Protein AF-0000000078822791 (afdb_homodimer)

Solvent-accessible surface area (backbone atoms only — not comparable to full-atom values): 52049 Å² total; per-residue (Å²): 132,83,85,47,66,50,23,19,43,34,28,36,36,42,85,34,68,63,26,45,68,42,48,52,49,26,52,48,51,35,47,68,70,63,69,54,40,90,54,42,20,34,38,32,28,37,61,55,86,66,54,64,68,58,49,53,50,50,52,50,50,36,43,45,69,74,33,76,92,57,74,63,62,69,50,48,55,57,54,57,69,30,54,45,70,44,57,43,37,89,88,43,89,59,31,53,56,51,47,49,57,62,54,63,41,57,92,68,25,36,70,27,35,33,38,37,44,54,59,60,70,87,47,49,50,58,51,51,52,48,40,41,74,64,54,68,45,63,66,71,98,34,58,41,35,40,34,40,52,67,62,72,41,92,42,47,66,50,24,50,50,50,48,56,57,42,49,73,62,40,57,73,91,27,52,39,34,48,44,66,61,54,27,28,49,57,57,53,27,49,47,43,36,38,41,39,22,56,80,42,46,83,53,72,31,41,91,40,35,49,34,38,35,40,41,44,34,24,54,54,69,66,73,94,45,35,71,63,41,63,73,56,23,38,53,61,71,38,42,49,44,57,49,49,50,51,46,24,58,73,67,33,63,84,44,91,45,91,47,38,67,39,44,49,51,28,31,37,53,42,49,65,28,40,54,72,73,55,73,93,51,32,66,50,32,40,42,60,23,30,39,30,53,31,44,49,97,87,39,80,44,78,16,52,45,65,70,58,71,44,84,76,66,59,57,33,38,25,35,34,39,47,40,42,38,69,46,87,55,35,50,91,26,44,35,38,38,38,38,31,42,21,28,59,54,58,36,30,36,39,41,34,36,35,35,75,33,87,46,70,93,53,91,79,72,72,56,32,35,41,35,40,32,49,33,86,54,42,29,43,34,39,34,41,42,37,44,45,56,48,87,59,93,46,67,41,81,41,54,23,54,19,65,55,66,57,91,86,56,54,86,63,54,24,57,36,42,45,53,51,27,57,64,64,70,46,60,60,52,32,52,51,69,68,46,54,46,38,30,27,64,52,45,43,62,56,53,54,52,49,66,68,46,75,58,85,57,49,72,35,49,22,29,33,70,83,54,76,75,59,58,56,37,51,92,48,88,88,60,74,79,82,32,73,90,51,86,70,38,52,76,119,131,84,85,47,65,48,23,19,41,35,28,36,36,43,84,34,68,64,27,44,69,42,48,52,49,25,52,48,51,36,48,69,69,63,70,53,42,90,54,43,20,34,38,32,28,37,61,57,87,66,53,64,68,57,49,54,51,49,53,50,50,37,42,46,70,73,32,76,90,57,73,63,63,70,51,47,55,58,54,56,70,29,53,44,70,43,59,44,37,90,88,43,90,57,31,52,56,51,47,48,58,60,55,63,41,58,90,67,25,36,68,28,37,35,38,37,46,54,60,61,69,87,48,51,48,58,52,50,52,48,40,39,75,63,54,66,45,63,67,73,97,36,58,39,35,39,34,40,53,66,61,73,43,91,41,47,66,50,24,50,50,50,48,56,56,42,48,75,60,39,57,73,92,26,52,39,32,48,46,66,59,55,28,28,48,57,58,55,27,49,47,44,35,38,41,40,21,55,82,41,46,83,52,72,31,43,90,40,34,49,34,38,36,40,41,43,33,25,52,55,69,67,74,93,44,35,71,63,40,60,73,56,24,38,54,62,70,38,40,50,45,56,50,48,50,51,47,23,57,72,66,34,63,84,44,90,45,90,47,37,68,37,43,49,52,28,31,37,53,42,49,66,28,40,55,74,73,55,74,94,51,33,68,50,30,42,43,61,23,29,38,30,53,33,42,50,98,86,38,79,45,78,16,53,44,64,70,58,70,44,84,77,66,57,56,32,40,24,36,35,39,47,41,41,38,68,47,89,54,35,50,90,26,44,34,38,38,37,39,31,43,22,28,60,54,57,36,29,37,39,40,34,36,35,35,76,33,87,46,71,93,52,91,79,71,73,56,34,35,43,36,39,33,49,33,86,54,42,30,42,35,39,34,40,42,36,44,45,56,46,87,58,94,46,67,42,82,41,54,24,55,20,64,57,68,56,94,85,56,55,85,62,53,25,59,35,42,46,53,50,26,57,65,65,69,46,59,59,51,32,52,50,68,67,45,52,45,36,32,27,65,52,45,43,61,55,53,54,51,49,68,70,48,76,59,86,58,49,71,36,49,23,29,33,71,83,54,75,74,59,56,56,37,51,92,47,89,89,61,74,79,82,33,74,92,53,87,73,42,50,78,118

Secondary structure (DSSP, 8-state):
-PPPPPEEEEEETTTSHHIIIIIHHHHHHHHHTT-S-SSEEEEEEESS---HHHHHHHHHHHHHHH-TT---HHHHHHHHHTEEEEE--TT-TTHHHHHHHHHT-TTTS-S-EEEEE-S-GGGHHHHHHHHHHTTTT--SSS-EEEEEPSPS-SSHHHHHHHHHHHTTT--GGGEEEE-GGGG-HHHHHHHHHHHS-TTTGGGSSTTTEEEEEEEEE-S---TT-HHHHHHH-HIIIIIIIIIHHHHHHHHPPPPSSSSHHHHHHHHHHHHHHBPPPPGGGHHHHEEEEEEESEEETTEEE--HHHHHT-TT----SEEEEEEEB-STTTTT-EEEEEEESS-SS-EEEEEEEEPPPS---STTPPPPEEEEEEESS-EEEEEEEEEPSSSS--EEEEEEEEES--TT-----HHHHHHHHHHHT-GGGEE-HHHHHHHHHHHHHHHHHHHH--SPPEEEETT----GGGGGG-SSTT--PPP-SSTTTT--/-PPPPPEEEEEETTTSHHIIIIIHHHHHHHHHTT-S-SSEEEEEEESS---HHHHHHHHHHHHHHH-TT---HHHHHHHHHTEEEEE--TT-TTHHHHHHHHHT-TTTS-SEEEEEE-S-GGGHHHHHHHHHHTTTT--SSS-EEEEEPSPS-SSHHHHHHHHHHHHTT--GGGEEEE-GGGG-HHHHHHHHHHHS-TTTGGGSSTTTEEEEEEEEE-S---TT-HHHHHHH-HIIIIIIIIIHHHHHHHHPPPPSSSSHHHHHHHHHHHHHHBPPPPGGGHHHHEEEEEEESEEETTEEE--HHHHHT-TT----SEEEEEEEB-STTTTT-EEEEEEESS-SS-EEEEEEEEPPPS---STTPPPPEEEEEEESS-EEEEEEEEEPSSSS--EEEEEEEEES--TT-----HHHHHHHHHHHT-GGGEE-HHHHHHHHHHHHHHHHHHHH--SPPEEEETT----GGGGGG-SSTT--PPP-SSTTTT--

Organism: Methylobacillus flagellatus (strain ATCC 51484 / DSM 6875 / VKM B-1610 / KT) (NCBI:txid265072)

Sequence (984 aa):
MKVIDPCTLVLFGASGNLSRIKLMPGLFRLDQAGRLPEKMAILSVGRSQVSREDWLADIKSMLDAKFPKGYDQAVFKRFIERHHYHANPPDDPSSFTRLKETLSDEAIFPQNLAYFLSVRPSDFAAIVDQLASVGLTEEGKYWRRVVVEKPFGTDLKSAQELQSSITKHLKESQIYRIDHYLGKSALQNIMLQRFANTILEPLWNKDYIDHVQITNTEQLGVGERTQFYDATGALRDMIQSHVLQTLALTAMEQPASLNPDDIRAEKIKVLEAIRPIPVDELEKYAFRAQYSSGEIKGEKVPGYLEELGDDSSVVETYAALKLFIDNPRWEGVPFYIRTAKRLHEADTRIAIRFKKAPLQLGNGQDQNWLIIGIQPRECIKFEIQSKIPGLDIATRTIELDGANRQEGDETIDAYEALLLNLMEGDNSLYLHISEVEAQWRLVDPVIEAWAKDRKPVHQYPAGSSDPEASKVIFEHEDQFWRYSIALGGDKKMKVIDPCTLVLFGASGNLSRIKLMPGLFRLDQAGRLPEKMAILSVGRSQVSREDWLADIKSMLDAKFPKGYDQAVFKRFIERHHYHANPPDDPSSFTRLKETLSDEAIFPQNLAYFLSVRPSDFAAIVDQLASVGLTEEGKYWRRVVVEKPFGTDLKSAQELQSSITKHLKESQIYRIDHYLGKSALQNIMLQRFANTILEPLWNKDYIDHVQITNTEQLGVGERTQFYDATGALRDMIQSHVLQTLALTAMEQPASLNPDDIRAEKIKVLEAIRPIPVDELEKYAFRAQYSSGEIKGEKVPGYLEELGDDSSVVETYAALKLFIDNPRWEGVPFYIRTAKRLHEADTRIAIRFKKAPLQLGNGQDQNWLIIGIQPRECIKFEIQSKIPGLDIATRTIELDGANRQEGDETIDAYEALLLNLMEGDNSLYLHISEVEAQWRLVDPVIEAWAKDRKPVHQYPAGSSDPEASKVIFEHEDQFWRYSIALGGDKK

Radius of gyration: 36.59 Å; Cα contacts (8 Å, |Δi|>4): 1904; chains: 2; bounding box: 65×113×77 Å

Structure (mmCIF, N/CA/C/O backbone):
data_AF-0000000078822791-model_v1
#
loop_
_entity.id
_entity.type
_entity.pdbx_description
1 polymer 'Glucose-6-phosphate 1-dehydrogenase'
#
loop_
_atom_site.group_PDB
_atom_site.id
_atom_site.type_symbol
_atom_site.label_atom_id
_atom_site.label_alt_id
_atom_site.label_comp_id
_atom_site.label_asym_id
_atom_site.label_entity_id
_atom_site.label_seq_id
_atom_site.pdbx_PDB_ins_code
_atom_site.Cartn_x
_atom_site.Cartn_y
_atom_site.Cartn_z
_atom_site.occupancy
_atom_site.B_iso_or_equiv
_atom_site.auth_seq_id
_atom_site.auth_comp_id
_atom_site.auth_asym_id
_atom_site.auth_atom_id
_atom_site.pdbx_PDB_model_num
ATOM 1 N N . MET A 1 1 ? -23.344 19.141 11.906 1 56.78 1 MET A N 1
ATOM 2 C CA . MET A 1 1 ? -22.578 20.391 12 1 56.78 1 MET A CA 1
ATOM 3 C C . MET A 1 1 ? -22.734 21.016 13.383 1 56.78 1 MET A C 1
ATOM 5 O O . MET A 1 1 ? -23.844 21.062 13.922 1 56.78 1 MET A O 1
ATOM 9 N N . LYS A 1 2 ? -21.625 21.297 14 1 64.56 2 LYS A N 1
ATOM 10 C CA . LYS A 1 2 ? -21.688 21.875 15.336 1 64.56 2 LYS A CA 1
ATOM 11 C C . LYS A 1 2 ? -22.234 23.297 15.281 1 64.56 2 LYS A C 1
ATOM 13 O O . LYS A 1 2 ? -21.844 24.094 14.422 1 64.56 2 LYS A O 1
ATOM 18 N N . VAL A 1 3 ? -23.141 23.469 16.062 1 81.25 3 VAL A N 1
ATOM 19 C CA . VAL A 1 3 ? -23.688 24.812 16.156 1 81.25 3 VAL A CA 1
ATOM 20 C C . VAL A 1 3 ? -22.703 25.719 16.891 1 81.25 3 VAL A C 1
ATOM 22 O O . VAL A 1 3 ? -22.281 25.422 18.016 1 81.25 3 VAL A O 1
ATOM 25 N N . ILE A 1 4 ? -22.297 26.812 16.203 1 90.81 4 ILE A N 1
ATOM 26 C CA . ILE A 1 4 ? -21.344 27.766 16.781 1 90.81 4 ILE A CA 1
ATOM 27 C C . ILE A 1 4 ? -22.109 28.906 17.453 1 90.81 4 ILE A C 1
ATOM 29 O O . ILE A 1 4 ? -23.047 29.453 16.875 1 90.81 4 ILE A O 1
ATOM 33 N N . ASP A 1 5 ? -21.766 29.234 18.641 1 93.44 5 ASP A N 1
ATOM 34 C CA . ASP A 1 5 ? -22.375 30.344 19.359 1 93.44 5 ASP A CA 1
ATOM 35 C C . ASP A 1 5 ? -22.172 31.656 18.625 1 93.44 5 ASP A C 1
ATOM 37 O O . ASP A 1 5 ? -21.156 31.859 17.969 1 93.44 5 ASP A O 1
ATOM 41 N N . PRO A 1 6 ? -23.203 32.5 18.75 1 96.12 6 PRO A N 1
ATOM 42 C CA . PRO A 1 6 ? -22.953 33.844 18.25 1 96.12 6 PRO A CA 1
ATOM 43 C C . PRO A 1 6 ? -21.703 34.469 18.844 1 96.12 6 PRO A C 1
ATOM 45 O O . PRO A 1 6 ? -21.453 34.344 20.047 1 96.12 6 PRO A O 1
ATOM 48 N N . CYS A 1 7 ? -20.938 35.094 17.953 1 97.88 7 CYS A N 1
ATOM 49 C CA . CYS A 1 7 ? -19.672 35.625 18.484 1 97.88 7 CYS A CA 1
ATOM 50 C C . CYS A 1 7 ? -19.219 36.844 17.688 1 97.88 7 CYS A C 1
ATOM 52 O O . CYS A 1 7 ? -19.766 37.125 16.625 1 97.88 7 CYS A O 1
ATOM 54 N N . THR A 1 8 ? -18.344 37.594 18.25 1 98.5 8 THR A N 1
ATOM 55 C CA . THR A 1 8 ? -17.672 38.719 17.609 1 98.5 8 THR A CA 1
ATOM 56 C C . THR A 1 8 ? -16.188 38.469 17.438 1 98.5 8 THR A C 1
ATOM 58 O O . THR A 1 8 ? -15.492 38.125 18.406 1 98.5 8 THR A O 1
ATOM 61 N N . LEU A 1 9 ? -15.75 38.5 16.25 1 98.38 9 LEU A N 1
ATOM 62 C CA . LEU A 1 9 ? -14.32 38.438 15.953 1 98.38 9 LEU A CA 1
ATOM 63 C C . LEU A 1 9 ? -13.711 39.844 15.906 1 98.38 9 LEU A C 1
ATOM 65 O O . LEU A 1 9 ? -14.102 40.656 15.078 1 98.38 9 LEU A O 1
ATOM 69 N N . VAL A 1 10 ? -12.875 40.094 16.812 1 98.31 10 VAL A N 1
ATOM 70 C CA . VAL A 1 10 ? -12.164 41.375 16.859 1 98.31 10 VAL A CA 1
ATOM 71 C C . VAL A 1 10 ? -10.781 41.219 16.219 1 98.31 10 VAL A C 1
ATOM 73 O O . VAL A 1 10 ? -9.898 40.594 16.797 1 98.31 10 VAL A O 1
ATOM 76 N N . LEU A 1 11 ? -10.562 41.875 15.109 1 97.62 11 LEU A N 1
ATOM 77 C CA . LEU A 1 11 ? -9.336 41.688 14.336 1 97.62 11 LEU A CA 1
ATOM 78 C C . LEU A 1 11 ? -8.406 42.875 14.5 1 97.62 11 LEU A C 1
ATOM 80 O O . LEU A 1 11 ? -8.562 43.906 13.812 1 97.62 11 LEU A O 1
ATOM 84 N N . PHE A 1 12 ? -7.449 42.688 15.328 1 96.81 12 PHE A N 1
ATOM 85 C CA . PHE A 1 12 ? -6.402 43.688 15.406 1 96.81 12 PHE A CA 1
ATOM 86 C C . PHE A 1 12 ? -5.465 43.594 14.211 1 96.81 12 PHE A C 1
ATOM 88 O O . PHE A 1 12 ? -5.121 42.5 13.773 1 96.81 12 PHE A O 1
ATOM 95 N N . GLY A 1 13 ? -5.016 44.688 13.664 1 93.69 13 GLY A N 1
ATOM 96 C CA . GLY A 1 13 ? -4.191 44.688 12.461 1 93.69 13 GLY A CA 1
ATOM 97 C C . GLY A 1 13 ? -4.953 44.281 11.219 1 93.69 13 GLY A C 1
ATOM 98 O O . GLY A 1 13 ? -4.438 43.531 10.375 1 93.69 13 GLY A O 1
ATOM 99 N N . ALA A 1 14 ? -6.176 44.656 11.078 1 91.94 14 ALA A N 1
ATOM 100 C CA . ALA A 1 14 ? -7.109 44.219 10.039 1 91.94 14 ALA A CA 1
ATOM 101 C C . ALA A 1 14 ? -6.66 44.688 8.664 1 91.94 14 ALA A C 1
ATOM 103 O O . ALA A 1 14 ? -7 44.062 7.648 1 91.94 14 ALA A O 1
ATOM 104 N N . SER A 1 15 ? -5.918 45.688 8.586 1 90.38 15 SER A N 1
ATOM 105 C CA . SER A 1 15 ? -5.496 46.219 7.297 1 90.38 15 SER A CA 1
ATOM 106 C C . SER A 1 15 ? -4.145 45.656 6.875 1 90.38 15 SER A C 1
ATOM 108 O O . SER A 1 15 ? -3.635 46 5.801 1 90.38 15 SER A O 1
ATOM 110 N N . GLY A 1 16 ? -3.572 44.844 7.727 1 90.12 16 GLY A N 1
ATOM 111 C CA . GLY A 1 16 ? -2.27 44.281 7.43 1 90.12 16 GLY A CA 1
ATOM 112 C C . GLY A 1 16 ? -2.316 43.219 6.359 1 90.12 16 GLY A C 1
ATOM 113 O O . GLY A 1 16 ? -3.396 42.812 5.938 1 90.12 16 GLY A O 1
ATOM 114 N N . ASN A 1 17 ? -1.175 42.812 5.949 1 89.25 17 ASN A N 1
ATOM 115 C CA . ASN A 1 17 ? -1.019 41.844 4.848 1 89.25 17 ASN A CA 1
ATOM 116 C C . ASN A 1 17 ? -1.68 40.531 5.164 1 89.25 17 ASN A C 1
ATOM 118 O O . ASN A 1 17 ? -2.359 39.938 4.312 1 89.25 17 ASN A O 1
ATOM 122 N N . LEU A 1 18 ? -1.445 39.969 6.363 1 91.31 18 LEU A N 1
ATOM 123 C CA . LEU A 1 18 ? -2.039 38.688 6.746 1 91.31 18 LEU A CA 1
ATOM 124 C C . LEU A 1 18 ? -3.561 38.75 6.637 1 91.31 18 LEU A C 1
ATOM 126 O O . LEU A 1 18 ? -4.184 37.812 6.113 1 91.31 18 LEU A O 1
ATOM 130 N N . SER A 1 19 ? -4.082 39.781 7.156 1 92.62 19 SER A N 1
ATOM 131 C CA . SER A 1 19 ? -5.535 39.938 7.105 1 92.62 19 SER A CA 1
ATOM 132 C C . SER A 1 19 ? -6.031 40 5.668 1 92.62 19 SER A C 1
ATOM 134 O O . SER A 1 19 ? -6.988 39.312 5.297 1 92.62 19 SER A O 1
ATOM 136 N N . ARG A 1 20 ? -5.355 40.75 4.867 1 92.5 20 ARG A N 1
ATOM 137 C CA . ARG A 1 20 ? -5.77 41 3.492 1 92.5 20 ARG A CA 1
ATOM 138 C C . ARG A 1 20 ? -5.711 39.75 2.65 1 92.5 20 ARG A C 1
ATOM 140 O O . ARG A 1 20 ? -6.594 39.5 1.827 1 92.5 20 ARG A O 1
ATOM 147 N N . ILE A 1 21 ? -4.762 38.938 2.928 1 92.06 21 ILE A N 1
ATOM 148 C CA . ILE A 1 21 ? -4.465 37.875 2.008 1 92.06 21 ILE A CA 1
ATOM 149 C C . ILE A 1 21 ? -5.094 36.562 2.521 1 92.06 21 ILE A C 1
ATOM 151 O O . ILE A 1 21 ? -5.531 35.719 1.732 1 92.06 21 ILE A O 1
ATOM 155 N N . LYS A 1 22 ? -5.199 36.438 3.836 1 94.25 22 LYS A N 1
ATOM 156 C CA . LYS A 1 22 ? -5.57 35.125 4.367 1 94.25 22 LYS A CA 1
ATOM 157 C C . LYS A 1 22 ? -6.848 35.219 5.199 1 94.25 22 LYS A C 1
ATOM 159 O O . LYS A 1 22 ? -7.773 34.406 5.012 1 94.25 22 LYS A O 1
ATOM 164 N N . LEU A 1 23 ? -6.965 36.156 6.074 1 96.06 23 LEU A N 1
ATOM 165 C CA . LEU A 1 23 ? -8.039 36.156 7.059 1 96.06 23 LEU A CA 1
ATOM 166 C C . LEU A 1 23 ? -9.359 36.562 6.418 1 96.06 23 LEU A C 1
ATOM 168 O O . LEU A 1 23 ? -10.359 35.844 6.512 1 96.06 23 LEU A O 1
ATOM 172 N N . MET A 1 24 ? -9.328 37.688 5.711 1 96.25 24 MET A N 1
ATOM 173 C CA . MET A 1 24 ? -10.562 38.219 5.121 1 96.25 24 MET A CA 1
ATOM 174 C C . MET A 1 24 ? -11.086 37.25 4.055 1 96.25 24 MET A C 1
ATOM 176 O O . MET A 1 24 ? -12.258 36.875 4.09 1 96.25 24 MET A O 1
ATOM 180 N N . PRO A 1 25 ? -10.297 36.844 3.133 1 95.56 25 PRO A N 1
ATOM 181 C CA . PRO A 1 25 ? -10.789 35.875 2.166 1 95.56 25 PRO A CA 1
ATOM 182 C C . PRO A 1 25 ? -11.242 34.594 2.824 1 95.56 25 PRO A C 1
ATOM 184 O O . PRO A 1 25 ? -12.219 33.969 2.377 1 95.56 25 PRO A O 1
ATOM 187 N N . GLY A 1 26 ? -10.516 34.156 3.852 1 95.19 26 GLY A N 1
ATOM 188 C CA . GLY A 1 26 ? -10.898 32.938 4.574 1 95.19 26 GLY A CA 1
ATOM 189 C C . GLY A 1 26 ? -12.266 33.062 5.234 1 95.19 26 GLY A C 1
ATOM 190 O O . GLY A 1 26 ? -13.07 32.125 5.16 1 95.19 26 GLY A O 1
ATOM 191 N N . LEU A 1 27 ? -12.477 34.156 5.832 1 96.75 27 LEU A N 1
ATOM 192 C CA . LEU A 1 27 ? -13.773 34.406 6.453 1 96.75 27 LEU A CA 1
ATOM 193 C C . LEU A 1 27 ? -14.883 34.438 5.41 1 96.75 27 LEU A C 1
ATOM 195 O O . LEU A 1 27 ? -15.977 33.906 5.652 1 96.75 27 LEU A O 1
ATOM 199 N N . PHE A 1 28 ? -14.586 35 4.32 1 96.81 28 PHE A N 1
ATOM 200 C CA . PHE A 1 28 ? -15.562 35.062 3.24 1 96.81 28 PHE A CA 1
ATOM 201 C C . PHE A 1 28 ? -15.922 33.656 2.764 1 96.81 28 PHE A C 1
ATOM 203 O O . PHE A 1 28 ? -17.094 33.344 2.574 1 96.81 28 PHE A O 1
ATOM 210 N N . ARG A 1 29 ? -14.953 32.906 2.574 1 94.81 29 ARG A N 1
ATOM 211 C CA . ARG A 1 29 ? -15.18 31.516 2.127 1 94.81 29 ARG A CA 1
ATOM 212 C C . ARG A 1 29 ? -15.992 30.734 3.156 1 94.81 29 ARG A C 1
ATOM 214 O O . ARG A 1 29 ? -16.828 29.922 2.795 1 94.81 29 ARG A O 1
ATOM 221 N N . LEU A 1 30 ? -15.672 30.938 4.379 1 95.25 30 LEU A N 1
ATOM 222 C CA . LEU A 1 30 ? -16.438 30.281 5.441 1 95.25 30 LEU A CA 1
ATOM 223 C C . LEU A 1 30 ? -17.891 30.719 5.406 1 95.25 30 LEU A C 1
ATOM 225 O O . LEU A 1 30 ? -18.797 29.906 5.637 1 95.25 30 LEU A O 1
ATOM 229 N N . ASP A 1 31 ? -18.062 31.969 5.195 1 95.5 31 ASP A N 1
ATOM 230 C CA . ASP A 1 31 ? -19.422 32.469 5.07 1 95.5 31 ASP A CA 1
ATOM 231 C C . ASP A 1 31 ? -20.141 31.859 3.869 1 95.5 31 ASP A C 1
ATOM 233 O O . ASP A 1 31 ? -21.312 31.484 3.963 1 95.5 31 ASP A O 1
ATOM 237 N N . GLN A 1 32 ? -19.469 31.844 2.789 1 94.12 32 GLN A N 1
ATOM 238 C CA . GLN A 1 32 ? -20 31.234 1.571 1 94.12 32 GLN A CA 1
ATOM 239 C C . GLN A 1 32 ? -20.406 29.781 1.809 1 94.12 32 GLN A C 1
ATOM 241 O O . GLN A 1 32 ? -21.422 29.328 1.281 1 94.12 32 GLN A O 1
ATOM 246 N N . ALA A 1 33 ? -19.672 29.094 2.59 1 90.94 33 ALA A N 1
ATOM 247 C CA . ALA A 1 33 ? -19.922 27.688 2.887 1 90.94 33 ALA A CA 1
ATOM 248 C C . ALA A 1 33 ? -21 27.531 3.957 1 90.94 33 ALA A C 1
ATOM 250 O O . ALA A 1 33 ? -21.375 26.422 4.312 1 90.94 33 ALA A O 1
ATOM 251 N N . GLY A 1 34 ? -21.406 28.625 4.508 1 91.31 34 GLY A N 1
ATOM 252 C CA . GLY A 1 34 ? -22.438 28.609 5.531 1 91.31 34 GLY A CA 1
ATOM 253 C C . GLY A 1 34 ? -21.938 28.109 6.871 1 91.31 34 GLY A C 1
ATOM 254 O O . GLY A 1 34 ? -22.688 27.516 7.645 1 91.31 34 GLY A O 1
ATOM 255 N N . ARG A 1 35 ? -20.641 28.344 7.113 1 92.06 35 ARG A N 1
ATOM 256 C CA . ARG A 1 35 ? -20.047 27.766 8.32 1 92.06 35 ARG A CA 1
ATOM 257 C C . ARG A 1 35 ? -19.953 28.812 9.43 1 92.06 35 ARG A C 1
ATOM 259 O O . ARG A 1 35 ? -19.688 28.469 10.586 1 92.06 35 ARG A O 1
ATOM 266 N N . LEU A 1 36 ? -20.172 30.094 9.133 1 94.81 36 LEU A N 1
ATOM 267 C CA . LEU A 1 36 ? -20.141 31.125 10.156 1 94.81 36 LEU A CA 1
ATOM 268 C C . LEU A 1 36 ? -21.469 31.203 10.891 1 94.81 36 LEU A C 1
ATOM 270 O O . LEU A 1 36 ? -22.531 30.984 10.289 1 94.81 36 LEU A O 1
ATOM 274 N N . PRO A 1 37 ? -21.406 31.469 12.188 1 93.38 37 PRO A N 1
ATOM 275 C CA . PRO A 1 37 ? -22.688 31.609 12.891 1 93.38 37 PRO A CA 1
ATOM 276 C C . PRO A 1 37 ? -23.547 32.75 12.312 1 93.38 37 PRO A C 1
ATOM 278 O O . PRO A 1 37 ? -23.016 33.75 11.844 1 93.38 37 PRO A O 1
ATOM 281 N N . GLU A 1 38 ? -24.844 32.531 12.43 1 89.25 38 GLU A N 1
ATOM 282 C CA . GLU A 1 38 ? -25.797 33.5 11.883 1 89.25 38 GLU A CA 1
ATOM 283 C C . GLU A 1 38 ? -25.578 34.875 12.484 1 89.25 38 GLU A C 1
ATOM 285 O O . GLU A 1 38 ? -25.547 35.875 11.766 1 89.25 38 GLU A O 1
ATOM 290 N N . LYS A 1 39 ? -25.453 34.812 13.773 1 93.75 39 LYS A N 1
ATOM 291 C CA . LYS A 1 39 ? -25.188 36.094 14.445 1 93.75 39 LYS A CA 1
ATOM 292 C C . LYS A 1 39 ? -23.703 36.25 14.75 1 93.75 39 LYS A C 1
ATOM 294 O O . LYS A 1 39 ? -23.25 35.906 15.836 1 93.75 39 LYS A O 1
ATOM 299 N N . MET A 1 40 ? -22.953 36.719 13.82 1 96.94 40 MET A N 1
ATOM 300 C CA . MET A 1 40 ? -21.531 37 13.984 1 96.94 40 MET A CA 1
ATOM 301 C C . MET A 1 40 ? -21.203 38.406 13.531 1 96.94 40 MET A C 1
ATOM 303 O O . MET A 1 40 ? -21.734 38.875 12.523 1 96.94 40 MET A O 1
ATOM 307 N N . ALA A 1 41 ? -20.469 39.031 14.32 1 98.12 41 ALA A N 1
ATOM 308 C CA . ALA A 1 41 ? -19.938 40.344 13.938 1 98.12 41 ALA A CA 1
ATOM 309 C C . ALA A 1 41 ? -18.406 40.312 13.828 1 98.12 41 ALA A C 1
ATOM 311 O O . ALA A 1 41 ? -17.75 39.562 14.555 1 98.12 41 ALA A O 1
ATOM 312 N N . ILE A 1 42 ? -17.906 41.062 12.875 1 98.25 42 ILE A N 1
ATOM 313 C CA . ILE A 1 42 ? -16.453 41.219 12.711 1 98.25 42 ILE A CA 1
ATOM 314 C C . ILE A 1 42 ? -16.062 42.688 12.922 1 98.25 42 ILE A C 1
ATOM 316 O O . ILE A 1 42 ? -16.484 43.562 12.172 1 98.25 42 ILE A O 1
ATOM 320 N N . LEU A 1 43 ? -15.406 42.875 13.969 1 98.12 43 LEU A N 1
ATOM 321 C CA . LEU A 1 43 ? -14.922 44.25 14.258 1 98.12 43 LEU A CA 1
ATOM 322 C C . LEU A 1 43 ? -13.445 44.375 13.891 1 98.12 43 LEU A C 1
ATOM 324 O O . LEU A 1 43 ? -12.578 43.812 14.57 1 98.12 43 LEU A O 1
ATOM 328 N N . SER A 1 44 ? -13.148 45.156 12.875 1 97.75 44 SER A N 1
ATOM 329 C CA . SER A 1 44 ? -11.781 45.438 12.477 1 97.75 44 SER A CA 1
ATOM 330 C C . SER A 1 44 ? -11.211 46.625 13.258 1 97.75 44 SER A C 1
ATOM 332 O O . SER A 1 44 ? -11.836 47.688 13.336 1 97.75 44 SER A O 1
ATOM 334 N N . VAL A 1 45 ? -10.094 46.406 13.805 1 96.38 45 VAL A N 1
ATOM 335 C CA . VAL A 1 45 ? -9.453 47.438 14.609 1 96.38 45 VAL A CA 1
ATOM 336 C C . VAL A 1 45 ? -8.211 47.938 13.898 1 96.38 45 VAL A C 1
ATOM 338 O O . VAL A 1 45 ? -7.305 47.188 13.57 1 96.38 45 VAL A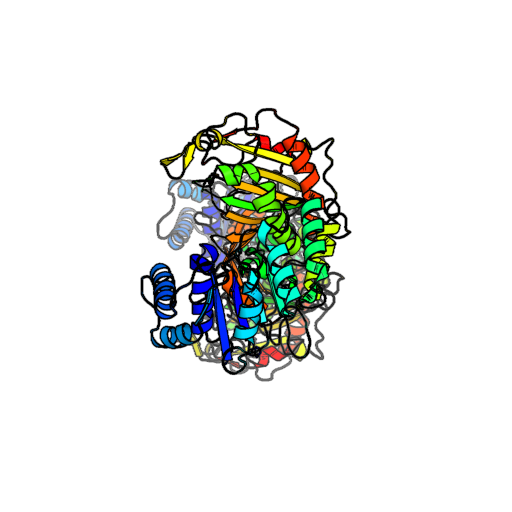 O 1
ATOM 341 N N . GLY A 1 46 ? -8.148 49.219 13.641 1 92.44 46 GLY A N 1
ATOM 342 C CA . GLY A 1 46 ? -7.012 49.875 13.023 1 92.44 46 GLY A CA 1
ATOM 343 C C . GLY A 1 46 ? -6.488 51.062 13.812 1 92.44 46 GLY A C 1
ATOM 344 O O . GLY A 1 46 ? -7.098 51.469 14.805 1 92.44 46 GLY A O 1
ATOM 345 N N . ARG A 1 47 ? -5.406 51.594 13.359 1 90.06 47 ARG A N 1
ATOM 346 C CA . ARG A 1 47 ? -4.75 52.688 14.062 1 90.06 47 ARG A CA 1
ATOM 347 C C . ARG A 1 47 ? -5.438 54 13.773 1 90.06 47 ARG A C 1
ATOM 349 O O . ARG A 1 47 ? -5.508 54.875 14.648 1 90.06 47 ARG A O 1
ATOM 356 N N . SER A 1 48 ? -5.973 54.188 12.578 1 90.06 48 SER A N 1
ATOM 357 C CA . SER A 1 48 ? -6.512 55.438 12.133 1 90.06 48 SER A CA 1
ATOM 358 C C . SER A 1 48 ? -8.023 55.375 11.953 1 90.06 48 SER A C 1
ATOM 360 O O . SER A 1 48 ? -8.594 54.312 11.82 1 90.06 48 SER A O 1
ATOM 362 N N . GLN A 1 49 ? -8.562 56.594 11.961 1 91.31 49 GLN A N 1
ATOM 363 C CA . GLN A 1 49 ? -10 56.688 11.711 1 91.31 49 GLN A CA 1
ATOM 364 C C . GLN A 1 49 ? -10.312 56.438 10.234 1 91.31 49 GLN A C 1
ATOM 366 O O . GLN A 1 49 ? -9.719 57.094 9.359 1 91.31 49 GLN A O 1
ATOM 371 N N . VAL A 1 50 ? -11.148 55.531 10.039 1 92.69 50 VAL A N 1
ATOM 372 C CA . VAL A 1 50 ? -11.625 55.188 8.703 1 92.69 50 VAL A CA 1
ATOM 373 C C . VAL A 1 50 ? -13.148 55.062 8.711 1 92.69 50 VAL A C 1
ATOM 375 O O . VAL A 1 50 ? -13.734 54.531 9.656 1 92.69 50 VAL A O 1
ATOM 378 N N . SER A 1 51 ? -13.781 55.625 7.727 1 94.12 51 SER A N 1
ATOM 379 C CA . SER A 1 51 ? -15.227 55.5 7.656 1 94.12 51 SER A CA 1
ATOM 380 C C . SER A 1 51 ? -15.641 54.062 7.359 1 94.12 51 SER A C 1
ATOM 382 O O . SER A 1 51 ? -14.867 53.281 6.777 1 94.12 51 SER A O 1
ATOM 384 N N . ARG A 1 52 ? -16.797 53.75 7.816 1 92 52 ARG A N 1
ATOM 385 C CA . ARG A 1 52 ? -17.312 52.438 7.535 1 92 52 ARG A CA 1
ATOM 386 C C . ARG A 1 52 ? -17.359 52.156 6.035 1 92 52 ARG A C 1
ATOM 388 O O . ARG A 1 52 ? -17.016 51.062 5.582 1 92 52 ARG A O 1
ATOM 395 N N . GLU A 1 53 ? -17.719 53.156 5.289 1 94.38 53 GLU A N 1
ATOM 396 C CA . GLU A 1 53 ? -17.812 53 3.838 1 94.38 53 GLU A CA 1
ATOM 397 C C . GLU A 1 53 ? -16.453 52.719 3.223 1 94.38 53 GLU A C 1
ATOM 399 O O . GLU A 1 53 ? -16.328 51.844 2.357 1 94.38 53 GLU A O 1
ATOM 404 N N . ASP A 1 54 ? -15.523 53.406 3.68 1 95.75 54 ASP A N 1
ATOM 405 C CA . ASP A 1 54 ? -14.172 53.219 3.174 1 95.75 54 ASP A CA 1
ATOM 406 C C . ASP A 1 54 ? -13.633 51.812 3.539 1 95.75 54 ASP A C 1
ATOM 408 O O . ASP A 1 54 ? -12.953 51.188 2.738 1 95.75 54 ASP A O 1
ATOM 412 N N . TRP A 1 55 ? -13.922 51.438 4.699 1 96 55 TRP A N 1
ATOM 413 C CA . TRP A 1 55 ? -13.461 50.156 5.145 1 96 55 TRP A CA 1
ATOM 414 C C . TRP A 1 55 ? -14.109 49.031 4.336 1 96 55 TRP A C 1
ATOM 416 O O . TRP A 1 55 ? -13.445 48.062 3.943 1 96 55 TRP A O 1
ATOM 426 N N . LEU A 1 56 ? -15.406 49.156 4.098 1 96.69 56 LEU A N 1
ATOM 427 C CA . LEU A 1 56 ? -16.109 48.156 3.305 1 96.69 56 LEU A CA 1
ATOM 428 C C . LEU A 1 56 ? -15.57 48.094 1.883 1 96.69 56 LEU A C 1
ATOM 430 O O . LEU A 1 56 ? -15.477 47 1.288 1 96.69 56 LEU A O 1
ATOM 434 N N . ALA A 1 57 ? -15.172 49.219 1.376 1 96.31 57 ALA A N 1
ATOM 435 C CA . ALA A 1 57 ? -14.539 49.281 0.061 1 96.31 57 ALA A CA 1
ATOM 436 C C . ALA A 1 57 ? -13.188 48.562 0.075 1 96.31 57 ALA A C 1
ATOM 438 O O . ALA A 1 57 ? -12.812 47.906 -0.908 1 96.31 57 ALA A O 1
ATOM 439 N N . ASP A 1 58 ? -12.516 48.75 1.139 1 95.75 58 ASP A N 1
ATOM 440 C CA . ASP A 1 58 ? -11.234 48.062 1.294 1 95.75 58 ASP A CA 1
ATOM 441 C C . ASP A 1 58 ? -11.422 46.531 1.3 1 95.75 58 ASP A C 1
ATOM 443 O O . ASP A 1 58 ? -10.656 45.812 0.661 1 95.75 58 ASP A O 1
ATOM 447 N N . ILE A 1 59 ? -12.383 46.094 2.041 1 96.62 59 ILE A N 1
ATOM 448 C CA . ILE A 1 59 ? -12.672 44.656 2.1 1 96.62 59 ILE A CA 1
ATOM 449 C C . ILE A 1 59 ? -13.016 44.156 0.703 1 96.62 59 ILE A C 1
ATOM 451 O O . ILE A 1 59 ? -12.547 43.062 0.298 1 96.62 59 ILE A O 1
ATOM 455 N N . LYS A 1 60 ? -13.812 44.906 0.036 1 96.94 60 LYS A N 1
ATOM 456 C CA . LYS A 1 60 ? -14.156 44.5 -1.332 1 96.94 60 LYS A CA 1
ATOM 457 C C . LYS A 1 60 ? -12.898 44.375 -2.193 1 96.94 60 LYS A C 1
ATOM 459 O O . LYS A 1 60 ? -12.797 43.438 -3.002 1 96.94 60 LYS A O 1
ATOM 464 N N . SER A 1 61 ? -12.055 45.281 -2.012 1 96.25 61 SER A N 1
ATOM 465 C CA . SER A 1 61 ? -10.812 45.25 -2.777 1 96.25 61 SER A CA 1
ATOM 466 C C . SER A 1 61 ? -10 44 -2.461 1 96.25 61 SER A C 1
ATOM 468 O O . SER A 1 61 ? -9.391 43.406 -3.354 1 96.25 61 SER A O 1
ATOM 470 N N . MET A 1 62 ? -9.938 43.625 -1.257 1 95.31 62 MET A N 1
ATOM 471 C CA . MET A 1 62 ? -9.242 42.406 -0.842 1 95.31 62 MET A CA 1
ATOM 472 C C . MET A 1 62 ? -9.836 41.188 -1.519 1 95.31 62 MET A C 1
ATOM 474 O O . MET A 1 62 ? -9.102 40.312 -2.018 1 95.31 62 MET A O 1
ATOM 478 N N . LEU A 1 63 ? -11.109 41.094 -1.498 1 96.56 63 LEU A N 1
ATOM 479 C CA . LEU A 1 63 ? -11.805 39.938 -2.051 1 96.56 63 LEU A CA 1
ATOM 480 C C . LEU A 1 63 ? -11.68 39.906 -3.57 1 96.56 63 LEU A C 1
ATOM 482 O O . LEU A 1 63 ? -11.523 38.844 -4.16 1 96.56 63 LEU A O 1
ATOM 486 N N . ASP A 1 64 ? -11.734 41.062 -4.191 1 96.44 64 ASP A N 1
ATOM 487 C CA . ASP A 1 64 ? -11.578 41.156 -5.641 1 96.44 64 ASP A CA 1
ATOM 488 C C . ASP A 1 64 ? -10.195 40.656 -6.066 1 96.44 64 ASP A C 1
ATOM 490 O O . ASP A 1 64 ? -10.055 40.031 -7.117 1 96.44 64 ASP A O 1
ATOM 494 N N . ALA A 1 65 ? -9.25 41 -5.277 1 94.56 65 ALA A N 1
ATOM 495 C CA . ALA A 1 65 ? -7.883 40.594 -5.57 1 94.56 65 ALA A CA 1
ATOM 496 C C . ALA A 1 65 ? -7.738 39.062 -5.422 1 94.56 65 ALA A C 1
ATOM 498 O O . ALA A 1 65 ? -7.039 38.438 -6.211 1 94.56 65 ALA A O 1
ATOM 499 N N . LYS A 1 66 ? -8.375 38.531 -4.457 1 93.44 66 LYS A N 1
ATOM 500 C CA . LYS A 1 66 ? -8.273 37.125 -4.16 1 93.44 66 LYS A CA 1
ATOM 501 C C . LYS A 1 66 ? -9.117 36.281 -5.133 1 93.44 66 LYS A C 1
ATOM 503 O O . LYS A 1 66 ? -8.75 35.156 -5.477 1 93.44 66 LYS A O 1
ATOM 508 N N . PHE A 1 67 ? -10.219 36.844 -5.539 1 94.62 67 PHE A N 1
ATOM 509 C CA . PHE A 1 67 ? -11.164 36.125 -6.398 1 94.62 67 PHE A CA 1
ATOM 510 C C . PHE A 1 67 ? -11.391 36.875 -7.699 1 94.62 67 PHE A C 1
ATOM 512 O O . PHE A 1 67 ? -12.492 37.344 -7.969 1 94.62 67 PHE A O 1
ATOM 519 N N . PRO A 1 68 ? -10.469 36.781 -8.562 1 92.12 68 PRO A N 1
ATOM 520 C CA . PRO A 1 68 ? -10.562 37.562 -9.789 1 92.12 68 PRO A CA 1
ATOM 521 C C . PRO A 1 68 ? -11.695 37.125 -10.703 1 92.12 68 PRO A C 1
ATOM 523 O O . PRO A 1 68 ? -12.188 37.906 -11.516 1 92.12 68 PRO A O 1
ATOM 526 N N . LYS A 1 69 ? -12.172 35.875 -10.586 1 93 69 LYS A N 1
ATOM 527 C CA . LYS A 1 69 ? -13.234 35.344 -11.438 1 93 69 LYS A CA 1
ATOM 528 C C . LYS A 1 69 ? -14.609 35.688 -10.875 1 93 69 LYS A C 1
ATOM 530 O O . LYS A 1 69 ? -15.633 35.312 -11.453 1 93 69 LYS A O 1
ATOM 535 N N . GLY A 1 70 ? -14.562 36.344 -9.711 1 93.81 70 GLY A N 1
ATOM 536 C CA . GLY A 1 70 ? -15.82 36.75 -9.102 1 93.81 70 GLY A CA 1
ATOM 537 C C . GLY A 1 70 ? -16.266 35.844 -7.965 1 93.81 70 GLY A C 1
ATOM 538 O O . GLY A 1 70 ? -15.594 34.844 -7.664 1 93.81 70 GLY A O 1
ATOM 539 N N . TYR A 1 71 ? -17.188 36.25 -7.254 1 95.38 71 TYR A N 1
ATOM 540 C CA . TYR A 1 71 ? -17.797 35.5 -6.156 1 95.38 71 TYR A CA 1
ATOM 541 C C . TYR A 1 71 ? -19.266 35.844 -6 1 95.38 71 TYR A C 1
ATOM 543 O O . TYR A 1 71 ? -19.766 36.781 -6.652 1 95.38 71 TYR A O 1
ATOM 551 N N . ASP A 1 72 ? -20.031 35.125 -5.301 1 95.56 72 ASP A N 1
ATOM 552 C CA . ASP A 1 72 ? -21.469 35.281 -5.129 1 95.56 72 ASP A CA 1
ATOM 553 C C . ASP A 1 72 ? -21.797 36.625 -4.477 1 95.56 72 ASP A C 1
ATOM 555 O O . ASP A 1 72 ? -21.438 36.875 -3.322 1 95.56 72 ASP A O 1
ATOM 559 N N . GLN A 1 73 ? -22.594 37.375 -5.098 1 95.88 73 GLN A N 1
ATOM 560 C CA . GLN A 1 73 ? -22.906 38.719 -4.645 1 95.88 73 GLN A CA 1
ATOM 561 C C . GLN A 1 73 ? -23.844 38.719 -3.451 1 95.88 73 GLN A C 1
ATOM 563 O O . GLN A 1 73 ? -23.797 39.594 -2.602 1 95.88 73 GLN A O 1
ATOM 568 N N . ALA A 1 74 ? -24.672 37.75 -3.412 1 96.88 74 ALA A N 1
ATOM 569 C CA . ALA A 1 74 ? -25.562 37.625 -2.256 1 96.88 74 ALA A CA 1
ATOM 570 C C . ALA A 1 74 ? -24.766 37.312 -0.986 1 96.88 74 ALA A C 1
ATOM 572 O O . ALA A 1 74 ? -25.062 37.875 0.078 1 96.88 74 ALA A O 1
ATOM 573 N N . VAL A 1 75 ? -23.797 36.5 -1.139 1 96.62 75 VAL A N 1
ATOM 574 C CA . VAL A 1 75 ? -22.938 36.156 -0.014 1 96.62 75 VAL A CA 1
ATOM 575 C C . VAL A 1 75 ? -22.125 37.406 0.379 1 96.62 75 VAL A C 1
ATOM 577 O O . VAL A 1 75 ? -21.938 37.688 1.567 1 96.62 75 VAL A O 1
ATOM 580 N N . PHE A 1 76 ? -21.656 38.125 -0.611 1 97.31 76 PHE A N 1
ATOM 581 C CA . PHE A 1 76 ? -20.875 39.344 -0.353 1 97.31 76 PHE A CA 1
ATOM 582 C C . PHE A 1 76 ? -21.688 40.344 0.448 1 97.31 76 PHE A C 1
ATOM 584 O O . PHE A 1 76 ? -21.188 40.938 1.414 1 97.31 76 PHE A O 1
ATOM 591 N N . LYS A 1 77 ? -22.906 40.531 0.061 1 96.62 77 LYS A N 1
ATOM 592 C CA . LYS A 1 77 ? -23.766 41.5 0.769 1 96.62 77 LYS A CA 1
ATOM 593 C C . LYS A 1 77 ? -23.953 41.094 2.229 1 96.62 77 LYS A C 1
ATOM 595 O O . LYS A 1 77 ? -23.859 41.906 3.127 1 96.62 77 LYS A O 1
ATOM 600 N N . ARG A 1 78 ? -24.219 39.844 2.408 1 96.5 78 ARG A N 1
ATOM 601 C CA . ARG A 1 78 ? -24.359 39.312 3.762 1 96.5 78 ARG A CA 1
ATOM 602 C C . ARG A 1 78 ? -23.062 39.469 4.547 1 96.5 78 ARG A C 1
ATOM 604 O O . ARG A 1 78 ? -23.078 39.844 5.719 1 96.5 78 ARG A O 1
ATOM 611 N N . PHE A 1 79 ? -21.969 39.188 3.891 1 97.31 79 PHE A N 1
ATOM 612 C CA . PHE A 1 79 ? -20.656 39.188 4.516 1 97.31 79 PHE A CA 1
ATOM 613 C C . PHE A 1 79 ? -20.281 40.594 4.969 1 97.31 79 PHE A C 1
ATOM 615 O O . PHE A 1 79 ? -19.797 40.781 6.086 1 97.31 79 PHE A O 1
ATOM 622 N N . ILE A 1 80 ? -20.484 41.562 4.109 1 96.88 80 ILE A N 1
ATOM 623 C CA . ILE A 1 80 ? -20.062 42.938 4.391 1 96.88 80 ILE A CA 1
ATOM 624 C C . ILE A 1 80 ? -20.906 43.5 5.539 1 96.88 80 ILE A C 1
ATOM 626 O O . ILE A 1 80 ? -20.422 44.344 6.309 1 96.88 80 ILE A O 1
ATOM 630 N N . GLU A 1 81 ? -22.109 43.062 5.688 1 95.88 81 GLU A N 1
ATOM 631 C CA . GLU A 1 81 ? -22.984 43.531 6.758 1 95.88 81 GLU A CA 1
ATOM 632 C C . GLU A 1 81 ? -22.453 43.125 8.125 1 95.88 81 GLU A C 1
ATOM 634 O O . GLU A 1 81 ? -22.781 43.75 9.133 1 95.88 81 GLU A O 1
ATOM 639 N N . ARG A 1 82 ? -21.641 42.125 8.188 1 96.69 82 ARG A N 1
ATOM 640 C CA . ARG A 1 82 ? -21.078 41.625 9.438 1 96.69 82 ARG A CA 1
ATOM 641 C C . ARG A 1 82 ? -19.953 42.531 9.93 1 96.69 82 ARG A C 1
ATOM 643 O O . ARG A 1 82 ? -19.547 42.469 11.094 1 96.69 82 ARG A O 1
ATOM 650 N N . HIS A 1 83 ? -19.438 43.438 9.047 1 97.75 83 HIS A N 1
ATOM 651 C CA . HIS A 1 83 ? -18.172 44.094 9.312 1 97.75 83 HIS A CA 1
ATOM 652 C C . HIS A 1 83 ? -18.391 45.469 9.93 1 97.75 83 HIS A C 1
ATOM 654 O O . HIS A 1 83 ? -19.25 46.219 9.484 1 97.75 83 HIS A O 1
ATOM 660 N N . HIS A 1 84 ? -17.672 45.719 10.859 1 97.06 84 HIS A N 1
ATOM 661 C CA . HIS A 1 84 ? -17.562 47 11.547 1 97.06 84 HIS A CA 1
ATOM 662 C C . HIS A 1 84 ? -16.109 47.438 11.703 1 97.06 84 HIS A C 1
ATOM 664 O O . HIS A 1 84 ? -15.195 46.625 11.531 1 97.06 84 HIS A O 1
ATOM 670 N N . TYR A 1 85 ? -15.938 48.781 11.938 1 97 85 TYR A N 1
ATOM 671 C CA . TYR A 1 85 ? -14.586 49.312 12.078 1 97 85 TYR A CA 1
ATOM 672 C C . TYR A 1 85 ? -14.453 50.125 13.344 1 97 85 TYR A C 1
ATOM 674 O O . TYR A 1 85 ? -15.375 50.875 13.719 1 97 85 TYR A O 1
ATOM 682 N N . HIS A 1 86 ? -13.383 49.969 14 1 96.06 86 HIS A N 1
ATOM 683 C CA . HIS A 1 86 ? -13.07 50.75 15.195 1 96.06 86 HIS A CA 1
ATOM 684 C C . HIS A 1 86 ? -11.633 51.25 15.164 1 96.06 86 HIS A C 1
ATOM 686 O O . HIS A 1 86 ? -10.695 50.438 15.031 1 96.06 86 HIS A O 1
ATOM 692 N N . ALA A 1 87 ? -11.422 52.562 15.273 1 94.62 87 ALA A N 1
ATOM 693 C CA . ALA A 1 87 ? -10.086 53.156 15.359 1 94.62 87 ALA A CA 1
ATOM 694 C C . ALA A 1 87 ? -9.539 53.031 16.781 1 94.62 87 ALA A C 1
ATOM 696 O O . ALA A 1 87 ? -10.188 53.5 17.734 1 94.62 87 ALA A O 1
ATOM 697 N N . ASN A 1 88 ? -8.391 52.406 16.875 1 93.69 88 ASN A N 1
ATOM 698 C CA . ASN A 1 88 ? -7.73 52.25 18.172 1 93.69 88 ASN A CA 1
ATOM 699 C C . ASN A 1 88 ? -6.285 52.75 18.109 1 93.69 88 ASN A C 1
ATOM 701 O O . ASN A 1 88 ? -5.352 51.969 18.172 1 93.69 88 ASN A O 1
ATOM 705 N N . PRO A 1 89 ? -6.059 54 18.141 1 89.12 89 PRO A N 1
ATOM 706 C CA . PRO A 1 89 ? -4.699 54.531 18.078 1 89.12 89 PRO A CA 1
ATOM 707 C C . PRO A 1 89 ? -3.85 54.125 19.281 1 89.12 89 PRO A C 1
ATOM 709 O O . PRO A 1 89 ? -4.297 54.25 20.422 1 89.12 89 PRO A O 1
ATOM 712 N N . PRO A 1 90 ? -2.633 53.688 19.109 1 83.19 90 PRO A N 1
ATOM 713 C CA . PRO A 1 90 ? -1.805 53.188 20.203 1 83.19 90 PRO A CA 1
ATOM 714 C C . PRO A 1 90 ? -1.419 54.25 21.219 1 83.19 90 PRO A C 1
ATOM 716 O O . PRO A 1 90 ? -1.173 53.938 22.375 1 83.19 90 PRO A O 1
ATOM 719 N N . ASP A 1 91 ? -1.446 55.531 20.875 1 85.38 91 ASP A N 1
ATOM 720 C CA . ASP A 1 91 ? -0.976 56.625 21.734 1 85.38 91 ASP A CA 1
ATOM 721 C C . ASP A 1 91 ? -2.131 57.219 22.531 1 85.38 91 ASP A C 1
ATOM 723 O O . ASP A 1 91 ? -1.932 58.156 23.312 1 85.38 91 ASP A O 1
ATOM 727 N N . ASP A 1 92 ? -3.262 56.688 22.359 1 89.38 92 ASP A N 1
ATOM 728 C CA . ASP A 1 92 ? -4.43 57.188 23.078 1 89.38 92 ASP A CA 1
ATOM 729 C C . ASP A 1 92 ? -4.785 56.281 24.266 1 89.38 92 ASP A C 1
ATOM 731 O O . ASP A 1 92 ? -5.258 55.156 24.062 1 89.38 92 ASP A O 1
ATOM 735 N N . PRO A 1 93 ? -4.645 56.781 25.438 1 88.44 93 PRO A N 1
ATOM 736 C CA . PRO A 1 93 ? -4.875 55.969 26.625 1 88.44 93 PRO A CA 1
ATOM 737 C C . PRO A 1 93 ? -6.34 55.562 26.781 1 88.44 93 PRO A C 1
ATOM 739 O O . PRO A 1 93 ? -6.641 54.594 27.484 1 88.44 93 PRO A O 1
ATOM 742 N N . SER A 1 94 ? -7.188 56.25 26.156 1 93.5 94 SER A N 1
ATOM 743 C CA . SER A 1 94 ? -8.609 55.969 26.297 1 93.5 94 SER A CA 1
ATOM 744 C C . SER A 1 94 ? -9.109 55.031 25.188 1 93.5 94 SER A C 1
ATOM 746 O O . SER A 1 94 ? -10.289 54.688 25.141 1 93.5 94 SER A O 1
ATOM 748 N N . SER A 1 95 ? -8.266 54.625 24.344 1 94.38 95 SER A N 1
ATOM 749 C CA . SER A 1 95 ? -8.648 53.875 23.156 1 94.38 95 SER A CA 1
ATOM 750 C C . SER A 1 95 ? -9.359 52.594 23.531 1 94.38 95 SER A C 1
ATOM 752 O O . SER A 1 95 ? -10.391 52.25 22.938 1 94.38 95 SER A O 1
ATOM 754 N N . PHE A 1 96 ? -8.922 51.875 24.547 1 96.88 96 PHE A N 1
ATOM 755 C CA . PHE A 1 96 ? -9.5 50.562 24.891 1 96.88 96 PHE A CA 1
ATOM 756 C C . PHE A 1 96 ? -10.781 50.75 25.688 1 96.88 96 PHE A C 1
ATOM 758 O O . PHE A 1 96 ? -11.664 49.875 25.656 1 96.88 96 PHE A O 1
ATOM 765 N N . THR A 1 97 ? -10.914 51.844 26.391 1 97.12 97 THR A N 1
ATOM 766 C CA . THR A 1 97 ? -12.188 52.156 27.016 1 97.12 97 THR A CA 1
ATOM 767 C C . THR A 1 97 ? -13.273 52.375 25.953 1 97.12 97 THR A C 1
ATOM 769 O O . THR A 1 97 ? -14.391 51.875 26.109 1 97.12 97 THR A O 1
ATOM 772 N N . ARG A 1 98 ? -12.852 53.062 24.938 1 96.88 98 ARG A N 1
ATOM 773 C CA . ARG A 1 98 ? -13.781 53.281 23.828 1 96.88 98 ARG A CA 1
ATOM 774 C C . ARG A 1 98 ? -14.117 51.969 23.125 1 96.88 98 ARG A C 1
ATOM 776 O O . ARG A 1 98 ? -15.25 51.75 22.688 1 96.88 98 ARG A O 1
ATOM 783 N N . LEU A 1 99 ? -13.141 51.125 23.031 1 97.69 99 LEU A N 1
ATOM 784 C CA . LEU A 1 99 ? -13.367 49.812 22.453 1 97.69 99 LEU A CA 1
ATOM 785 C C . LEU A 1 99 ? -14.391 49.031 23.266 1 97.69 99 LEU A C 1
ATOM 787 O O . LEU A 1 99 ? -15.281 48.406 22.703 1 97.69 99 LEU A O 1
ATOM 791 N N . LYS A 1 100 ? -14.203 49.031 24.562 1 97.75 100 LYS A N 1
ATOM 792 C CA . LYS A 1 100 ? -15.156 48.375 25.453 1 97.75 100 LYS A CA 1
ATOM 793 C C . LYS A 1 100 ? -16.562 48.938 25.266 1 97.75 100 LYS A C 1
ATOM 795 O O . LYS A 1 100 ? -17.547 48.156 25.234 1 97.75 100 LYS A O 1
ATOM 800 N N . GLU A 1 101 ? -16.609 50.219 25.172 1 97.31 101 GLU A N 1
ATOM 801 C CA . GLU A 1 101 ? -17.906 50.844 24.953 1 97.31 101 GLU A CA 1
ATOM 802 C C . GLU A 1 101 ? -18.547 50.406 23.641 1 97.31 101 GLU A C 1
ATOM 804 O O . GLU A 1 101 ? -19.734 50.094 23.609 1 97.31 101 GLU A O 1
ATOM 809 N N . THR A 1 102 ? -17.75 50.406 22.641 1 97 102 THR A N 1
ATOM 810 C CA . THR A 1 102 ? -18.234 49.938 21.344 1 97 102 THR A CA 1
ATOM 811 C C . THR A 1 102 ? -18.766 48.5 21.438 1 97 102 THR A C 1
ATOM 813 O O . THR A 1 102 ? -19.875 48.219 20.984 1 97 102 THR A O 1
ATOM 816 N N . LEU A 1 103 ? -18.047 47.594 22.062 1 97.94 103 LEU A N 1
ATOM 817 C CA . LEU A 1 103 ? -18.359 46.188 22.125 1 97.94 103 LEU A CA 1
ATOM 818 C C . LEU A 1 103 ? -19.531 45.906 23.078 1 97.94 103 LEU A C 1
ATOM 820 O O . LEU A 1 103 ? -20.109 44.844 23.062 1 97.94 103 LEU A O 1
ATOM 824 N N . SER A 1 104 ? -19.906 46.906 23.891 1 96.75 104 SER A N 1
ATOM 825 C CA . SER A 1 104 ? -20.969 46.719 24.891 1 96.75 104 SER A CA 1
ATOM 826 C C . SER A 1 104 ? -22.328 46.719 24.219 1 96.75 104 SER A C 1
ATOM 828 O O . SER A 1 104 ? -23.328 46.312 24.828 1 96.75 104 SER A O 1
ATOM 830 N N . ASP A 1 105 ? -22.359 47.188 22.984 1 97.06 105 ASP A N 1
ATOM 831 C CA . ASP A 1 105 ? -23.625 47.125 22.25 1 97.06 105 ASP A CA 1
ATOM 832 C C . ASP A 1 105 ? -23.953 45.688 21.844 1 97.06 105 ASP A C 1
ATOM 834 O O . ASP A 1 105 ? -23.656 45.281 20.734 1 97.06 105 ASP A O 1
ATOM 838 N N . GLU A 1 106 ? -24.719 45.031 22.594 1 95.19 106 GLU A N 1
ATOM 839 C CA . GLU A 1 106 ? -25 43.594 22.422 1 95.19 106 GLU A CA 1
ATOM 840 C C . GLU A 1 106 ? -25.906 43.375 21.219 1 95.19 106 GLU A C 1
ATOM 842 O O . GLU A 1 106 ? -26.016 42.25 20.734 1 95.19 106 GLU A O 1
ATOM 847 N N . ALA A 1 107 ? -26.562 44.406 20.828 1 95.25 107 ALA A N 1
ATOM 848 C CA . ALA A 1 107 ? -27.438 44.281 19.672 1 95.25 107 ALA A CA 1
ATOM 849 C C . ALA A 1 107 ? -26.609 44.062 18.391 1 95.25 107 ALA A C 1
ATOM 851 O O . ALA A 1 107 ? -27.062 43.406 17.469 1 95.25 107 ALA A O 1
ATOM 852 N N . ILE A 1 108 ? -25.438 44.531 18.422 1 96.19 108 ILE A N 1
ATOM 853 C CA . ILE A 1 108 ? -24.578 44.469 17.25 1 96.19 108 ILE A CA 1
ATOM 854 C C . ILE A 1 108 ? -23.5 43.406 17.469 1 96.19 108 ILE A C 1
ATOM 856 O O . ILE A 1 108 ? -23.188 42.625 16.562 1 96.19 108 ILE A O 1
ATOM 860 N N . PHE A 1 109 ? -23 43.438 18.656 1 98.12 109 PHE A N 1
ATOM 861 C CA . PHE A 1 109 ? -21.844 42.625 18.906 1 98.12 109 PHE A CA 1
ATOM 862 C C . PHE A 1 109 ? -22.172 41.531 19.938 1 98.12 109 PHE A C 1
ATOM 864 O O . PHE A 1 109 ? -22.141 41.781 21.141 1 98.12 109 PHE A O 1
ATOM 871 N N . PRO A 1 110 ? -22.391 40.281 19.422 1 97.88 110 PRO A N 1
ATOM 872 C CA . PRO A 1 110 ? -22.516 39.188 20.375 1 97.88 110 PRO A CA 1
ATOM 873 C C . PRO A 1 110 ? -21.328 39.125 21.359 1 97.88 110 PRO A C 1
ATOM 875 O O . PRO A 1 110 ? -20.203 39.406 20.969 1 97.88 110 PRO A O 1
ATOM 878 N N . GLN A 1 111 ? -21.5 38.625 22.516 1 97.31 111 GLN A N 1
ATOM 879 C CA . GLN A 1 111 ? -20.594 38.906 23.609 1 97.31 111 GLN A CA 1
ATOM 880 C C . GLN A 1 111 ? -19.531 37.812 23.75 1 97.31 111 GLN A C 1
ATOM 882 O O . GLN A 1 111 ? -18.609 37.906 24.547 1 97.31 111 GLN A O 1
ATOM 887 N N . ASN A 1 112 ? -19.703 36.656 23.094 1 97.94 112 ASN A N 1
ATOM 888 C CA . ASN A 1 112 ? -18.547 35.781 22.906 1 97.94 112 ASN A CA 1
ATOM 889 C C . ASN A 1 112 ? -17.5 36.438 22.016 1 97.94 112 ASN A C 1
ATOM 891 O O . ASN A 1 112 ? -17.703 36.625 20.812 1 97.94 112 ASN A O 1
ATOM 895 N N . LEU A 1 113 ? -16.375 36.812 22.562 1 98.31 113 LEU A N 1
ATOM 896 C CA . LEU A 1 113 ? -15.406 37.625 21.844 1 98.31 113 LEU A CA 1
ATOM 897 C C . LEU A 1 113 ? -14.133 36.844 21.547 1 98.31 113 LEU A C 1
ATOM 899 O O . LEU A 1 113 ? -13.555 36.219 22.438 1 98.31 113 LEU A O 1
ATOM 903 N N . ALA A 1 114 ? -13.727 36.844 20.344 1 98.12 114 ALA A N 1
ATOM 904 C CA . ALA A 1 114 ? -12.438 36.312 19.906 1 98.12 114 ALA A CA 1
ATOM 905 C C . ALA A 1 114 ? -11.531 37.438 19.391 1 98.12 114 ALA A C 1
ATOM 907 O O . ALA A 1 114 ? -11.898 38.156 18.469 1 98.12 114 ALA A O 1
ATOM 908 N N . TYR A 1 115 ? -10.43 37.562 20.031 1 98.19 115 TYR A N 1
ATOM 909 C CA . TYR A 1 115 ? -9.461 38.594 19.625 1 98.19 115 TYR A CA 1
ATOM 910 C C . TYR A 1 115 ? -8.367 37.969 18.75 1 98.19 115 TYR A C 1
ATOM 912 O O . TYR A 1 115 ? -7.551 37.188 19.25 1 98.19 115 TYR A O 1
ATOM 920 N N . PHE A 1 116 ? -8.312 38.312 17.516 1 97.94 116 PHE A N 1
ATOM 921 C CA . PHE A 1 116 ? -7.246 37.875 16.625 1 97.94 116 PHE A CA 1
ATOM 922 C C . PHE A 1 116 ? -6.172 38.938 16.5 1 97.94 116 PHE A C 1
ATOM 924 O O . PHE A 1 116 ? -6.41 40 15.906 1 97.94 116 PHE A O 1
ATOM 931 N N . LEU A 1 117 ? -5.031 38.656 17.016 1 96.62 117 LEU A N 1
ATOM 932 C CA . LEU A 1 117 ? -3.951 39.625 17 1 96.62 117 LEU A CA 1
ATOM 933 C C . LEU A 1 117 ? -3.07 39.438 15.773 1 96.62 117 LEU A C 1
ATOM 935 O O . LEU A 1 117 ? -1.995 38.844 15.859 1 96.62 117 LEU A O 1
ATOM 939 N N . SER A 1 118 ? -3.475 40 14.688 1 94 118 SER A N 1
ATOM 940 C CA . SER A 1 118 ? -2.688 40.031 13.461 1 94 118 SER A CA 1
ATOM 941 C C . SER A 1 118 ? -1.747 41.219 13.43 1 94 118 SER A C 1
ATOM 943 O O . SER A 1 118 ? -1.832 42.062 12.531 1 94 118 SER A O 1
ATOM 945 N N . VAL A 1 119 ? -0.875 41.344 14.422 1 92.44 119 VAL A N 1
ATOM 946 C CA . VAL A 1 119 ? 0.071 42.438 14.633 1 92.44 119 VAL A CA 1
ATOM 947 C C . VAL A 1 119 ? 1.466 41.875 14.891 1 92.44 119 VAL A C 1
ATOM 949 O O . VAL A 1 119 ? 1.671 40.656 14.82 1 92.44 119 VAL A O 1
ATOM 952 N N . ARG A 1 120 ? 2.436 42.688 15.078 1 88 120 ARG A N 1
ATOM 953 C CA . ARG A 1 120 ? 3.787 42.25 15.383 1 88 120 ARG A CA 1
ATOM 954 C C . ARG A 1 120 ? 3.838 41.562 16.75 1 88 120 ARG A C 1
ATOM 956 O O . ARG A 1 120 ? 3.16 41.969 17.688 1 88 120 ARG A O 1
ATOM 963 N N . PRO A 1 121 ? 4.625 40.594 16.828 1 88.75 121 PRO A N 1
ATOM 964 C CA . PRO A 1 121 ? 4.711 39.844 18.078 1 88.75 121 PRO A CA 1
ATOM 965 C C . PRO A 1 121 ? 5.027 40.75 19.281 1 88.75 121 PRO A C 1
ATOM 967 O O . PRO A 1 121 ? 4.547 40.469 20.391 1 88.75 121 PRO A O 1
ATOM 970 N N . SER A 1 122 ? 5.727 41.75 19.078 1 88.69 122 SER A N 1
ATOM 971 C CA . SER A 1 122 ? 6.121 42.656 20.156 1 88.69 122 SER A CA 1
ATOM 972 C C . SER A 1 122 ? 4.91 43.375 20.75 1 88.69 122 SER A C 1
ATOM 974 O O . SER A 1 122 ? 4.988 43.906 21.859 1 88.69 122 SER A O 1
ATOM 976 N N . ASP A 1 123 ? 3.836 43.344 20.062 1 92.75 123 ASP A N 1
ATOM 977 C CA . ASP A 1 123 ? 2.658 44.094 20.5 1 92.75 123 ASP A CA 1
ATOM 978 C C . ASP A 1 123 ? 1.686 43.188 21.25 1 92.75 123 ASP A C 1
ATOM 980 O O . ASP A 1 123 ? 0.736 43.656 21.875 1 92.75 123 ASP A O 1
ATOM 984 N N . PHE A 1 124 ? 1.883 41.938 21.281 1 95.56 124 PHE A N 1
ATOM 985 C CA . PHE A 1 124 ? 0.938 40.969 21.828 1 95.56 124 PHE A CA 1
ATOM 986 C C . PHE A 1 124 ? 0.648 41.281 23.297 1 95.56 124 PHE A C 1
ATOM 988 O O . PHE A 1 124 ? -0.505 41.5 23.672 1 95.56 124 PHE A O 1
ATOM 995 N N . ALA A 1 125 ? 1.68 41.344 24.062 1 95.31 125 ALA A N 1
ATOM 996 C CA . ALA A 1 125 ? 1.541 41.5 25.5 1 95.31 125 ALA A CA 1
ATOM 997 C C . ALA A 1 125 ? 0.859 42.812 25.844 1 95.31 125 ALA A C 1
ATOM 999 O O . ALA A 1 125 ? 0.002 42.875 26.719 1 95.31 125 ALA A O 1
ATOM 1000 N N . ALA A 1 126 ? 1.232 43.812 25.172 1 94.56 126 ALA A N 1
ATOM 1001 C CA . ALA A 1 126 ? 0.682 45.156 25.422 1 94.56 126 ALA A CA 1
ATOM 1002 C C . ALA A 1 126 ? -0.814 45.188 25.125 1 94.56 126 ALA A C 1
ATOM 1004 O O . ALA A 1 126 ? -1.587 45.781 25.891 1 94.56 126 ALA A O 1
ATOM 1005 N N . ILE A 1 127 ? -1.204 44.625 24.078 1 96 127 ILE A N 1
ATOM 1006 C CA . ILE A 1 127 ? -2.611 44.625 23.688 1 96 127 ILE A CA 1
ATOM 1007 C C . ILE A 1 127 ? -3.422 43.812 24.719 1 96 127 ILE A C 1
ATOM 1009 O O . ILE A 1 127 ? -4.492 44.25 25.141 1 96 127 ILE A O 1
ATOM 1013 N N . VAL A 1 128 ? -2.93 42.688 25.109 1 97.31 128 VAL A N 1
ATOM 1014 C CA . VAL A 1 128 ? -3.621 41.844 26.094 1 97.31 128 VAL A CA 1
ATOM 1015 C C . VAL A 1 128 ? -3.754 42.625 27.406 1 97.31 128 VAL A C 1
ATOM 1017 O O . VAL A 1 128 ? -4.809 42.562 28.047 1 97.31 128 VAL A O 1
ATOM 1020 N N . ASP A 1 129 ? -2.691 43.281 27.797 1 96.25 129 ASP A N 1
ATOM 1021 C CA . ASP A 1 129 ? -2.711 44.094 29.016 1 96.25 129 ASP A CA 1
ATOM 1022 C C . ASP A 1 129 ? -3.799 45.156 28.953 1 96.25 129 ASP A C 1
ATOM 1024 O O . ASP A 1 129 ? -4.52 45.375 29.922 1 96.25 129 ASP A O 1
ATOM 1028 N N . GLN A 1 130 ? -3.863 45.844 27.844 1 96.56 130 GLN A N 1
ATOM 1029 C CA . GLN A 1 130 ? -4.84 46.906 27.672 1 96.56 130 GLN A CA 1
ATOM 1030 C C . GLN A 1 130 ? -6.262 46.344 27.641 1 96.56 130 GLN A C 1
ATOM 1032 O O . GLN A 1 130 ? -7.176 46.938 28.219 1 96.56 130 GLN A O 1
ATOM 1037 N N . LEU A 1 131 ? -6.508 45.25 26.953 1 97.56 131 LEU A N 1
ATOM 1038 C CA . LEU A 1 131 ? -7.812 44.594 26.969 1 97.56 131 LEU A CA 1
ATOM 1039 C C . LEU A 1 131 ? -8.234 44.219 28.375 1 97.56 131 LEU A C 1
ATOM 1041 O O . LEU A 1 131 ? -9.391 44.438 28.766 1 97.56 131 LEU A O 1
ATOM 1045 N N . ALA A 1 132 ? -7.297 43.656 29.125 1 97.38 132 ALA A N 1
ATOM 1046 C CA . ALA A 1 132 ? -7.562 43.25 30.484 1 97.38 132 ALA A CA 1
ATOM 1047 C C . ALA A 1 132 ? -7.898 44.438 31.391 1 97.38 132 ALA A C 1
ATOM 1049 O O . ALA A 1 132 ? -8.758 44.344 32.25 1 97.38 132 ALA A O 1
ATOM 1050 N N . SER A 1 133 ? -7.25 45.5 31.172 1 96.38 133 SER A N 1
ATOM 1051 C CA . SER A 1 133 ? -7.406 46.688 32.031 1 96.38 133 SER A CA 1
ATOM 1052 C C . SER A 1 133 ? -8.836 47.219 31.969 1 96.38 133 SER A C 1
ATOM 1054 O O . SER A 1 133 ? -9.297 47.844 32.906 1 96.38 133 SER A O 1
ATOM 1056 N N . VAL A 1 134 ? -9.469 46.938 30.844 1 97.06 134 VAL A N 1
ATOM 1057 C CA . VAL A 1 134 ? -10.828 47.469 30.719 1 97.06 134 VAL A CA 1
ATOM 1058 C C . VAL A 1 134 ? -11.828 46.312 30.875 1 97.06 134 VAL A C 1
ATOM 1060 O O . VAL A 1 134 ? -13.016 46.469 30.562 1 97.06 134 VAL A O 1
ATOM 1063 N N . GLY A 1 135 ? -11.398 45.125 31.234 1 96.44 135 GLY A N 1
ATOM 1064 C CA . GLY A 1 135 ? -12.266 44 31.594 1 96.44 135 GLY A CA 1
ATOM 1065 C C . GLY A 1 135 ? -12.695 43.188 30.406 1 96.44 135 GLY A C 1
ATOM 1066 O O . GLY A 1 135 ? -13.617 42.375 30.516 1 96.44 135 GLY A O 1
ATOM 1067 N N . LEU A 1 136 ? -12.047 43.281 29.312 1 97.56 136 LEU A N 1
ATOM 1068 C CA . LEU A 1 136 ? -12.477 42.625 28.078 1 97.56 136 LEU A CA 1
ATOM 1069 C C . LEU A 1 136 ? -11.891 41.219 27.969 1 97.56 136 LEU A C 1
ATOM 1071 O O . LEU A 1 136 ? -12.211 40.469 27.047 1 97.56 136 LEU A O 1
ATOM 1075 N N . THR A 1 137 ? -11.047 40.75 28.906 1 97.69 137 THR A N 1
ATOM 1076 C CA . THR A 1 137 ? -10.508 39.406 28.906 1 97.69 137 THR A CA 1
ATOM 1077 C C . THR A 1 137 ? -11.211 38.531 29.938 1 97.69 137 THR A C 1
ATOM 1079 O O . THR A 1 137 ? -10.945 37.344 30.031 1 97.69 137 THR A O 1
ATOM 1082 N N . GLU A 1 138 ? -12.094 39.125 30.719 1 95.88 138 GLU A N 1
ATOM 1083 C CA . GLU A 1 138 ? -12.773 38.438 31.797 1 95.88 138 GLU A CA 1
ATOM 1084 C C . GLU A 1 138 ? -13.859 37.5 31.25 1 95.88 138 GLU A C 1
ATOM 1086 O O . GLU A 1 138 ? -14.672 37.938 30.422 1 95.88 138 GLU A O 1
ATOM 1091 N N . GLU A 1 139 ? -13.68 36.25 31.719 1 94.19 139 GLU A N 1
ATOM 1092 C CA . GLU A 1 139 ? -14.711 35.281 31.344 1 94.19 139 GLU A CA 1
ATOM 1093 C C . GLU A 1 139 ? -15.836 35.25 32.375 1 94.19 139 GLU A C 1
ATOM 1095 O O . GLU A 1 139 ? -15.586 35.375 33.594 1 94.19 139 GLU A O 1
ATOM 1100 N N . GLY A 1 140 ? -17.047 35.25 32.031 1 91.5 140 GLY A N 1
ATOM 1101 C CA . GLY A 1 140 ? -18.25 35.062 32.812 1 91.5 140 GLY A CA 1
ATOM 1102 C C . GLY A 1 140 ? -19.297 34.219 32.125 1 91.5 140 GLY A C 1
ATOM 1103 O O . GLY A 1 140 ? -19.078 33.031 31.875 1 91.5 140 GLY A O 1
ATOM 1104 N N . LYS A 1 141 ? -20.25 34.875 31.641 1 93.5 141 LYS A N 1
ATOM 1105 C CA . LYS A 1 141 ? -21.297 34.219 30.875 1 93.5 141 LYS A CA 1
ATOM 1106 C C . LYS A 1 141 ? -20.828 33.875 29.469 1 93.5 141 LYS A C 1
ATOM 1108 O O . LYS A 1 141 ? -21.344 32.938 28.844 1 93.5 141 LYS A O 1
ATOM 1113 N N . TYR A 1 142 ? -19.828 34.594 29.094 1 96.31 142 TYR A N 1
ATOM 1114 C CA . TYR A 1 142 ? -19.359 34.469 27.719 1 96.31 142 TYR A CA 1
ATOM 1115 C C . TYR A 1 142 ? -17.891 34.094 27.672 1 96.31 142 TYR A C 1
ATOM 1117 O O . TYR A 1 142 ? -17.141 34.406 28.609 1 96.31 142 TYR A O 1
ATOM 1125 N N . TRP A 1 143 ? -17.484 33.406 26.609 1 96.44 143 TRP A N 1
ATOM 1126 C CA . TRP A 1 143 ? -16.078 33.031 26.484 1 96.44 143 TRP A CA 1
ATOM 1127 C C . TRP A 1 143 ? -15.273 34.188 25.859 1 96.44 143 TRP A C 1
ATOM 1129 O O . TRP A 1 143 ? -15.828 35.062 25.203 1 96.44 143 TRP A O 1
ATOM 1139 N N . ARG A 1 144 ? -14.016 34.312 26.203 1 98.06 144 ARG A N 1
ATOM 1140 C CA . ARG A 1 144 ? -13 35.188 25.641 1 98.06 144 ARG A CA 1
ATOM 1141 C C . ARG A 1 144 ? -11.805 34.406 25.109 1 98.06 144 ARG A C 1
ATOM 1143 O O . ARG A 1 144 ? -11.195 33.625 25.844 1 98.06 144 ARG A O 1
ATOM 1150 N N . ARG A 1 145 ? -11.492 34.594 23.844 1 97.81 145 ARG A N 1
ATOM 1151 C CA . ARG A 1 145 ? -10.375 33.875 23.234 1 97.81 145 ARG A CA 1
ATOM 1152 C C . ARG A 1 145 ? -9.406 34.812 22.562 1 97.81 145 ARG A C 1
ATOM 1154 O O . ARG A 1 145 ? -9.82 35.812 21.953 1 97.81 145 ARG A O 1
ATOM 1161 N N . VAL A 1 146 ? -8.141 34.562 22.719 1 98.06 146 VAL A N 1
ATOM 1162 C CA . VAL A 1 146 ? -7.109 35.406 22.125 1 98.06 146 VAL A CA 1
ATOM 1163 C C . VAL A 1 146 ? -6.215 34.562 21.219 1 98.06 146 VAL A C 1
ATOM 1165 O O . VAL A 1 146 ? -5.668 33.531 21.641 1 98.06 146 VAL A O 1
ATOM 1168 N N . VAL A 1 147 ? -6.035 34.969 20 1 97.75 147 VAL A N 1
ATOM 1169 C CA . VAL A 1 147 ? -5.215 34.281 19.016 1 97.75 147 VAL A CA 1
ATOM 1170 C C . VAL A 1 147 ? -3.922 35.062 18.766 1 97.75 147 VAL A C 1
ATOM 1172 O O . VAL A 1 147 ? -3.955 36.25 18.484 1 97.75 147 VAL A O 1
ATOM 1175 N N . VAL A 1 148 ? -2.873 34.375 18.875 1 95.88 148 VAL A N 1
ATOM 1176 C CA . VAL A 1 148 ? -1.582 35 18.594 1 95.88 148 VAL A CA 1
ATOM 1177 C C . VAL A 1 148 ? -0.896 34.25 17.453 1 95.88 148 VAL A C 1
ATOM 1179 O O . VAL A 1 148 ? -0.996 33.031 17.359 1 95.88 148 VAL A O 1
ATOM 1182 N N . GLU A 1 149 ? -0.206 34.938 16.641 1 91.75 149 GLU A N 1
ATOM 1183 C CA . GLU A 1 149 ? 0.496 34.375 15.484 1 91.75 149 GLU A CA 1
ATOM 1184 C C . GLU A 1 149 ? 1.892 33.906 15.867 1 91.75 149 GLU A C 1
ATOM 1186 O O . GLU A 1 149 ? 2.367 34.156 16.969 1 91.75 149 GLU A O 1
ATOM 1191 N N . LYS A 1 150 ? 2.439 33.188 14.992 1 87.94 150 LYS A N 1
ATOM 1192 C CA . LYS A 1 150 ? 3.834 32.781 15.172 1 87.94 150 LYS A CA 1
ATOM 1193 C C . LYS A 1 150 ? 4.777 33.938 14.844 1 87.94 150 LYS A C 1
ATOM 1195 O O . LYS A 1 150 ? 4.457 34.781 14.008 1 87.94 150 LYS A O 1
ATOM 1200 N N . PRO A 1 151 ? 5.902 34.031 15.328 1 89.69 151 PRO A N 1
ATOM 1201 C CA . PRO A 1 151 ? 6.441 33.094 16.344 1 89.69 151 PRO A CA 1
ATOM 1202 C C . PRO A 1 151 ? 6 33.469 17.75 1 89.69 151 PRO A C 1
ATOM 1204 O O . PRO A 1 151 ? 5.773 34.656 18.062 1 89.69 151 PRO A O 1
ATOM 1207 N N . PHE A 1 152 ? 5.836 32.531 18.531 1 94.56 152 PHE A N 1
ATOM 1208 C CA . PHE A 1 152 ? 5.637 32.75 19.953 1 94.56 152 PHE A CA 1
ATOM 1209 C C . PHE A 1 152 ? 6.973 32.75 20.688 1 94.56 152 PHE A C 1
ATOM 1211 O O . PHE A 1 152 ? 7.41 31.734 21.203 1 94.56 152 PHE A O 1
ATOM 1218 N N . GLY A 1 153 ? 7.57 33.906 20.734 1 93.12 153 GLY A N 1
ATOM 1219 C CA . GLY A 1 153 ? 8.945 34.062 21.172 1 93.12 153 GLY A CA 1
ATOM 1220 C C . GLY A 1 153 ? 9.961 33.812 20.078 1 93.12 153 GLY A C 1
ATOM 1221 O O . GLY A 1 153 ? 9.625 33.219 19.047 1 93.12 153 GLY A O 1
ATOM 1222 N N . THR A 1 154 ? 11.172 34.312 20.312 1 93.94 154 THR A N 1
ATOM 1223 C CA . THR A 1 154 ? 12.25 34.094 19.359 1 93.94 154 THR A CA 1
ATOM 1224 C C . THR A 1 154 ? 13.258 33.094 19.922 1 93.94 154 THR A C 1
ATOM 1226 O O . THR A 1 154 ? 14.211 32.719 19.234 1 93.94 154 THR A O 1
ATOM 1229 N N . ASP A 1 155 ? 13.117 32.719 21.109 1 96.19 155 ASP A N 1
ATOM 1230 C CA . ASP A 1 155 ? 13.82 31.672 21.844 1 96.19 155 ASP A CA 1
ATOM 1231 C C . ASP A 1 155 ? 13.023 31.234 23.062 1 96.19 155 ASP A C 1
ATOM 1233 O O . ASP A 1 155 ? 11.906 31.703 23.297 1 96.19 155 ASP A O 1
ATOM 1237 N N . LEU A 1 156 ? 13.562 30.297 23.797 1 97.38 156 LEU A N 1
ATOM 1238 C CA . LEU A 1 156 ? 12.859 29.766 24.953 1 97.38 156 LEU A CA 1
ATOM 1239 C C . LEU A 1 156 ? 12.578 30.859 25.969 1 97.38 156 LEU A C 1
ATOM 1241 O O . LEU A 1 156 ? 11.461 30.969 26.484 1 97.38 156 LEU A O 1
ATOM 1245 N N . LYS A 1 157 ? 13.547 31.625 26.266 1 97.56 157 LYS A N 1
ATOM 1246 C CA . LYS A 1 157 ? 13.406 32.656 27.281 1 97.56 157 LYS A CA 1
ATOM 1247 C C . LYS A 1 157 ? 12.328 33.688 26.875 1 97.56 157 LYS A C 1
ATOM 1249 O O . LYS A 1 157 ? 11.453 34 27.688 1 97.56 157 LYS A O 1
ATOM 1254 N N . SER A 1 158 ? 12.414 34.219 25.688 1 96.31 158 SER A N 1
ATOM 1255 C CA . SER A 1 158 ? 11.445 35.188 25.25 1 96.31 158 SER A CA 1
ATOM 1256 C C . SER A 1 158 ? 10.047 34.594 25.141 1 96.31 158 SER A C 1
ATOM 1258 O O . SER A 1 158 ? 9.055 35.281 25.359 1 96.31 158 SER A O 1
ATOM 1260 N N . ALA A 1 159 ? 9.922 33.344 24.781 1 96.94 159 ALA A N 1
ATOM 1261 C CA . ALA A 1 159 ? 8.633 32.656 24.781 1 96.94 159 ALA A CA 1
ATOM 1262 C C . ALA A 1 159 ? 8.031 32.594 26.172 1 96.94 159 ALA A C 1
ATOM 1264 O O . ALA A 1 159 ? 6.844 32.875 26.359 1 96.94 159 ALA A O 1
ATOM 1265 N N . GLN A 1 160 ? 8.844 32.25 27.125 1 97.69 160 GLN A N 1
ATOM 1266 C CA . GLN A 1 160 ? 8.398 32.188 28.516 1 97.69 160 GLN A CA 1
ATOM 1267 C C . GLN A 1 160 ? 7.996 33.562 29.047 1 97.69 160 GLN A C 1
ATOM 1269 O O . GLN A 1 160 ? 7.02 33.688 29.781 1 97.69 160 GLN A O 1
ATOM 1274 N N . GLU A 1 161 ? 8.75 34.5 28.672 1 97.44 161 GLU A N 1
ATOM 1275 C CA . GLU A 1 161 ? 8.422 35.875 29.078 1 97.44 161 GLU A CA 1
ATOM 1276 C C . GLU A 1 161 ? 7.082 36.312 28.484 1 97.44 161 GLU A C 1
ATOM 1278 O O . GLU A 1 161 ? 6.25 36.906 29.188 1 97.44 161 GLU A O 1
ATOM 1283 N N . LEU A 1 162 ? 6.953 36.062 27.234 1 96.62 162 LEU A N 1
ATOM 1284 C CA . LEU A 1 162 ? 5.688 36.375 26.594 1 96.62 162 LEU A CA 1
ATOM 1285 C C . LEU A 1 162 ? 4.531 35.656 27.25 1 96.62 162 LEU A C 1
ATOM 1287 O O . LEU A 1 162 ? 3.488 36.25 27.531 1 96.62 162 LEU A O 1
ATOM 1291 N N . GLN A 1 163 ? 4.707 34.406 27.484 1 97.06 163 GLN A N 1
ATOM 1292 C CA . GLN A 1 163 ? 3.705 33.562 28.156 1 97.06 163 GLN A CA 1
ATOM 1293 C C . GLN A 1 163 ? 3.344 34.125 29.516 1 97.06 163 GLN A C 1
ATOM 1295 O O . GLN A 1 163 ? 2.164 34.25 29.859 1 97.06 163 GLN A O 1
ATOM 1300 N N . SER A 1 164 ? 4.324 34.469 30.281 1 97.31 164 SER A N 1
ATOM 1301 C CA . SER A 1 164 ? 4.117 35.031 31.609 1 97.31 164 SER A CA 1
ATOM 1302 C C . SER A 1 164 ? 3.342 36.344 31.547 1 97.31 164 SER A C 1
ATOM 1304 O O . SER A 1 164 ? 2.51 36.594 32.406 1 97.31 164 SER A O 1
ATOM 1306 N N . SER A 1 165 ? 3.654 37.062 30.578 1 96.81 165 SER A N 1
ATOM 1307 C CA . SER A 1 165 ? 3.002 38.344 30.422 1 96.81 165 SER A CA 1
ATOM 1308 C C . SER A 1 165 ? 1.521 38.188 30.109 1 96.81 165 SER A C 1
ATOM 1310 O O . SER A 1 165 ? 0.677 38.906 30.672 1 96.81 165 SER A O 1
ATOM 1312 N N . ILE A 1 166 ? 1.237 37.281 29.234 1 96.31 166 ILE A N 1
ATOM 1313 C CA . ILE A 1 166 ? -0.143 37.219 28.766 1 96.31 166 ILE A CA 1
ATOM 1314 C C . ILE A 1 166 ? -0.975 36.406 29.781 1 96.31 166 ILE A C 1
ATOM 1316 O O . ILE A 1 166 ? -2.17 36.656 29.938 1 96.31 166 ILE A O 1
ATOM 1320 N N . THR A 1 167 ? -0.387 35.531 30.5 1 96.81 167 THR A N 1
ATOM 1321 C CA . THR A 1 167 ? -1.119 34.656 31.422 1 96.81 167 THR A CA 1
ATOM 1322 C C . THR A 1 167 ? -1.405 35.406 32.719 1 96.81 167 THR A C 1
ATOM 1324 O O . THR A 1 167 ? -2.109 34.875 33.594 1 96.81 167 THR A O 1
ATOM 1327 N N . LYS A 1 168 ? -0.919 36.531 32.875 1 96.5 168 LYS A N 1
ATOM 1328 C CA . LYS A 1 168 ? -1.375 37.375 33.969 1 96.5 168 LYS A CA 1
ATOM 1329 C C . LYS A 1 168 ? -2.869 37.656 33.844 1 96.5 168 LYS A C 1
ATOM 1331 O O . LYS A 1 168 ? -3.545 37.906 34.844 1 96.5 168 LYS A O 1
ATOM 1336 N N . HIS A 1 169 ? -3.275 37.656 32.625 1 96.88 169 HIS A N 1
ATOM 1337 C CA . HIS A 1 169 ? -4.621 38.156 32.375 1 96.88 169 HIS A CA 1
ATOM 1338 C C . HIS A 1 169 ? -5.484 37.094 31.703 1 96.88 169 HIS A C 1
ATOM 1340 O O . HIS A 1 169 ? -6.703 37.25 31.594 1 96.88 169 HIS A O 1
ATOM 1346 N N . LEU A 1 170 ? -4.879 36.031 31.25 1 97.69 170 LEU A N 1
ATOM 1347 C CA . LEU A 1 170 ? -5.586 35 30.5 1 97.69 170 LEU A CA 1
ATOM 1348 C C . LEU A 1 170 ? -5.297 33.625 31.062 1 97.69 170 LEU A C 1
ATOM 1350 O O . LEU A 1 170 ? -4.168 33.312 31.469 1 97.69 170 LEU A O 1
ATOM 1354 N N . LYS A 1 171 ? -6.285 32.781 31.031 1 96 171 LYS A N 1
ATOM 1355 C CA . LYS A 1 171 ? -6.066 31.359 31.25 1 96 171 LYS A CA 1
ATOM 1356 C C . LYS A 1 171 ? -5.523 30.703 29.984 1 96 171 LYS A C 1
ATOM 1358 O O . LYS A 1 171 ? -5.742 31.188 28.875 1 96 171 LYS A O 1
ATOM 1363 N N . GLU A 1 172 ? -4.879 29.594 30.156 1 93.56 172 GLU A N 1
ATOM 1364 C CA . GLU A 1 172 ? -4.32 28.875 29.016 1 93.56 172 GLU A CA 1
ATOM 1365 C C . GLU A 1 172 ? -5.41 28.5 28.016 1 93.56 172 GLU A C 1
ATOM 1367 O O . GLU A 1 172 ? -5.184 28.531 26.812 1 93.56 172 GLU A O 1
ATOM 1372 N N . SER A 1 173 ? -6.59 28.203 28.5 1 93.06 173 SER A N 1
ATOM 1373 C CA . SER A 1 173 ? -7.695 27.781 27.656 1 93.06 173 SER A CA 1
ATOM 1374 C C . SER A 1 173 ? -8.172 28.922 26.75 1 93.06 173 SER A C 1
ATOM 1376 O O . SER A 1 173 ? -8.891 28.688 25.781 1 93.06 173 SER A O 1
ATOM 1378 N N . GLN A 1 174 ? -7.766 30.125 27.078 1 96.62 174 GLN A N 1
ATOM 1379 C CA . GLN A 1 174 ? -8.172 31.297 26.328 1 96.62 174 GLN A CA 1
ATOM 1380 C C . GLN A 1 174 ? -7.164 31.625 25.234 1 96.62 174 GLN A C 1
ATOM 1382 O O . GLN A 1 174 ? -7.434 32.469 24.359 1 96.62 174 GLN A O 1
ATOM 1387 N N . ILE A 1 175 ? -6.051 31 25.25 1 96.81 175 ILE A N 1
ATOM 1388 C CA . ILE A 1 175 ? -4.945 31.375 24.391 1 96.81 175 ILE A CA 1
ATOM 1389 C C . ILE A 1 175 ? -4.844 30.406 23.219 1 96.81 175 ILE A C 1
ATOM 1391 O O . ILE A 1 175 ? -4.734 29.188 23.422 1 96.81 175 ILE A O 1
ATOM 1395 N N . TYR A 1 176 ? -4.867 30.891 22.016 1 96.69 176 TYR A N 1
ATOM 1396 C CA . TYR A 1 176 ? -4.75 30.141 20.781 1 96.69 176 TYR A CA 1
ATOM 1397 C C . TYR A 1 176 ? -3.512 30.547 20 1 96.69 176 TYR A C 1
ATOM 1399 O O . TYR A 1 176 ? -3.477 31.641 19.422 1 96.69 176 TYR A O 1
ATOM 1407 N N . ARG A 1 177 ? -2.551 29.734 19.953 1 96.44 177 ARG A N 1
ATOM 1408 C CA . ARG A 1 177 ? -1.303 30.031 19.266 1 96.44 177 ARG A CA 1
ATOM 1409 C C . ARG A 1 177 ? -1.28 29.391 17.875 1 96.44 177 ARG A C 1
ATOM 1411 O O . ARG A 1 177 ? -1.346 28.172 17.75 1 96.44 177 ARG A O 1
ATOM 1418 N N . ILE A 1 178 ? -1.037 30.141 16.891 1 94.44 178 ILE A N 1
ATOM 1419 C CA . ILE A 1 178 ? -1.207 29.672 15.516 1 94.44 178 ILE A CA 1
ATOM 1420 C C . ILE A 1 178 ? 0.103 29.078 15.008 1 94.44 178 ILE A C 1
ATOM 1422 O O . ILE A 1 178 ? 1.167 29.688 15.156 1 94.44 178 ILE A O 1
ATOM 1426 N N . ASP A 1 179 ? 0.018 27.969 14.477 1 92.25 179 ASP A N 1
ATOM 1427 C CA . ASP A 1 179 ? 0.847 27.391 13.422 1 92.25 179 ASP A CA 1
ATOM 1428 C C . ASP A 1 179 ? 0.006 27 12.211 1 92.25 179 ASP A C 1
ATOM 1430 O O . ASP A 1 179 ? -0.731 26.016 12.242 1 92.25 179 ASP A O 1
ATOM 1434 N N . HIS A 1 180 ? 0.176 27.703 11.172 1 89.31 180 HIS A N 1
ATOM 1435 C CA . HIS A 1 180 ? -0.787 27.594 10.086 1 89.31 180 HIS A CA 1
ATOM 1436 C C . HIS A 1 180 ? -0.653 26.25 9.359 1 89.31 180 HIS A C 1
ATOM 1438 O O . HIS A 1 180 ? -1.566 25.828 8.648 1 89.31 180 HIS A O 1
ATOM 1444 N N . TYR A 1 181 ? 0.384 25.5 9.555 1 88.12 181 TYR A N 1
ATOM 1445 C CA . TYR A 1 181 ? 0.494 24.172 8.969 1 88.12 181 TYR A CA 1
ATOM 1446 C C . TYR A 1 181 ? -0.518 23.219 9.594 1 88.12 181 TYR A C 1
ATOM 1448 O O . TYR A 1 181 ? -0.975 22.266 8.945 1 88.12 181 TYR A O 1
ATOM 1456 N N . LEU A 1 182 ? -0.808 23.469 10.789 1 89.69 182 LEU A N 1
ATOM 1457 C CA . LEU A 1 182 ? -1.725 22.594 11.508 1 89.69 182 LEU A CA 1
ATOM 1458 C C . LEU A 1 182 ? -3.137 22.703 10.938 1 89.69 182 LEU A C 1
ATOM 1460 O O . LEU A 1 182 ? -3.979 21.828 11.18 1 89.69 182 LEU A O 1
ATOM 1464 N N . GLY A 1 183 ? -3.33 23.719 10.211 1 88.94 183 GLY A N 1
ATOM 1465 C CA . GLY A 1 183 ? -4.633 23.906 9.586 1 88.94 183 GLY A CA 1
ATOM 1466 C C . GLY A 1 183 ? -4.766 23.188 8.258 1 88.94 183 GLY A C 1
ATOM 1467 O O . GLY A 1 183 ? -5.863 23.094 7.711 1 88.94 183 GLY A O 1
ATOM 1468 N N . LYS A 1 184 ? -3.65 22.656 7.785 1 87.69 184 LYS A N 1
ATOM 1469 C CA . LYS A 1 184 ? -3.672 21.938 6.512 1 87.69 184 LYS A CA 1
ATOM 1470 C C . LYS A 1 184 ? -4.309 20.562 6.664 1 87.69 184 LYS A C 1
ATOM 1472 O O . LYS A 1 184 ? -3.92 19.781 7.543 1 87.69 184 LYS A O 1
ATOM 1477 N N . SER A 1 185 ? -5.203 20.297 5.707 1 87.88 185 SER A N 1
ATOM 1478 C CA . SER A 1 185 ? -5.922 19.031 5.727 1 87.88 185 SER A CA 1
ATOM 1479 C C . SER A 1 185 ? -4.965 17.859 5.594 1 87.88 185 SER A C 1
ATOM 1481 O O . SER A 1 185 ? -5.168 16.812 6.219 1 87.88 185 SER A O 1
ATOM 1483 N N . ALA A 1 186 ? -3.965 18.031 4.824 1 88.19 186 ALA A N 1
ATOM 1484 C CA . ALA A 1 186 ? -3.006 16.953 4.574 1 88.19 186 ALA A CA 1
ATOM 1485 C C . ALA A 1 186 ? -2.281 16.562 5.859 1 88.19 186 ALA A C 1
ATOM 1487 O O . ALA A 1 186 ? -1.951 15.391 6.059 1 88.19 186 ALA A O 1
ATOM 1488 N N . LEU A 1 187 ? -2.031 17.516 6.652 1 89.88 187 LEU A N 1
ATOM 1489 C CA . LEU A 1 187 ? -1.352 17.219 7.91 1 89.88 187 LEU A CA 1
ATOM 1490 C C . LEU A 1 187 ? -2.275 16.469 8.859 1 89.88 187 LEU A C 1
ATOM 1492 O O . LEU A 1 187 ? -1.838 15.562 9.57 1 89.88 187 LEU A O 1
ATOM 1496 N N . GLN A 1 188 ? -3.484 16.891 8.859 1 88.88 188 GLN A N 1
ATOM 1497 C CA . GLN A 1 188 ? -4.469 16.172 9.664 1 88.88 188 GLN A CA 1
ATOM 1498 C C . GLN A 1 188 ? -4.609 14.727 9.195 1 88.88 188 GLN A C 1
ATOM 1500 O O . GLN A 1 188 ? -4.875 13.828 10 1 88.88 188 GLN A O 1
ATOM 1505 N N . ASN A 1 189 ? -4.441 14.562 8.008 1 93.88 189 ASN A N 1
ATOM 1506 C CA . ASN A 1 189 ? -4.613 13.242 7.414 1 93.88 189 ASN A CA 1
ATOM 1507 C C . ASN A 1 189 ? -3.541 12.266 7.891 1 93.88 189 ASN A C 1
ATOM 1509 O O . ASN A 1 189 ? -3.74 11.055 7.855 1 93.88 189 ASN A O 1
ATOM 1513 N N . ILE A 1 190 ? -2.408 12.773 8.336 1 94.25 190 ILE A N 1
ATOM 1514 C CA . ILE A 1 190 ? -1.345 11.906 8.836 1 94.25 190 ILE A CA 1
ATOM 1515 C C . ILE A 1 190 ? -1.865 11.055 9.992 1 94.25 190 ILE A C 1
ATOM 1517 O O . ILE A 1 190 ? -1.722 9.836 9.984 1 94.25 190 ILE A O 1
ATOM 1521 N N . MET A 1 191 ? -2.506 11.688 10.875 1 92.19 191 MET A N 1
ATOM 1522 C CA . MET A 1 191 ? -3.031 11 12.047 1 92.19 191 MET A CA 1
ATOM 1523 C C . MET A 1 191 ? -4.094 9.977 11.648 1 92.19 191 MET A C 1
ATOM 1525 O O . MET A 1 191 ? -4.082 8.844 12.133 1 92.19 191 MET A O 1
ATOM 1529 N N . LEU A 1 192 ? -4.949 10.391 10.797 1 91.69 192 LEU A N 1
ATOM 1530 C CA . LEU A 1 192 ? -6.039 9.508 10.406 1 91.69 192 LEU A CA 1
ATOM 1531 C C . LEU A 1 192 ? -5.512 8.312 9.625 1 91.69 192 LEU A C 1
ATOM 1533 O O . LEU A 1 192 ? -5.945 7.18 9.844 1 91.69 192 LEU A O 1
ATOM 1537 N N . GLN A 1 193 ? -4.633 8.531 8.758 1 93.38 193 GLN A N 1
ATOM 1538 C CA . GLN A 1 193 ? -4.066 7.438 7.969 1 93.38 193 GLN A CA 1
ATOM 1539 C C . GLN A 1 193 ? -3.338 6.438 8.867 1 93.38 193 GLN A C 1
ATOM 1541 O O . GLN A 1 193 ? -3.361 5.234 8.602 1 93.38 193 GLN A O 1
ATOM 1546 N N . ARG A 1 194 ? -2.73 6.938 9.875 1 95.06 194 ARG A N 1
ATOM 1547 C CA . ARG A 1 194 ? -2.02 6.055 10.789 1 95.06 194 ARG A CA 1
ATOM 1548 C C . ARG A 1 194 ? -2.992 5.195 11.594 1 95.06 194 ARG A C 1
ATOM 1550 O O . ARG A 1 194 ? -2.844 3.973 11.648 1 95.06 194 ARG A O 1
ATOM 1557 N N . PHE A 1 195 ? -4.062 5.852 12.109 1 95.25 195 PHE A N 1
ATOM 1558 C CA . PHE A 1 195 ? -4.797 5.184 13.172 1 95.25 195 PHE A CA 1
ATOM 1559 C C . PHE A 1 195 ? -6.117 4.625 12.656 1 95.25 195 PHE A C 1
ATOM 1561 O O . PHE A 1 195 ? -6.746 3.795 13.32 1 95.25 195 PHE A O 1
ATOM 1568 N N . ALA A 1 196 ? -6.527 5.082 11.484 1 94.69 196 ALA A N 1
ATOM 1569 C CA . ALA A 1 196 ? -7.762 4.551 10.914 1 94.69 196 ALA A CA 1
ATOM 1570 C C . ALA A 1 196 ? -7.469 3.406 9.945 1 94.69 196 ALA A C 1
ATOM 1572 O O . ALA A 1 196 ? -8.359 2.963 9.211 1 94.69 196 ALA A O 1
ATOM 1573 N N . ASN A 1 197 ? -6.262 2.938 9.914 1 95.94 197 ASN A N 1
ATOM 1574 C CA . ASN A 1 197 ? -5.883 1.855 9.016 1 95.94 197 ASN A CA 1
ATOM 1575 C C . ASN A 1 197 ? -5.086 0.775 9.734 1 95.94 197 ASN A C 1
ATOM 1577 O O . ASN A 1 197 ? -3.996 1.04 10.25 1 95.94 197 ASN A O 1
ATOM 1581 N N . THR A 1 198 ? -5.539 -0.414 9.633 1 95.94 198 THR A N 1
ATOM 1582 C CA . THR A 1 198 ? -4.914 -1.562 10.281 1 95.94 198 THR A CA 1
ATOM 1583 C C . THR A 1 198 ? -3.602 -1.923 9.586 1 95.94 198 THR A C 1
ATOM 1585 O O . THR A 1 198 ? -2.691 -2.469 10.211 1 95.94 198 THR A O 1
ATOM 1588 N N . ILE A 1 199 ? -3.393 -1.561 8.391 1 95.62 199 ILE A N 1
ATOM 1589 C CA . ILE A 1 199 ? -2.248 -2.02 7.613 1 95.62 199 ILE A CA 1
ATOM 1590 C C . ILE A 1 199 ? -1.043 -1.122 7.891 1 95.62 199 ILE A C 1
ATOM 1592 O O . ILE A 1 199 ? 0.083 -1.448 7.508 1 95.62 199 ILE A O 1
ATOM 1596 N N . LEU A 1 200 ? -1.234 -0.026 8.562 1 95.38 200 LEU A N 1
ATOM 1597 C CA . LEU A 1 200 ? -0.134 0.915 8.742 1 95.38 200 LEU A CA 1
ATOM 1598 C C . LEU A 1 200 ? 0.364 0.906 10.18 1 95.38 200 LEU A C 1
ATOM 1600 O O . LEU A 1 200 ? 1.56 0.729 10.43 1 95.38 200 LEU A O 1
ATOM 1604 N N . GLU A 1 201 ? -0.511 0.957 11.086 1 93.44 201 GLU A N 1
ATOM 1605 C CA . GLU A 1 201 ? -0.181 1.228 12.484 1 93.44 201 GLU A CA 1
ATOM 1606 C C . GLU A 1 201 ? 0.73 0.145 13.055 1 93.44 201 GLU A C 1
ATOM 1608 O O . GLU A 1 201 ? 1.688 0.446 13.773 1 93.44 201 GLU A O 1
ATOM 1613 N N . PRO A 1 202 ? 0.554 -1.093 12.734 1 94.62 202 PRO A N 1
ATOM 1614 C CA . PRO A 1 202 ? 1.415 -2.117 13.328 1 94.62 202 PRO A CA 1
ATOM 1615 C C . PRO A 1 202 ? 2.861 -2.027 12.844 1 94.62 202 PRO A C 1
ATOM 1617 O O . PRO A 1 202 ? 3.773 -2.508 13.523 1 94.62 202 PRO A O 1
ATOM 1620 N N . LEU A 1 203 ? 3.082 -1.459 11.742 1 96.75 203 LEU A N 1
ATOM 1621 C CA . LEU A 1 203 ? 4.41 -1.358 11.141 1 96.75 203 LEU A CA 1
ATOM 1622 C C . LEU A 1 203 ? 5.125 -0.099 11.617 1 96.75 203 LEU A C 1
ATOM 1624 O O . LEU A 1 203 ? 6.328 0.055 11.398 1 96.75 203 LEU A O 1
ATOM 1628 N N . TRP A 1 204 ? 4.414 0.759 12.32 1 97.19 204 TRP A N 1
ATOM 1629 C CA . TRP A 1 204 ? 4.844 2.127 12.594 1 97.19 204 TRP A CA 1
ATOM 1630 C C . TRP A 1 204 ? 5.699 2.188 13.852 1 97.19 204 TRP A C 1
ATOM 1632 O O . TRP A 1 204 ? 5.371 2.91 14.797 1 97.19 204 TRP A O 1
ATOM 1642 N N . ASN A 1 205 ? 6.863 1.467 13.867 1 97.88 205 ASN A N 1
ATOM 1643 C CA . ASN A 1 205 ? 7.703 1.418 15.062 1 97.88 205 ASN A CA 1
ATOM 1644 C C . ASN A 1 205 ? 9.117 0.943 14.734 1 97.88 205 ASN A C 1
ATOM 1646 O O . ASN A 1 205 ? 9.43 0.667 13.578 1 97.88 205 ASN A O 1
ATOM 1650 N N . LYS A 1 206 ? 9.883 0.744 15.766 1 98.25 206 LYS A N 1
ATOM 1651 C CA . LYS A 1 206 ? 11.312 0.49 15.664 1 98.25 206 LYS A CA 1
ATOM 1652 C C . LYS A 1 206 ? 11.586 -0.897 15.094 1 98.25 206 LYS A C 1
ATOM 1654 O O . LYS A 1 206 ? 12.688 -1.17 14.609 1 98.25 206 LYS A O 1
ATOM 1659 N N . ASP A 1 207 ? 10.664 -1.774 15.164 1 97.69 207 ASP A N 1
ATOM 1660 C CA . ASP A 1 207 ? 10.898 -3.146 14.727 1 97.69 207 ASP A CA 1
ATOM 1661 C C . ASP A 1 207 ? 10.969 -3.225 13.203 1 97.69 207 ASP A C 1
ATOM 1663 O O . ASP A 1 207 ? 11.625 -4.113 12.648 1 97.69 207 ASP A O 1
ATOM 1667 N N . TYR A 1 208 ? 10.352 -2.234 12.562 1 98 208 TYR A N 1
ATOM 1668 C CA . TYR A 1 208 ? 10.242 -2.385 11.117 1 98 208 TYR A CA 1
ATOM 1669 C C . TYR A 1 208 ? 10.797 -1.158 10.398 1 98 208 TYR A C 1
ATOM 1671 O O . TYR A 1 208 ? 11.109 -1.217 9.211 1 98 208 TYR A O 1
ATOM 1679 N N . ILE A 1 209 ? 10.844 -0.019 11.039 1 98.56 209 ILE A N 1
ATOM 1680 C CA . ILE A 1 209 ? 11.25 1.228 10.398 1 98.56 209 ILE A CA 1
ATOM 1681 C C . ILE A 1 209 ? 12.75 1.453 10.609 1 98.56 209 ILE A C 1
ATOM 1683 O O . ILE A 1 209 ? 13.242 1.362 11.734 1 98.56 209 ILE A O 1
ATOM 1687 N N . ASP A 1 210 ? 13.445 1.705 9.477 1 98.31 210 ASP A N 1
ATOM 1688 C CA . ASP A 1 210 ? 14.867 2.051 9.5 1 98.31 210 ASP A CA 1
ATOM 1689 C C . ASP A 1 210 ? 15.07 3.502 9.922 1 98.31 210 ASP A C 1
ATOM 1691 O O . ASP A 1 210 ? 15.875 3.785 10.812 1 98.31 210 ASP A O 1
ATOM 1695 N N . HIS A 1 211 ? 14.414 4.375 9.297 1 98.69 211 HIS A N 1
ATOM 1696 C CA . HIS A 1 211 ? 14.445 5.785 9.664 1 98.69 211 HIS A CA 1
ATOM 1697 C C . HIS A 1 211 ? 13.289 6.547 9.031 1 98.69 211 HIS A C 1
ATOM 1699 O O . HIS A 1 211 ? 12.617 6.031 8.133 1 98.69 211 HIS A O 1
ATOM 1705 N N . VAL A 1 212 ? 13.031 7.758 9.523 1 98.75 212 VAL A N 1
ATOM 1706 C CA . VAL A 1 212 ? 11.984 8.641 9.023 1 98.75 212 VAL A CA 1
ATOM 1707 C C . VAL A 1 212 ? 12.594 9.969 8.57 1 98.75 212 VAL A C 1
ATOM 1709 O O . VAL A 1 212 ? 13.461 10.516 9.25 1 98.75 212 VAL A O 1
ATOM 1712 N N . GLN A 1 213 ? 12.195 10.445 7.43 1 98.31 213 GLN A N 1
ATOM 1713 C CA . GLN A 1 213 ? 12.609 11.758 6.938 1 98.31 213 GLN A CA 1
ATOM 1714 C C . GLN A 1 213 ? 11.414 12.695 6.809 1 98.31 213 GLN A C 1
ATOM 1716 O O . GLN A 1 213 ? 10.383 12.32 6.254 1 98.31 213 GLN A O 1
ATOM 1721 N N . ILE A 1 214 ? 11.523 13.805 7.352 1 98.25 214 ILE A N 1
ATOM 1722 C CA . ILE A 1 214 ? 10.547 14.867 7.164 1 98.25 214 ILE A CA 1
ATOM 1723 C C . ILE A 1 214 ? 11.188 16.031 6.414 1 98.25 214 ILE A C 1
ATOM 1725 O O . ILE A 1 214 ? 12.148 16.641 6.898 1 98.25 214 ILE A O 1
ATOM 1729 N N . THR A 1 215 ? 10.617 16.328 5.281 1 97.06 215 THR A N 1
ATOM 1730 C CA . THR A 1 215 ? 11.219 17.297 4.363 1 97.06 215 THR A CA 1
ATOM 1731 C C . THR A 1 215 ? 10.273 18.469 4.113 1 97.06 215 THR A C 1
ATOM 1733 O O . THR A 1 215 ? 9.078 18.266 3.881 1 97.06 215 THR A O 1
ATOM 1736 N N . ASN A 1 216 ? 10.758 19.625 4.207 1 96.44 216 ASN A N 1
ATOM 1737 C CA . ASN A 1 216 ? 10.117 20.859 3.754 1 96.44 216 ASN A CA 1
ATOM 1738 C C . ASN A 1 216 ? 11.078 21.734 2.961 1 96.44 216 ASN A C 1
ATOM 1740 O O . ASN A 1 216 ? 11.836 22.516 3.541 1 96.44 216 ASN A O 1
ATOM 1744 N N . THR A 1 217 ? 11.016 21.672 1.638 1 96 217 THR A N 1
ATOM 1745 C CA . THR A 1 217 ? 11.938 22.422 0.79 1 96 217 THR A CA 1
ATOM 1746 C C . THR A 1 217 ? 11.18 23.359 -0.141 1 96 217 THR A C 1
ATOM 1748 O O . THR A 1 217 ? 10.008 23.141 -0.437 1 96 217 THR A O 1
ATOM 1751 N N . GLU A 1 218 ? 11.883 24.406 -0.522 1 95.12 218 GLU A N 1
ATOM 1752 C CA . GLU A 1 218 ? 11.305 25.406 -1.423 1 95.12 218 GLU A CA 1
ATOM 1753 C C . GLU A 1 218 ? 12.25 25.703 -2.584 1 95.12 218 GLU A C 1
ATOM 1755 O O . GLU A 1 218 ? 13.469 25.531 -2.463 1 95.12 218 GLU A O 1
ATOM 1760 N N . GLN A 1 219 ? 11.625 26.156 -3.631 1 94.56 219 GLN A N 1
ATOM 1761 C CA . GLN A 1 219 ? 12.422 26.656 -4.738 1 94.56 219 GLN A CA 1
ATOM 1762 C C . GLN A 1 219 ? 12.578 28.172 -4.645 1 94.56 219 GLN A C 1
ATOM 1764 O O . GLN A 1 219 ? 13.469 28.75 -5.277 1 94.56 219 GLN A O 1
ATOM 1769 N N . LEU A 1 220 ? 11.82 28.812 -3.836 1 92.69 220 LEU A N 1
ATOM 1770 C CA . LEU A 1 220 ? 11.859 30.25 -3.637 1 92.69 220 LEU A CA 1
ATOM 1771 C C . LEU A 1 220 ? 12.977 30.641 -2.67 1 92.69 220 LEU A C 1
ATOM 1773 O O . LEU A 1 220 ? 13.281 29.891 -1.739 1 92.69 220 LEU A O 1
ATOM 1777 N N . GLY A 1 221 ? 13.516 31.781 -2.943 1 93.62 221 GLY A N 1
ATOM 1778 C CA . GLY A 1 221 ? 14.492 32.344 -2.027 1 93.62 221 GLY A CA 1
ATOM 1779 C C . GLY A 1 221 ? 13.883 33.219 -0.964 1 93.62 221 GLY A C 1
ATOM 1780 O O . GLY A 1 221 ? 12.688 33.125 -0.669 1 93.62 221 GLY A O 1
ATOM 1781 N N . VAL A 1 222 ? 14.758 34.062 -0.37 1 92.19 222 VAL A N 1
ATOM 1782 C CA . VAL A 1 222 ? 14.297 34.906 0.705 1 92.19 222 VAL A CA 1
ATOM 1783 C C . VAL A 1 222 ? 13.609 36.156 0.115 1 92.19 222 VAL A C 1
ATOM 1785 O O . VAL A 1 222 ? 12.805 36.812 0.784 1 92.19 222 VAL A O 1
ATOM 1788 N N . GLY A 1 223 ? 13.93 36.375 -1.139 1 83.38 223 GLY A N 1
ATOM 1789 C CA . GLY A 1 223 ? 13.289 37.5 -1.81 1 83.38 223 GLY A CA 1
ATOM 1790 C C . GLY A 1 223 ? 13.602 38.844 -1.165 1 83.38 223 GLY A C 1
ATOM 1791 O O . GLY A 1 223 ? 14.758 39.156 -0.881 1 83.38 223 GLY A O 1
ATOM 1792 N N . GLU A 1 224 ? 12.438 39.688 -0.926 1 80.19 224 GLU A N 1
ATOM 1793 C CA . GLU A 1 224 ? 12.602 41.062 -0.443 1 80.19 224 GLU A CA 1
ATOM 1794 C C . GLU A 1 224 ? 12.703 41.094 1.078 1 80.19 224 GLU A C 1
ATOM 1796 O O . GLU A 1 224 ? 12.961 42.156 1.661 1 80.19 224 GLU A O 1
ATOM 1801 N N . ARG A 1 225 ? 12.625 40.031 1.701 1 84.5 225 ARG A N 1
ATOM 1802 C CA . ARG A 1 225 ? 12.625 39.969 3.16 1 84.5 225 ARG A CA 1
ATOM 1803 C C . ARG A 1 225 ? 13.977 39.5 3.691 1 84.5 225 ARG A C 1
ATOM 1805 O O . ARG A 1 225 ? 14.031 38.75 4.676 1 84.5 225 ARG A O 1
ATOM 1812 N N . THR A 1 226 ? 15.008 39.906 3.088 1 88.31 226 THR A N 1
ATOM 1813 C CA . THR A 1 226 ? 16.328 39.375 3.373 1 88.31 226 THR A CA 1
ATOM 1814 C C . THR A 1 226 ? 16.781 39.75 4.781 1 88.31 226 THR A C 1
ATOM 1816 O O . THR A 1 226 ? 17.312 38.906 5.516 1 88.31 226 THR A O 1
ATOM 1819 N N . GLN A 1 227 ? 16.547 41 5.133 1 86.5 227 GLN A N 1
ATOM 1820 C CA . GLN A 1 227 ? 16.969 41.438 6.453 1 86.5 227 GLN A CA 1
ATOM 1821 C C . GLN A 1 227 ? 16.188 40.75 7.559 1 86.5 227 GLN A C 1
ATOM 1823 O O . GLN A 1 227 ? 16.766 40.344 8.562 1 86.5 227 GLN A O 1
ATOM 1828 N N . PHE A 1 228 ? 15.016 40.625 7.418 1 85 228 PHE A N 1
ATOM 1829 C CA . PHE A 1 228 ? 14.172 39.938 8.375 1 85 228 PHE A CA 1
ATOM 1830 C C . PHE A 1 228 ? 14.586 38.469 8.492 1 85 228 PHE A C 1
ATOM 1832 O O . PHE A 1 228 ? 14.688 37.938 9.602 1 85 228 PHE A O 1
ATOM 1839 N N . TYR A 1 229 ? 14.812 37.906 7.344 1 92 229 TYR A N 1
ATOM 1840 C CA . TYR A 1 229 ? 15.195 36.5 7.34 1 92 229 TYR A CA 1
ATOM 1841 C C . TYR A 1 229 ? 16.516 36.312 8.062 1 92 229 TYR A C 1
ATOM 1843 O O . TYR A 1 229 ? 16.703 35.312 8.766 1 92 229 TYR A O 1
ATOM 1851 N N . ASP A 1 230 ? 17.406 37.219 7.816 1 94.12 230 ASP A N 1
ATOM 1852 C CA . ASP A 1 230 ? 18.734 37.062 8.406 1 94.12 230 ASP A CA 1
ATOM 1853 C C . ASP A 1 230 ? 18.672 37.156 9.93 1 94.12 230 ASP A C 1
ATOM 1855 O O . ASP A 1 230 ? 19.578 36.688 10.617 1 94.12 230 ASP A O 1
ATOM 1859 N N . ALA A 1 231 ? 17.625 37.688 10.438 1 88.88 231 ALA A N 1
ATOM 1860 C CA . ALA A 1 231 ? 17.438 37.75 11.883 1 88.88 231 ALA A CA 1
ATOM 1861 C C . ALA A 1 231 ? 16.781 36.469 12.391 1 88.88 231 ALA A C 1
ATOM 1863 O O . ALA A 1 231 ? 16.812 36.188 13.594 1 88.88 231 ALA A O 1
ATOM 1864 N N . THR A 1 232 ? 16.203 35.688 11.648 1 92.06 232 THR A N 1
ATOM 1865 C CA . THR A 1 232 ? 15.406 34.531 12.047 1 92.06 232 THR A CA 1
ATOM 1866 C C . THR A 1 232 ? 16.125 33.25 11.688 1 92.06 232 THR A C 1
ATOM 1868 O O . THR A 1 232 ? 16.625 32.531 12.562 1 92.06 232 THR A O 1
ATOM 1871 N N . GLY A 1 233 ? 16.312 33.031 10.273 1 94.25 233 GLY A N 1
ATOM 1872 C CA . GLY A 1 233 ? 16.938 31.812 9.805 1 94.25 233 GLY A CA 1
ATOM 1873 C C . GLY A 1 233 ? 15.953 30.672 9.625 1 94.25 233 GLY A C 1
ATOM 1874 O O . GLY A 1 233 ? 14.82 30.734 10.109 1 94.25 233 GLY A O 1
ATOM 1875 N N . ALA A 1 234 ? 16.359 29.625 9.039 1 95.44 234 ALA A N 1
ATOM 1876 C CA . ALA A 1 234 ? 15.516 28.484 8.695 1 95.44 234 ALA A CA 1
ATOM 1877 C C . ALA A 1 234 ? 15.117 27.703 9.945 1 95.44 234 ALA A C 1
ATOM 1879 O O . ALA A 1 234 ? 14.008 27.172 10.016 1 95.44 234 ALA A O 1
ATOM 1880 N N . LEU A 1 235 ? 15.969 27.594 10.875 1 96.12 235 LEU A N 1
ATOM 1881 C CA . LEU A 1 235 ? 15.703 26.812 12.086 1 96.12 235 LEU A CA 1
ATOM 1882 C C . LEU A 1 235 ? 14.523 27.406 12.859 1 96.12 235 LEU A C 1
ATOM 1884 O O . LEU A 1 235 ? 13.586 26.688 13.211 1 96.12 235 LEU A O 1
ATOM 1888 N N . ARG A 1 236 ? 14.523 28.719 13.023 1 94.75 236 ARG A N 1
ATOM 1889 C CA . ARG A 1 236 ? 13.445 29.391 13.75 1 94.75 236 ARG A CA 1
ATOM 1890 C C . ARG A 1 236 ? 12.18 29.453 12.906 1 94.75 236 ARG A C 1
ATOM 1892 O O . ARG A 1 236 ? 11.078 29.25 13.414 1 94.75 236 ARG A O 1
ATOM 1899 N N . ASP A 1 237 ? 12.336 29.641 11.711 1 92.12 237 ASP A N 1
ATOM 1900 C CA . ASP A 1 237 ? 11.203 29.938 10.836 1 92.12 237 ASP A CA 1
ATOM 1901 C C . ASP A 1 237 ? 10.414 28.672 10.516 1 92.12 237 ASP A C 1
ATOM 1903 O O . ASP A 1 237 ? 9.188 28.703 10.391 1 92.12 237 ASP A O 1
ATOM 1907 N N . MET A 1 238 ? 11.125 27.594 10.344 1 95.25 238 MET A N 1
ATOM 1908 C CA . MET A 1 238 ? 10.469 26.422 9.781 1 95.25 238 MET A CA 1
ATOM 1909 C C . MET A 1 238 ? 10.57 25.234 10.727 1 95.25 238 MET A C 1
ATOM 1911 O O . MET A 1 238 ? 9.586 24.531 10.961 1 95.25 238 MET A O 1
ATOM 1915 N N . ILE A 1 239 ? 11.68 24.938 11.25 1 97.19 239 ILE A N 1
ATOM 1916 C CA . ILE A 1 239 ? 11.906 23.703 12 1 97.19 239 ILE A CA 1
ATOM 1917 C C . ILE A 1 239 ? 11.258 23.812 13.375 1 97.19 239 ILE A C 1
ATOM 1919 O O . ILE A 1 239 ? 10.562 22.891 13.812 1 97.19 239 ILE A O 1
ATOM 1923 N N . GLN A 1 240 ? 11.438 24.906 14.047 1 96.06 240 GLN A N 1
ATOM 1924 C CA . GLN A 1 240 ? 10.992 25.109 15.422 1 96.06 240 GLN A CA 1
ATOM 1925 C C . GLN A 1 240 ? 9.484 24.922 15.547 1 96.06 240 GLN A C 1
ATOM 1927 O O . GLN A 1 240 ? 8.984 24.562 16.609 1 96.06 240 GLN A O 1
ATOM 1932 N N . SER A 1 241 ? 8.742 24.969 14.469 1 93.94 241 SER A N 1
ATOM 1933 C CA . SER A 1 241 ? 7.289 24.875 14.531 1 93.94 241 SER A CA 1
ATOM 1934 C C . SER A 1 241 ? 6.762 23.844 13.539 1 93.94 241 SER A C 1
ATOM 1936 O O . SER A 1 241 ? 6.605 22.656 13.875 1 93.94 241 SER A O 1
ATOM 1938 N N . HIS A 1 242 ? 6.742 24.219 12.266 1 94.44 242 HIS A N 1
ATOM 1939 C CA . HIS A 1 242 ? 6.09 23.438 11.227 1 94.44 242 HIS A CA 1
ATOM 1940 C C . HIS A 1 242 ? 6.656 22.031 11.156 1 94.44 242 HIS A C 1
ATOM 1942 O O . HIS A 1 242 ? 5.91 21.047 11.242 1 94.44 242 HIS A O 1
ATOM 1948 N N . VAL A 1 243 ? 7.914 21.938 11.062 1 97.56 243 VAL A N 1
ATOM 1949 C CA . VAL A 1 243 ? 8.539 20.641 10.82 1 97.56 243 VAL A CA 1
ATOM 1950 C C . VAL A 1 243 ? 8.445 19.766 12.078 1 97.56 243 VAL A C 1
ATOM 1952 O O . VAL A 1 243 ? 8.156 18.578 11.992 1 97.56 243 VAL A O 1
ATOM 1955 N N . LEU A 1 244 ? 8.672 20.375 13.211 1 97.94 244 LEU A N 1
ATOM 1956 C CA . LEU A 1 244 ? 8.594 19.609 14.453 1 97.94 244 LEU A CA 1
ATOM 1957 C C . LEU A 1 244 ? 7.152 19.203 14.75 1 97.94 244 LEU A C 1
ATOM 1959 O O . LEU A 1 244 ? 6.902 18.141 15.32 1 97.94 244 LEU A O 1
ATOM 1963 N N . GLN A 1 245 ? 6.176 20.031 14.383 1 96.25 245 GLN A N 1
ATOM 1964 C CA . GLN A 1 245 ? 4.777 19.641 14.508 1 96.25 245 GLN A CA 1
ATOM 1965 C C . GLN A 1 245 ? 4.461 18.453 13.617 1 96.25 245 GLN A C 1
ATOM 1967 O O . GLN A 1 245 ? 3.752 17.531 14.023 1 96.25 245 GLN A O 1
ATOM 1972 N N . THR A 1 246 ? 4.973 18.484 12.43 1 97.19 246 THR A N 1
ATOM 1973 C CA . THR A 1 246 ? 4.805 17.344 11.523 1 97.19 246 THR A CA 1
ATOM 1974 C C . THR A 1 246 ? 5.426 16.094 12.117 1 97.19 246 THR A C 1
ATOM 1976 O O . THR A 1 246 ? 4.836 15.008 12.039 1 97.19 246 THR A O 1
ATOM 1979 N N . LEU A 1 247 ? 6.57 16.297 12.688 1 98.31 247 LEU A N 1
ATOM 1980 C CA . LEU A 1 247 ? 7.23 15.172 13.352 1 98.31 247 LEU A CA 1
ATOM 1981 C C . LEU A 1 247 ? 6.371 14.617 14.477 1 98.31 247 LEU A C 1
ATOM 1983 O O . LEU A 1 247 ? 6.227 13.398 14.617 1 98.31 247 LEU A O 1
ATOM 1987 N N . ALA A 1 248 ? 5.801 15.484 15.258 1 97.5 248 ALA A N 1
ATOM 1988 C CA . ALA A 1 248 ? 4.961 15.062 16.375 1 97.5 248 ALA A CA 1
ATOM 1989 C C . ALA A 1 248 ? 3.768 14.242 15.891 1 97.5 248 ALA A C 1
ATOM 1991 O O . ALA A 1 248 ? 3.467 13.18 16.438 1 97.5 248 ALA A O 1
ATOM 1992 N N . LEU A 1 249 ? 3.131 14.695 14.867 1 96.19 249 LEU A N 1
ATOM 1993 C CA . LEU A 1 249 ? 1.985 13.992 14.297 1 96.19 249 LEU A CA 1
ATOM 1994 C C . LEU A 1 249 ? 2.404 12.641 13.727 1 96.19 249 LEU A C 1
ATOM 1996 O O . LEU A 1 249 ? 1.651 11.664 13.812 1 96.19 249 LEU A O 1
ATOM 2000 N N . THR A 1 250 ? 3.582 12.57 13.211 1 97.88 250 THR A N 1
ATOM 2001 C CA . THR A 1 250 ? 4.113 11.359 12.602 1 97.88 250 THR A CA 1
ATOM 2002 C C . THR A 1 250 ? 4.469 10.328 13.672 1 97.88 250 THR A C 1
ATOM 2004 O O . THR A 1 250 ? 4.281 9.125 13.469 1 97.88 250 THR A O 1
ATOM 2007 N N . ALA A 1 251 ? 4.883 10.805 14.844 1 98.44 251 ALA A N 1
ATOM 2008 C CA . ALA A 1 251 ? 5.551 9.891 15.766 1 98.44 251 ALA A CA 1
ATOM 2009 C C . ALA A 1 251 ? 4.695 9.641 17 1 98.44 251 ALA A C 1
ATOM 2011 O O . ALA A 1 251 ? 4.977 8.734 17.797 1 98.44 251 ALA A O 1
ATOM 2012 N N . MET A 1 252 ? 3.65 10.359 17.25 1 97.5 252 MET A N 1
ATOM 2013 C CA . MET A 1 252 ? 2.883 10.297 18.484 1 97.5 252 MET A CA 1
ATOM 2014 C C . MET A 1 252 ? 2.154 8.961 18.594 1 97.5 252 MET A C 1
ATOM 2016 O O . MET A 1 252 ? 2.018 8.234 17.609 1 97.5 252 MET A O 1
ATOM 2020 N N . GLU A 1 253 ? 1.761 8.656 19.797 1 97.06 253 GLU A N 1
ATOM 2021 C CA . GLU A 1 253 ? 0.897 7.504 20.031 1 97.06 253 GLU A CA 1
ATOM 2022 C C . GLU A 1 253 ? -0.551 7.812 19.672 1 97.06 253 GLU A C 1
ATOM 2024 O O . GLU A 1 253 ? -0.91 8.977 19.469 1 97.06 253 GLU A O 1
ATOM 2029 N N . GLN A 1 254 ? -1.312 6.766 19.5 1 95 254 GLN A N 1
ATOM 2030 C CA . GLN A 1 254 ? -2.734 6.969 19.25 1 95 254 GLN A CA 1
ATOM 2031 C C . GLN A 1 254 ? -3.398 7.707 20.406 1 95 254 GLN A C 1
ATOM 2033 O O . GLN A 1 254 ? -3.326 7.262 21.562 1 95 254 GLN A O 1
ATOM 2038 N N . PRO A 1 255 ? -3.982 8.812 20.109 1 94.19 255 PRO A N 1
ATOM 2039 C CA . PRO A 1 255 ? -4.707 9.484 21.188 1 94.19 255 PRO A CA 1
ATOM 2040 C C . PRO A 1 255 ? -5.918 8.688 21.672 1 94.19 255 PRO A C 1
ATOM 2042 O O . PRO A 1 255 ? -6.473 7.883 20.922 1 94.19 255 PRO A O 1
ATOM 2045 N N . ALA A 1 256 ? -6.285 8.906 22.859 1 92.75 256 ALA A N 1
ATOM 2046 C CA . ALA A 1 256 ? -7.434 8.203 23.438 1 92.75 256 ALA A CA 1
ATOM 2047 C C . ALA A 1 256 ? -8.711 8.531 22.656 1 92.75 256 ALA A C 1
ATOM 2049 O O . ALA A 1 256 ? -9.609 7.695 22.562 1 92.75 256 ALA A O 1
ATOM 2050 N N . SER A 1 257 ? -8.734 9.727 22.203 1 89.81 257 SER A N 1
ATOM 2051 C CA . SER A 1 257 ? -9.836 10.203 21.375 1 89.81 257 SER A CA 1
ATOM 2052 C C . SER A 1 257 ? -9.383 11.312 20.422 1 89.81 257 SER A C 1
ATOM 2054 O O . SER A 1 257 ? -8.219 11.719 20.453 1 89.81 257 SER A O 1
ATOM 2056 N N . LEU A 1 258 ? -10.359 11.82 19.672 1 86.06 258 LEU A N 1
ATOM 2057 C CA . LEU A 1 258 ? -10.031 12.898 18.75 1 86.06 258 LEU A CA 1
ATOM 2058 C C . LEU A 1 258 ? -10.312 14.266 19.375 1 86.06 258 LEU A C 1
ATOM 2060 O O . LEU A 1 258 ? -10.289 15.281 18.688 1 86.06 258 LEU A O 1
ATOM 2064 N N . ASN A 1 259 ? -10.469 14.164 20.625 1 88.94 259 ASN A N 1
ATOM 2065 C CA . ASN A 1 259 ? -10.562 15.438 21.328 1 88.94 259 ASN A CA 1
ATOM 2066 C C . ASN A 1 259 ? -9.234 16.172 21.328 1 88.94 259 ASN A C 1
ATOM 2068 O O . ASN A 1 259 ? -8.172 15.562 21.453 1 88.94 259 ASN A O 1
ATOM 2072 N N . PRO A 1 260 ? -9.32 17.469 21.312 1 86.88 260 PRO A N 1
ATOM 2073 C CA . PRO A 1 260 ? -8.102 18.281 21.188 1 86.88 260 PRO A CA 1
ATOM 2074 C C . PRO A 1 260 ? -7.113 18.016 22.328 1 86.88 260 PRO A C 1
ATOM 2076 O O . PRO A 1 260 ? -5.906 17.922 22.078 1 86.88 260 PRO A O 1
ATOM 2079 N N . ASP A 1 261 ? -7.594 17.859 23.484 1 91.06 261 ASP A N 1
ATOM 2080 C CA . ASP A 1 261 ? -6.711 17.672 24.625 1 91.06 261 ASP A CA 1
ATOM 2081 C C . ASP A 1 261 ? -5.949 16.344 24.516 1 91.06 261 ASP A C 1
ATOM 2083 O O . ASP A 1 261 ? -4.773 16.281 24.891 1 91.06 261 ASP A O 1
ATOM 2087 N N . ASP A 1 262 ? -6.633 15.359 24.062 1 94.25 262 ASP A N 1
ATOM 2088 C CA . ASP A 1 262 ? -6 14.047 23.922 1 94.25 262 ASP A CA 1
ATOM 2089 C C . ASP A 1 262 ? -4.93 14.07 22.844 1 94.25 262 ASP A C 1
ATOM 2091 O O . ASP A 1 262 ? -3.852 13.492 23 1 94.25 262 ASP A O 1
ATOM 2095 N N . ILE A 1 263 ? -5.211 14.695 21.812 1 92.25 263 ILE A N 1
ATOM 2096 C CA . ILE A 1 263 ? -4.258 14.812 20.719 1 92.25 263 ILE A CA 1
ATOM 2097 C C . ILE A 1 263 ? -3.037 15.609 21.172 1 92.25 263 ILE A C 1
ATOM 2099 O O . ILE A 1 263 ? -1.898 15.18 20.969 1 92.25 263 ILE A O 1
ATOM 2103 N N . ARG A 1 264 ? -3.301 16.688 21.797 1 93.31 264 ARG A N 1
ATOM 2104 C CA . ARG A 1 264 ? -2.24 17.547 22.312 1 93.31 264 ARG A CA 1
ATOM 2105 C C . ARG A 1 264 ? -1.338 16.797 23.281 1 93.31 264 ARG A C 1
ATOM 2107 O O . ARG A 1 264 ? -0.115 16.953 23.25 1 93.31 264 ARG A O 1
ATOM 2114 N N . ALA A 1 265 ? -1.956 16.078 24.109 1 95.69 265 ALA A N 1
ATOM 2115 C CA . ALA A 1 265 ? -1.195 15.336 25.109 1 95.69 265 ALA A CA 1
ATOM 2116 C C . ALA A 1 265 ? -0.186 14.398 24.453 1 95.69 265 ALA A C 1
ATOM 2118 O O . ALA A 1 265 ? 0.966 14.312 24.891 1 95.69 265 ALA A O 1
ATOM 2119 N N . GLU A 1 266 ? -0.575 13.719 23.453 1 96.44 266 GLU A N 1
ATOM 2120 C CA . GLU A 1 266 ? 0.314 12.781 22.766 1 96.44 266 GLU A CA 1
ATOM 2121 C C . GLU A 1 266 ? 1.407 13.516 22 1 96.44 266 GLU A C 1
ATOM 2123 O O . GLU A 1 266 ? 2.541 13.031 21.906 1 96.44 266 GLU A O 1
ATOM 2128 N N . LYS A 1 267 ? 1.083 14.648 21.453 1 96.5 267 LYS A N 1
ATOM 2129 C CA . LYS A 1 267 ? 2.098 15.453 20.781 1 96.5 267 LYS A CA 1
ATOM 2130 C C . LYS A 1 267 ? 3.166 15.922 21.766 1 96.5 267 LYS A C 1
ATOM 2132 O O . LYS A 1 267 ? 4.363 15.836 21.484 1 96.5 267 LYS A O 1
ATOM 2137 N N . ILE A 1 268 ? 2.732 16.422 22.844 1 97 268 ILE A N 1
ATOM 2138 C CA . ILE A 1 268 ? 3.641 16.953 23.859 1 97 268 ILE A CA 1
ATOM 2139 C C . ILE A 1 268 ? 4.566 15.836 24.344 1 97 268 ILE A C 1
ATOM 2141 O O . ILE A 1 268 ? 5.777 16.047 24.484 1 97 268 ILE A O 1
ATOM 2145 N N . LYS A 1 269 ? 4 14.672 24.562 1 98 269 LYS A N 1
ATOM 2146 C CA . LYS A 1 269 ? 4.785 13.523 25.031 1 98 269 LYS A CA 1
ATOM 2147 C C . LYS A 1 269 ? 5.941 13.234 24.078 1 98 269 LYS A C 1
ATOM 2149 O O . LYS A 1 269 ? 7.074 13.023 24.516 1 98 269 LYS A O 1
ATOM 2154 N N . VAL A 1 270 ? 5.688 13.258 22.828 1 98.06 270 VAL A N 1
ATOM 2155 C CA . VAL A 1 270 ? 6.715 12.945 21.844 1 98.06 270 VAL A CA 1
ATOM 2156 C C . VAL A 1 270 ? 7.746 14.07 21.797 1 98.06 270 VAL A C 1
ATOM 2158 O O . VAL A 1 270 ? 8.953 13.812 21.781 1 98.06 270 VAL A O 1
ATOM 2161 N N . LEU A 1 271 ? 7.324 15.273 21.766 1 98.31 271 LEU A N 1
ATOM 2162 C CA . LEU A 1 271 ? 8.234 16.422 21.688 1 98.31 271 LEU A CA 1
ATOM 2163 C C . LEU A 1 271 ? 9.172 16.453 22.891 1 98.31 271 LEU A C 1
ATOM 2165 O O . LEU A 1 271 ? 10.367 16.719 22.734 1 98.31 271 LEU A O 1
ATOM 2169 N N . GLU A 1 272 ? 8.633 16.094 24.031 1 97.94 272 GLU A N 1
ATOM 2170 C CA . GLU A 1 272 ? 9.43 16.094 25.25 1 97.94 272 GLU A CA 1
ATOM 2171 C C . GLU A 1 272 ? 10.383 14.906 25.297 1 97.94 272 GLU A C 1
ATOM 2173 O O . GLU A 1 272 ? 11.383 14.922 26.016 1 97.94 272 GLU A O 1
ATOM 2178 N N . ALA A 1 273 ? 10.023 13.914 24.531 1 98.44 273 ALA A N 1
ATOM 2179 C CA . ALA A 1 273 ? 10.82 12.688 24.531 1 98.44 273 ALA A CA 1
ATOM 2180 C C . ALA A 1 273 ? 11.969 12.773 23.531 1 98.44 273 ALA A C 1
ATOM 2182 O O . ALA A 1 273 ? 12.82 11.891 23.469 1 98.44 273 ALA A O 1
ATOM 2183 N N . ILE A 1 274 ? 11.969 13.805 22.703 1 98.69 274 ILE A N 1
ATOM 2184 C CA . ILE A 1 274 ? 13.07 13.961 21.75 1 98.69 274 ILE A CA 1
ATOM 2185 C C . ILE A 1 274 ? 14.367 14.195 22.516 1 98.69 274 ILE A C 1
ATOM 2187 O O . ILE A 1 274 ? 14.445 15.102 23.359 1 98.69 274 ILE A O 1
ATOM 2191 N N . ARG A 1 275 ? 15.406 13.391 22.328 1 97.38 275 ARG A N 1
ATOM 2192 C CA . ARG A 1 275 ? 16.719 13.5 22.969 1 97.38 275 ARG A CA 1
ATOM 2193 C C . ARG A 1 275 ? 17.375 14.836 22.641 1 97.38 275 ARG A C 1
ATOM 2195 O O . ARG A 1 275 ? 17.453 15.234 21.484 1 97.38 275 ARG A O 1
ATOM 2202 N N . PRO A 1 276 ? 17.781 15.57 23.547 1 97.69 276 PRO A N 1
ATOM 2203 C CA . PRO A 1 276 ? 18.5 16.812 23.266 1 97.69 276 PRO A CA 1
ATOM 2204 C C . PRO A 1 276 ? 19.703 16.609 22.344 1 97.69 276 PRO A C 1
ATOM 2206 O O . PRO A 1 276 ? 20.391 15.578 22.422 1 97.69 276 PRO A O 1
ATOM 2209 N N . ILE A 1 277 ? 19.938 17.562 21.531 1 97.31 277 ILE A N 1
ATOM 2210 C CA . ILE A 1 277 ? 21.062 17.5 20.609 1 97.31 277 ILE A CA 1
ATOM 2211 C C . ILE A 1 277 ? 22.344 17.844 21.328 1 97.31 277 ILE A C 1
ATOM 2213 O O . ILE A 1 277 ? 22.453 18.906 21.938 1 97.31 277 ILE A O 1
ATOM 2217 N N . PRO A 1 278 ? 23.344 16.984 21.281 1 95.94 278 PRO A N 1
ATOM 2218 C CA . PRO A 1 278 ? 24.609 17.297 21.922 1 95.94 278 PRO A CA 1
ATOM 2219 C C . PRO A 1 278 ? 25.375 18.422 21.203 1 95.94 278 PRO A C 1
ATOM 2221 O O . PRO A 1 278 ? 25.828 18.234 20.062 1 95.94 278 PRO A O 1
ATOM 2224 N N . VAL A 1 279 ? 25.672 19.453 21.875 1 93.94 279 VAL A N 1
ATOM 2225 C CA . VAL A 1 279 ? 26.281 20.641 21.266 1 93.94 279 VAL A CA 1
ATOM 2226 C C . VAL A 1 279 ? 27.75 20.359 20.969 1 93.94 279 VAL A C 1
ATOM 2228 O O . VAL A 1 279 ? 28.312 20.891 20 1 93.94 279 VAL A O 1
ATOM 2231 N N . ASP A 1 280 ? 28.344 19.5 21.812 1 94.31 280 ASP A N 1
ATOM 2232 C CA . ASP A 1 280 ? 29.766 19.172 21.641 1 94.31 280 ASP A CA 1
ATOM 2233 C C . ASP A 1 280 ? 29.984 18.328 20.391 1 94.31 280 ASP A C 1
ATOM 2235 O O . ASP A 1 280 ? 31.094 18.234 19.891 1 94.31 280 ASP A O 1
ATOM 2239 N N . GLU A 1 281 ? 28.953 17.703 19.859 1 95.94 281 GLU A N 1
ATOM 2240 C CA . GLU A 1 281 ? 29.016 16.922 18.625 1 95.94 281 GLU A CA 1
ATOM 2241 C C . GLU A 1 281 ? 28.016 17.438 17.609 1 95.94 281 GLU A C 1
ATOM 2243 O O . GLU A 1 281 ? 27.406 16.656 16.875 1 95.94 281 GLU A O 1
ATOM 2248 N N . LEU A 1 282 ? 27.859 18.609 17.594 1 96.25 282 LEU A N 1
ATOM 2249 C CA . LEU A 1 282 ? 26.797 19.25 16.812 1 96.25 282 LEU A CA 1
ATOM 2250 C C . LEU A 1 282 ? 26.922 18.875 15.336 1 96.25 282 LEU A C 1
ATOM 2252 O O . LEU A 1 282 ? 25.906 18.703 14.648 1 96.25 282 LEU A O 1
ATOM 2256 N N . GLU A 1 283 ? 28.109 18.688 14.844 1 94.62 283 GLU A N 1
ATOM 2257 C CA . GLU A 1 283 ? 28.359 18.438 13.43 1 94.62 283 GLU A CA 1
ATOM 2258 C C . GLU A 1 283 ? 27.781 17.094 12.992 1 94.62 283 GLU A C 1
ATOM 2260 O O . GLU A 1 283 ? 27.5 16.891 11.812 1 94.62 283 GLU A O 1
ATOM 2265 N N . LYS A 1 284 ? 27.547 16.25 13.906 1 96.75 284 LYS A N 1
ATOM 2266 C CA . LYS A 1 284 ? 27 14.922 13.609 1 96.75 284 LYS A CA 1
ATOM 2267 C C . LYS A 1 284 ? 25.469 14.938 13.656 1 96.75 284 LYS A C 1
ATOM 2269 O O . LYS A 1 284 ? 24.828 13.992 13.203 1 96.75 284 LYS A O 1
ATOM 2274 N N . TYR A 1 285 ? 24.938 16.016 14.18 1 98.12 285 TYR A N 1
ATOM 2275 C CA . TYR A 1 285 ? 23.5 16.016 14.43 1 98.12 285 TYR A CA 1
ATOM 2276 C C . TYR A 1 285 ? 22.812 17.172 13.688 1 98.12 285 TYR A C 1
ATOM 2278 O O . TYR A 1 285 ? 21.594 17.188 13.547 1 98.12 285 TYR A O 1
ATOM 2286 N N . ALA A 1 286 ? 23.609 18.109 13.289 1 98.06 286 ALA A N 1
ATOM 2287 C CA . ALA A 1 286 ? 23.047 19.297 12.656 1 98.06 286 ALA A CA 1
ATOM 2288 C C . ALA A 1 286 ? 23.922 19.797 11.516 1 98.06 286 ALA A C 1
ATOM 2290 O O . ALA A 1 286 ? 25.156 19.75 11.609 1 98.06 286 ALA A O 1
ATOM 2291 N N . PHE A 1 287 ? 23.297 20.141 10.453 1 97.81 287 PHE A N 1
ATOM 2292 C CA . PHE A 1 287 ? 23.984 20.688 9.281 1 97.81 287 PHE A CA 1
ATOM 2293 C C . PHE A 1 287 ? 23.297 21.953 8.797 1 97.81 287 PHE A C 1
ATOM 2295 O O . PHE A 1 287 ? 22.062 22 8.703 1 97.81 287 PHE A O 1
ATOM 2302 N N . ARG A 1 288 ? 24.016 23.016 8.531 1 98.12 288 ARG A N 1
ATOM 2303 C CA . ARG A 1 288 ? 23.484 24.234 7.957 1 98.12 288 ARG A CA 1
ATOM 2304 C C . ARG A 1 288 ? 24.234 24.625 6.691 1 98.12 288 ARG A C 1
ATOM 2306 O O . ARG A 1 288 ? 25.406 24.266 6.527 1 98.12 288 ARG A O 1
ATOM 2313 N N . ALA A 1 289 ? 23.594 25.281 5.859 1 98.19 289 ALA A N 1
ATOM 2314 C CA . ALA A 1 289 ? 24.172 25.797 4.625 1 98.19 289 ALA A CA 1
ATOM 2315 C C . ALA A 1 289 ? 23.422 27.047 4.141 1 98.19 289 ALA A C 1
ATOM 2317 O O . ALA A 1 289 ? 22.422 27.438 4.746 1 98.19 289 ALA A O 1
ATOM 2318 N N . GLN A 1 290 ? 24.047 27.703 3.105 1 97.81 290 GLN A N 1
ATOM 2319 C CA . GLN A 1 290 ? 23.469 28.859 2.439 1 97.81 290 GLN A CA 1
ATOM 2320 C C . GLN A 1 290 ? 23.5 28.688 0.923 1 97.81 290 GLN A C 1
ATOM 2322 O O . GLN A 1 290 ? 24.469 28.172 0.366 1 97.81 290 GLN A O 1
ATOM 2327 N N . TYR A 1 291 ? 22.344 29.125 0.347 1 97.88 291 TYR A N 1
ATOM 2328 C CA . TYR A 1 291 ? 22.391 28.969 -1.103 1 97.88 291 TYR A CA 1
ATOM 2329 C C . TYR A 1 291 ? 23.266 30.031 -1.74 1 97.88 291 TYR A C 1
ATOM 2331 O O . TYR A 1 291 ? 23.266 31.188 -1.3 1 97.88 291 TYR A O 1
ATOM 2339 N N . SER A 1 292 ? 24.125 29.641 -2.711 1 97.88 292 SER A N 1
ATOM 2340 C CA . SER A 1 292 ? 24.891 30.516 -3.588 1 97.88 292 SER A CA 1
ATOM 2341 C C . SER A 1 292 ? 24.156 30.75 -4.906 1 97.88 292 SER A C 1
ATOM 2343 O O . SER A 1 292 ? 23.062 30.219 -5.117 1 97.88 292 SER A O 1
ATOM 2345 N N . SER A 1 293 ? 24.766 31.625 -5.66 1 97.75 293 SER A N 1
ATOM 2346 C CA . SER A 1 293 ? 24.172 31.875 -6.969 1 97.75 293 SER A CA 1
ATOM 2347 C C . SER A 1 293 ? 24.047 30.578 -7.77 1 97.75 293 SER A C 1
ATOM 2349 O O . SER A 1 293 ? 24.875 29.672 -7.641 1 97.75 293 SER A O 1
ATOM 2351 N N . GLY A 1 294 ? 22.953 30.5 -8.469 1 97.12 294 GLY A N 1
ATOM 2352 C CA . GLY A 1 294 ? 22.688 29.328 -9.289 1 97.12 294 GLY A CA 1
ATOM 2353 C C . GLY A 1 294 ? 21.562 29.547 -10.273 1 97.12 294 GLY A C 1
ATOM 2354 O O . GLY A 1 294 ? 21.391 30.641 -10.805 1 97.12 294 GLY A O 1
ATOM 2355 N N . GLU A 1 295 ? 20.938 28.422 -10.656 1 96.62 295 GLU A N 1
ATOM 2356 C CA . GLU A 1 295 ? 19.859 28.484 -11.641 1 96.62 295 GLU A CA 1
ATOM 2357 C C . GLU A 1 295 ? 18.641 27.703 -11.172 1 96.62 295 GLU A C 1
ATOM 2359 O O . GLU A 1 295 ? 18.75 26.578 -10.68 1 96.62 295 GLU A O 1
ATOM 2364 N N . ILE A 1 296 ? 17.547 28.328 -11.258 1 94.38 296 ILE A N 1
ATOM 2365 C CA . ILE A 1 296 ? 16.281 27.688 -10.945 1 94.38 296 ILE A CA 1
ATOM 2366 C C . ILE A 1 296 ? 15.328 27.812 -12.133 1 94.38 296 ILE A C 1
ATOM 2368 O O . ILE A 1 296 ? 15.031 28.922 -12.57 1 94.38 296 ILE A O 1
ATOM 2372 N N . LYS A 1 297 ? 14.844 26.688 -12.625 1 90.81 297 LYS A N 1
ATOM 2373 C CA . LYS A 1 297 ? 13.93 26.656 -13.766 1 90.81 297 LYS A CA 1
ATOM 2374 C C . LYS A 1 297 ? 14.492 27.453 -14.938 1 90.81 297 LYS A C 1
ATOM 2376 O O . LYS A 1 297 ? 13.773 28.234 -15.555 1 90.81 297 LYS A O 1
ATOM 2381 N N . GLY A 1 298 ? 15.758 27.484 -15.125 1 92.25 298 GLY A N 1
ATOM 2382 C CA . GLY A 1 298 ? 16.406 28.094 -16.266 1 92.25 298 GLY A CA 1
ATOM 2383 C C . GLY A 1 298 ? 16.781 29.547 -16.031 1 92.25 298 GLY A C 1
ATOM 2384 O O . GLY A 1 298 ? 17.375 30.188 -16.906 1 92.25 298 GLY A O 1
ATOM 2385 N N . GLU A 1 299 ? 16.453 30.109 -14.938 1 95.19 299 GLU A N 1
ATOM 2386 C CA . GLU A 1 299 ? 16.75 31.516 -14.641 1 95.19 299 GLU A CA 1
ATOM 2387 C C . GLU A 1 299 ? 17.859 31.625 -13.594 1 95.19 299 GLU A C 1
ATOM 2389 O O . GLU A 1 299 ? 17.828 30.938 -12.57 1 95.19 299 GLU A O 1
ATOM 2394 N N . LYS A 1 300 ? 18.703 32.531 -13.914 1 96.5 300 LYS A N 1
ATOM 2395 C CA . LYS A 1 300 ? 19.766 32.781 -12.953 1 96.5 300 LYS A CA 1
ATOM 2396 C C . LYS A 1 300 ? 19.25 33.562 -11.734 1 96.5 300 LYS A C 1
ATOM 2398 O O . LYS A 1 300 ? 18.469 34.5 -11.875 1 96.5 300 LYS A O 1
ATOM 2403 N N . VAL A 1 301 ? 19.625 33.125 -10.516 1 96.5 301 VAL A N 1
ATOM 2404 C CA . VAL A 1 301 ? 19.188 33.781 -9.281 1 96.5 301 VAL A CA 1
ATOM 2405 C C . VAL A 1 301 ? 20.406 34.062 -8.391 1 96.5 301 VAL A C 1
ATOM 2407 O O . VAL A 1 301 ? 21.359 33.281 -8.391 1 96.5 301 VAL A O 1
ATOM 2410 N N . PRO A 1 302 ? 20.438 35.156 -7.684 1 96.06 302 PRO A N 1
ATOM 2411 C CA . PRO A 1 302 ? 21.562 35.5 -6.82 1 96.06 302 PRO A CA 1
ATOM 2412 C C . PRO A 1 302 ? 21.641 34.625 -5.566 1 96.06 302 PRO A C 1
ATOM 2414 O O . PRO A 1 302 ? 20.656 33.969 -5.219 1 96.06 302 PRO A O 1
ATOM 2417 N N . GLY A 1 303 ? 22.828 34.625 -4.988 1 96.81 303 GLY A N 1
ATOM 2418 C CA . GLY A 1 303 ? 23 33.938 -3.709 1 96.81 303 GLY A CA 1
ATOM 2419 C C . GLY A 1 303 ? 22.453 34.75 -2.537 1 96.81 303 GLY A C 1
ATOM 2420 O O . GLY A 1 303 ? 22.156 35.938 -2.676 1 96.81 303 GLY A O 1
ATOM 2421 N N . TYR A 1 304 ? 22.391 34.031 -1.424 1 97.31 304 TYR A N 1
ATOM 2422 C CA . TYR A 1 304 ? 21.828 34.625 -0.221 1 97.31 304 TYR A CA 1
ATOM 2423 C C . TYR A 1 304 ? 22.656 35.812 0.229 1 97.31 304 TYR A C 1
ATOM 2425 O O . TYR A 1 304 ? 22.109 36.906 0.513 1 97.31 304 TYR A O 1
ATOM 2433 N N . LEU A 1 305 ? 23.953 35.625 0.314 1 96.56 305 LEU A N 1
ATOM 2434 C CA . LEU A 1 305 ? 24.844 36.688 0.782 1 96.56 305 LEU A CA 1
ATOM 2435 C C . LEU A 1 305 ? 24.812 37.875 -0.176 1 96.56 305 LEU A C 1
ATOM 2437 O O . LEU A 1 305 ? 24.906 39.031 0.255 1 96.56 305 LEU A O 1
ATOM 2441 N N . GLU A 1 306 ? 24.641 37.562 -1.41 1 95.44 306 GLU A N 1
ATOM 2442 C CA . GLU A 1 306 ? 24.531 38.594 -2.414 1 95.44 306 GLU A CA 1
ATOM 2443 C C . GLU A 1 306 ? 23.234 39.406 -2.227 1 95.44 306 GLU A C 1
ATOM 2445 O O . GLU A 1 306 ? 23.266 40.656 -2.297 1 95.44 306 GLU A O 1
ATOM 2450 N N . GLU A 1 307 ? 22.172 38.719 -2.008 1 95.44 307 GLU A N 1
ATOM 2451 C CA . GLU A 1 307 ? 20.875 39.375 -1.783 1 95.44 307 GLU A CA 1
ATOM 2452 C C . GLU A 1 307 ? 20.906 40.219 -0.516 1 95.44 307 GLU A C 1
ATOM 2454 O O . GLU A 1 307 ? 20.312 41.312 -0.478 1 95.44 307 GLU A O 1
ATOM 2459 N N . LEU A 1 308 ? 21.578 39.719 0.416 1 94.75 308 LEU A N 1
ATOM 2460 C CA . LEU A 1 308 ? 21.656 40.406 1.707 1 94.75 308 LEU A CA 1
ATOM 2461 C C . LEU A 1 308 ? 22.609 41.594 1.641 1 94.75 308 LEU A C 1
ATOM 2463 O O . LEU A 1 308 ? 22.391 42.594 2.32 1 94.75 308 LEU A O 1
ATOM 2467 N N . GLY A 1 309 ? 23.625 41.5 0.865 1 94.38 309 GLY A N 1
ATOM 2468 C CA . GLY A 1 309 ? 24.656 42.531 0.797 1 94.38 309 GLY A CA 1
ATOM 2469 C C . GLY A 1 309 ? 25.609 42.5 1.982 1 94.38 309 GLY A C 1
ATOM 2470 O O . GLY A 1 309 ? 26.172 43.531 2.365 1 94.38 309 GLY A O 1
ATOM 2471 N N . ASP A 1 310 ? 25.734 41.375 2.672 1 94.06 310 ASP A N 1
ATOM 2472 C CA . ASP A 1 310 ? 26.594 41.188 3.834 1 94.06 310 ASP A CA 1
ATOM 2473 C C . ASP A 1 310 ? 27.234 39.781 3.812 1 94.06 310 ASP A C 1
ATOM 2475 O O . ASP A 1 310 ? 26.578 38.812 4.148 1 94.06 310 ASP A O 1
ATOM 2479 N N . ASP A 1 311 ? 28.469 39.719 3.6 1 93.56 311 ASP A N 1
ATOM 2480 C CA . ASP A 1 311 ? 29.172 38.438 3.426 1 93.56 311 ASP A CA 1
ATOM 2481 C C . ASP A 1 311 ? 29.531 37.812 4.773 1 93.56 311 ASP A C 1
ATOM 2483 O O . ASP A 1 311 ? 30.016 36.688 4.836 1 93.56 311 ASP A O 1
ATOM 2487 N N . SER A 1 312 ? 29.234 38.469 5.75 1 94.31 312 SER A N 1
ATOM 2488 C CA . SER A 1 312 ? 29.641 37.969 7.066 1 94.31 312 SER A CA 1
ATOM 2489 C C . SER A 1 312 ? 28.516 37.188 7.73 1 94.31 312 SER A C 1
ATOM 2491 O O . SER A 1 312 ? 28.734 36.562 8.773 1 94.31 312 SER A O 1
ATOM 2493 N N . SER A 1 313 ? 27.328 37.219 7.125 1 96.25 313 SER A N 1
ATOM 2494 C CA . SER A 1 313 ? 26.188 36.5 7.719 1 96.25 313 SER A CA 1
ATOM 2495 C C . SER A 1 313 ? 26.453 35 7.793 1 96.25 313 SER A C 1
ATOM 2497 O O . SER A 1 313 ? 26.969 34.406 6.844 1 96.25 313 SER A O 1
ATOM 2499 N N . VAL A 1 314 ? 26.047 34.375 8.891 1 96.62 314 VAL A N 1
ATOM 2500 C CA . VAL A 1 314 ? 26.188 32.938 9.07 1 96.62 314 VAL A CA 1
ATOM 2501 C C . VAL A 1 314 ? 24.828 32.281 9.195 1 96.62 314 VAL A C 1
ATOM 2503 O O . VAL A 1 314 ? 24.703 31.156 9.656 1 96.62 314 VAL A O 1
ATOM 2506 N N . VAL A 1 315 ? 23.766 33.062 8.789 1 96.38 315 VAL A N 1
ATOM 2507 C CA . VAL A 1 315 ? 22.406 32.594 8.961 1 96.38 315 VAL A CA 1
ATOM 2508 C C . VAL A 1 315 ? 22.094 31.516 7.918 1 96.38 315 VAL A C 1
ATOM 2510 O O . VAL A 1 315 ? 22.484 31.641 6.758 1 96.38 315 VAL A O 1
ATOM 2513 N N . GLU A 1 316 ? 21.484 30.469 8.336 1 97.25 316 GLU A N 1
ATOM 2514 C CA . GLU A 1 316 ? 21.25 29.297 7.492 1 97.25 316 GLU A CA 1
ATOM 2515 C C . GLU A 1 316 ? 20 29.5 6.621 1 97.25 316 GLU A C 1
ATOM 2517 O O . GLU A 1 316 ? 18.984 30 7.09 1 97.25 316 GLU A O 1
ATOM 2522 N N . THR A 1 317 ? 20.078 29.109 5.352 1 97.62 317 THR A N 1
ATOM 2523 C CA . THR A 1 317 ? 18.938 28.969 4.457 1 97.62 317 THR A CA 1
ATOM 2524 C C . THR A 1 317 ? 18.625 27.5 4.203 1 97.62 317 THR A C 1
ATOM 2526 O O . THR A 1 317 ? 17.641 27.172 3.541 1 97.62 317 THR A O 1
ATOM 2529 N N . TYR A 1 318 ? 19.5 26.641 4.609 1 97.88 318 TYR A N 1
ATOM 2530 C CA . TYR A 1 318 ? 19.391 25.188 4.684 1 97.88 318 TYR A CA 1
ATOM 2531 C C . TYR A 1 318 ? 19.688 24.688 6.098 1 97.88 318 TYR A C 1
ATOM 2533 O O . TYR A 1 318 ? 20.734 25.031 6.676 1 97.88 318 TYR A O 1
ATOM 2541 N N . ALA A 1 319 ? 18.797 23.953 6.648 1 98.31 319 ALA A N 1
ATOM 2542 C CA . ALA A 1 319 ? 19 23.375 7.977 1 98.31 319 ALA A CA 1
ATOM 2543 C C . ALA A 1 319 ? 18.516 21.922 8.031 1 98.31 319 ALA A C 1
ATOM 2545 O O . ALA A 1 319 ? 17.406 21.625 7.566 1 98.31 319 ALA A O 1
ATOM 2546 N N . ALA A 1 320 ? 19.312 21.062 8.531 1 98.38 320 ALA A N 1
ATOM 2547 C CA . ALA A 1 320 ? 18.969 19.656 8.727 1 98.38 320 ALA A CA 1
ATOM 2548 C C . ALA A 1 320 ? 19.391 19.172 10.117 1 98.38 320 ALA A C 1
ATOM 2550 O O . ALA A 1 320 ? 20.438 19.562 10.625 1 98.38 320 ALA A O 1
ATOM 2551 N N . LEU A 1 321 ? 18.562 18.375 10.719 1 98.62 321 LEU A N 1
ATOM 2552 C CA . LEU A 1 321 ? 18.844 17.812 12.039 1 98.62 321 LEU A CA 1
ATOM 2553 C C . LEU A 1 321 ? 18.625 16.312 12.047 1 98.62 321 LEU A C 1
ATOM 2555 O O . LEU A 1 321 ? 17.75 15.797 11.359 1 98.62 321 LEU A O 1
ATOM 2559 N N . LYS A 1 322 ? 19.422 15.617 12.766 1 98.69 322 LYS A N 1
ATOM 2560 C CA . LYS A 1 322 ? 19.203 14.227 13.164 1 98.69 322 LYS A CA 1
ATOM 2561 C C . LYS A 1 322 ? 18.672 14.141 14.594 1 98.69 322 LYS A C 1
ATOM 2563 O O . LYS A 1 322 ? 19.297 14.648 15.523 1 98.69 322 LYS A O 1
ATOM 2568 N N . LEU A 1 323 ? 17.547 13.531 14.758 1 98.75 323 LEU A N 1
ATOM 2569 C CA . LEU A 1 323 ? 16.891 13.469 16.062 1 98.75 323 LEU A CA 1
ATOM 2570 C C . LEU A 1 323 ? 16.594 12.023 16.453 1 98.75 323 LEU A C 1
ATOM 2572 O O . LEU A 1 323 ? 16.422 11.164 15.586 1 98.75 323 LEU A O 1
ATOM 2576 N N . PHE A 1 324 ? 16.562 11.789 17.75 1 98.69 324 PHE A N 1
ATOM 2577 C CA . PHE A 1 324 ? 16.109 10.523 18.328 1 98.69 324 PHE A CA 1
ATOM 2578 C C . PHE A 1 324 ? 15 10.766 19.344 1 98.69 324 PHE A C 1
ATOM 2580 O O . PHE A 1 324 ? 15.016 11.766 20.062 1 98.69 324 PHE A O 1
ATOM 2587 N N . ILE A 1 325 ? 14.062 9.969 19.344 1 98.75 325 ILE A N 1
ATOM 2588 C CA . ILE A 1 325 ? 12.984 10.016 20.312 1 98.75 325 ILE A CA 1
ATOM 2589 C C . ILE A 1 325 ? 13.172 8.898 21.344 1 98.75 325 ILE A C 1
ATOM 2591 O O . ILE A 1 325 ? 13.188 7.719 21 1 98.75 325 ILE A O 1
ATOM 2595 N N . ASP A 1 326 ? 13.266 9.25 22.625 1 98.31 326 ASP A N 1
ATOM 2596 C CA . ASP A 1 326 ? 13.555 8.297 23.688 1 98.31 326 ASP A CA 1
ATOM 2597 C C . ASP A 1 326 ? 12.258 7.723 24.266 1 98.31 326 ASP A C 1
ATOM 2599 O O . ASP A 1 326 ? 11.867 8.07 25.375 1 98.31 326 ASP A O 1
ATOM 2603 N N . ASN A 1 327 ? 11.602 6.836 23.688 1 97.75 327 ASN A N 1
ATOM 2604 C CA . ASN A 1 327 ? 10.477 6.031 24.141 1 97.75 327 ASN A CA 1
ATOM 2605 C C . ASN A 1 327 ? 10.492 4.637 23.516 1 97.75 327 ASN A C 1
ATOM 2607 O O . ASN A 1 327 ? 11.32 4.348 22.656 1 97.75 327 ASN A O 1
ATOM 2611 N N . PRO A 1 328 ? 9.75 3.748 24.016 1 97.56 328 PRO A N 1
ATOM 2612 C CA . PRO A 1 328 ? 9.828 2.352 23.578 1 97.56 328 PRO A CA 1
ATOM 2613 C C . PRO A 1 328 ? 9.516 2.178 22.094 1 97.56 328 PRO A C 1
ATOM 2615 O O . PRO A 1 328 ? 10.102 1.313 21.438 1 97.56 328 PRO A O 1
ATOM 2618 N N . ARG A 1 329 ? 8.68 2.916 21.484 1 97.94 329 ARG A N 1
ATOM 2619 C CA . ARG A 1 329 ? 8.242 2.779 20.094 1 97.94 329 ARG A CA 1
ATOM 2620 C C . ARG A 1 329 ? 9.375 3.104 19.125 1 97.94 329 ARG A C 1
ATOM 2622 O O . ARG A 1 329 ? 9.523 2.439 18.109 1 97.94 329 ARG A O 1
ATOM 2629 N N . TRP A 1 330 ? 10.156 4.105 19.453 1 98.56 330 TRP A N 1
ATOM 2630 C CA . TRP A 1 330 ? 11.062 4.684 18.469 1 98.56 330 TRP A CA 1
ATOM 2631 C C . TRP A 1 330 ? 12.516 4.477 18.875 1 98.56 330 TRP A C 1
ATOM 2633 O O . TRP A 1 330 ? 13.422 5.043 18.266 1 98.56 330 TRP A O 1
ATOM 2643 N N . GLU A 1 331 ? 12.766 3.73 19.906 1 98.06 331 GLU A N 1
ATOM 2644 C CA . GLU A 1 331 ? 14.117 3.535 20.422 1 98.06 331 GLU A CA 1
ATOM 2645 C C . GLU A 1 331 ? 15.078 3.166 19.281 1 98.06 331 GLU A C 1
ATOM 2647 O O . GLU A 1 331 ? 14.859 2.186 18.578 1 98.06 331 GLU A O 1
ATOM 2652 N N . GLY A 1 332 ? 16.047 4.023 19.109 1 97.62 332 GLY A N 1
ATOM 2653 C CA . GLY A 1 332 ? 17.109 3.713 18.172 1 97.62 332 GLY A CA 1
ATOM 2654 C C . GLY A 1 332 ? 16.781 4.141 16.75 1 97.62 332 GLY A C 1
ATOM 2655 O O . GLY A 1 332 ? 17.625 4.023 15.852 1 97.62 332 GLY A O 1
ATOM 2656 N N . VAL A 1 333 ? 15.617 4.582 16.375 1 98.69 333 VAL A N 1
ATOM 2657 C CA . VAL A 1 333 ? 15.227 4.984 15.039 1 98.69 333 VAL A CA 1
ATOM 2658 C C . VAL A 1 333 ? 15.57 6.457 14.82 1 98.69 333 VAL A C 1
ATOM 2660 O O . VAL A 1 333 ? 15.055 7.332 15.516 1 98.69 333 VAL A O 1
ATOM 2663 N N . PRO A 1 334 ? 16.391 6.746 13.875 1 98.75 334 PRO A N 1
ATOM 2664 C CA . PRO A 1 334 ? 16.688 8.156 13.609 1 98.75 334 PRO A CA 1
ATOM 2665 C C . PRO A 1 334 ? 15.578 8.867 12.852 1 98.75 334 PRO A C 1
ATOM 2667 O O . PRO A 1 334 ? 14.961 8.281 11.961 1 98.75 334 PRO A O 1
ATOM 2670 N N . PHE A 1 335 ? 15.305 10.047 13.211 1 98.88 335 PHE A N 1
ATOM 2671 C CA . PHE A 1 335 ? 14.469 10.992 12.477 1 98.88 335 PHE A CA 1
ATOM 2672 C C . PHE A 1 335 ? 15.32 12.086 11.844 1 98.88 335 PHE A C 1
ATOM 2674 O O . PHE A 1 335 ? 16.047 12.797 12.539 1 98.88 335 PHE A O 1
ATOM 2681 N N . TYR A 1 336 ? 15.289 12.18 10.555 1 98.81 336 TYR A N 1
ATOM 2682 C CA . TYR A 1 336 ? 15.992 13.234 9.828 1 98.81 336 TYR A CA 1
ATOM 2683 C C . TYR A 1 336 ? 15.023 14.297 9.344 1 98.81 336 TYR A C 1
ATOM 2685 O O . TYR A 1 336 ? 14.094 14.008 8.586 1 98.81 336 TYR A O 1
ATOM 2693 N N . ILE A 1 337 ? 15.234 15.5 9.773 1 98.5 337 ILE A N 1
ATOM 2694 C CA . ILE A 1 337 ? 14.359 16.578 9.32 1 98.5 337 ILE A CA 1
ATOM 2695 C C . ILE A 1 337 ? 15.18 17.625 8.57 1 98.5 337 ILE A C 1
ATOM 2697 O O . ILE A 1 337 ? 16.359 17.859 8.891 1 98.5 337 ILE A O 1
ATOM 2701 N N . ARG A 1 338 ? 14.555 18.25 7.574 1 97.81 338 ARG A N 1
ATOM 2702 C CA . ARG A 1 338 ? 15.297 19.266 6.836 1 97.81 338 ARG A CA 1
ATOM 2703 C C . ARG A 1 338 ? 14.359 20.297 6.211 1 97.81 338 ARG A C 1
ATOM 2705 O O . ARG A 1 338 ? 13.211 19.984 5.891 1 97.81 338 ARG A O 1
ATOM 2712 N N . THR A 1 339 ? 14.828 21.438 6.078 1 97.69 339 THR A N 1
ATOM 2713 C CA . THR A 1 339 ? 14.211 22.531 5.324 1 97.69 339 THR A CA 1
ATOM 2714 C C . THR A 1 339 ? 15.266 23.297 4.535 1 97.69 339 THR A C 1
ATOM 2716 O O . THR A 1 339 ? 16.438 23.344 4.93 1 97.69 339 THR A O 1
ATOM 2719 N N . ALA A 1 340 ? 14.906 23.797 3.391 1 97.38 340 ALA A N 1
ATOM 2720 C CA . ALA A 1 340 ? 15.867 24.516 2.555 1 97.38 340 ALA A CA 1
ATOM 2721 C C . ALA A 1 340 ? 15.156 25.438 1.578 1 97.38 340 ALA A C 1
ATOM 2723 O O . ALA A 1 340 ? 14.078 25.125 1.074 1 97.38 340 ALA A O 1
ATOM 2724 N N . LYS A 1 341 ? 15.797 26.531 1.36 1 96.88 341 LYS A N 1
ATOM 2725 C CA . LYS A 1 341 ? 15.375 27.453 0.304 1 96.88 341 LYS A CA 1
ATOM 2726 C C . LYS A 1 341 ? 16.203 27.25 -0.963 1 96.88 341 LYS A C 1
ATOM 2728 O O . LYS A 1 341 ? 17.344 26.812 -0.898 1 96.88 341 LYS A O 1
ATOM 2733 N N . ARG A 1 342 ? 15.633 27.547 -2.129 1 97.12 342 ARG A N 1
ATOM 2734 C CA . ARG A 1 342 ? 16.266 27.516 -3.447 1 97.12 342 ARG A CA 1
ATOM 2735 C C . ARG A 1 342 ? 16.844 26.141 -3.744 1 97.12 342 ARG A C 1
ATOM 2737 O O . ARG A 1 342 ? 17.969 26.031 -4.254 1 97.12 342 ARG A O 1
ATOM 2744 N N . LEU A 1 343 ? 16.188 25.078 -3.287 1 95.25 343 LEU A N 1
ATOM 2745 C CA . LEU A 1 343 ? 16.578 23.719 -3.697 1 95.25 343 LEU A CA 1
ATOM 2746 C C . LEU A 1 343 ? 15.977 23.375 -5.059 1 95.25 343 LEU A C 1
ATOM 2748 O O . LEU A 1 343 ? 15.242 24.188 -5.637 1 95.25 343 LEU A O 1
ATOM 2752 N N . HIS A 1 344 ? 16.266 22.234 -5.586 1 92.75 344 HIS A N 1
ATOM 2753 C CA . HIS A 1 344 ? 15.898 21.859 -6.945 1 92.75 344 HIS A CA 1
ATOM 2754 C C . HIS A 1 344 ? 14.398 21.578 -7.051 1 92.75 344 HIS A C 1
ATOM 2756 O O . HIS A 1 344 ? 13.836 21.594 -8.148 1 92.75 344 HIS A O 1
ATOM 2762 N N . GLU A 1 345 ? 13.711 21.281 -5.91 1 92.69 345 GLU A N 1
ATOM 2763 C CA . GLU A 1 345 ? 12.273 21.016 -5.922 1 92.69 345 GLU A CA 1
ATOM 2764 C C . GLU A 1 345 ? 11.602 21.562 -4.66 1 92.69 345 GLU A C 1
ATOM 2766 O O . GLU A 1 345 ? 12.219 21.594 -3.592 1 92.69 345 GLU A O 1
ATOM 2771 N N . ALA A 1 346 ? 10.422 22.047 -4.832 1 94 346 ALA A N 1
ATOM 2772 C CA . ALA A 1 346 ? 9.562 22.375 -3.699 1 94 346 ALA A CA 1
ATOM 2773 C C . ALA A 1 346 ? 8.711 21.172 -3.283 1 94 346 ALA A C 1
ATOM 2775 O O . ALA A 1 346 ? 7.945 20.641 -4.086 1 94 346 ALA A O 1
ATOM 2776 N N . ASP A 1 347 ? 8.953 20.844 -1.998 1 93.44 347 ASP A N 1
ATOM 2777 C CA . ASP A 1 347 ? 8.289 19.609 -1.575 1 93.44 347 ASP A CA 1
ATOM 2778 C C . ASP A 1 347 ? 8.133 19.562 -0.057 1 93.44 347 ASP A C 1
ATOM 2780 O O . ASP A 1 347 ? 9.031 19.984 0.677 1 93.44 347 ASP A O 1
ATOM 2784 N N . THR A 1 348 ? 6.984 19.203 0.404 1 95.19 348 THR A N 1
ATOM 2785 C CA . THR A 1 348 ? 6.727 18.812 1.789 1 95.19 348 THR A CA 1
ATOM 2786 C C . THR A 1 348 ? 6.23 17.375 1.873 1 95.19 348 THR A C 1
ATOM 2788 O O . THR A 1 348 ? 5.184 17.047 1.317 1 95.19 348 THR A O 1
ATOM 2791 N N . ARG A 1 349 ? 6.961 16.547 2.578 1 96 349 ARG A N 1
ATOM 2792 C CA . ARG A 1 349 ? 6.602 15.133 2.592 1 96 349 ARG A CA 1
ATOM 2793 C C . ARG A 1 349 ? 7.203 14.422 3.803 1 96 349 ARG A C 1
ATOM 2795 O O . ARG A 1 349 ? 8.125 14.945 4.434 1 96 349 ARG A O 1
ATOM 2802 N N . ILE A 1 350 ? 6.668 13.305 4.094 1 97.75 350 ILE A N 1
ATOM 2803 C CA . ILE A 1 350 ? 7.219 12.336 5.035 1 97.75 350 ILE A CA 1
ATOM 2804 C C . ILE A 1 350 ? 7.645 11.07 4.289 1 97.75 350 ILE A C 1
ATOM 2806 O O . ILE A 1 350 ? 6.848 10.484 3.551 1 97.75 350 ILE A O 1
ATOM 2810 N N . ALA A 1 351 ? 8.898 10.695 4.398 1 97.62 351 ALA A N 1
ATOM 2811 C CA . ALA A 1 351 ? 9.414 9.461 3.797 1 97.62 351 ALA A CA 1
ATOM 2812 C C . ALA A 1 351 ? 9.883 8.484 4.867 1 97.62 351 ALA A C 1
ATOM 2814 O O . ALA A 1 351 ? 10.727 8.82 5.703 1 97.62 351 ALA A O 1
ATOM 2815 N N . ILE A 1 352 ? 9.367 7.328 4.875 1 98.06 352 ILE A N 1
ATOM 2816 C CA . ILE A 1 352 ? 9.703 6.285 5.836 1 98.06 352 ILE A CA 1
ATOM 2817 C C . ILE A 1 352 ? 10.383 5.117 5.117 1 98.06 352 ILE A C 1
ATOM 2819 O O . ILE A 1 352 ? 9.781 4.492 4.238 1 98.06 352 ILE A O 1
ATOM 2823 N N . ARG A 1 353 ? 11.602 4.902 5.438 1 97.75 353 ARG A N 1
ATOM 2824 C CA . ARG A 1 353 ? 12.273 3.713 4.922 1 97.75 353 ARG A CA 1
ATOM 2825 C C . ARG A 1 353 ? 12.164 2.553 5.902 1 97.75 353 ARG A C 1
ATOM 2827 O O . ARG A 1 353 ? 12.398 2.721 7.102 1 97.75 353 ARG A O 1
ATOM 2834 N N . PHE A 1 354 ? 11.805 1.402 5.395 1 97.81 354 PHE A N 1
ATOM 2835 C CA . PHE A 1 354 ? 11.672 0.222 6.238 1 97.81 354 PHE A CA 1
ATOM 2836 C C . PHE A 1 354 ? 12.977 -0.568 6.27 1 97.81 354 PHE A C 1
ATOM 2838 O O . PHE A 1 354 ? 13.844 -0.383 5.41 1 97.81 354 PHE A O 1
ATOM 2845 N N . LYS A 1 355 ? 13.125 -1.327 7.309 1 96.81 355 LYS A N 1
ATOM 2846 C CA . LYS A 1 355 ? 14.281 -2.211 7.434 1 96.81 355 LYS A CA 1
ATOM 2847 C C . LYS A 1 355 ? 14.281 -3.273 6.336 1 96.81 355 LYS A C 1
ATOM 2849 O O . LYS A 1 355 ? 13.281 -3.461 5.645 1 96.81 355 LYS A O 1
ATOM 2854 N N . LYS A 1 356 ? 15.414 -3.889 6.203 1 94.5 356 LYS A N 1
ATOM 2855 C CA . LYS A 1 356 ? 15.57 -4.914 5.176 1 94.5 356 LYS A CA 1
ATOM 2856 C C . LYS A 1 356 ? 14.602 -6.07 5.406 1 94.5 356 LYS A C 1
ATOM 2858 O O . LYS A 1 356 ? 14.367 -6.477 6.547 1 94.5 356 LYS A O 1
ATOM 2863 N N . ALA A 1 357 ? 14.078 -6.559 4.312 1 92.5 357 ALA A N 1
ATOM 2864 C CA . ALA A 1 357 ? 13.164 -7.695 4.391 1 92.5 357 ALA A CA 1
ATOM 2865 C C . ALA A 1 357 ? 13.906 -8.969 4.793 1 92.5 357 ALA A C 1
ATOM 2867 O O . ALA A 1 357 ? 15.117 -9.07 4.609 1 92.5 357 ALA A O 1
ATOM 2868 N N . PRO A 1 358 ? 13.148 -9.922 5.344 1 86.69 358 PRO A N 1
ATOM 2869 C CA . PRO A 1 358 ? 13.789 -11.18 5.738 1 86.69 358 PRO A CA 1
ATOM 2870 C C . PRO A 1 358 ? 14.383 -11.938 4.551 1 86.69 358 PRO A C 1
ATOM 2872 O O . PRO A 1 358 ? 15.461 -12.531 4.676 1 86.69 358 PRO A O 1
ATOM 2875 N N . LEU A 1 359 ? 13.656 -11.977 3.471 1 89.25 359 LEU A N 1
ATOM 2876 C CA . LEU A 1 359 ? 14.164 -12.617 2.268 1 89.25 359 LEU A CA 1
ATOM 2877 C C . LEU A 1 359 ? 14.938 -11.633 1.4 1 89.25 359 LEU A C 1
ATOM 2879 O O . LEU A 1 359 ? 14.367 -10.641 0.93 1 89.25 359 LEU A O 1
ATOM 2883 N N . GLN A 1 360 ? 16.203 -11.961 1.214 1 87.81 360 GLN A N 1
ATOM 2884 C CA . GLN A 1 360 ? 17.062 -11.172 0.339 1 87.81 360 GLN A CA 1
ATOM 2885 C C . GLN A 1 360 ? 17.516 -11.992 -0.862 1 87.81 360 GLN A C 1
ATOM 2887 O O . GLN A 1 360 ? 18.188 -13.016 -0.7 1 87.81 360 GLN A O 1
ATOM 2892 N N . LEU A 1 361 ? 17.062 -11.781 -2.064 1 82.94 361 LEU A N 1
ATOM 2893 C CA . LEU A 1 361 ? 17.406 -12.523 -3.273 1 82.94 361 LEU A CA 1
ATOM 2894 C C . LEU A 1 361 ? 18.797 -12.141 -3.773 1 82.94 361 LEU A C 1
ATOM 2896 O O . LEU A 1 361 ? 19.406 -12.898 -4.523 1 82.94 361 LEU A O 1
ATOM 2900 N N . GLY A 1 362 ? 19.375 -11.133 -3.492 1 73.25 362 GLY A N 1
ATOM 2901 C CA . GLY A 1 362 ? 20.703 -10.695 -3.904 1 73.25 362 GLY A CA 1
ATOM 2902 C C . GLY A 1 362 ? 21.109 -9.383 -3.281 1 73.25 362 GLY A C 1
ATOM 2903 O O . GLY A 1 362 ? 20.422 -8.852 -2.412 1 73.25 362 GLY A O 1
ATOM 2904 N N . ASN A 1 363 ? 22.266 -9.156 -3.746 1 67.69 363 ASN A N 1
ATOM 2905 C CA . ASN A 1 363 ? 22.812 -7.883 -3.293 1 67.69 363 ASN A CA 1
ATOM 2906 C C . ASN A 1 363 ? 22.094 -6.703 -3.936 1 67.69 363 ASN A C 1
ATOM 2908 O O . ASN A 1 363 ? 21.734 -6.746 -5.117 1 67.69 363 ASN A O 1
ATOM 2912 N N . GLY A 1 364 ? 21.516 -5.891 -3.102 1 72.75 364 GLY A N 1
ATOM 2913 C CA . GLY A 1 364 ? 21.016 -4.637 -3.641 1 72.75 364 GLY A CA 1
ATOM 2914 C C . GLY A 1 364 ? 19.5 -4.555 -3.637 1 72.75 364 GLY A C 1
ATOM 2915 O O . GLY A 1 364 ? 18.906 -3.748 -4.367 1 72.75 364 GLY A O 1
ATOM 2916 N N . GLN A 1 365 ? 18.875 -5.598 -3.074 1 86.25 365 GLN A N 1
ATOM 2917 C CA . GLN A 1 365 ? 17.422 -5.473 -2.949 1 86.25 365 GLN A CA 1
ATOM 2918 C C . GLN A 1 365 ? 17.047 -4.199 -2.193 1 86.25 365 GLN A C 1
ATOM 2920 O O . GLN A 1 365 ? 17.5 -3.98 -1.069 1 86.25 365 GLN A O 1
ATOM 2925 N N . ASP A 1 366 ? 16.266 -3.408 -2.873 1 90.81 366 ASP A N 1
ATOM 2926 C CA . ASP A 1 366 ? 15.875 -2.129 -2.289 1 90.81 366 ASP A CA 1
ATOM 2927 C C . ASP A 1 366 ? 14.914 -2.326 -1.117 1 90.81 366 ASP A C 1
ATOM 2929 O O . ASP A 1 366 ? 14.062 -3.215 -1.152 1 90.81 366 ASP A O 1
ATOM 2933 N N . GLN A 1 367 ? 15.109 -1.498 -0.154 1 93.94 367 GLN A N 1
ATOM 2934 C CA . GLN A 1 367 ? 14.188 -1.495 0.974 1 93.94 367 GLN A CA 1
ATOM 2935 C C . GLN A 1 367 ? 12.859 -0.837 0.596 1 93.94 367 GLN A C 1
ATOM 2937 O O . GLN A 1 367 ? 12.789 -0.091 -0.383 1 93.94 367 GLN A O 1
ATOM 2942 N N . ASN A 1 368 ? 11.852 -1.218 1.339 1 96.31 368 ASN A N 1
ATOM 2943 C CA . ASN A 1 368 ? 10.539 -0.613 1.108 1 96.31 368 ASN A CA 1
ATOM 2944 C C . ASN A 1 368 ? 10.5 0.836 1.587 1 96.31 368 ASN A C 1
ATOM 2946 O O . ASN A 1 368 ? 11.18 1.194 2.551 1 96.31 368 ASN A O 1
ATOM 2950 N N . TRP A 1 369 ? 9.727 1.678 0.904 1 97.06 369 TRP A N 1
ATOM 2951 C CA . TRP A 1 369 ? 9.477 3.057 1.311 1 97.06 369 TRP A CA 1
ATOM 2952 C C . TRP A 1 369 ? 7.984 3.332 1.428 1 97.06 369 TRP A C 1
ATOM 2954 O O . TRP A 1 369 ? 7.191 2.836 0.625 1 97.06 369 TRP A O 1
ATOM 2964 N N . LEU A 1 370 ? 7.586 4.004 2.4 1 97.19 370 LEU A N 1
ATOM 2965 C CA . LEU A 1 370 ? 6.297 4.68 2.496 1 97.19 370 LEU A CA 1
ATOM 2966 C C . LEU A 1 370 ? 6.473 6.191 2.408 1 97.19 370 LEU A C 1
ATOM 2968 O O . LEU A 1 370 ? 7.191 6.785 3.215 1 97.19 370 LEU A O 1
ATOM 2972 N N . ILE A 1 371 ? 5.828 6.828 1.458 1 97.06 371 ILE A N 1
ATOM 2973 C CA . ILE A 1 371 ? 5.945 8.273 1.262 1 97.06 371 ILE A CA 1
ATOM 2974 C C . ILE A 1 371 ? 4.57 8.922 1.379 1 97.06 371 ILE A C 1
ATOM 2976 O O . ILE A 1 371 ? 3.621 8.508 0.708 1 97.06 371 ILE A O 1
ATOM 2980 N N . ILE A 1 372 ? 4.449 9.844 2.223 1 96.69 372 ILE A N 1
ATOM 2981 C CA . ILE A 1 372 ? 3.252 10.664 2.367 1 96.69 372 ILE A CA 1
ATOM 2982 C C . ILE A 1 372 ? 3.521 12.07 1.849 1 96.69 372 ILE A C 1
ATOM 2984 O O . ILE A 1 372 ? 4.27 12.836 2.465 1 96.69 372 ILE A O 1
ATOM 2988 N N . GLY A 1 373 ? 2.857 12.344 0.764 1 95.12 373 GLY A N 1
ATOM 2989 C CA . GLY A 1 373 ? 2.99 13.672 0.193 1 95.12 373 GLY A CA 1
ATOM 2990 C C . GLY A 1 373 ? 1.996 14.672 0.759 1 95.12 373 GLY A C 1
ATOM 2991 O O . GLY A 1 373 ? 0.796 14.391 0.814 1 95.12 373 GLY A O 1
ATOM 2992 N N . ILE A 1 374 ? 2.506 15.805 1.161 1 93.62 374 ILE A N 1
ATOM 2993 C CA . ILE A 1 374 ? 1.663 16.844 1.748 1 93.62 374 ILE A CA 1
ATOM 2994 C C . ILE A 1 374 ? 1.448 17.969 0.738 1 93.62 374 ILE A C 1
ATOM 2996 O O . ILE A 1 374 ? 0.313 18.391 0.498 1 93.62 374 ILE A O 1
ATOM 3000 N N . GLN A 1 375 ? 2.547 18.422 0.184 1 90.44 375 GLN A N 1
ATOM 3001 C CA . GLN A 1 375 ? 2.549 19.438 -0.863 1 90.44 375 GLN A CA 1
ATOM 3002 C C . GLN A 1 375 ? 3.744 19.266 -1.796 1 90.44 375 GLN A C 1
ATOM 3004 O O . GLN A 1 375 ? 4.848 18.953 -1.348 1 90.44 375 GLN A O 1
ATOM 3009 N N . PRO A 1 376 ? 3.516 19.484 -3.033 1 90.12 376 PRO A N 1
ATOM 3010 C CA . PRO A 1 376 ? 2.344 19.984 -3.764 1 90.12 376 PRO A CA 1
ATOM 3011 C C . PRO A 1 376 ? 1.302 18.891 -4.008 1 90.12 376 PRO A C 1
ATOM 3013 O O . PRO A 1 376 ? 0.135 19.203 -4.266 1 90.12 376 PRO A O 1
ATOM 3016 N N . ARG A 1 377 ? 1.661 17.688 -3.99 1 91 377 ARG A N 1
ATOM 3017 C CA . ARG A 1 377 ? 0.721 16.594 -4.254 1 91 377 ARG A CA 1
ATOM 3018 C C . ARG A 1 377 ? 0.375 15.852 -2.969 1 91 377 ARG A C 1
ATOM 3020 O O . ARG A 1 377 ? 1.251 15.266 -2.33 1 91 377 ARG A O 1
ATOM 3027 N N . GLU A 1 378 ? -0.872 15.883 -2.658 1 93.56 378 GLU A N 1
ATOM 3028 C CA . GLU A 1 378 ? -1.339 15.102 -1.518 1 93.56 378 GLU A CA 1
ATOM 3029 C C . GLU A 1 378 ? -1.556 13.641 -1.9 1 93.56 378 GLU A C 1
ATOM 3031 O O . GLU A 1 378 ? -2.498 13.32 -2.627 1 93.56 378 GLU A O 1
ATOM 3036 N N . CYS A 1 379 ? -0.721 12.797 -1.344 1 95 379 CYS A N 1
ATOM 3037 C CA . CYS A 1 379 ? -0.784 11.398 -1.764 1 95 379 CYS A CA 1
ATOM 3038 C C . CYS A 1 379 ? -0.139 10.492 -0.727 1 95 379 CYS A C 1
ATOM 3040 O O . CYS A 1 379 ? 0.479 10.969 0.227 1 95 379 CYS A O 1
ATOM 3042 N N . ILE A 1 380 ? -0.422 9.258 -0.84 1 96.25 380 ILE A N 1
ATOM 3043 C CA . ILE A 1 380 ? 0.283 8.195 -0.13 1 96.25 380 ILE A CA 1
ATOM 3044 C C . ILE A 1 380 ? 0.846 7.188 -1.132 1 96.25 380 ILE A C 1
ATOM 3046 O O . ILE A 1 380 ? 0.172 6.82 -2.096 1 96.25 380 ILE A O 1
ATOM 3050 N N . LYS A 1 381 ? 2.113 6.789 -0.927 1 95.94 381 LYS A N 1
ATOM 3051 C CA . LYS A 1 381 ? 2.803 5.91 -1.868 1 95.94 381 LYS A CA 1
ATOM 3052 C C . LYS A 1 381 ? 3.602 4.836 -1.136 1 95.94 381 LYS A C 1
ATOM 3054 O O . LYS A 1 381 ? 4.238 5.113 -0.117 1 95.94 381 LYS A O 1
ATOM 3059 N N . PHE A 1 382 ? 3.518 3.625 -1.644 1 96.56 382 PHE A N 1
ATOM 3060 C CA . PHE A 1 382 ? 4.395 2.535 -1.226 1 96.56 382 PHE A CA 1
ATOM 3061 C C . PHE A 1 382 ? 5.352 2.15 -2.346 1 96.56 382 PHE A C 1
ATOM 3063 O O . PHE A 1 382 ? 4.965 2.119 -3.518 1 96.56 382 PHE A O 1
ATOM 3070 N N . GLU A 1 383 ? 6.543 1.938 -2.045 1 96.38 383 GLU A N 1
ATOM 3071 C CA . GLU A 1 383 ? 7.492 1.261 -2.922 1 96.38 383 GLU A CA 1
ATOM 3072 C C . GLU A 1 383 ? 7.844 -0.125 -2.389 1 96.38 383 GLU A C 1
ATOM 3074 O O . GLU A 1 383 ? 8.391 -0.252 -1.29 1 96.38 383 GLU A O 1
ATOM 3079 N N . ILE A 1 384 ? 7.566 -1.127 -3.16 1 96.25 384 ILE A N 1
ATOM 3080 C CA . ILE A 1 384 ? 7.762 -2.498 -2.699 1 96.25 384 ILE A CA 1
ATOM 3081 C C . ILE A 1 384 ? 8.469 -3.311 -3.785 1 96.25 384 ILE A C 1
ATOM 3083 O O . ILE A 1 384 ? 8.625 -2.842 -4.914 1 96.25 384 ILE A O 1
ATOM 3087 N N . GLN A 1 385 ? 8.883 -4.457 -3.369 1 95.06 385 GLN A N 1
ATOM 3088 C CA . GLN A 1 385 ? 9.531 -5.375 -4.301 1 95.06 385 GLN A CA 1
ATOM 3089 C C . GLN A 1 385 ? 8.516 -6.328 -4.926 1 95.06 385 GLN A C 1
ATOM 3091 O O . GLN A 1 385 ? 7.617 -6.828 -4.238 1 95.06 385 GLN A O 1
ATOM 3096 N N . SER A 1 386 ? 8.641 -6.555 -6.219 1 94.31 386 SER A N 1
ATOM 3097 C CA . SER A 1 386 ? 7.809 -7.488 -6.973 1 94.31 386 SER A CA 1
ATOM 3098 C C . SER A 1 386 ? 8.648 -8.305 -7.953 1 94.31 386 SER A C 1
ATOM 3100 O O . SER A 1 386 ? 9.664 -7.824 -8.453 1 94.31 386 SER A O 1
ATOM 3102 N N . LYS A 1 387 ? 8.172 -9.469 -8.211 1 93 387 LYS A N 1
ATOM 3103 C CA . LYS A 1 387 ? 8.875 -10.328 -9.164 1 93 387 LYS A CA 1
ATOM 3104 C C . LYS A 1 387 ? 8.852 -9.727 -10.562 1 93 387 LYS A C 1
ATOM 3106 O O . LYS A 1 387 ? 7.812 -9.227 -11.016 1 93 387 LYS A O 1
ATOM 3111 N N . ILE A 1 388 ? 10.031 -9.758 -11.211 1 91.69 388 ILE A N 1
ATOM 3112 C CA . ILE A 1 388 ? 10.078 -9.453 -12.633 1 91.69 388 ILE A CA 1
ATOM 3113 C C . ILE A 1 388 ? 9.523 -10.633 -13.43 1 91.69 388 ILE A C 1
ATOM 3115 O O . ILE A 1 388 ? 10.031 -11.75 -13.32 1 91.69 388 ILE A O 1
ATOM 3119 N N . PRO A 1 389 ? 8.445 -10.383 -14.148 1 88.75 389 PRO A N 1
ATOM 3120 C CA . PRO A 1 389 ? 7.941 -11.508 -14.945 1 88.75 389 PRO A CA 1
ATOM 3121 C C . PRO A 1 389 ? 9.023 -12.156 -15.797 1 88.75 389 PRO A C 1
ATOM 3123 O O . PRO A 1 389 ? 9.898 -11.469 -16.328 1 88.75 389 PRO A O 1
ATOM 3126 N N . GLY A 1 390 ? 8.891 -13.5 -15.945 1 84.38 390 GLY A N 1
ATOM 3127 C CA . GLY A 1 390 ? 9.875 -14.234 -16.719 1 84.38 390 GLY A CA 1
ATOM 3128 C C . GLY A 1 390 ? 10.328 -15.516 -16.047 1 84.38 390 GLY A C 1
ATOM 3129 O O . GLY A 1 390 ? 9.688 -15.984 -15.102 1 84.38 390 GLY A O 1
ATOM 3130 N N . LEU A 1 391 ? 11.406 -16.031 -16.547 1 84 391 LEU A N 1
ATOM 3131 C CA . LEU A 1 391 ? 11.859 -17.359 -16.125 1 84 391 LEU A CA 1
ATOM 3132 C C . LEU A 1 391 ? 12.773 -17.25 -14.906 1 84 391 LEU A C 1
ATOM 3134 O O . LEU A 1 391 ? 12.844 -18.172 -14.094 1 84 391 LEU A O 1
ATOM 3138 N N . ASP A 1 392 ? 13.359 -16.125 -14.688 1 83.19 392 ASP A N 1
ATOM 3139 C CA . ASP A 1 392 ? 14.32 -15.953 -13.609 1 83.19 392 ASP A CA 1
ATOM 3140 C C . ASP A 1 392 ? 13.648 -15.398 -12.352 1 83.19 392 ASP A C 1
ATOM 3142 O O . ASP A 1 392 ? 12.586 -14.773 -12.438 1 83.19 392 ASP A O 1
ATOM 3146 N N . ILE A 1 393 ? 14.312 -15.703 -11.258 1 85.56 393 ILE A N 1
ATOM 3147 C CA . ILE A 1 393 ? 13.836 -15.148 -9.992 1 85.56 393 ILE A CA 1
ATOM 3148 C C . ILE A 1 393 ? 14.562 -13.844 -9.688 1 85.56 393 ILE A C 1
ATOM 3150 O O . ILE A 1 393 ? 15.734 -13.852 -9.297 1 85.56 393 ILE A O 1
ATOM 3154 N N . ALA A 1 394 ? 13.93 -12.82 -9.961 1 89 394 ALA A N 1
ATOM 3155 C CA . ALA A 1 394 ? 14.43 -11.477 -9.68 1 89 394 ALA A CA 1
ATOM 3156 C C . ALA A 1 394 ? 13.289 -10.531 -9.336 1 89 394 ALA A C 1
ATOM 3158 O O . ALA A 1 394 ? 12.141 -10.773 -9.711 1 89 394 ALA A O 1
ATOM 3159 N N . THR A 1 395 ? 13.641 -9.57 -8.578 1 92.56 395 THR A N 1
ATOM 3160 C CA . THR A 1 395 ? 12.609 -8.609 -8.195 1 92.56 395 THR A CA 1
ATOM 3161 C C . THR A 1 395 ? 12.969 -7.207 -8.688 1 92.56 395 THR A C 1
ATOM 3163 O O . THR A 1 395 ? 14.125 -6.941 -9.031 1 92.56 395 THR A O 1
ATOM 3166 N N . ARG A 1 396 ? 12.047 -6.367 -8.75 1 93.5 396 ARG A N 1
ATOM 3167 C CA . ARG A 1 396 ? 12.195 -4.938 -8.992 1 93.5 396 ARG A CA 1
ATOM 3168 C C . ARG A 1 396 ? 11.281 -4.125 -8.078 1 93.5 396 ARG A C 1
ATOM 3170 O O . ARG A 1 396 ? 10.305 -4.652 -7.543 1 93.5 396 ARG A O 1
ATOM 3177 N N . THR A 1 397 ? 11.641 -2.855 -7.934 1 94.38 397 THR A N 1
ATOM 3178 C CA . THR A 1 397 ? 10.789 -1.964 -7.152 1 94.38 397 THR A CA 1
ATOM 3179 C C . THR A 1 397 ? 9.602 -1.486 -7.98 1 94.38 397 THR A C 1
ATOM 3181 O O . THR A 1 397 ? 9.766 -1.075 -9.133 1 94.38 397 THR A O 1
ATOM 3184 N N . ILE A 1 398 ? 8.469 -1.631 -7.43 1 95 398 ILE A N 1
ATOM 3185 C CA . ILE A 1 398 ? 7.277 -1.029 -8.023 1 95 398 ILE A CA 1
ATOM 3186 C C . ILE A 1 398 ? 6.648 -0.045 -7.047 1 95 398 ILE A C 1
ATOM 3188 O O . ILE A 1 398 ? 6.992 -0.032 -5.859 1 95 398 ILE A O 1
ATOM 3192 N N . GLU A 1 399 ? 5.746 0.806 -7.523 1 95.38 399 GLU A N 1
ATOM 3193 C CA . GLU A 1 399 ? 5.102 1.81 -6.68 1 95.38 399 GLU A CA 1
ATOM 3194 C C . GLU A 1 399 ? 3.588 1.619 -6.652 1 95.38 399 GLU A C 1
ATOM 3196 O O . GLU A 1 399 ? 2.979 1.302 -7.676 1 95.38 399 GLU A O 1
ATOM 3201 N N . LEU A 1 400 ? 3.059 1.652 -5.539 1 96.38 400 LEU A N 1
ATOM 3202 C CA . LEU A 1 400 ? 1.624 1.802 -5.316 1 96.38 400 LEU A CA 1
ATOM 3203 C C . LEU A 1 400 ? 1.282 3.236 -4.926 1 96.38 400 LEU A C 1
ATOM 3205 O O . LEU A 1 400 ? 1.699 3.715 -3.869 1 96.38 400 LEU A O 1
ATOM 3209 N N . ASP A 1 401 ? 0.538 3.885 -5.754 1 94.62 401 ASP A N 1
ATOM 3210 C CA . ASP A 1 401 ? 0.299 5.316 -5.586 1 94.62 401 ASP A CA 1
ATOM 3211 C C . ASP A 1 401 ? -1.186 5.602 -5.371 1 94.62 401 ASP A C 1
ATOM 3213 O O . ASP A 1 401 ? -2.027 5.188 -6.172 1 94.62 401 ASP A O 1
ATOM 3217 N N . GLY A 1 402 ? -1.532 6.254 -4.312 1 93.75 402 GLY A N 1
ATOM 3218 C CA . GLY A 1 402 ? -2.893 6.676 -4.023 1 93.75 402 GLY A CA 1
ATOM 3219 C C . GLY A 1 402 ? -3.021 8.172 -3.807 1 93.75 402 GLY A C 1
ATOM 3220 O O . GLY A 1 402 ? -2.355 8.734 -2.938 1 93.75 402 GLY A O 1
ATOM 3221 N N . ALA A 1 403 ? -3.9 8.781 -4.547 1 93.06 403 ALA A N 1
ATOM 3222 C CA . ALA A 1 403 ? -4.184 10.203 -4.391 1 93.06 403 ALA A CA 1
ATOM 3223 C C . ALA A 1 403 ? -5.141 10.445 -3.227 1 93.06 403 ALA A C 1
ATOM 3225 O O . ALA A 1 403 ? -6.191 9.812 -3.139 1 93.06 403 ALA A O 1
ATOM 3226 N N . ASN A 1 404 ? -4.77 11.359 -2.428 1 92.69 404 ASN A N 1
ATOM 3227 C CA . ASN A 1 404 ? -5.652 11.711 -1.319 1 92.69 404 ASN A CA 1
ATOM 3228 C C . ASN A 1 404 ? -6.715 12.719 -1.744 1 92.69 404 ASN A C 1
ATOM 3230 O O . ASN A 1 404 ? -7.703 12.922 -1.035 1 92.69 404 ASN A O 1
ATOM 3234 N N . ARG A 1 405 ? -6.469 13.352 -2.812 1 91.62 405 ARG A N 1
ATOM 3235 C CA . ARG A 1 405 ? -7.426 14.312 -3.348 1 91.62 405 ARG A CA 1
ATOM 3236 C C . ARG A 1 405 ? -8.141 13.758 -4.574 1 91.62 405 ARG A C 1
ATOM 3238 O O . ARG A 1 405 ? -7.523 13.078 -5.398 1 91.62 405 ARG A O 1
ATOM 3245 N N . GLN A 1 406 ? -9.391 13.984 -4.652 1 90 406 GLN A N 1
ATOM 3246 C CA . GLN A 1 406 ? -10.211 13.602 -5.797 1 90 406 GLN A CA 1
ATOM 3247 C C . GLN A 1 406 ? -10.883 14.82 -6.422 1 90 406 GLN A C 1
ATOM 3249 O O . GLN A 1 406 ? -10.898 15.898 -5.824 1 90 406 GLN A O 1
ATOM 3254 N N . GLU A 1 407 ? -11.32 14.547 -7.621 1 87.06 407 GLU A N 1
ATOM 3255 C CA . GLU A 1 407 ? -12.055 15.617 -8.289 1 87.06 407 GLU A CA 1
ATOM 3256 C C . GLU A 1 407 ? -13.25 16.062 -7.457 1 87.06 407 GLU A C 1
ATOM 3258 O O . GLU A 1 407 ? -14.016 15.234 -6.957 1 87.06 407 GLU A O 1
ATOM 3263 N N . GLY A 1 408 ? -13.359 17.344 -7.227 1 85.31 408 GLY A N 1
ATOM 3264 C CA . GLY A 1 408 ? -14.5 17.859 -6.496 1 85.31 408 GLY A CA 1
ATOM 3265 C C . GLY A 1 408 ? -14.195 18.172 -5.043 1 85.31 408 GLY A C 1
ATOM 3266 O O . GLY A 1 408 ? -14.984 18.812 -4.359 1 85.31 408 GLY A O 1
ATOM 3267 N N . ASP A 1 409 ? -13.086 17.703 -4.598 1 89.12 409 ASP A N 1
ATOM 3268 C CA . ASP A 1 409 ? -12.742 17.953 -3.205 1 89.12 409 ASP A CA 1
ATOM 3269 C C . ASP A 1 409 ? -12.547 19.453 -2.951 1 89.12 409 ASP A C 1
ATOM 3271 O O . ASP A 1 409 ? -12 20.172 -3.797 1 89.12 409 ASP A O 1
ATOM 3275 N N . GLU A 1 410 ? -12.922 19.844 -1.834 1 81.38 410 GLU A N 1
ATOM 3276 C CA . GLU A 1 410 ? -12.781 21.234 -1.454 1 81.38 410 GLU A CA 1
ATOM 3277 C C . GLU A 1 410 ? -11.32 21.578 -1.143 1 81.38 410 GLU A C 1
ATOM 3279 O O . GLU A 1 410 ? -10.594 20.75 -0.581 1 81.38 410 GLU A O 1
ATOM 3284 N N . THR A 1 411 ? -11.016 22.734 -1.602 1 81.06 411 THR A N 1
ATOM 3285 C CA . THR A 1 411 ? -9.727 23.281 -1.182 1 81.06 411 THR A CA 1
ATOM 3286 C C . THR A 1 411 ? -9.906 24.312 -0.076 1 81.06 411 THR A C 1
ATOM 3288 O O . THR A 1 411 ? -10.547 25.344 -0.282 1 81.06 411 THR A O 1
ATOM 3291 N N . ILE A 1 412 ? -9.492 23.922 1.045 1 84 412 ILE A N 1
ATOM 3292 C CA . ILE A 1 412 ? -9.609 24.797 2.209 1 84 412 ILE A CA 1
ATOM 3293 C C . ILE A 1 412 ? -8.234 25.328 2.6 1 84 412 ILE A C 1
ATOM 3295 O O . ILE A 1 412 ? -7.27 24.562 2.689 1 84 412 ILE A O 1
ATOM 3299 N N . ASP A 1 413 ? -8.242 26.562 2.73 1 87.19 413 ASP A N 1
ATOM 3300 C CA . ASP A 1 413 ? -7.016 27.172 3.248 1 87.19 413 ASP A CA 1
ATOM 3301 C C . ASP A 1 413 ? -6.848 26.875 4.738 1 87.19 413 ASP A C 1
ATOM 3303 O O . ASP A 1 413 ? -7.832 26.734 5.465 1 87.19 413 ASP A O 1
ATOM 3307 N N . ALA A 1 414 ? -5.637 26.891 5.168 1 89.94 414 ALA A N 1
ATOM 3308 C CA . ALA A 1 414 ? -5.305 26.594 6.559 1 89.94 414 ALA A CA 1
ATOM 3309 C C . ALA A 1 414 ? -6.012 27.547 7.508 1 89.94 414 ALA A C 1
ATOM 3311 O O . ALA A 1 414 ? -6.52 27.141 8.555 1 89.94 414 ALA A O 1
ATOM 3312 N N . TYR A 1 415 ? -6.098 28.797 7.156 1 93.75 415 TYR A N 1
ATOM 3313 C CA . TYR A 1 415 ? -6.656 29.812 8.047 1 93.75 415 TYR A CA 1
ATOM 3314 C C . TYR A 1 415 ? -8.172 29.672 8.148 1 93.75 415 TYR A C 1
ATOM 3316 O O . TYR A 1 415 ? -8.773 30.062 9.148 1 93.75 415 TYR A O 1
ATOM 3324 N N . GLU A 1 416 ? -8.789 29.141 7.117 1 93.44 416 GLU A N 1
ATOM 3325 C CA . GLU A 1 416 ? -10.219 28.844 7.207 1 93.44 416 GLU A CA 1
ATOM 3326 C C . GLU A 1 416 ? -10.508 27.828 8.305 1 93.44 416 GLU A C 1
ATOM 3328 O O . GLU A 1 416 ? -11.398 28.031 9.133 1 93.44 416 GLU A O 1
ATOM 3333 N N . ALA A 1 417 ? -9.68 26.844 8.266 1 92.25 417 ALA A N 1
ATOM 3334 C CA . ALA A 1 417 ? -9.836 25.797 9.281 1 92.25 417 ALA A CA 1
ATOM 3335 C C . ALA A 1 417 ? -9.547 26.344 10.68 1 92.25 417 ALA A C 1
ATOM 3337 O O . ALA A 1 417 ? -10.273 26.031 11.625 1 92.25 417 ALA A O 1
ATOM 3338 N N . LEU A 1 418 ? -8.562 27.109 10.805 1 94.38 418 LEU A N 1
ATOM 3339 C CA . LEU A 1 418 ? -8.156 27.672 12.086 1 94.38 418 LEU A CA 1
ATOM 3340 C C . LEU A 1 418 ? -9.219 28.609 12.633 1 94.38 418 LEU A C 1
ATOM 3342 O O . LEU A 1 418 ? -9.555 28.562 13.82 1 94.38 418 LEU A O 1
ATOM 3346 N N . LEU A 1 419 ? -9.719 29.422 11.766 1 95.56 419 LEU A N 1
ATOM 3347 C CA . LEU A 1 419 ? -10.758 30.375 12.172 1 95.56 419 LEU A CA 1
ATOM 3348 C C . LEU A 1 419 ? -12.016 29.641 12.625 1 95.56 419 LEU A C 1
ATOM 3350 O O . LEU A 1 419 ? -12.625 30.016 13.625 1 95.56 419 LEU A O 1
ATOM 3354 N N . LEU A 1 420 ? -12.359 28.672 11.898 1 93.44 420 LEU A N 1
ATOM 3355 C CA . LEU A 1 420 ? -13.516 27.875 12.281 1 93.44 420 LEU A CA 1
ATOM 3356 C C . LEU A 1 420 ? -13.297 27.219 13.641 1 93.44 420 LEU A C 1
ATOM 3358 O O . LEU A 1 420 ? -14.18 27.266 14.508 1 93.44 420 LEU A O 1
ATOM 3362 N N . ASN A 1 421 ? -12.141 26.641 13.812 1 92.31 421 ASN A N 1
ATOM 3363 C CA . ASN A 1 421 ? -11.797 26.016 15.086 1 92.31 421 ASN A CA 1
ATOM 3364 C C . ASN A 1 421 ? -11.852 27 16.234 1 92.31 421 ASN A C 1
ATOM 3366 O O . ASN A 1 421 ? -12.273 26.656 17.344 1 92.31 421 ASN A O 1
ATOM 3370 N N . LEU A 1 422 ? -11.414 28.156 15.969 1 94.75 422 LEU A N 1
ATOM 3371 C CA . LEU A 1 422 ? -11.43 29.203 16.969 1 94.75 422 LEU A CA 1
ATOM 3372 C C . LEU A 1 422 ? -12.852 29.484 17.453 1 94.75 422 LEU A C 1
ATOM 3374 O O . LEU A 1 422 ? -13.109 29.516 18.656 1 94.75 422 LEU A O 1
ATOM 3378 N N . MET A 1 423 ? -13.711 29.609 16.562 1 94.12 423 MET A N 1
ATOM 3379 C CA . MET A 1 423 ? -15.102 29.922 16.891 1 94.12 423 MET A CA 1
ATOM 3380 C C . MET A 1 423 ? -15.781 28.75 17.578 1 94.12 423 MET A C 1
ATOM 3382 O O . MET A 1 423 ? -16.656 28.938 18.422 1 94.12 423 MET A O 1
ATOM 3386 N N . GLU A 1 424 ? -15.312 27.547 17.25 1 91.94 424 GLU A N 1
ATOM 3387 C CA . GLU A 1 424 ? -15.891 26.344 17.828 1 91.94 424 GLU A CA 1
ATOM 3388 C C . GLU A 1 424 ? -15.305 26.047 19.203 1 91.94 424 GLU A C 1
ATOM 3390 O O . GLU A 1 424 ? -15.852 25.234 19.953 1 91.94 424 GLU A O 1
ATOM 3395 N N . GLY A 1 425 ? -14.234 26.688 19.531 1 91.31 425 GLY A N 1
ATOM 3396 C CA . GLY A 1 425 ? -13.547 26.406 20.781 1 91.31 425 GLY A CA 1
ATOM 3397 C C . GLY A 1 425 ? -12.711 25.141 20.734 1 91.31 425 GLY A C 1
ATOM 3398 O O . GLY A 1 425 ? -12.492 24.5 21.766 1 91.31 425 GLY A O 1
ATOM 3399 N N . ASP A 1 426 ? -12.32 24.781 19.531 1 89.69 426 ASP A N 1
ATOM 3400 C CA . ASP A 1 426 ? -11.477 23.609 19.297 1 89.69 426 ASP A CA 1
ATOM 3401 C C . ASP A 1 426 ? -10.008 24.016 19.172 1 89.69 426 ASP A C 1
ATOM 3403 O O . ASP A 1 426 ? -9.602 24.547 18.125 1 89.69 426 ASP A O 1
ATOM 3407 N N . ASN A 1 427 ? -9.227 23.734 20.125 1 89.88 427 ASN A N 1
ATOM 3408 C CA . ASN A 1 427 ? -7.836 24.172 20.094 1 89.88 427 ASN A CA 1
ATOM 3409 C C . ASN A 1 427 ? -6.914 23.078 19.562 1 89.88 427 ASN A C 1
ATOM 3411 O O . ASN A 1 427 ? -5.707 23.109 19.812 1 89.88 427 ASN A O 1
ATOM 3415 N N . SER A 1 428 ? -7.418 22.062 18.859 1 84.88 428 SER A N 1
ATOM 3416 C CA . SER A 1 428 ? -6.633 20.922 18.375 1 84.88 428 SER A CA 1
ATOM 3417 C C . SER A 1 428 ? -5.629 21.359 17.312 1 84.88 428 SER A C 1
ATOM 3419 O O . SER A 1 428 ? -4.578 20.734 17.156 1 84.88 428 SER A O 1
ATOM 3421 N N . LEU A 1 429 ? -5.965 22.453 16.688 1 89.31 429 LEU A N 1
ATOM 3422 C CA . LEU A 1 429 ? -5.098 22.922 15.602 1 89.31 429 LEU A CA 1
ATOM 3423 C C . LEU A 1 429 ? -4.203 24.062 16.062 1 89.31 429 LEU A C 1
ATOM 3425 O O . LEU A 1 429 ? -3.539 24.703 15.258 1 89.31 429 LEU A O 1
ATOM 3429 N N . TYR A 1 430 ? -4.215 24.312 17.344 1 94.25 430 TYR A N 1
ATOM 3430 C CA . TYR A 1 430 ? -3.395 25.375 17.906 1 94.25 430 TYR A CA 1
ATOM 3431 C C . TYR A 1 430 ? -2.33 24.797 18.844 1 94.25 430 TYR A C 1
ATOM 3433 O O . TYR A 1 430 ? -2.506 23.703 19.391 1 94.25 430 TYR A O 1
ATOM 3441 N N . LEU A 1 431 ? -1.308 25.547 18.984 1 94.94 431 LEU A N 1
ATOM 3442 C CA . LEU A 1 431 ? -0.197 25.078 19.812 1 94.94 431 LEU A CA 1
ATOM 3443 C C . LEU A 1 431 ? -0.464 25.344 21.281 1 94.94 431 LEU A C 1
ATOM 3445 O O . LEU A 1 431 ? -0.991 26.391 21.641 1 94.94 431 LEU A O 1
ATOM 3449 N N . HIS A 1 432 ? -0.172 24.375 22.062 1 95 432 HIS A N 1
ATOM 3450 C CA . HIS A 1 432 ? -0.081 24.578 23.5 1 95 432 HIS A CA 1
ATOM 3451 C C . HIS A 1 432 ? 1.283 25.141 23.891 1 95 432 HIS A C 1
ATOM 3453 O O . HIS A 1 432 ? 2.273 24.922 23.188 1 95 432 HIS A O 1
ATOM 3459 N N . ILE A 1 433 ? 1.368 25.797 24.969 1 95.94 433 ILE A N 1
ATOM 3460 C CA . ILE A 1 433 ? 2.613 26.406 25.422 1 95.94 433 ILE A CA 1
ATOM 3461 C C . ILE A 1 433 ? 3.664 25.328 25.672 1 95.94 433 ILE A C 1
ATOM 3463 O O . ILE A 1 433 ? 4.852 25.547 25.422 1 95.94 433 ILE A O 1
ATOM 3467 N N . SER A 1 434 ? 3.207 24.203 26.125 1 96.25 434 SER A N 1
ATOM 3468 C CA . SER A 1 434 ? 4.137 23.094 26.391 1 96.25 434 SER A CA 1
ATOM 3469 C C . SER A 1 434 ? 4.797 22.625 25.094 1 96.25 434 SER A C 1
ATOM 3471 O O . SER A 1 434 ? 5.965 22.219 25.109 1 96.25 434 SER A O 1
ATOM 3473 N N . GLU A 1 435 ? 4.082 22.594 24.031 1 96.75 435 GLU A N 1
ATOM 3474 C CA . GLU A 1 435 ? 4.652 22.25 22.734 1 96.75 435 GLU A CA 1
ATOM 3475 C C . GLU A 1 435 ? 5.684 23.281 22.297 1 96.75 435 GLU A C 1
ATOM 3477 O O . GLU A 1 435 ? 6.773 22.938 21.844 1 96.75 435 GLU A O 1
ATOM 3482 N N . VAL A 1 436 ? 5.336 24.531 22.438 1 96.75 436 VAL A N 1
ATOM 3483 C CA . VAL A 1 436 ? 6.215 25.641 22.047 1 96.75 436 VAL A CA 1
ATOM 3484 C C . VAL A 1 436 ? 7.523 25.562 22.828 1 96.75 436 VAL A C 1
ATOM 3486 O O . VAL A 1 436 ? 8.609 25.641 22.25 1 96.75 436 VAL A O 1
ATOM 3489 N N . GLU A 1 437 ? 7.383 25.391 24.094 1 97.44 437 GLU A N 1
ATOM 3490 C CA . GLU A 1 437 ? 8.562 25.359 24.953 1 97.44 437 GLU A CA 1
ATOM 3491 C C . GLU A 1 437 ? 9.445 24.156 24.641 1 97.44 437 GLU A C 1
ATOM 3493 O O . GLU A 1 437 ? 10.672 24.266 24.594 1 97.44 437 GLU A O 1
ATOM 3498 N N . ALA A 1 438 ? 8.836 23.016 24.469 1 97.75 438 ALA A N 1
ATOM 3499 C CA . ALA A 1 438 ? 9.594 21.812 24.125 1 97.75 438 ALA A CA 1
ATOM 3500 C C . ALA A 1 438 ? 10.359 22.016 22.812 1 97.75 438 ALA A C 1
ATOM 3502 O O . ALA A 1 438 ? 11.516 21.594 22.703 1 97.75 438 ALA A O 1
ATOM 3503 N N . GLN A 1 439 ? 9.734 22.609 21.922 1 97.81 439 GLN A N 1
ATOM 3504 C CA . GLN A 1 439 ? 10.352 22.844 20.609 1 97.81 439 GLN A CA 1
ATOM 3505 C C . GLN A 1 439 ? 11.516 23.828 20.734 1 97.81 439 GLN A C 1
ATOM 3507 O O . GLN A 1 439 ? 12.57 23.609 20.109 1 97.81 439 GLN A O 1
ATOM 3512 N N . TRP A 1 440 ? 11.352 24.891 21.516 1 97.81 440 TRP A N 1
ATOM 3513 C CA . TRP A 1 440 ? 12.438 25.844 21.734 1 97.81 440 TRP A CA 1
ATOM 3514 C C . TRP A 1 440 ? 13.602 25.188 22.484 1 97.81 440 TRP A C 1
ATOM 3516 O O . TRP A 1 440 ? 14.766 25.406 22.141 1 97.81 440 TRP A O 1
ATOM 3526 N N . ARG A 1 441 ? 13.281 24.391 23.469 1 97.56 441 ARG A N 1
ATOM 3527 C CA . ARG A 1 441 ? 14.32 23.703 24.219 1 97.56 441 ARG A CA 1
ATOM 3528 C C . ARG A 1 441 ? 15.195 22.859 23.297 1 97.56 441 ARG A C 1
ATOM 3530 O O . ARG A 1 441 ? 16.406 22.734 23.531 1 97.56 441 ARG A O 1
ATOM 3537 N N . LEU A 1 442 ? 14.594 22.328 22.328 1 97.69 442 LEU A N 1
ATOM 3538 C CA . LEU A 1 442 ? 15.297 21.453 21.391 1 97.69 442 LEU A CA 1
ATOM 3539 C C . LEU A 1 442 ? 16.188 22.266 20.453 1 97.69 442 LEU A C 1
ATOM 3541 O O . LEU A 1 442 ? 17.328 21.891 20.203 1 97.69 442 LEU A O 1
ATOM 3545 N N . VAL A 1 443 ? 15.75 23.422 19.953 1 97.25 443 VAL A N 1
ATOM 3546 C CA . VAL A 1 443 ? 16.406 24.078 18.828 1 97.25 443 VAL A CA 1
ATOM 3547 C C . VAL A 1 443 ? 17.344 25.172 19.344 1 97.25 443 VAL A C 1
ATOM 3549 O O . VAL A 1 443 ? 18.344 25.5 18.703 1 97.25 443 VAL A O 1
ATOM 3552 N N . ASP A 1 444 ? 17.141 25.766 20.516 1 97.19 444 ASP A N 1
ATOM 3553 C CA . ASP A 1 444 ? 17.891 26.906 21.031 1 97.19 444 ASP A CA 1
ATOM 3554 C C . ASP A 1 444 ? 19.375 26.594 21.109 1 97.19 444 ASP A C 1
ATOM 3556 O O . ASP A 1 444 ? 20.203 27.406 20.672 1 97.19 444 ASP A O 1
ATOM 3560 N N . PRO A 1 445 ? 19.688 25.422 21.656 1 97.44 445 PRO A N 1
ATOM 3561 C CA . PRO A 1 445 ? 21.109 25.125 21.75 1 97.44 445 PRO A CA 1
ATOM 3562 C C . PRO A 1 445 ? 21.797 25.109 20.391 1 97.44 445 PRO A C 1
ATOM 3564 O O . PRO A 1 445 ? 22.953 25.516 20.266 1 97.44 445 PRO A O 1
ATOM 3567 N N . VAL A 1 446 ? 21.141 24.656 19.406 1 97.69 446 VAL A N 1
ATOM 3568 C CA . VAL A 1 446 ? 21.688 24.625 18.047 1 97.69 446 VAL A CA 1
ATOM 3569 C C . VAL A 1 446 ? 21.828 26.047 17.516 1 97.69 446 VAL A C 1
ATOM 3571 O O . VAL A 1 446 ? 22.875 26.406 16.953 1 97.69 446 VAL A O 1
ATOM 3574 N N . ILE A 1 447 ? 20.781 26.844 17.703 1 96.56 447 ILE A N 1
ATOM 3575 C CA . ILE A 1 447 ? 20.781 28.234 17.25 1 96.56 447 ILE A CA 1
ATOM 3576 C C . ILE A 1 447 ? 21.938 28.984 17.891 1 96.56 447 ILE A C 1
ATOM 3578 O O . ILE A 1 447 ? 22.672 29.703 17.219 1 96.56 447 ILE A O 1
ATOM 3582 N N . GLU A 1 448 ? 22.156 28.828 19.141 1 96.25 448 GLU A N 1
ATOM 3583 C CA . GLU A 1 448 ? 23.219 29.516 19.875 1 96.25 448 GLU A CA 1
ATOM 3584 C C . GLU A 1 448 ? 24.594 29.062 19.391 1 96.25 448 GLU A C 1
ATOM 3586 O O . GLU A 1 448 ? 25.484 29.891 19.203 1 96.25 448 GLU A O 1
ATOM 3591 N N . ALA A 1 449 ? 24.719 27.828 19.234 1 96.81 449 ALA A N 1
ATOM 3592 C CA . ALA A 1 449 ? 25.984 27.297 18.75 1 96.81 449 ALA A CA 1
ATOM 3593 C C . ALA A 1 449 ? 26.328 27.828 17.359 1 96.81 449 ALA A C 1
ATOM 3595 O O . ALA A 1 449 ? 27.469 28.203 17.094 1 96.81 449 ALA A O 1
ATOM 3596 N N . TRP A 1 450 ? 25.344 27.812 16.469 1 96.44 450 TRP A N 1
ATOM 3597 C CA . TRP A 1 450 ? 25.562 28.312 15.117 1 96.44 450 TRP A CA 1
ATOM 3598 C C . TRP A 1 450 ? 25.859 29.797 15.109 1 96.44 450 TRP A C 1
ATOM 3600 O O . TRP A 1 450 ? 26.641 30.281 14.289 1 96.44 450 TRP A O 1
ATOM 3610 N N . ALA A 1 451 ? 25.219 30.531 16.031 1 94.38 451 ALA A N 1
ATOM 3611 C CA . ALA A 1 451 ? 25.453 31.969 16.125 1 94.38 451 ALA A CA 1
ATOM 3612 C C . ALA A 1 451 ? 26.875 32.281 16.594 1 94.38 451 ALA A C 1
ATOM 3614 O O . ALA A 1 451 ? 27.469 33.281 16.172 1 94.38 451 ALA A O 1
ATOM 3615 N N . LYS A 1 452 ? 27.438 31.453 17.422 1 94.81 452 LYS A N 1
ATOM 3616 C CA . LYS A 1 452 ? 28.781 31.641 17.969 1 94.81 452 LYS A CA 1
ATOM 3617 C C . LYS A 1 452 ? 29.844 31.25 16.953 1 94.81 452 LYS A C 1
ATOM 3619 O O . LYS A 1 452 ? 30.953 31.797 16.969 1 94.81 452 LYS A O 1
ATOM 3624 N N . ASP A 1 453 ? 29.547 30.328 16.172 1 94.38 453 ASP A N 1
ATOM 3625 C CA . ASP A 1 453 ? 30.469 29.891 15.141 1 94.38 453 ASP A CA 1
ATOM 3626 C C . ASP A 1 453 ? 30.438 30.828 13.93 1 94.38 453 ASP A C 1
ATOM 3628 O O . ASP A 1 453 ? 29.594 30.672 13.055 1 94.38 453 ASP A O 1
ATOM 3632 N N . ARG A 1 454 ? 31.406 31.625 13.781 1 92.62 454 ARG A N 1
ATOM 3633 C CA . ARG A 1 454 ? 31.391 32.656 12.758 1 92.62 454 ARG A CA 1
ATOM 3634 C C . ARG A 1 454 ? 32.156 32.219 11.516 1 92.62 454 ARG A C 1
ATOM 3636 O O . ARG A 1 454 ? 32.406 33.031 10.609 1 92.62 454 ARG A O 1
ATOM 3643 N N . LYS A 1 455 ? 32.531 30.953 11.461 1 92.25 455 LYS A N 1
ATOM 3644 C CA . LYS A 1 455 ? 33.156 30.438 10.242 1 92.25 455 LYS A CA 1
ATOM 3645 C C . LYS A 1 455 ? 32.188 30.469 9.07 1 92.25 455 LYS A C 1
ATOM 3647 O O . LYS A 1 455 ? 30.953 30.359 9.258 1 92.25 455 LYS A O 1
ATOM 3652 N N . PRO A 1 456 ? 32.75 30.641 7.898 1 93.75 456 PRO A N 1
ATOM 3653 C CA . PRO A 1 456 ? 31.859 30.656 6.73 1 93.75 456 PRO A CA 1
ATOM 3654 C C . PRO A 1 456 ? 31 29.391 6.633 1 93.75 456 PRO A C 1
ATOM 3656 O O . PRO A 1 456 ? 31.516 28.281 6.797 1 93.75 456 PRO A O 1
ATOM 3659 N N . VAL A 1 457 ? 29.781 29.625 6.367 1 95.94 457 VAL A N 1
ATOM 3660 C CA . VAL A 1 457 ? 28.812 28.547 6.277 1 95.94 457 VAL A CA 1
ATOM 3661 C C . VAL A 1 457 ? 28.906 27.875 4.91 1 95.94 457 VAL A C 1
ATOM 3663 O O . VAL A 1 457 ? 29.188 28.531 3.906 1 95.94 457 VAL A O 1
ATOM 3666 N N . HIS A 1 458 ? 28.75 26.547 4.867 1 96.62 458 HIS A N 1
ATOM 3667 C CA . HIS A 1 458 ? 28.766 25.781 3.615 1 96.62 458 HIS A CA 1
ATOM 3668 C C . HIS A 1 458 ? 27.797 26.391 2.604 1 96.62 458 HIS A C 1
ATOM 3670 O O . HIS A 1 458 ? 26.688 26.766 2.959 1 96.62 458 HIS A O 1
ATOM 3676 N N . GLN A 1 459 ? 28.266 26.469 1.338 1 97.44 459 GLN A N 1
ATOM 3677 C CA . GLN A 1 459 ? 27.422 27 0.272 1 97.44 459 GLN A CA 1
ATOM 3678 C C . GLN A 1 459 ? 26.906 25.891 -0.63 1 97.44 459 GLN A C 1
ATOM 3680 O O . GLN A 1 459 ? 27.609 24.906 -0.873 1 97.44 459 GLN A O 1
ATOM 3685 N N . TYR A 1 460 ? 25.672 26 -1.047 1 97.62 460 TYR A N 1
ATOM 3686 C CA . TYR A 1 460 ? 25.109 25.125 -2.064 1 97.62 460 TYR A CA 1
ATOM 3687 C C . TYR A 1 460 ? 24.484 25.922 -3.197 1 97.62 460 TYR A C 1
ATOM 3689 O O . TYR A 1 460 ? 23.812 26.938 -2.955 1 97.62 460 TYR A O 1
ATOM 3697 N N . PRO A 1 461 ? 24.75 25.484 -4.453 1 97.75 461 PRO A N 1
ATOM 3698 C CA . PRO A 1 461 ? 24.203 26.25 -5.574 1 97.75 461 PRO A CA 1
ATOM 3699 C C . PRO A 1 461 ? 22.672 26.25 -5.605 1 97.75 461 PRO A C 1
ATOM 3701 O O . PRO A 1 461 ? 22.047 25.188 -5.453 1 97.75 461 PRO A O 1
ATOM 3704 N N . ALA A 1 462 ? 22.094 27.469 -5.824 1 97.5 462 ALA A N 1
ATOM 3705 C CA . ALA A 1 462 ? 20.656 27.547 -6.008 1 97.5 462 ALA A CA 1
ATOM 3706 C C . ALA A 1 462 ? 20.203 26.609 -7.129 1 97.5 462 ALA A C 1
ATOM 3708 O O . ALA A 1 462 ? 20.828 26.562 -8.188 1 97.5 462 ALA A O 1
ATOM 3709 N N . GLY A 1 463 ? 19.109 25.844 -6.82 1 96.56 463 GLY A N 1
ATOM 3710 C CA . GLY A 1 463 ? 18.578 24.922 -7.82 1 96.56 463 GLY A CA 1
ATOM 3711 C C . GLY A 1 463 ? 19.188 23.531 -7.734 1 96.56 463 GLY A C 1
ATOM 3712 O O . GLY A 1 463 ? 18.75 22.625 -8.438 1 96.56 463 GLY A O 1
ATOM 3713 N N . SER A 1 464 ? 20.125 23.359 -6.949 1 94.56 464 SER A N 1
ATOM 3714 C CA . SER A 1 464 ? 20.766 22.047 -6.805 1 94.56 464 SER A CA 1
ATOM 3715 C C . SER A 1 464 ? 20.031 21.172 -5.801 1 94.56 464 SER A C 1
ATOM 3717 O O . SER A 1 464 ? 19.156 21.656 -5.078 1 94.56 464 SER A O 1
ATOM 3719 N N . SER A 1 465 ? 20.391 19.906 -5.867 1 92.5 465 SER A N 1
ATOM 3720 C CA . SER A 1 465 ? 19.938 19.016 -4.812 1 92.5 465 SER A CA 1
ATOM 3721 C C . SER A 1 465 ? 20.688 19.25 -3.51 1 92.5 465 SER A C 1
ATOM 3723 O O . SER A 1 465 ? 21.438 20.234 -3.395 1 92.5 465 SER A O 1
ATOM 3725 N N . ASP A 1 466 ? 20.438 18.406 -2.523 1 93.06 466 ASP A N 1
ATOM 3726 C CA . ASP A 1 466 ? 21.078 18.562 -1.226 1 93.06 466 ASP A CA 1
ATOM 3727 C C . ASP A 1 466 ? 22.609 18.562 -1.369 1 93.06 466 ASP A C 1
ATOM 3729 O O . ASP A 1 466 ? 23.156 17.797 -2.174 1 93.06 466 ASP A O 1
ATOM 3733 N N . PRO A 1 467 ? 23.281 19.391 -0.635 1 94.62 467 PRO A N 1
ATOM 3734 C CA . PRO A 1 467 ? 24.75 19.297 -0.623 1 94.62 467 PRO A CA 1
ATOM 3735 C C . PRO A 1 467 ? 25.25 17.938 -0.11 1 94.62 467 PRO A C 1
ATOM 3737 O O . PRO A 1 467 ? 24.703 17.406 0.851 1 94.62 467 PRO A O 1
ATOM 3740 N N . GLU A 1 468 ? 26.219 17.469 -0.723 1 93.81 468 GLU A N 1
ATOM 3741 C CA . GLU A 1 468 ? 26.812 16.188 -0.32 1 93.81 468 GLU A CA 1
ATOM 3742 C C . GLU A 1 468 ? 27.219 16.219 1.151 1 93.81 468 GLU A C 1
ATOM 3744 O O . GLU A 1 468 ? 27.141 15.195 1.841 1 93.81 468 GLU A O 1
ATOM 3749 N N . ALA A 1 469 ? 27.641 17.375 1.562 1 95.44 469 ALA A N 1
ATOM 3750 C CA . ALA A 1 469 ? 28.125 17.531 2.932 1 95.44 469 ALA A CA 1
ATOM 3751 C C . ALA A 1 469 ? 27 17.281 3.938 1 95.44 469 ALA A C 1
ATOM 3753 O O . ALA A 1 469 ? 27.266 16.984 5.105 1 95.44 469 ALA A O 1
ATOM 3754 N N . SER A 1 470 ? 25.797 17.438 3.543 1 96 470 SER A N 1
ATOM 3755 C CA . SER A 1 470 ? 24.656 17.25 4.449 1 96 470 SER A CA 1
ATOM 3756 C C . SER A 1 470 ? 24.531 15.789 4.875 1 96 470 SER A C 1
ATOM 3758 O O . SER A 1 470 ? 23.844 15.477 5.84 1 96 470 SER A O 1
ATOM 3760 N N . LYS A 1 471 ? 25.219 14.828 4.25 1 95.06 471 LYS A N 1
ATOM 3761 C CA . LYS A 1 471 ? 25.156 13.398 4.547 1 95.06 471 LYS A CA 1
ATOM 3762 C C . LYS A 1 471 ? 25.828 13.086 5.887 1 95.06 471 LYS A C 1
ATOM 3764 O O . LYS A 1 471 ? 25.672 11.984 6.418 1 95.06 471 LYS A O 1
ATOM 3769 N N . VAL A 1 472 ? 26.469 14.039 6.398 1 95.69 472 VAL A N 1
ATOM 3770 C CA . VAL A 1 472 ? 27.266 13.859 7.609 1 95.69 472 VAL A CA 1
ATOM 3771 C C . VAL A 1 472 ? 26.359 13.469 8.773 1 95.69 472 VAL A C 1
ATOM 3773 O O . VAL A 1 472 ? 26.781 12.789 9.703 1 95.69 472 VAL A O 1
ATOM 3776 N N . ILE A 1 473 ? 25.062 13.742 8.664 1 96.94 473 ILE A N 1
ATOM 3777 C CA . ILE A 1 473 ? 24.203 13.531 9.828 1 96.94 473 ILE A CA 1
ATOM 3778 C C . ILE A 1 473 ? 23.625 12.125 9.781 1 96.94 473 ILE A C 1
ATOM 3780 O O . ILE A 1 473 ? 23.031 11.656 10.766 1 96.94 473 ILE A O 1
ATOM 3784 N N . PHE A 1 474 ? 23.75 11.422 8.711 1 97.38 474 PHE A N 1
ATOM 3785 C CA . PHE A 1 474 ? 23.156 10.102 8.586 1 97.38 474 PHE A CA 1
ATOM 3786 C C . PHE A 1 474 ? 23.875 9.086 9.469 1 97.38 474 PHE A C 1
ATOM 3788 O O . PHE A 1 474 ? 25.094 9.117 9.578 1 97.38 474 PHE A O 1
ATOM 3795 N N . GLU A 1 475 ? 23.141 8.156 10.055 1 96.25 475 GLU A N 1
ATOM 3796 C CA . GLU A 1 475 ? 23.688 7.129 10.938 1 96.25 475 GLU A CA 1
ATOM 3797 C C . GLU A 1 475 ? 24.469 6.082 10.148 1 96.25 475 GLU A C 1
ATOM 3799 O O . GLU A 1 475 ? 25.422 5.5 10.664 1 96.25 475 GLU A O 1
ATOM 3804 N N . HIS A 1 476 ? 23.969 5.793 8.953 1 94.94 476 HIS A N 1
ATOM 3805 C CA . HIS A 1 476 ? 24.547 4.719 8.156 1 94.94 476 HIS A CA 1
ATOM 3806 C C . HIS A 1 476 ? 24.906 5.203 6.754 1 94.94 476 HIS A C 1
ATOM 3808 O O . HIS A 1 476 ? 24.219 6.086 6.211 1 94.94 476 HIS A O 1
ATOM 3814 N N . GLU A 1 477 ? 25.828 4.527 6.113 1 93.06 477 GLU A N 1
ATOM 3815 C CA . GLU A 1 477 ? 26.359 4.949 4.82 1 93.06 477 GLU A CA 1
ATOM 3816 C C . GLU A 1 477 ? 25.328 4.738 3.707 1 93.06 477 GLU A C 1
ATOM 3818 O O . GLU A 1 477 ? 25.375 5.418 2.68 1 93.06 477 GLU A O 1
ATOM 3823 N N . ASP A 1 478 ? 24.438 3.826 3.938 1 92.38 478 ASP A N 1
ATOM 3824 C CA . ASP A 1 478 ? 23.484 3.514 2.875 1 92.38 478 ASP A CA 1
ATOM 3825 C C . ASP A 1 478 ? 22.281 4.445 2.93 1 92.38 478 ASP A C 1
ATOM 3827 O O . ASP A 1 478 ? 21.391 4.355 2.086 1 92.38 478 ASP A O 1
ATOM 3831 N N . GLN A 1 479 ? 22.297 5.328 3.893 1 94.56 479 GLN A N 1
ATOM 3832 C CA . GLN A 1 479 ? 21.188 6.273 4.004 1 94.56 479 GLN A CA 1
ATOM 3833 C C . GLN A 1 479 ? 21.438 7.508 3.143 1 94.56 479 GLN A C 1
ATOM 3835 O O . GLN A 1 479 ? 22.578 7.906 2.926 1 94.56 479 GLN A O 1
ATOM 3840 N N . PHE A 1 480 ? 20.344 8.023 2.609 1 94.56 480 PHE A N 1
ATOM 3841 C CA . PHE A 1 480 ? 20.375 9.188 1.729 1 94.56 480 PHE A CA 1
ATOM 3842 C C . PHE A 1 480 ? 19.078 9.977 1.822 1 94.56 480 PHE A C 1
ATOM 3844 O O . PHE A 1 480 ? 18.062 9.461 2.299 1 94.56 480 PHE A O 1
ATOM 3851 N N . TRP A 1 481 ? 19.156 11.266 1.412 1 94.81 481 TRP A N 1
ATOM 3852 C CA . TRP A 1 481 ? 17.938 12.055 1.351 1 94.81 481 TRP A CA 1
ATOM 3853 C C . TRP A 1 481 ? 17.031 11.57 0.23 1 94.81 481 TRP A C 1
ATOM 3855 O O . TRP A 1 481 ? 17.469 11.43 -0.915 1 94.81 481 TRP A O 1
ATOM 3865 N N . ARG A 1 482 ? 15.82 11.172 0.562 1 93 482 ARG A N 1
ATOM 3866 C CA . ARG A 1 482 ? 14.82 10.828 -0.442 1 93 482 ARG A CA 1
ATOM 3867 C C . ARG A 1 482 ? 14.375 12.07 -1.213 1 93 482 ARG A C 1
ATOM 3869 O O . ARG A 1 482 ? 13.922 13.047 -0.615 1 93 482 ARG A O 1
ATOM 3876 N N . TYR A 1 483 ? 14.555 11.859 -2.602 1 86.69 483 TYR A N 1
ATOM 3877 C CA . TYR A 1 483 ? 14.125 12.961 -3.457 1 86.69 483 TYR A CA 1
ATOM 3878 C C . TYR A 1 483 ? 12.773 12.664 -4.086 1 86.69 483 TYR A C 1
ATOM 3880 O O . TYR A 1 483 ? 12.445 11.508 -4.363 1 86.69 483 TYR A O 1
ATOM 3888 N N . SER A 1 484 ? 11.914 13.469 -4.309 1 82.69 484 SER A N 1
ATOM 3889 C CA . SER A 1 484 ? 10.656 13.453 -5.051 1 82.69 484 SER A CA 1
ATOM 3890 C C . SER A 1 484 ? 9.758 12.305 -4.602 1 82.69 484 SER A C 1
ATOM 3892 O O . SER A 1 484 ? 10.242 11.32 -4.039 1 82.69 484 SER A O 1
ATOM 3894 N N . ILE A 1 485 ? 8.578 12.344 -4.898 1 84.94 485 ILE A N 1
ATOM 3895 C CA . ILE A 1 485 ? 7.582 11.312 -4.609 1 84.94 485 ILE A CA 1
ATOM 3896 C C . ILE A 1 485 ? 7.566 10.289 -5.738 1 84.94 485 ILE A C 1
ATOM 3898 O O . ILE A 1 485 ? 7.035 9.188 -5.574 1 84.94 485 ILE A O 1
ATOM 3902 N N . ALA A 1 486 ? 8.266 10.562 -6.82 1 82.44 486 ALA A N 1
ATOM 3903 C CA . ALA A 1 486 ? 8.289 9.648 -7.961 1 82.44 486 ALA A CA 1
ATOM 3904 C C . ALA A 1 486 ? 9.156 8.43 -7.668 1 82.44 486 ALA A C 1
ATOM 3906 O O . ALA A 1 486 ? 10.125 8.508 -6.906 1 82.44 486 ALA A O 1
ATOM 3907 N N . LEU A 1 487 ? 8.812 7.379 -8.289 1 81.81 487 LEU A N 1
ATOM 3908 C CA . LEU A 1 487 ? 9.578 6.148 -8.117 1 81.81 487 LEU A CA 1
ATOM 3909 C C . LEU A 1 487 ? 11.047 6.367 -8.453 1 81.81 487 LEU A C 1
ATOM 3911 O O . LEU A 1 487 ? 11.375 6.957 -9.484 1 81.81 487 LEU A O 1
ATOM 3915 N N . GLY A 1 488 ? 11.961 5.941 -7.562 1 73 488 GLY A N 1
ATOM 3916 C CA . GLY A 1 488 ? 13.398 6.059 -7.773 1 73 488 GLY A CA 1
ATOM 3917 C C . GLY A 1 488 ? 13.898 7.484 -7.648 1 73 488 GLY A C 1
ATOM 3918 O O . GLY A 1 488 ? 14.977 7.812 -8.141 1 73 488 GLY A O 1
ATOM 3919 N N . GLY A 1 489 ? 13.078 8.305 -7.137 1 72.19 489 GLY A N 1
ATOM 3920 C CA . GLY A 1 489 ? 13.43 9.711 -7.055 1 72.19 489 GLY A CA 1
ATOM 3921 C C . GLY A 1 489 ? 14.703 9.969 -6.281 1 72.19 489 GLY A C 1
ATOM 3922 O O . GLY A 1 489 ? 15.219 11.094 -6.273 1 72.19 489 GLY A O 1
ATOM 3923 N N . ASP A 1 490 ? 15.242 9.031 -5.633 1 69.81 490 ASP A N 1
ATOM 3924 C CA . ASP A 1 490 ? 16.484 9.234 -4.891 1 69.81 490 ASP A CA 1
ATOM 3925 C C . ASP A 1 490 ? 17.688 8.844 -5.73 1 69.81 490 ASP A C 1
ATOM 3927 O O . ASP A 1 490 ? 18.828 8.906 -5.254 1 69.81 490 ASP A O 1
ATOM 3931 N N . LYS A 1 491 ? 17.609 8.25 -6.961 1 64.38 491 LYS A N 1
ATOM 3932 C CA . LYS A 1 491 ? 18.703 7.766 -7.793 1 64.38 491 LYS A CA 1
ATOM 3933 C C . LYS A 1 491 ? 19.312 8.898 -8.617 1 64.38 491 LYS A C 1
ATOM 3935 O O . LYS A 1 491 ? 19.906 8.656 -9.672 1 64.38 491 LYS A O 1
ATOM 3940 N N . LYS A 1 492 ? 19.531 10.109 -8.078 1 48.22 492 LYS A N 1
ATOM 3941 C CA . LYS A 1 492 ? 20.312 11.109 -8.812 1 48.22 492 LYS A CA 1
ATOM 3942 C C . LYS A 1 492 ? 21.797 10.953 -8.539 1 48.22 492 LYS A C 1
ATOM 3944 O O . LYS A 1 492 ? 22.203 10.711 -7.402 1 48.22 492 LYS A O 1
ATOM 3949 N N . MET B 1 1 ? 23.047 -17.672 -15.508 1 56.72 1 MET B N 1
ATOM 3950 C CA . MET B 1 1 ? 22.172 -18.688 -16.078 1 56.72 1 MET B CA 1
ATOM 3951 C C . MET B 1 1 ? 22.688 -20.094 -15.805 1 56.72 1 MET B C 1
ATOM 3953 O O . MET B 1 1 ? 23.891 -20.344 -15.914 1 56.72 1 MET B O 1
ATOM 3957 N N . LYS B 1 2 ? 21.844 -20.906 -15.234 1 64.75 2 LYS B N 1
ATOM 3958 C CA . LYS B 1 2 ? 22.281 -22.25 -14.914 1 64.75 2 LYS B CA 1
ATOM 3959 C C . LYS B 1 2 ? 22.547 -23.062 -16.172 1 64.75 2 LYS B C 1
ATOM 3961 O O . LYS B 1 2 ? 21.75 -23.016 -17.125 1 64.75 2 LYS B O 1
ATOM 3966 N N . VAL B 1 3 ? 23.609 -23.609 -16.156 1 81.44 3 VAL B N 1
ATOM 3967 C CA . VAL B 1 3 ? 23.938 -24.484 -17.281 1 81.44 3 VAL B CA 1
ATOM 3968 C C . VAL B 1 3 ? 23.141 -25.781 -17.172 1 81.44 3 VAL B C 1
ATOM 3970 O O . VAL B 1 3 ? 23.203 -26.469 -16.141 1 81.44 3 VAL B O 1
ATOM 3973 N N . ILE B 1 4 ? 22.344 -26.078 -18.219 1 90.88 4 ILE B N 1
ATOM 3974 C CA . ILE B 1 4 ? 21.516 -27.281 -18.234 1 90.88 4 ILE B CA 1
ATOM 3975 C C . ILE B 1 4 ? 22.266 -28.406 -18.953 1 90.88 4 ILE B C 1
ATOM 3977 O O . ILE B 1 4 ? 22.844 -28.203 -20.016 1 90.88 4 ILE B O 1
ATOM 3981 N N . ASP B 1 5 ? 22.312 -29.547 -18.375 1 93.5 5 ASP B N 1
ATOM 3982 C CA . ASP B 1 5 ? 22.953 -30.719 -18.969 1 93.5 5 ASP B CA 1
ATOM 3983 C C . ASP B 1 5 ? 22.297 -31.078 -20.297 1 93.5 5 ASP B C 1
ATOM 3985 O O . ASP B 1 5 ? 21.094 -30.906 -20.469 1 93.5 5 ASP B O 1
ATOM 3989 N N . PRO B 1 6 ? 23.156 -31.562 -21.188 1 96.12 6 PRO B N 1
ATOM 3990 C CA . PRO B 1 6 ? 22.531 -32.125 -22.375 1 96.12 6 PRO B CA 1
ATOM 3991 C C . PRO B 1 6 ? 21.5 -33.188 -22.047 1 96.12 6 PRO B C 1
ATOM 3993 O O . PRO B 1 6 ? 21.719 -34.031 -21.156 1 96.12 6 PRO B O 1
ATOM 3996 N N . CYS B 1 7 ? 20.375 -33.094 -22.75 1 97.88 7 CYS B N 1
ATOM 3997 C CA . CYS B 1 7 ? 19.312 -34.031 -22.375 1 97.88 7 CYS B CA 1
ATOM 3998 C C . CYS B 1 7 ? 18.406 -34.312 -23.562 1 97.88 7 CYS B C 1
ATOM 4000 O O . CYS B 1 7 ? 18.484 -33.656 -24.594 1 97.88 7 CYS B O 1
ATOM 4002 N N . THR B 1 8 ? 17.672 -35.375 -23.484 1 98.5 8 THR B N 1
ATOM 4003 C CA . THR B 1 8 ? 16.656 -35.781 -24.453 1 98.5 8 THR B CA 1
ATOM 4004 C C . THR B 1 8 ? 15.266 -35.719 -23.828 1 98.5 8 THR B C 1
ATOM 4006 O O . THR B 1 8 ? 15.023 -36.312 -22.766 1 98.5 8 THR B O 1
ATOM 4009 N N . LEU B 1 9 ? 14.43 -34.938 -24.391 1 98.38 9 LEU B N 1
ATOM 4010 C CA . LEU B 1 9 ? 13.023 -34.938 -24.016 1 98.38 9 LEU B CA 1
ATOM 4011 C C . LEU B 1 9 ? 12.219 -35.938 -24.844 1 98.38 9 LEU B C 1
ATOM 4013 O O . LEU B 1 9 ? 12.148 -35.812 -26.062 1 98.38 9 LEU B O 1
ATOM 4017 N N . VAL B 1 10 ? 11.734 -36.906 -24.203 1 98.31 10 VAL B N 1
ATOM 4018 C CA . VAL B 1 10 ? 10.883 -37.906 -24.859 1 98.31 10 VAL B CA 1
ATOM 4019 C C . VAL B 1 10 ? 9.414 -37.562 -24.609 1 98.31 10 VAL B C 1
ATOM 4021 O O . VAL B 1 10 ? 8.914 -37.688 -23.5 1 98.31 10 VAL B O 1
ATOM 4024 N N . LEU B 1 11 ? 8.703 -37.219 -25.656 1 97.56 11 LEU B N 1
ATOM 4025 C CA . LEU B 1 11 ? 7.336 -36.75 -25.547 1 97.56 11 LEU B CA 1
ATOM 4026 C C . LEU B 1 11 ? 6.344 -37.812 -25.984 1 97.56 11 LEU B C 1
ATOM 4028 O O . LEU B 1 11 ? 6.102 -38 -27.188 1 97.56 11 LEU B O 1
ATOM 4032 N N . PHE B 1 12 ? 5.797 -38.438 -25 1 96.75 12 PHE B N 1
ATOM 4033 C CA . PHE B 1 12 ? 4.699 -39.344 -25.312 1 96.75 12 PHE B CA 1
ATOM 4034 C C . PHE B 1 12 ? 3.422 -38.562 -25.609 1 96.75 12 PHE B C 1
ATOM 4036 O O . PHE B 1 12 ? 3.119 -37.594 -24.938 1 96.75 12 PHE B O 1
ATOM 4043 N N . GLY B 1 13 ? 2.637 -38.969 -26.594 1 93.62 13 GLY B N 1
ATOM 4044 C CA . GLY B 1 13 ? 1.451 -38.219 -26.984 1 93.62 13 GLY B CA 1
ATOM 4045 C C . GLY B 1 13 ? 1.773 -36.938 -27.703 1 93.62 13 GLY B C 1
ATOM 4046 O O . GLY B 1 13 ? 1.118 -35.906 -27.469 1 93.62 13 GLY B O 1
ATOM 4047 N N . ALA B 1 14 ? 2.793 -36.875 -28.484 1 91.81 14 ALA B N 1
ATOM 4048 C CA . ALA B 1 14 ? 3.352 -35.688 -29.109 1 91.81 14 ALA B CA 1
ATOM 4049 C C . ALA B 1 14 ? 2.369 -35.062 -30.094 1 91.81 14 ALA B C 1
ATOM 4051 O O . ALA B 1 14 ? 2.418 -33.844 -30.359 1 91.81 14 ALA B O 1
ATOM 4052 N N . SER B 1 15 ? 1.499 -35.781 -30.609 1 90.25 15 SER B N 1
ATOM 4053 C CA . SER B 1 15 ? 0.561 -35.281 -31.609 1 90.25 15 SER B CA 1
ATOM 4054 C C . SER B 1 15 ? -0.739 -34.812 -30.953 1 90.25 15 SER B C 1
ATOM 4056 O O . SER B 1 15 ? -1.647 -34.344 -31.641 1 90.25 15 SER B O 1
ATOM 4058 N N . GLY B 1 16 ? -0.828 -35 -29.672 1 90.06 16 GLY B N 1
ATOM 4059 C CA . GLY B 1 16 ? -2.039 -34.625 -28.969 1 90.06 16 GLY B CA 1
ATOM 4060 C C . GLY B 1 16 ? -2.203 -33.125 -28.828 1 90.06 16 GLY B C 1
ATOM 4061 O O . GLY B 1 16 ? -1.292 -32.375 -29.156 1 90.06 16 GLY B O 1
ATOM 4062 N N . ASN B 1 17 ? -3.326 -32.719 -28.359 1 89.12 17 ASN B N 1
ATOM 4063 C CA . ASN B 1 17 ? -3.709 -31.328 -28.266 1 89.12 17 ASN B CA 1
ATOM 4064 C C . ASN B 1 17 ? -2.771 -30.547 -27.328 1 89.12 17 ASN B C 1
ATOM 4066 O O . ASN B 1 17 ? -2.352 -29.438 -27.656 1 89.12 17 ASN B O 1
ATOM 4070 N N . LEU B 1 18 ? -2.475 -31.109 -26.141 1 91.25 18 LEU B N 1
ATOM 4071 C CA . LEU B 1 18 ? -1.585 -30.438 -25.203 1 91.25 18 LEU B CA 1
ATOM 4072 C C . LEU B 1 18 ? -0.234 -30.141 -25.844 1 91.25 18 LEU B C 1
ATOM 4074 O O . LEU B 1 18 ? 0.299 -29.031 -25.688 1 91.25 18 LEU B O 1
ATOM 4078 N N . SER B 1 19 ? 0.266 -31.109 -26.469 1 92.5 19 SER B N 1
ATOM 4079 C CA . SER B 1 19 ? 1.557 -30.953 -27.141 1 92.5 19 SER B CA 1
ATOM 4080 C C . SER B 1 19 ? 1.491 -29.875 -28.219 1 92.5 19 SER B C 1
ATOM 4082 O O . SER B 1 19 ? 2.348 -28.984 -28.266 1 92.5 19 SER B O 1
ATOM 4084 N N . ARG B 1 20 ? 0.459 -29.891 -28.984 1 92.31 20 ARG B N 1
ATOM 4085 C CA . ARG B 1 20 ? 0.305 -29 -30.125 1 92.31 20 ARG B CA 1
ATOM 4086 C C . ARG B 1 20 ? 0.155 -27.547 -29.672 1 92.31 20 ARG B C 1
ATOM 4088 O O . ARG B 1 20 ? 0.716 -26.641 -30.297 1 92.31 20 ARG B O 1
ATOM 4095 N N . ILE B 1 21 ? -0.491 -27.391 -28.609 1 91.94 21 ILE B N 1
ATOM 4096 C CA . ILE B 1 21 ? -0.917 -26.031 -28.234 1 91.94 21 ILE B CA 1
ATOM 4097 C C . ILE B 1 21 ? 0.053 -25.453 -27.219 1 91.94 21 ILE B C 1
ATOM 4099 O O . ILE B 1 21 ? 0.312 -24.234 -27.234 1 91.94 21 ILE B O 1
ATOM 4103 N N . LYS B 1 22 ? 0.64 -26.297 -26.375 1 94.19 22 LYS B N 1
ATOM 4104 C CA . LYS B 1 22 ? 1.383 -25.75 -25.25 1 94.19 22 LYS B CA 1
ATOM 4105 C C . LYS B 1 22 ? 2.84 -26.203 -25.281 1 94.19 22 LYS B C 1
ATOM 4107 O O . LYS B 1 22 ? 3.752 -25.375 -25.141 1 94.19 22 LYS B O 1
ATOM 4112 N N . LEU B 1 23 ? 3.107 -27.438 -25.5 1 95.94 23 LEU B N 1
ATOM 4113 C CA . LEU B 1 23 ? 4.449 -27.984 -25.312 1 95.94 23 LEU B CA 1
ATOM 4114 C C . LEU B 1 23 ? 5.367 -27.578 -26.453 1 95.94 23 LEU B C 1
ATOM 4116 O O . LEU B 1 23 ? 6.434 -26.984 -26.234 1 95.94 23 LEU B O 1
ATOM 4120 N N . MET B 1 24 ? 4.902 -27.812 -27.672 1 96.12 24 MET B N 1
ATOM 4121 C CA . MET B 1 24 ? 5.742 -27.516 -28.828 1 96.12 24 MET B CA 1
ATOM 4122 C C . MET B 1 24 ? 6.004 -26.016 -28.953 1 96.12 24 MET B C 1
ATOM 4124 O O . MET B 1 24 ? 7.152 -25.594 -29.062 1 96.12 24 MET B O 1
ATOM 4128 N N . PRO B 1 25 ? 5 -25.219 -28.922 1 95.5 25 PRO B N 1
ATOM 4129 C CA . PRO B 1 25 ? 5.266 -23.781 -28.953 1 95.5 25 PRO B CA 1
ATOM 4130 C C . PRO B 1 25 ? 6.133 -23.312 -27.781 1 95.5 25 PRO B C 1
ATOM 4132 O O . PRO B 1 25 ? 6.969 -22.422 -27.938 1 95.5 25 PRO B O 1
ATOM 4135 N N . GLY B 1 26 ? 5.895 -23.891 -26.594 1 95.12 26 GLY B N 1
ATOM 4136 C CA . GLY B 1 26 ? 6.703 -23.562 -25.438 1 95.12 26 GLY B CA 1
ATOM 4137 C C . GLY B 1 26 ? 8.172 -23.891 -25.625 1 95.12 26 GLY B C 1
ATOM 4138 O O . GLY B 1 26 ? 9.039 -23.078 -25.281 1 95.12 26 GLY B O 1
ATOM 4139 N N . LEU B 1 27 ? 8.414 -25.016 -26.141 1 96.75 27 LEU B N 1
ATOM 4140 C CA . LEU B 1 27 ? 9.781 -25.422 -26.422 1 96.75 27 LEU B CA 1
ATOM 4141 C C . LEU B 1 27 ? 10.43 -24.484 -27.438 1 96.75 27 LEU B C 1
ATOM 4143 O O . LEU B 1 27 ? 11.609 -24.141 -27.312 1 96.75 27 LEU B O 1
ATOM 4147 N N . PHE B 1 28 ? 9.672 -24.141 -28.391 1 96.81 28 PHE B N 1
ATOM 4148 C CA . PHE B 1 28 ? 10.172 -23.234 -29.422 1 96.81 28 PHE B CA 1
ATOM 4149 C C . PHE B 1 28 ? 10.562 -21.891 -28.797 1 96.81 28 PHE B C 1
ATOM 4151 O O . PHE B 1 28 ? 11.625 -21.344 -29.109 1 96.81 28 PHE B O 1
ATOM 4158 N N . ARG B 1 29 ? 9.734 -21.391 -28 1 94.75 29 ARG B N 1
ATOM 4159 C CA . ARG B 1 29 ? 10 -20.125 -27.344 1 94.75 29 ARG B CA 1
ATOM 4160 C C . ARG B 1 29 ? 11.242 -20.219 -26.469 1 94.75 29 ARG B C 1
ATOM 4162 O O . ARG B 1 29 ? 12.023 -19.266 -26.375 1 94.75 29 ARG B O 1
ATOM 4169 N N . LEU B 1 30 ? 11.352 -21.297 -25.781 1 95.25 30 LEU B N 1
ATOM 4170 C CA . LEU B 1 30 ? 12.539 -21.5 -24.953 1 95.25 30 LEU B CA 1
ATOM 4171 C C . LEU B 1 30 ? 13.797 -21.531 -25.812 1 95.25 30 LEU B C 1
ATOM 4173 O O . LEU B 1 30 ? 14.836 -21 -25.422 1 95.25 30 LEU B O 1
ATOM 4177 N N . ASP B 1 31 ? 13.68 -22.172 -26.906 1 95.5 31 ASP B N 1
ATOM 4178 C CA . ASP B 1 31 ? 14.805 -22.203 -27.828 1 95.5 31 ASP B CA 1
ATOM 4179 C C . ASP B 1 31 ? 15.125 -20.797 -28.344 1 95.5 31 ASP B C 1
ATOM 4181 O O . ASP B 1 31 ? 16.297 -20.406 -28.422 1 95.5 31 ASP B O 1
ATOM 4185 N N . GLN B 1 32 ? 14.125 -20.109 -28.719 1 94.06 32 GLN B N 1
ATOM 4186 C CA . GLN B 1 32 ? 14.273 -18.734 -29.172 1 94.06 32 GLN B CA 1
ATOM 4187 C C . GLN B 1 32 ? 14.961 -17.875 -28.125 1 94.06 32 GLN B C 1
ATOM 4189 O O . GLN B 1 32 ? 15.773 -17.016 -28.453 1 94.06 32 GLN B O 1
ATOM 4194 N N . ALA B 1 33 ? 14.672 -18.109 -26.906 1 90.94 33 ALA B N 1
ATOM 4195 C CA . ALA B 1 33 ? 15.234 -17.344 -25.797 1 90.94 33 ALA B CA 1
ATOM 4196 C C . ALA B 1 33 ? 16.641 -17.828 -25.438 1 90.94 33 ALA B C 1
ATOM 4198 O O . ALA B 1 33 ? 17.281 -17.281 -24.547 1 90.94 33 ALA B O 1
ATOM 4199 N N . GLY B 1 34 ? 17.031 -18.875 -26.062 1 91.31 34 GLY B N 1
ATOM 4200 C CA . GLY B 1 34 ? 18.359 -19.438 -25.812 1 91.31 34 GLY B CA 1
ATOM 4201 C C . GLY B 1 34 ? 18.453 -20.172 -24.484 1 91.31 34 GLY B C 1
ATOM 4202 O O . GLY B 1 34 ? 19.531 -20.219 -23.875 1 91.31 34 GLY B O 1
ATOM 4203 N N . ARG B 1 35 ? 17.312 -20.734 -24.062 1 92.19 35 ARG B N 1
ATOM 4204 C CA . ARG B 1 35 ? 17.297 -21.328 -22.719 1 92.19 35 ARG B CA 1
ATOM 4205 C C . ARG B 1 35 ? 17.453 -22.844 -22.797 1 92.19 35 ARG B C 1
ATOM 4207 O O . ARG B 1 35 ? 17.656 -23.5 -21.781 1 92.19 35 ARG B O 1
ATOM 4214 N N . LEU B 1 36 ? 17.312 -23.438 -23.984 1 94.81 36 LEU B N 1
ATOM 4215 C CA . LEU B 1 36 ? 17.484 -24.875 -24.125 1 94.81 36 LEU B CA 1
ATOM 4216 C C . LEU B 1 36 ? 18.969 -25.234 -24.219 1 94.81 36 LEU B C 1
ATOM 4218 O O . LEU B 1 36 ? 19.766 -24.484 -24.797 1 94.81 36 LEU B O 1
ATOM 4222 N N . PRO B 1 37 ? 19.328 -26.375 -23.641 1 93.31 37 PRO B N 1
ATOM 4223 C CA . PRO B 1 37 ? 20.734 -26.781 -23.797 1 93.31 37 PRO B CA 1
ATOM 4224 C C . PRO B 1 37 ? 21.141 -26.969 -25.25 1 93.31 37 PRO B C 1
ATOM 4226 O O . PRO B 1 37 ? 20.312 -27.375 -26.078 1 93.31 37 PRO B O 1
ATOM 4229 N N . GLU B 1 38 ? 22.406 -26.688 -25.5 1 89.25 38 GLU B N 1
ATOM 4230 C CA . GLU B 1 38 ? 22.922 -26.766 -26.859 1 89.25 38 GLU B CA 1
ATOM 4231 C C . GLU B 1 38 ? 22.719 -28.172 -27.438 1 89.25 38 GLU B C 1
ATOM 4233 O O . GLU B 1 38 ? 22.266 -28.312 -28.562 1 89.25 38 GLU B O 1
ATOM 4238 N N . LYS B 1 39 ? 23.062 -29.094 -26.594 1 93.75 39 LYS B N 1
ATOM 4239 C CA . LYS B 1 39 ? 22.859 -30.469 -27.031 1 93.75 39 LYS B CA 1
ATOM 4240 C C . LYS B 1 39 ? 21.578 -31.047 -26.453 1 93.75 39 LYS B C 1
ATOM 4242 O O . LYS B 1 39 ? 21.594 -31.641 -25.375 1 93.75 39 LYS B O 1
ATOM 4247 N N . MET B 1 40 ? 20.484 -30.812 -27.062 1 96.94 40 MET B N 1
ATOM 4248 C CA . MET B 1 40 ? 19.188 -31.359 -26.672 1 96.94 40 MET B CA 1
ATOM 4249 C C . MET B 1 40 ? 18.484 -32.031 -27.859 1 96.94 40 MET B C 1
ATOM 4251 O O . MET B 1 40 ? 18.531 -31.516 -28.969 1 96.94 40 MET B O 1
ATOM 4255 N N . ALA B 1 41 ? 17.984 -33.125 -27.578 1 98.12 41 ALA B N 1
ATOM 4256 C CA . ALA B 1 41 ? 17.156 -33.812 -28.578 1 98.12 41 ALA B CA 1
ATOM 4257 C C . ALA B 1 41 ? 15.719 -33.938 -28.062 1 98.12 41 ALA B C 1
ATOM 4259 O O . ALA B 1 41 ? 15.484 -34.094 -26.875 1 98.12 41 ALA B O 1
ATOM 4260 N N . ILE B 1 42 ? 14.781 -33.844 -29 1 98.25 42 ILE B N 1
ATOM 4261 C CA . ILE B 1 42 ? 13.375 -34.062 -28.688 1 98.25 42 ILE B CA 1
ATOM 4262 C C . ILE B 1 42 ? 12.852 -35.25 -29.484 1 98.25 42 ILE B C 1
ATOM 4264 O O . ILE B 1 42 ? 12.82 -35.219 -30.719 1 98.25 42 ILE B O 1
ATOM 4268 N N . LEU B 1 43 ? 12.586 -36.25 -28.812 1 98.06 43 LEU B N 1
ATOM 4269 C CA . LEU B 1 43 ? 12.023 -37.438 -29.438 1 98.06 43 LEU B CA 1
ATOM 4270 C C . LEU B 1 43 ? 10.516 -37.531 -29.234 1 98.06 43 LEU B C 1
ATOM 4272 O O . LEU B 1 43 ? 10.055 -37.781 -28.125 1 98.06 43 LEU B O 1
ATOM 4276 N N . SER B 1 44 ? 9.758 -37.375 -30.281 1 97.69 44 SER B N 1
ATOM 4277 C CA . SER B 1 44 ? 8.305 -37.5 -30.234 1 97.69 44 SER B CA 1
ATOM 4278 C C . SER B 1 44 ? 7.871 -38.938 -30.438 1 97.69 44 SER B C 1
ATOM 4280 O O . SER B 1 44 ? 8.297 -39.594 -31.391 1 97.69 44 SER B O 1
ATOM 4282 N N . VAL B 1 45 ? 7.082 -39.375 -29.547 1 96.31 45 VAL B N 1
ATOM 4283 C CA . VAL B 1 45 ? 6.617 -40.75 -29.609 1 96.31 45 VAL B CA 1
ATOM 4284 C C . VAL B 1 45 ? 5.133 -40.781 -29.953 1 96.31 45 VAL B C 1
ATOM 4286 O O . VAL B 1 45 ? 4.309 -40.188 -29.266 1 96.31 45 VAL B O 1
ATOM 4289 N N . GLY B 1 46 ? 4.777 -41.438 -31.016 1 92.31 46 GLY B N 1
ATOM 4290 C CA . GLY B 1 46 ? 3.402 -41.625 -31.453 1 92.31 46 GLY B CA 1
ATOM 4291 C C . GLY B 1 46 ? 3.021 -43.062 -31.672 1 92.31 46 GLY B C 1
ATOM 4292 O O . GLY B 1 46 ? 3.871 -43.969 -31.594 1 92.31 46 GLY B O 1
ATOM 4293 N N . ARG B 1 47 ? 1.772 -43.281 -31.938 1 90.06 47 ARG B N 1
ATOM 4294 C CA . ARG B 1 47 ? 1.25 -44.625 -32.094 1 90.06 47 ARG B CA 1
ATOM 4295 C C . ARG B 1 47 ? 1.564 -45.188 -33.469 1 90.06 47 ARG B C 1
ATOM 4297 O O . ARG B 1 47 ? 1.824 -46.375 -33.625 1 90.06 47 ARG B O 1
ATOM 4304 N N . SER B 1 48 ? 1.589 -44.344 -34.469 1 90 48 SER B N 1
ATOM 4305 C CA . SER B 1 48 ? 1.716 -44.75 -35.875 1 90 48 SER B CA 1
ATOM 4306 C C . SER B 1 48 ? 3.059 -44.344 -36.469 1 90 48 SER B C 1
ATOM 4308 O O . SER B 1 48 ? 3.711 -43.438 -35.938 1 90 48 SER B O 1
ATOM 4310 N N . GLN B 1 49 ? 3.359 -45.062 -37.531 1 91.31 49 GLN B N 1
ATOM 4311 C CA . GLN B 1 49 ? 4.578 -44.688 -38.25 1 91.31 49 GLN B CA 1
ATOM 4312 C C . GLN B 1 49 ? 4.375 -43.406 -39.062 1 91.31 49 GLN B C 1
ATOM 4314 O O . GLN B 1 49 ? 3.416 -43.281 -39.812 1 91.31 49 GLN B O 1
ATOM 4319 N N . VAL B 1 50 ? 5.223 -42.531 -38.781 1 92.62 50 VAL B N 1
ATOM 4320 C CA . VAL B 1 50 ? 5.238 -41.25 -39.5 1 92.62 50 VAL B CA 1
ATOM 4321 C C . VAL B 1 50 ? 6.66 -40.906 -39.969 1 92.62 50 VAL B C 1
ATOM 4323 O O . VAL B 1 50 ? 7.621 -41.156 -39.219 1 92.62 50 VAL B O 1
ATOM 4326 N N . SER B 1 51 ? 6.797 -40.469 -41.156 1 93.94 51 SER B N 1
ATOM 4327 C CA . SER B 1 51 ? 8.133 -40.094 -41.625 1 93.94 51 SER B CA 1
ATOM 4328 C C . SER B 1 51 ? 8.641 -38.844 -40.906 1 93.94 51 SER B C 1
ATOM 4330 O O . SER B 1 51 ? 7.848 -38.062 -40.406 1 93.94 51 SER B O 1
ATOM 4332 N N . ARG B 1 52 ? 9.906 -38.812 -40.844 1 91.75 52 ARG B N 1
ATOM 4333 C CA . ARG B 1 52 ? 10.508 -37.625 -40.219 1 91.75 52 ARG B CA 1
ATOM 4334 C C . ARG B 1 52 ? 10.055 -36.344 -40.906 1 91.75 52 ARG B C 1
ATOM 4336 O O . ARG B 1 52 ? 9.75 -35.344 -40.25 1 91.75 52 ARG B O 1
ATOM 4343 N N . GLU B 1 53 ? 9.969 -36.375 -42.188 1 94.19 53 GLU B N 1
ATOM 4344 C CA . GLU B 1 53 ? 9.555 -35.219 -42.969 1 94.19 53 GLU B CA 1
ATOM 4345 C C . GLU B 1 53 ? 8.125 -34.812 -42.625 1 94.19 53 GLU B C 1
ATOM 4347 O O . GLU B 1 53 ? 7.836 -33.625 -42.438 1 94.19 53 GLU B O 1
ATOM 4352 N N . ASP B 1 54 ? 7.324 -35.75 -42.531 1 95.69 54 ASP B N 1
ATOM 4353 C CA . ASP B 1 54 ? 5.926 -35.469 -42.188 1 95.69 54 ASP B CA 1
ATOM 4354 C C . ASP B 1 54 ? 5.797 -34.906 -40.781 1 95.69 54 ASP B C 1
ATOM 4356 O O . ASP B 1 54 ? 4.984 -34 -40.531 1 95.69 54 ASP B O 1
ATOM 4360 N N . TRP B 1 55 ? 6.531 -35.469 -39.938 1 95.88 55 TRP B N 1
ATOM 4361 C CA . TRP B 1 55 ? 6.473 -35 -38.562 1 95.88 55 TRP B CA 1
ATOM 4362 C C . TRP B 1 55 ? 6.965 -33.562 -38.469 1 95.88 55 TRP B C 1
ATOM 4364 O O . TRP B 1 55 ? 6.367 -32.75 -37.75 1 95.88 55 TRP B O 1
ATOM 4374 N N . LEU B 1 56 ? 8.062 -33.25 -39.125 1 96.56 56 LEU B N 1
ATOM 4375 C CA . LEU B 1 56 ? 8.594 -31.891 -39.125 1 96.56 56 LEU B CA 1
ATOM 4376 C C . LEU B 1 56 ? 7.594 -30.906 -39.719 1 96.56 56 LEU B C 1
ATOM 4378 O O . LEU B 1 56 ? 7.477 -29.781 -39.25 1 96.56 56 LEU B O 1
ATOM 4382 N N . ALA B 1 57 ? 6.863 -31.359 -40.688 1 96.19 57 ALA B N 1
ATOM 4383 C CA . ALA B 1 57 ? 5.801 -30.547 -41.281 1 96.19 57 ALA B CA 1
ATOM 4384 C C . ALA B 1 57 ? 4.684 -30.297 -40.25 1 96.19 57 ALA B C 1
ATOM 4386 O O . ALA B 1 57 ? 4.09 -29.219 -40.25 1 96.19 57 ALA B O 1
ATOM 4387 N N . ASP B 1 58 ? 4.41 -31.312 -39.531 1 95.69 58 ASP B N 1
ATOM 4388 C CA . ASP B 1 58 ? 3.398 -31.172 -38.5 1 95.69 58 ASP B CA 1
ATOM 4389 C C . ASP B 1 58 ? 3.816 -30.141 -37.438 1 95.69 58 ASP B C 1
ATOM 4391 O O . ASP B 1 58 ? 3.002 -29.328 -37.031 1 95.69 58 ASP B O 1
ATOM 4395 N N . ILE B 1 59 ? 5.043 -30.219 -37.031 1 96.5 59 ILE B N 1
ATOM 4396 C CA . ILE B 1 59 ? 5.566 -29.266 -36.062 1 96.5 59 ILE B CA 1
ATOM 4397 C C . ILE B 1 59 ? 5.465 -27.844 -36.625 1 96.5 59 ILE B C 1
ATOM 4399 O O . ILE B 1 59 ? 5.062 -26.922 -35.906 1 96.5 59 ILE B O 1
ATOM 4403 N N . LYS B 1 60 ? 5.832 -27.719 -37.844 1 96.88 60 LYS B N 1
ATOM 4404 C CA . LYS B 1 60 ? 5.723 -26.422 -38.5 1 96.88 60 LYS B CA 1
ATOM 4405 C C . LYS B 1 60 ? 4.285 -25.906 -38.438 1 96.88 60 LYS B C 1
ATOM 4407 O O . LYS B 1 60 ? 4.047 -24.719 -38.219 1 96.88 60 LYS B O 1
ATOM 4412 N N . SER B 1 61 ? 3.426 -26.781 -38.688 1 96.19 61 SER B N 1
ATOM 4413 C CA . SER B 1 61 ? 2.014 -26.422 -38.688 1 96.19 61 SER B CA 1
ATOM 4414 C C . SER B 1 61 ? 1.578 -25.953 -37.312 1 96.19 61 SER B C 1
ATOM 4416 O O . SER B 1 61 ? 0.797 -25 -37.188 1 96.19 61 SER B O 1
ATOM 4418 N N . MET B 1 62 ? 2.018 -26.578 -36.281 1 95.19 62 MET B N 1
ATOM 4419 C CA . MET B 1 62 ? 1.718 -26.188 -34.906 1 95.19 62 MET B CA 1
ATOM 4420 C C . MET B 1 62 ? 2.225 -24.781 -34.625 1 95.19 62 MET B C 1
ATOM 4422 O O . MET B 1 62 ? 1.509 -23.969 -34.031 1 95.19 62 MET B O 1
ATOM 4426 N N . LEU B 1 63 ? 3.412 -24.531 -35 1 96.5 63 LEU B N 1
ATOM 4427 C CA . LEU B 1 63 ? 4.043 -23.234 -34.75 1 96.5 63 LEU B CA 1
ATOM 4428 C C . LEU B 1 63 ? 3.391 -22.141 -35.562 1 96.5 63 LEU B C 1
ATOM 4430 O O . LEU B 1 63 ? 3.199 -21.016 -35.062 1 96.5 63 LEU B O 1
ATOM 4434 N N . ASP B 1 64 ? 3.029 -22.453 -36.781 1 96.38 64 ASP B N 1
ATOM 4435 C CA . ASP B 1 64 ? 2.352 -21.484 -37.656 1 96.38 64 ASP B CA 1
ATOM 4436 C C . ASP B 1 64 ? 1.008 -21.078 -37.031 1 96.38 64 ASP B C 1
ATOM 4438 O O . ASP B 1 64 ? 0.61 -19.906 -37.156 1 96.38 64 ASP B O 1
ATOM 4442 N N . ALA B 1 65 ? 0.365 -22.031 -36.5 1 94.5 65 ALA B N 1
ATOM 4443 C CA . ALA B 1 65 ? -0.928 -21.766 -35.875 1 94.5 65 ALA B CA 1
ATOM 4444 C C . ALA B 1 65 ? -0.766 -20.891 -34.625 1 94.5 65 ALA B C 1
ATOM 4446 O O . ALA B 1 65 ? -1.584 -20 -34.375 1 94.5 65 ALA B O 1
ATOM 4447 N N . LYS B 1 66 ? 0.251 -21.141 -33.906 1 93.44 66 LYS B N 1
ATOM 4448 C CA . LYS B 1 66 ? 0.495 -20.422 -32.656 1 93.44 66 LYS B CA 1
ATOM 4449 C C . LYS B 1 66 ? 1.057 -19.016 -32.906 1 93.44 66 LYS B C 1
ATOM 4451 O O . LYS B 1 66 ? 0.784 -18.078 -32.188 1 93.44 66 LYS B O 1
ATOM 4456 N N . PHE B 1 67 ? 1.833 -18.906 -33.969 1 94.56 67 PHE B N 1
ATOM 4457 C CA . PHE B 1 67 ? 2.51 -17.656 -34.281 1 94.56 67 PHE B CA 1
ATOM 4458 C C . PHE B 1 67 ? 2.129 -17.172 -35.656 1 94.56 67 PHE B C 1
ATOM 4460 O O . PHE B 1 67 ? 2.977 -17.109 -36.562 1 94.56 67 PHE B O 1
ATOM 4467 N N . PRO B 1 68 ? 0.993 -16.609 -35.75 1 92 68 PRO B N 1
ATOM 4468 C CA . PRO B 1 68 ? 0.509 -16.234 -37.094 1 92 68 PRO B CA 1
ATOM 4469 C C . PRO B 1 68 ? 1.304 -15.078 -37.688 1 92 68 PRO B C 1
ATOM 4471 O O . PRO B 1 68 ? 1.341 -14.922 -38.938 1 92 68 PRO B O 1
ATOM 4474 N N . LYS B 1 69 ? 2.002 -14.266 -36.875 1 92.75 69 LYS B N 1
ATOM 4475 C CA . LYS B 1 69 ? 2.762 -13.117 -37.375 1 92.75 69 LYS B CA 1
ATOM 4476 C C . LYS B 1 69 ? 4.176 -13.531 -37.781 1 92.75 69 LYS B C 1
ATOM 4478 O O . LYS B 1 69 ? 4.977 -12.695 -38.188 1 92.75 69 LYS B O 1
ATOM 4483 N N . GLY B 1 70 ? 4.426 -14.828 -37.562 1 93.75 70 GLY B N 1
ATOM 4484 C CA . GLY B 1 70 ? 5.73 -15.336 -37.969 1 93.75 70 GLY B CA 1
ATOM 4485 C C . GLY B 1 70 ? 6.684 -15.492 -36.781 1 93.75 70 GLY B C 1
ATOM 4486 O O . GLY B 1 70 ? 6.344 -15.156 -35.656 1 93.75 70 GLY B O 1
ATOM 4487 N N . TYR B 1 71 ? 7.734 -16.125 -37 1 95.31 71 TYR B N 1
ATOM 4488 C CA . TYR B 1 71 ? 8.797 -16.328 -36.031 1 95.31 71 TYR B CA 1
ATOM 4489 C C . TYR B 1 71 ? 10.156 -16.422 -36.719 1 95.31 71 TYR B C 1
ATOM 4491 O O . TYR B 1 71 ? 10.234 -16.484 -37.938 1 95.31 71 TYR B O 1
ATOM 4499 N N . ASP B 1 72 ? 11.219 -16.328 -36.062 1 95.44 72 ASP B N 1
ATOM 4500 C CA . ASP B 1 72 ? 12.586 -16.312 -36.562 1 95.44 72 ASP B CA 1
ATOM 4501 C C . ASP B 1 72 ? 12.914 -17.625 -37.281 1 95.44 72 ASP B C 1
ATOM 4503 O O . ASP B 1 72 ? 12.945 -18.688 -36.656 1 95.44 72 ASP B O 1
ATOM 4507 N N . GLN B 1 73 ? 13.289 -17.547 -38.5 1 95.75 73 GLN B N 1
ATOM 4508 C CA . GLN B 1 73 ? 13.508 -18.719 -39.312 1 95.75 73 GLN B CA 1
ATOM 4509 C C . GLN B 1 73 ? 14.812 -19.422 -38.938 1 95.75 73 GLN B C 1
ATOM 4511 O O . GLN B 1 73 ? 14.93 -20.641 -39.094 1 95.75 73 GLN B O 1
ATOM 4516 N N . ALA B 1 74 ? 15.758 -18.672 -38.5 1 96.81 74 ALA B N 1
ATOM 4517 C CA . ALA B 1 74 ? 17 -19.281 -38.062 1 96.81 74 ALA B CA 1
ATOM 4518 C C . ALA B 1 74 ? 16.781 -20.141 -36.812 1 96.81 74 ALA B C 1
ATOM 4520 O O . ALA B 1 74 ? 17.328 -21.234 -36.719 1 96.81 74 ALA B O 1
ATOM 4521 N N . VAL B 1 75 ? 15.969 -19.625 -35.969 1 96.56 75 VAL B N 1
ATOM 4522 C CA . VAL B 1 75 ? 15.617 -20.391 -34.75 1 96.56 75 VAL B CA 1
ATOM 4523 C C . VAL B 1 75 ? 14.82 -21.625 -35.156 1 96.56 75 VAL B C 1
ATOM 4525 O O . VAL B 1 75 ? 15.023 -22.703 -34.594 1 96.56 75 VAL B O 1
ATOM 4528 N N . PHE B 1 76 ? 13.914 -21.469 -36.062 1 97.25 76 PHE B N 1
ATO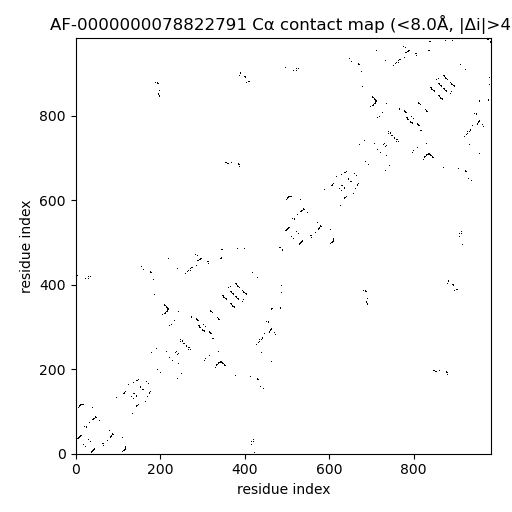M 4529 C CA . PHE B 1 76 ? 13.094 -22.578 -36.531 1 97.25 76 PHE B CA 1
ATOM 4530 C C . PHE B 1 76 ? 13.961 -23.703 -37.094 1 97.25 76 PHE B C 1
ATOM 4532 O O . PHE B 1 76 ? 13.758 -24.875 -36.75 1 97.25 76 PHE B O 1
ATOM 4539 N N . LYS B 1 77 ? 14.906 -23.344 -37.875 1 96.56 77 LYS B N 1
ATOM 4540 C CA . LYS B 1 77 ? 15.805 -24.344 -38.469 1 96.56 77 LYS B CA 1
ATOM 4541 C C . LYS B 1 77 ? 16.547 -25.109 -37.375 1 96.56 77 LYS B C 1
ATOM 4543 O O . LYS B 1 77 ? 16.656 -26.328 -37.438 1 96.56 77 LYS B O 1
ATOM 4548 N N . ARG B 1 78 ? 17.062 -24.359 -36.469 1 96.44 78 ARG B N 1
ATOM 4549 C CA . ARG B 1 78 ? 17.766 -24.984 -35.344 1 96.44 78 ARG B CA 1
ATOM 4550 C C . ARG B 1 78 ? 16.828 -25.875 -34.531 1 96.44 78 ARG B C 1
ATOM 4552 O O . ARG B 1 78 ? 17.203 -26.984 -34.125 1 96.44 78 ARG B O 1
ATOM 4559 N N . PHE B 1 79 ? 15.633 -25.391 -34.344 1 97.25 79 PHE B N 1
ATOM 4560 C CA . PHE B 1 79 ? 14.641 -26.078 -33.5 1 97.25 79 PHE B CA 1
ATOM 4561 C C . PHE B 1 79 ? 14.234 -27.406 -34.125 1 97.25 79 PHE B C 1
ATOM 4563 O O . PHE B 1 79 ? 14.148 -28.422 -33.438 1 97.25 79 PHE B O 1
ATOM 4570 N N . ILE B 1 80 ? 13.953 -27.375 -35.406 1 96.75 80 ILE B N 1
ATOM 4571 C CA . ILE B 1 80 ? 13.453 -28.562 -36.094 1 96.75 80 ILE B CA 1
ATOM 4572 C C . ILE B 1 80 ? 14.539 -29.641 -36.125 1 96.75 80 ILE B C 1
ATOM 4574 O O . ILE B 1 80 ? 14.234 -30.828 -36.125 1 96.75 80 ILE B O 1
ATOM 4578 N N . GLU B 1 81 ? 15.781 -29.25 -36.156 1 95.75 81 GLU B N 1
ATOM 4579 C CA . GLU B 1 81 ? 16.891 -30.188 -36.188 1 95.75 81 GLU B CA 1
ATOM 4580 C C . GLU B 1 81 ? 16.953 -31 -34.906 1 95.75 81 GLU B C 1
ATOM 4582 O O . GLU B 1 81 ? 17.516 -32.094 -34.875 1 95.75 81 GLU B O 1
ATOM 4587 N N . ARG B 1 82 ? 16.375 -30.516 -33.844 1 96.69 82 ARG B N 1
ATOM 4588 C CA . ARG B 1 82 ? 16.391 -31.188 -32.531 1 96.69 82 ARG B CA 1
ATOM 4589 C C . ARG B 1 82 ? 15.391 -32.344 -32.5 1 96.69 82 ARG B C 1
ATOM 4591 O O . ARG B 1 82 ? 15.445 -33.188 -31.641 1 96.69 82 ARG B O 1
ATOM 4598 N N . HIS B 1 83 ? 14.461 -32.375 -33.5 1 97.75 83 HIS B N 1
ATOM 4599 C CA . HIS B 1 83 ? 13.273 -33.219 -33.375 1 97.75 83 HIS B CA 1
ATOM 4600 C C . HIS B 1 83 ? 13.469 -34.531 -34.094 1 97.75 83 HIS B C 1
ATOM 4602 O O . HIS B 1 83 ? 13.992 -34.562 -35.219 1 97.75 83 HIS B O 1
ATOM 4608 N N . HIS B 1 84 ? 13.102 -35.5 -33.469 1 97 84 HIS B N 1
ATOM 4609 C CA . HIS B 1 84 ? 13.039 -36.875 -33.969 1 97 84 HIS B CA 1
ATOM 4610 C C . HIS B 1 84 ? 11.695 -37.531 -33.688 1 97 84 HIS B C 1
ATOM 4612 O O . HIS B 1 84 ? 10.922 -37 -32.875 1 97 84 HIS B O 1
ATOM 4618 N N . TYR B 1 85 ? 11.406 -38.625 -34.469 1 96.94 85 TYR B N 1
ATOM 4619 C CA . TYR B 1 85 ? 10.125 -39.312 -34.281 1 96.94 85 TYR B CA 1
ATOM 4620 C C . TYR B 1 85 ? 10.32 -40.812 -34.094 1 96.94 85 TYR B C 1
ATOM 4622 O O . TYR B 1 85 ? 11.188 -41.406 -34.75 1 96.94 85 TYR B O 1
ATOM 4630 N N . HIS B 1 86 ? 9.602 -41.344 -33.219 1 96 86 HIS B N 1
ATOM 4631 C CA . HIS B 1 86 ? 9.609 -42.781 -32.969 1 96 86 HIS B CA 1
ATOM 4632 C C . HIS B 1 86 ? 8.195 -43.312 -32.844 1 96 86 HIS B C 1
ATOM 4634 O O . HIS B 1 86 ? 7.418 -42.844 -32 1 96 86 HIS B O 1
ATOM 4640 N N . ALA B 1 87 ? 7.828 -44.312 -33.656 1 94.62 87 ALA B N 1
ATOM 4641 C CA . ALA B 1 87 ? 6.535 -44.969 -33.562 1 94.62 87 ALA B CA 1
ATOM 4642 C C . ALA B 1 87 ? 6.555 -46.031 -32.469 1 94.62 87 ALA B C 1
ATOM 4644 O O . ALA B 1 87 ? 7.418 -46.938 -32.469 1 94.62 87 ALA B O 1
ATOM 4645 N N . ASN B 1 88 ? 5.641 -45.875 -31.547 1 93.69 88 ASN B N 1
ATOM 4646 C CA . ASN B 1 88 ? 5.52 -46.844 -30.453 1 93.69 88 ASN B CA 1
ATOM 4647 C C . ASN B 1 88 ? 4.094 -47.375 -30.312 1 93.69 88 ASN B C 1
ATOM 4649 O O . ASN B 1 88 ? 3.387 -47.031 -29.359 1 93.69 88 ASN B O 1
ATOM 4653 N N . PRO B 1 89 ? 3.686 -48.25 -31.125 1 89.19 89 PRO B N 1
ATOM 4654 C CA . PRO B 1 89 ? 2.322 -48.781 -31.078 1 89.19 89 PRO B CA 1
ATOM 4655 C C . PRO B 1 89 ? 2.041 -49.531 -29.766 1 89.19 89 PRO B C 1
ATOM 4657 O O . PRO B 1 89 ? 2.846 -50.375 -29.344 1 89.19 89 PRO B O 1
ATOM 4660 N N . PRO B 1 90 ? 0.924 -49.344 -29.125 1 83.25 90 PRO B N 1
ATOM 4661 C CA . PRO B 1 90 ? 0.639 -49.906 -27.812 1 83.25 90 PRO B CA 1
ATOM 4662 C C . PRO B 1 90 ? 0.477 -51.438 -27.859 1 83.25 90 PRO B C 1
ATOM 4664 O O . PRO B 1 90 ? 0.715 -52.125 -26.875 1 83.25 90 PRO B O 1
ATOM 4667 N N . ASP B 1 91 ? 0.166 -52.031 -29.016 1 85.31 91 ASP B N 1
ATOM 4668 C CA . ASP B 1 91 ? -0.127 -53.469 -29.125 1 85.31 91 ASP B CA 1
ATOM 4669 C C . ASP B 1 91 ? 1.12 -54.25 -29.516 1 85.31 91 ASP B C 1
ATOM 4671 O O . ASP B 1 91 ? 1.064 -55.469 -29.672 1 85.31 91 ASP B O 1
ATOM 4675 N N . ASP B 1 92 ? 2.188 -53.562 -29.625 1 89.19 92 ASP B N 1
ATOM 4676 C CA . ASP B 1 92 ? 3.441 -54.219 -29.984 1 89.19 92 ASP B CA 1
ATOM 4677 C C . ASP B 1 92 ? 4.328 -54.406 -28.766 1 89.19 92 ASP B C 1
ATOM 4679 O O . ASP B 1 92 ? 4.879 -53.438 -28.234 1 89.19 92 ASP B O 1
ATOM 4683 N N . PRO B 1 93 ? 4.535 -55.656 -28.391 1 88.19 93 PRO B N 1
ATOM 4684 C CA . PRO B 1 93 ? 5.301 -55.938 -27.172 1 88.19 93 PRO B CA 1
ATOM 4685 C C . PRO B 1 93 ? 6.77 -55.531 -27.297 1 88.19 93 PRO B C 1
ATOM 4687 O O . PRO B 1 93 ? 7.461 -55.344 -26.281 1 88.19 93 PRO B O 1
ATOM 4690 N N . SER B 1 94 ? 7.219 -55.375 -28.484 1 93.44 94 SER B N 1
ATOM 4691 C CA . SER B 1 94 ? 8.625 -55.062 -28.688 1 93.44 94 SER B CA 1
ATOM 4692 C C . SER B 1 94 ? 8.836 -53.562 -28.844 1 93.44 94 SER B C 1
ATOM 4694 O O . SER B 1 94 ? 9.961 -53.094 -29.047 1 93.44 94 SER B O 1
ATOM 4696 N N . SER B 1 95 ? 7.824 -52.812 -28.734 1 94.31 95 SER B N 1
ATOM 4697 C CA . SER B 1 95 ? 7.875 -51.375 -29.016 1 94.31 95 SER B CA 1
ATOM 4698 C C . SER B 1 95 ? 8.867 -50.688 -28.109 1 94.31 95 SER B C 1
ATOM 4700 O O . SER B 1 95 ? 9.664 -49.844 -28.578 1 94.31 95 SER B O 1
ATOM 4702 N N . PHE B 1 96 ? 8.953 -51.031 -26.844 1 96.81 96 PHE B N 1
ATOM 4703 C CA . PHE B 1 96 ? 9.82 -50.312 -25.906 1 96.81 96 PHE B CA 1
ATOM 4704 C C . PHE B 1 96 ? 11.258 -50.812 -26.016 1 96.81 96 PHE B C 1
ATOM 4706 O O . PHE B 1 96 ? 12.195 -50.062 -25.719 1 96.81 96 PHE B O 1
ATOM 4713 N N . THR B 1 97 ? 11.445 -52.031 -26.453 1 97.12 97 THR B N 1
ATOM 4714 C CA . THR B 1 97 ? 12.789 -52.469 -26.781 1 97.12 97 THR B CA 1
ATOM 4715 C C . THR B 1 97 ? 13.375 -51.656 -27.938 1 97.12 97 THR B C 1
ATOM 4717 O O . THR B 1 97 ? 14.547 -51.281 -27.891 1 97.12 97 THR B O 1
ATOM 4720 N N . ARG B 1 98 ? 12.516 -51.438 -28.891 1 96.81 98 ARG B N 1
ATOM 4721 C CA . ARG B 1 98 ? 12.945 -50.625 -30.016 1 96.81 98 ARG B CA 1
ATOM 4722 C C . ARG B 1 98 ? 13.219 -49.188 -29.594 1 96.81 98 ARG B C 1
ATOM 4724 O O . ARG B 1 98 ? 14.133 -48.531 -30.109 1 96.81 98 ARG B O 1
ATOM 4731 N N . LEU B 1 99 ? 12.406 -48.719 -28.703 1 97.62 99 LEU B N 1
ATOM 4732 C CA . LEU B 1 99 ? 12.625 -47.375 -28.172 1 97.62 99 LEU B CA 1
ATOM 4733 C C . LEU B 1 99 ? 13.977 -47.281 -27.469 1 97.62 99 LEU B C 1
ATOM 4735 O O . LEU B 1 99 ? 14.711 -46.312 -27.656 1 97.62 99 LEU B O 1
ATOM 4739 N N . LYS B 1 100 ? 14.281 -48.281 -26.641 1 97.75 100 LYS B N 1
ATOM 4740 C CA . LYS B 1 100 ? 15.586 -48.312 -25.984 1 97.75 100 LYS B CA 1
ATOM 4741 C C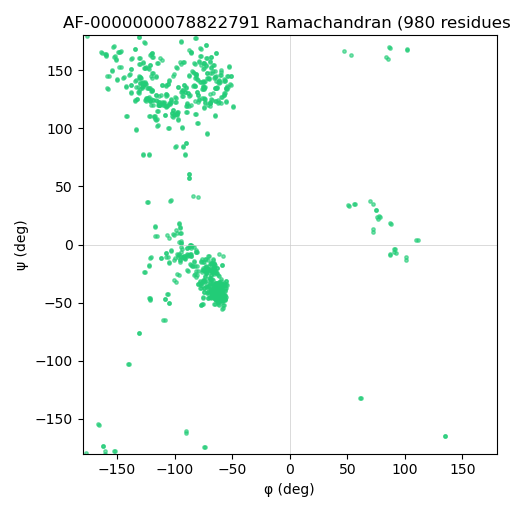 . LYS B 1 100 ? 16.719 -48.312 -27.016 1 97.75 100 LYS B C 1
ATOM 4743 O O . LYS B 1 100 ? 17.719 -47.625 -26.828 1 97.75 100 LYS B O 1
ATOM 4748 N N . GLU B 1 101 ? 16.531 -49.094 -28.016 1 97.25 101 GLU B N 1
ATOM 4749 C CA . GLU B 1 101 ? 17.531 -49.156 -29.078 1 97.25 101 GLU B CA 1
ATOM 4750 C C . GLU B 1 101 ? 17.719 -47.781 -29.734 1 97.25 101 GLU B C 1
ATOM 4752 O O . GLU B 1 101 ? 18.859 -47.375 -29.953 1 97.25 101 GLU B O 1
ATOM 4757 N N . THR B 1 102 ? 16.641 -47.188 -30.031 1 96.94 102 THR B N 1
ATOM 4758 C CA . THR B 1 102 ? 16.688 -45.875 -30.625 1 96.94 102 THR B CA 1
ATOM 4759 C C . THR B 1 102 ? 17.438 -44.906 -29.719 1 96.94 102 THR B C 1
ATOM 4761 O O . THR B 1 102 ? 18.344 -44.188 -30.172 1 96.94 102 THR B O 1
ATOM 4764 N N . LEU B 1 103 ? 17.156 -44.875 -28.438 1 97.94 103 LEU B N 1
ATOM 4765 C CA . LEU B 1 103 ? 17.688 -43.906 -27.484 1 97.94 103 LEU B CA 1
ATOM 4766 C C . LEU B 1 103 ? 19.141 -44.25 -27.141 1 97.94 103 LEU B C 1
ATOM 4768 O O . LEU B 1 103 ? 19.859 -43.406 -26.562 1 97.94 103 LEU B O 1
ATOM 4772 N N . SER B 1 104 ? 19.609 -45.438 -27.516 1 96.75 104 SER B N 1
ATOM 4773 C CA . SER B 1 104 ? 20.969 -45.844 -27.188 1 96.75 104 SER B CA 1
ATOM 4774 C C . SER B 1 104 ? 22 -45.125 -28.062 1 96.75 104 SER B C 1
ATOM 4776 O O . SER B 1 104 ? 23.203 -45.156 -27.766 1 96.75 104 SER B O 1
ATOM 4778 N N . ASP B 1 105 ? 21.516 -44.531 -29.141 1 97 105 ASP B N 1
ATOM 4779 C CA . ASP B 1 105 ? 22.422 -43.75 -29.984 1 97 105 ASP B CA 1
ATOM 4780 C C . ASP B 1 105 ? 22.812 -42.438 -29.281 1 97 105 ASP B C 1
ATOM 4782 O O . ASP B 1 105 ? 22.203 -41.406 -29.516 1 97 105 ASP B O 1
ATOM 4786 N N . GLU B 1 106 ? 23.891 -42.438 -28.625 1 95.12 106 GLU B N 1
ATOM 4787 C CA . GLU B 1 106 ? 24.312 -41.312 -27.797 1 95.12 106 GLU B CA 1
ATOM 4788 C C . GLU B 1 106 ? 24.766 -40.125 -28.641 1 95.12 106 GLU B C 1
ATOM 4790 O O . GLU B 1 106 ? 24.875 -39 -28.141 1 95.12 106 GLU B O 1
ATOM 4795 N N . ALA B 1 107 ? 25.062 -40.438 -29.859 1 95.12 107 ALA B N 1
ATOM 4796 C CA . ALA B 1 107 ? 25.469 -39.344 -30.75 1 95.12 107 ALA B CA 1
ATOM 4797 C C . ALA B 1 107 ? 24.281 -38.406 -31.047 1 95.12 107 ALA B C 1
ATOM 4799 O O . ALA B 1 107 ? 24.469 -37.219 -31.266 1 95.12 107 ALA B O 1
ATOM 4800 N N . ILE B 1 108 ? 23.141 -38.938 -30.969 1 96.19 108 ILE B N 1
ATOM 4801 C CA . ILE B 1 108 ? 21.938 -38.188 -31.297 1 96.19 108 ILE B CA 1
ATOM 4802 C C . ILE B 1 108 ? 21.188 -37.812 -30.016 1 96.19 108 ILE B C 1
ATOM 4804 O O . ILE B 1 108 ? 20.719 -36.688 -29.859 1 96.19 108 ILE B O 1
ATOM 4808 N N . PHE B 1 109 ? 21.156 -38.812 -29.172 1 98.12 109 PHE B N 1
ATOM 4809 C CA . PHE B 1 109 ? 20.312 -38.625 -28 1 98.12 109 PHE B CA 1
ATOM 4810 C C . PHE B 1 109 ? 21.156 -38.594 -26.734 1 98.12 109 PHE B C 1
ATOM 4812 O O . PHE B 1 109 ? 21.547 -39.656 -26.203 1 98.12 109 PHE B O 1
ATOM 4819 N N . PRO B 1 110 ? 21.375 -37.375 -26.203 1 97.88 110 PRO B N 1
ATOM 4820 C CA . PRO B 1 110 ? 22.016 -37.312 -24.875 1 97.88 110 PRO B CA 1
ATOM 4821 C C . PRO B 1 110 ? 21.281 -38.188 -23.844 1 97.88 110 PRO B C 1
ATOM 4823 O O . PRO B 1 110 ? 20.062 -38.281 -23.875 1 97.88 110 PRO B O 1
ATOM 4826 N N . GLN B 1 111 ? 21.953 -38.656 -22.844 1 97.31 111 GLN B N 1
ATOM 4827 C CA . GLN B 1 111 ? 21.453 -39.781 -22.094 1 97.31 111 GLN B CA 1
ATOM 4828 C C . GLN B 1 111 ? 20.719 -39.344 -20.828 1 97.31 111 GLN B C 1
ATOM 4830 O O . GLN B 1 111 ? 20.125 -40.156 -20.125 1 97.31 111 GLN B O 1
ATOM 4835 N N . ASN B 1 112 ? 20.812 -38.062 -20.438 1 97.94 112 ASN B N 1
ATOM 4836 C CA . ASN B 1 112 ? 19.828 -37.531 -19.516 1 97.94 112 ASN B CA 1
ATOM 4837 C C . ASN B 1 112 ? 18.422 -37.5 -20.141 1 97.94 112 ASN B C 1
ATOM 4839 O O . ASN B 1 112 ? 18.172 -36.719 -21.047 1 97.94 112 ASN B O 1
ATOM 4843 N N . LEU B 1 113 ? 17.531 -38.312 -19.672 1 98.25 113 LEU B N 1
ATOM 4844 C CA . LEU B 1 113 ? 16.25 -38.5 -20.344 1 98.25 113 LEU B CA 1
ATOM 4845 C C . LEU B 1 113 ? 15.109 -37.969 -19.5 1 98.25 113 LEU B C 1
ATOM 4847 O O . LEU B 1 113 ? 15 -38.312 -18.312 1 98.25 113 LEU B O 1
ATOM 4851 N N . ALA B 1 114 ? 14.312 -37.156 -20.047 1 98.06 114 ALA B N 1
ATOM 4852 C CA . ALA B 1 114 ? 13.055 -36.719 -19.469 1 98.06 114 ALA B CA 1
ATOM 4853 C C . ALA B 1 114 ? 11.859 -37.219 -20.266 1 98.06 114 ALA B C 1
ATOM 4855 O O . ALA B 1 114 ? 11.742 -36.969 -21.453 1 98.06 114 ALA B O 1
ATOM 4856 N N . TYR B 1 115 ? 11.055 -37.969 -19.594 1 98.19 115 TYR B N 1
ATOM 4857 C CA . TYR B 1 115 ? 9.852 -38.5 -20.234 1 98.19 115 TYR B CA 1
ATOM 4858 C C . TYR B 1 115 ? 8.633 -37.656 -19.891 1 98.19 115 TYR B C 1
ATOM 4860 O O . TYR B 1 115 ? 8.188 -37.594 -18.75 1 98.19 115 TYR B O 1
ATOM 4868 N N . PHE B 1 116 ? 8.094 -37 -20.844 1 97.94 116 PHE B N 1
ATOM 4869 C CA . PHE B 1 116 ? 6.859 -36.219 -20.672 1 97.94 116 PHE B CA 1
ATOM 4870 C C . PHE B 1 116 ? 5.656 -37.031 -21.156 1 97.94 116 PHE B C 1
ATOM 4872 O O . PHE B 1 116 ? 5.488 -37.25 -22.344 1 97.94 116 PHE B O 1
ATOM 4879 N N . LEU B 1 117 ? 4.832 -37.406 -20.219 1 96.56 117 LEU B N 1
ATOM 4880 C CA . LEU B 1 117 ? 3.672 -38.219 -20.562 1 96.56 117 LEU B CA 1
ATOM 4881 C C . LEU B 1 117 ? 2.451 -37.344 -20.828 1 96.56 117 LEU B C 1
ATOM 4883 O O . LEU B 1 117 ? 1.598 -37.156 -19.953 1 96.56 117 LEU B O 1
ATOM 4887 N N . SER B 1 118 ? 2.34 -36.875 -22.016 1 93.81 118 SER B N 1
ATOM 4888 C CA . SER B 1 118 ? 1.173 -36.125 -22.484 1 93.81 118 SER B CA 1
ATOM 4889 C C . SER B 1 118 ? 0.103 -37.062 -23.031 1 93.81 118 SER B C 1
ATOM 4891 O O . SER B 1 118 ? -0.283 -36.938 -24.203 1 93.81 118 SER B O 1
ATOM 4893 N N . VAL B 1 119 ? -0.366 -38 -22.219 1 92.25 119 VAL B N 1
ATOM 4894 C CA . VAL B 1 119 ? -1.338 -39.031 -22.562 1 92.25 119 VAL B CA 1
ATOM 4895 C C . VAL B 1 119 ? -2.436 -39.062 -21.5 1 92.25 119 VAL B C 1
ATOM 4897 O O . VAL B 1 119 ? -2.451 -38.25 -20.578 1 92.25 119 VAL B O 1
ATOM 4900 N N . ARG B 1 120 ? -3.418 -39.906 -21.641 1 87.5 120 ARG B N 1
ATOM 4901 C CA . ARG B 1 120 ? -4.477 -40.062 -20.641 1 87.5 120 ARG B CA 1
ATOM 4902 C C . ARG B 1 120 ? -3.924 -40.594 -19.328 1 87.5 120 ARG B C 1
ATOM 4904 O O . ARG B 1 120 ? -3.029 -41.438 -19.328 1 87.5 120 ARG B O 1
ATOM 4911 N N . PRO B 1 121 ? -4.445 -40.156 -18.297 1 88.75 121 PRO B N 1
ATOM 4912 C CA . PRO B 1 121 ? -3.949 -40.594 -16.984 1 88.75 121 PRO B CA 1
ATOM 4913 C C . PRO B 1 121 ? -3.951 -42.094 -16.828 1 88.75 121 PRO B C 1
ATOM 4915 O O . PRO B 1 121 ? -3.066 -42.656 -16.172 1 88.75 121 PRO B O 1
ATOM 4918 N N . SER B 1 122 ? -4.832 -42.75 -17.438 1 88.69 122 SER B N 1
ATOM 4919 C CA . SER B 1 122 ? -4.957 -44.219 -17.328 1 88.69 122 SER B CA 1
ATOM 4920 C C . SER B 1 122 ? -3.742 -44.906 -17.938 1 88.69 122 SER B C 1
ATOM 4922 O O . SER B 1 122 ? -3.51 -46.094 -17.656 1 88.69 122 SER B O 1
ATOM 4924 N N . ASP B 1 123 ? -2.998 -44.219 -18.703 1 92.69 123 ASP B N 1
ATOM 4925 C CA . ASP B 1 123 ? -1.88 -44.812 -19.406 1 92.69 123 ASP B CA 1
ATOM 4926 C C . ASP B 1 123 ? -0.568 -44.594 -18.656 1 92.69 123 ASP B C 1
ATOM 4928 O O . ASP B 1 123 ? 0.453 -45.219 -18.984 1 92.69 123 ASP B O 1
ATOM 4932 N N . PHE B 1 124 ? -0.528 -43.812 -17.656 1 95.56 124 PHE B N 1
ATOM 4933 C CA . PHE B 1 124 ? 0.696 -43.438 -16.969 1 95.56 124 PHE B CA 1
ATOM 4934 C C . PHE B 1 124 ? 1.435 -44.656 -16.438 1 95.56 124 PHE B C 1
ATOM 4936 O O . PHE B 1 124 ? 2.594 -44.906 -16.781 1 95.56 124 PHE B O 1
ATOM 4943 N N . ALA B 1 125 ? 0.753 -45.438 -15.672 1 95.25 125 ALA B N 1
ATOM 4944 C CA . ALA B 1 125 ? 1.369 -46.562 -15 1 95.25 125 ALA B CA 1
ATOM 4945 C C . ALA B 1 125 ? 1.902 -47.562 -16.016 1 95.25 125 ALA B C 1
ATOM 4947 O O . ALA B 1 125 ? 3 -48.125 -15.836 1 95.25 125 ALA B O 1
ATOM 4948 N N . ALA B 1 126 ? 1.157 -47.812 -16.984 1 94.5 126 ALA B N 1
ATOM 4949 C CA . ALA B 1 126 ? 1.539 -48.781 -18 1 94.5 126 ALA B CA 1
ATOM 4950 C C . ALA B 1 126 ? 2.805 -48.344 -18.734 1 94.5 126 ALA B C 1
ATOM 4952 O O . ALA B 1 126 ? 3.689 -49.156 -19 1 94.5 126 ALA B O 1
ATOM 4953 N N . ILE B 1 127 ? 2.871 -47.125 -19.078 1 95.94 127 ILE B N 1
ATOM 4954 C CA . ILE B 1 127 ? 4.031 -46.625 -19.812 1 95.94 127 ILE B CA 1
ATOM 4955 C C . ILE B 1 127 ? 5.27 -46.688 -18.922 1 95.94 127 ILE B C 1
ATOM 4957 O O . ILE B 1 127 ? 6.332 -47.125 -19.359 1 95.94 127 ILE B O 1
ATOM 4961 N N . VAL B 1 128 ? 5.141 -46.312 -17.688 1 97.31 128 VAL B N 1
ATOM 4962 C CA . VAL B 1 128 ? 6.258 -46.375 -16.75 1 97.31 128 VAL B CA 1
ATOM 4963 C C . VAL B 1 128 ? 6.73 -47.812 -16.578 1 97.31 128 VAL B C 1
ATOM 4965 O O . VAL B 1 128 ? 7.938 -48.062 -16.547 1 97.31 128 VAL B O 1
ATOM 4968 N N . ASP B 1 129 ? 5.781 -48.719 -16.469 1 96.25 129 ASP B N 1
ATOM 4969 C CA . ASP B 1 129 ? 6.102 -50.156 -16.344 1 96.25 129 ASP B CA 1
ATOM 4970 C C . ASP B 1 129 ? 6.906 -50.625 -17.562 1 96.25 129 ASP B C 1
ATOM 4972 O O . ASP B 1 129 ? 7.879 -51.375 -17.406 1 96.25 129 ASP B O 1
ATOM 4976 N N . GLN B 1 130 ? 6.465 -50.25 -18.703 1 96.5 130 GLN B N 1
ATOM 4977 C CA . GLN B 1 130 ? 7.125 -50.656 -19.938 1 96.5 130 GLN B CA 1
ATOM 4978 C C . GLN B 1 130 ? 8.516 -50.031 -20.047 1 96.5 130 GLN B C 1
ATOM 4980 O O . GLN B 1 130 ? 9.461 -50.719 -20.469 1 96.5 130 GLN B O 1
ATOM 4985 N N . LEU B 1 131 ? 8.68 -48.781 -19.75 1 97.5 131 LEU B N 1
ATOM 4986 C CA . LEU B 1 131 ? 9.984 -48.125 -19.734 1 97.5 131 LEU B CA 1
ATOM 4987 C C . LEU B 1 131 ? 10.938 -48.844 -18.781 1 97.5 131 LEU B C 1
ATOM 4989 O O . LEU B 1 131 ? 12.102 -49.062 -19.125 1 97.5 131 LEU B O 1
ATOM 4993 N N . ALA B 1 132 ? 10.43 -49.188 -17.609 1 97.38 132 ALA B N 1
ATOM 4994 C CA . ALA B 1 132 ? 11.234 -49.844 -16.594 1 97.38 132 ALA B CA 1
ATOM 4995 C C . ALA B 1 132 ? 11.672 -51.219 -17.062 1 97.38 132 ALA B C 1
ATOM 4997 O O . ALA B 1 132 ? 12.789 -51.656 -16.781 1 97.38 132 ALA B O 1
ATOM 4998 N N . SER B 1 133 ? 10.82 -51.906 -17.734 1 96.31 133 SER B N 1
ATOM 4999 C CA . SER B 1 133 ? 11.07 -53.281 -18.156 1 96.31 133 SER B CA 1
ATOM 5000 C C . SER B 1 133 ? 12.281 -53.344 -19.078 1 96.31 133 SER B C 1
ATOM 5002 O O . SER B 1 133 ? 12.93 -54.375 -19.172 1 96.31 133 SER B O 1
ATOM 5004 N N . VAL B 1 134 ? 12.508 -52.25 -19.75 1 97 134 VAL B N 1
ATOM 5005 C CA . VAL B 1 134 ? 13.633 -52.25 -20.688 1 97 134 VAL B CA 1
ATOM 5006 C C . VAL B 1 134 ? 14.797 -51.469 -20.125 1 97 134 VAL B C 1
ATOM 5008 O O . VAL B 1 134 ? 15.734 -51.125 -20.844 1 97 134 VAL B O 1
ATOM 5011 N N . GLY B 1 135 ? 14.719 -51 -18.891 1 96.38 135 GLY B N 1
ATOM 5012 C CA . GLY B 1 135 ? 15.828 -50.375 -18.172 1 96.38 135 GLY B CA 1
ATOM 5013 C C . GLY B 1 135 ? 15.93 -48.875 -18.422 1 96.38 135 GLY B C 1
ATOM 5014 O O . GLY B 1 135 ? 16.953 -48.25 -18.109 1 96.38 135 GLY B O 1
ATOM 5015 N N . LEU B 1 136 ? 14.922 -48.25 -18.906 1 97.5 136 LEU B N 1
ATOM 5016 C CA . LEU B 1 136 ? 14.984 -46.844 -19.297 1 97.5 136 LEU B CA 1
ATOM 5017 C C . LEU B 1 136 ? 14.633 -45.938 -18.125 1 97.5 136 LEU B C 1
ATOM 5019 O O . LEU B 1 136 ? 14.711 -44.719 -18.25 1 97.5 136 LEU B O 1
ATOM 5023 N N . THR B 1 137 ? 14.273 -46.469 -16.953 1 97.69 137 THR B N 1
ATOM 5024 C CA . THR B 1 137 ? 13.984 -45.656 -15.773 1 97.69 137 THR B CA 1
ATOM 5025 C C . THR B 1 137 ? 15.148 -45.688 -14.781 1 97.69 137 THR B C 1
ATOM 5027 O O . THR B 1 137 ? 15.125 -45 -13.758 1 97.69 137 THR B O 1
ATOM 5030 N N . GLU B 1 138 ? 16.141 -46.5 -15.078 1 95.88 138 GLU B N 1
ATOM 5031 C CA . GLU B 1 138 ? 17.25 -46.719 -14.172 1 95.88 138 GLU B CA 1
ATOM 5032 C C . GLU B 1 138 ? 18.219 -45.531 -14.203 1 95.88 138 GLU B C 1
ATOM 5034 O O . GLU B 1 138 ? 18.594 -45.062 -15.281 1 95.88 138 GLU B O 1
ATOM 5039 N N . GLU B 1 139 ? 18.422 -45.062 -12.953 1 94.25 139 GLU B N 1
ATOM 5040 C CA . GLU B 1 139 ? 19.391 -44 -12.836 1 94.25 139 GLU B CA 1
ATOM 5041 C C . GLU B 1 139 ? 20.812 -44.531 -12.602 1 94.25 139 GLU B C 1
ATOM 5043 O O . GLU B 1 139 ? 20.984 -45.531 -11.891 1 94.25 139 GLU B O 1
ATOM 5048 N N . GLY B 1 140 ? 21.797 -44.062 -13.227 1 91.56 140 GLY B N 1
ATOM 5049 C CA . GLY B 1 140 ? 23.219 -44.312 -13.047 1 91.56 140 GLY B CA 1
ATOM 5050 C C . GLY B 1 140 ? 24.078 -43.062 -13.211 1 91.56 140 GLY B C 1
ATOM 5051 O O . GLY B 1 140 ? 23.969 -42.125 -12.422 1 91.56 140 GLY B O 1
ATOM 5052 N N . LYS B 1 141 ? 24.672 -43 -14.312 1 93.5 141 LYS B N 1
ATOM 5053 C CA . LYS B 1 141 ? 25.469 -41.844 -14.664 1 93.5 141 LYS B CA 1
ATOM 5054 C C . LYS B 1 141 ? 24.578 -40.656 -15.062 1 93.5 141 LYS B C 1
ATOM 5056 O O . LYS B 1 141 ? 24.969 -39.5 -14.914 1 93.5 141 LYS B O 1
ATOM 5061 N N . TYR B 1 142 ? 23.422 -41.031 -15.469 1 96.31 142 TYR B N 1
ATOM 5062 C CA . TYR B 1 142 ? 22.516 -40.031 -16.016 1 96.31 142 TYR B CA 1
ATOM 5063 C C . TYR B 1 142 ? 21.203 -40 -15.25 1 96.31 142 TYR B C 1
ATOM 5065 O O . TYR B 1 142 ? 20.797 -41 -14.656 1 96.31 142 TYR B O 1
ATOM 5073 N N . TRP B 1 143 ? 20.562 -38.844 -15.219 1 96.5 143 TRP B N 1
ATOM 5074 C CA . TRP B 1 143 ? 19.281 -38.719 -14.531 1 96.5 143 TRP B CA 1
ATOM 5075 C C . TRP B 1 143 ? 18.125 -39.156 -15.438 1 96.5 143 TRP B C 1
ATOM 5077 O O . TRP B 1 143 ? 18.266 -39.188 -16.656 1 96.5 143 TRP B O 1
ATOM 5087 N N . ARG B 1 144 ? 17.078 -39.688 -14.891 1 98.06 144 ARG B N 1
ATOM 5088 C CA . ARG B 1 144 ? 15.789 -40.062 -15.5 1 98.06 144 ARG B CA 1
ATOM 5089 C C . ARG B 1 144 ? 14.641 -39.312 -14.812 1 98.06 144 ARG B C 1
ATOM 5091 O O . ARG B 1 144 ? 14.469 -39.438 -13.594 1 98.06 144 ARG B O 1
ATOM 5098 N N . ARG B 1 145 ? 13.875 -38.594 -15.57 1 97.81 145 ARG B N 1
ATOM 5099 C CA . ARG B 1 145 ? 12.75 -37.844 -15.008 1 97.81 145 ARG B CA 1
ATOM 5100 C C . ARG B 1 145 ? 11.453 -38.156 -15.75 1 97.81 145 ARG B C 1
ATOM 5102 O O . ARG B 1 145 ? 11.453 -38.281 -16.969 1 97.81 145 ARG B O 1
ATOM 5109 N N . VAL B 1 146 ? 10.391 -38.281 -15.016 1 98.06 146 VAL B N 1
ATOM 5110 C CA . VAL B 1 146 ? 9.094 -38.594 -15.617 1 98.06 146 VAL B CA 1
ATOM 5111 C C . VAL B 1 146 ? 8.078 -37.531 -15.219 1 98.06 146 VAL B C 1
ATOM 5113 O O . VAL B 1 146 ? 7.898 -37.25 -14.031 1 98.06 146 VAL B O 1
ATOM 5116 N N . VAL B 1 147 ? 7.43 -36.938 -16.172 1 97.75 147 VAL B N 1
ATOM 5117 C CA . VAL B 1 147 ? 6.434 -35.906 -15.938 1 97.75 147 VAL B CA 1
ATOM 5118 C C . VAL B 1 147 ? 5.035 -36.469 -16.188 1 97.75 147 VAL B C 1
ATOM 5120 O O . VAL B 1 147 ? 4.77 -37.062 -17.234 1 97.75 147 VAL B O 1
ATOM 5123 N N . VAL B 1 148 ? 4.219 -36.281 -15.25 1 95.81 148 VAL B N 1
ATOM 5124 C CA . VAL B 1 148 ? 2.828 -36.688 -15.406 1 95.81 148 VAL B CA 1
ATOM 5125 C C . VAL B 1 148 ? 1.91 -35.469 -15.281 1 95.81 148 VAL B C 1
ATOM 5127 O O . VAL B 1 148 ? 2.166 -34.562 -14.484 1 95.81 148 VAL B O 1
ATOM 5130 N N . GLU B 1 149 ? 0.875 -35.438 -16.031 1 91.56 149 GLU B N 1
ATOM 5131 C CA . GLU B 1 149 ? -0.093 -34.375 -16.047 1 91.56 149 GLU B CA 1
ATOM 5132 C C . GLU B 1 149 ? -1.162 -34.562 -14.977 1 91.56 149 GLU B C 1
ATOM 5134 O O . GLU B 1 149 ? -1.253 -35.625 -14.359 1 91.56 149 GLU B O 1
ATOM 5139 N N . LYS B 1 150 ? -1.854 -33.5 -14.758 1 87.81 150 LYS B N 1
ATOM 5140 C CA . LYS B 1 150 ? -3.01 -33.625 -13.867 1 87.81 150 LYS B CA 1
ATOM 5141 C C . LYS B 1 150 ? -4.18 -34.312 -14.562 1 87.81 150 LYS B C 1
ATOM 5143 O O . LYS B 1 150 ? -4.324 -34.219 -15.781 1 87.81 150 LYS B O 1
ATOM 5148 N N . PRO B 1 151 ? -5.059 -34.906 -13.938 1 89.62 151 PRO B N 1
ATOM 5149 C CA . PRO B 1 151 ? -5.047 -35.125 -12.492 1 89.62 151 PRO B CA 1
ATOM 5150 C C . PRO B 1 151 ? -4.191 -36.312 -12.078 1 89.62 151 PRO B C 1
ATOM 5152 O O . PRO B 1 151 ? -4.066 -37.281 -12.836 1 89.62 151 PRO B O 1
ATOM 5155 N N . PHE B 1 152 ? -3.604 -36.219 -11 1 94.5 152 PHE B N 1
ATOM 5156 C CA . PHE B 1 152 ? -2.949 -37.375 -10.398 1 94.5 152 PHE B CA 1
ATOM 5157 C C . PHE B 1 152 ? -3.912 -38.125 -9.5 1 94.5 152 PHE B C 1
ATOM 5159 O O . PHE B 1 152 ? -3.963 -37.906 -8.289 1 94.5 152 PHE B O 1
ATOM 5166 N N . GLY B 1 153 ? -4.645 -39.031 -10.094 1 93.12 153 GLY B N 1
ATOM 5167 C CA . GLY B 1 153 ? -5.77 -39.656 -9.438 1 93.12 153 GLY B CA 1
ATOM 5168 C C . GLY B 1 153 ? -7.055 -38.875 -9.539 1 93.12 153 GLY B C 1
ATOM 5169 O O . GLY B 1 153 ? -7.023 -37.656 -9.836 1 93.12 153 GLY B O 1
ATOM 5170 N N . THR B 1 154 ? -8.164 -39.594 -9.336 1 93.94 154 THR B N 1
ATOM 5171 C CA . THR B 1 154 ? -9.461 -38.938 -9.344 1 93.94 154 THR B CA 1
ATOM 5172 C C . THR B 1 154 ? -10.023 -38.844 -7.93 1 93.94 154 THR B C 1
ATOM 5174 O O . THR B 1 154 ? -11.094 -38.25 -7.719 1 93.94 154 THR B O 1
ATOM 5177 N N . ASP B 1 155 ? -9.406 -39.438 -7.023 1 96.19 155 ASP B N 1
ATOM 5178 C CA . ASP B 1 155 ? -9.625 -39.375 -5.582 1 96.19 155 ASP B CA 1
ATOM 5179 C C . ASP B 1 155 ? -8.383 -39.844 -4.824 1 96.19 155 ASP B C 1
ATOM 5181 O O . ASP B 1 155 ? -7.352 -40.156 -5.438 1 96.19 155 ASP B O 1
ATOM 5185 N N . LEU B 1 156 ? -8.461 -39.875 -3.531 1 97.38 156 LEU B N 1
ATOM 5186 C CA . LEU B 1 156 ? -7.309 -40.219 -2.715 1 97.38 156 LEU B CA 1
ATOM 5187 C C . LEU B 1 156 ? -6.867 -41.656 -3.012 1 97.38 156 LEU B C 1
ATOM 5189 O O . LEU B 1 156 ? -5.68 -41.906 -3.213 1 97.38 156 LEU B O 1
ATOM 5193 N N . LYS B 1 157 ? -7.777 -42.531 -3.066 1 97.56 157 LYS B N 1
ATOM 5194 C CA . LYS B 1 157 ? -7.461 -43.938 -3.287 1 97.56 157 LYS B CA 1
ATOM 5195 C C . LYS B 1 157 ? -6.777 -44.156 -4.637 1 97.56 157 LYS B C 1
ATOM 5197 O O . LYS B 1 157 ? -5.738 -44.812 -4.719 1 97.56 157 LYS B O 1
ATOM 5202 N N . SER B 1 158 ? -7.371 -43.656 -5.68 1 96.38 158 SER B N 1
ATOM 5203 C CA . SER B 1 158 ? -6.801 -43.812 -7.012 1 96.38 158 SER B CA 1
ATOM 5204 C C . SER B 1 158 ? -5.449 -43.125 -7.129 1 96.38 158 SER B C 1
ATOM 5206 O O . SER B 1 158 ? -4.574 -43.562 -7.867 1 96.38 158 SER B O 1
ATOM 5208 N N . ALA B 1 159 ? -5.266 -42 -6.48 1 96.94 159 ALA B N 1
ATOM 5209 C CA . ALA B 1 159 ? -3.969 -41.344 -6.453 1 96.94 159 ALA B CA 1
ATOM 5210 C C . ALA B 1 159 ? -2.904 -42.219 -5.805 1 96.94 159 ALA B C 1
ATOM 5212 O O . ALA B 1 159 ? -1.791 -42.344 -6.316 1 96.94 159 ALA B O 1
ATOM 5213 N N . GLN B 1 160 ? -3.258 -42.812 -4.707 1 97.69 160 GLN B N 1
ATOM 5214 C CA . GLN B 1 160 ? -2.342 -43.688 -3.996 1 97.69 160 GLN B CA 1
ATOM 5215 C C . GLN B 1 160 ? -2.006 -44.938 -4.836 1 97.69 160 GLN B C 1
ATOM 5217 O O . GLN B 1 160 ? -0.863 -45.406 -4.84 1 97.69 160 GLN B O 1
ATOM 5222 N N . GLU B 1 161 ? -2.982 -45.406 -5.477 1 97.38 161 GLU B N 1
ATOM 5223 C CA . GLU B 1 161 ? -2.762 -46.562 -6.359 1 97.38 161 GLU B CA 1
ATOM 5224 C C . GLU B 1 161 ? -1.814 -46.188 -7.5 1 97.38 161 GLU B C 1
ATOM 5226 O O . GLU B 1 161 ? -0.895 -46.969 -7.812 1 97.38 161 GLU B O 1
ATOM 5231 N N . LEU B 1 162 ? -2.102 -45.094 -8.086 1 96.56 162 LEU B N 1
ATOM 5232 C CA . LEU B 1 162 ? -1.222 -44.625 -9.156 1 96.56 162 LEU B CA 1
ATOM 5233 C C . LEU B 1 162 ? 0.199 -44.438 -8.633 1 96.56 162 LEU B C 1
ATOM 5235 O O . LEU B 1 162 ? 1.162 -44.875 -9.273 1 96.56 162 LEU B O 1
ATOM 5239 N N . GLN B 1 163 ? 0.322 -43.812 -7.527 1 97.06 163 GLN B N 1
ATOM 5240 C CA . GLN B 1 163 ? 1.617 -43.562 -6.895 1 97.06 163 GLN B CA 1
ATOM 5241 C C . GLN B 1 163 ? 2.344 -44.906 -6.637 1 97.06 163 GLN B C 1
ATOM 5243 O O . GLN B 1 163 ? 3.533 -45.031 -6.938 1 97.06 163 GLN B O 1
ATOM 5248 N N . SER B 1 164 ? 1.658 -45.812 -6.086 1 97.31 164 SER B N 1
ATOM 5249 C CA . SER B 1 164 ? 2.238 -47.125 -5.781 1 97.31 164 SER B CA 1
ATOM 5250 C C . SER B 1 164 ? 2.715 -47.812 -7.047 1 97.31 164 SER B C 1
ATOM 5252 O O . SER B 1 164 ? 3.756 -48.469 -7.043 1 97.31 164 SER B O 1
ATOM 5254 N N . SER B 1 165 ? 1.968 -47.656 -8.039 1 96.81 165 SER B N 1
ATOM 5255 C CA . SER B 1 165 ? 2.301 -48.312 -9.305 1 96.81 165 SER B CA 1
ATOM 5256 C C . SER B 1 165 ? 3.576 -47.719 -9.898 1 96.81 165 SER B C 1
ATOM 5258 O O . SER B 1 165 ? 4.445 -48.438 -10.367 1 96.81 165 SER B O 1
ATOM 5260 N N . ILE B 1 166 ? 3.672 -46.438 -9.859 1 96.38 166 ILE B N 1
ATOM 5261 C CA . ILE B 1 166 ? 4.789 -45.812 -10.555 1 96.38 166 ILE B CA 1
ATOM 5262 C C . ILE B 1 166 ? 6.043 -45.875 -9.688 1 96.38 166 ILE B C 1
ATOM 5264 O O . ILE B 1 166 ? 7.16 -45.969 -10.203 1 96.38 166 ILE B O 1
ATOM 5268 N N . THR B 1 167 ? 5.902 -45.906 -8.398 1 96.75 167 THR B N 1
ATOM 5269 C CA . THR B 1 167 ? 7.043 -45.875 -7.488 1 96.75 167 THR B CA 1
ATOM 5270 C C . THR B 1 167 ? 7.656 -47.281 -7.363 1 96.75 167 THR B C 1
ATOM 5272 O O . THR B 1 167 ? 8.703 -47.438 -6.727 1 96.75 167 THR B O 1
ATOM 5275 N N . LYS B 1 168 ? 7.082 -48.219 -7.93 1 96.5 168 LYS B N 1
ATOM 5276 C CA . LYS B 1 168 ? 7.754 -49.5 -8.086 1 96.5 168 LYS B CA 1
ATOM 5277 C C . LYS B 1 168 ? 9.039 -49.344 -8.898 1 96.5 168 LYS B C 1
ATOM 5279 O O . LYS B 1 168 ? 9.984 -50.125 -8.711 1 96.5 168 LYS B O 1
ATOM 5284 N N . HIS B 1 169 ? 8.969 -48.406 -9.758 1 96.88 169 HIS B N 1
ATOM 5285 C CA . HIS B 1 169 ? 10.039 -48.312 -10.742 1 96.88 169 HIS B CA 1
ATOM 5286 C C . HIS B 1 169 ? 10.758 -46.969 -10.672 1 96.88 169 HIS B C 1
ATOM 5288 O O . HIS B 1 169 ? 11.812 -46.781 -11.289 1 96.88 169 HIS B O 1
ATOM 5294 N N . LEU B 1 170 ? 10.219 -46.031 -9.945 1 97.69 170 LEU B N 1
ATOM 5295 C CA . LEU B 1 170 ? 10.766 -44.688 -9.891 1 97.69 170 LEU B CA 1
ATOM 5296 C C . LEU B 1 170 ? 10.922 -44.219 -8.445 1 97.69 170 LEU B C 1
ATOM 5298 O O . LEU B 1 170 ? 10.07 -44.5 -7.602 1 97.69 170 LEU B O 1
ATOM 5302 N N . LYS B 1 171 ? 11.945 -43.469 -8.203 1 96 171 LYS B N 1
ATOM 5303 C CA . LYS B 1 171 ? 12.047 -42.719 -6.961 1 96 171 LYS B CA 1
ATOM 5304 C C . LYS B 1 171 ? 11.203 -41.469 -7.02 1 96 171 LYS B C 1
ATOM 5306 O O . LYS B 1 171 ? 10.938 -40.938 -8.102 1 96 171 LYS B O 1
ATOM 5311 N N . GLU B 1 172 ? 10.844 -40.969 -5.887 1 93.62 172 GLU B N 1
ATOM 5312 C CA . GLU B 1 172 ? 10.039 -39.75 -5.832 1 93.62 172 GLU B CA 1
ATOM 5313 C C . GLU B 1 172 ? 10.742 -38.594 -6.531 1 93.62 172 GLU B C 1
ATOM 5315 O O . GLU B 1 172 ? 10.094 -37.781 -7.188 1 93.62 172 GLU B O 1
ATOM 5320 N N . SER B 1 173 ? 12.055 -38.531 -6.445 1 93.12 173 SER B N 1
ATOM 5321 C CA . SER B 1 173 ? 12.836 -37.469 -7.027 1 93.12 173 SER B CA 1
ATOM 5322 C C . SER B 1 173 ? 12.773 -37.469 -8.547 1 93.12 173 SER B C 1
ATOM 5324 O O . SER B 1 173 ? 13.125 -36.5 -9.211 1 93.12 173 SER B O 1
ATOM 5326 N N . GLN B 1 174 ? 12.328 -38.594 -9.094 1 96.62 174 GLN B N 1
ATOM 5327 C CA . GLN B 1 174 ? 12.242 -38.75 -10.539 1 96.62 174 GLN B CA 1
ATOM 5328 C C . GLN B 1 174 ? 10.875 -38.344 -11.07 1 96.62 174 GLN B C 1
ATOM 5330 O O . GLN B 1 174 ? 10.672 -38.219 -12.281 1 96.62 174 GLN B O 1
ATOM 5335 N N . ILE B 1 175 ? 9.953 -38.125 -10.195 1 96.81 175 ILE B N 1
ATOM 5336 C CA . ILE B 1 175 ? 8.562 -37.938 -10.586 1 96.81 175 ILE B CA 1
ATOM 5337 C C . ILE B 1 175 ? 8.211 -36.438 -10.523 1 96.81 175 ILE B C 1
ATOM 5339 O O . ILE B 1 175 ? 8.367 -35.812 -9.484 1 96.81 175 ILE B O 1
ATOM 5343 N N . TYR B 1 176 ? 7.734 -35.906 -11.594 1 96.69 176 TYR B N 1
ATOM 5344 C CA . TYR B 1 176 ? 7.309 -34.5 -11.719 1 96.69 176 TYR B CA 1
ATOM 5345 C C . TYR B 1 176 ? 5.82 -34.438 -12.039 1 96.69 176 TYR B C 1
ATOM 5347 O O . TYR B 1 176 ? 5.406 -34.719 -13.164 1 96.69 176 TYR B O 1
ATOM 5355 N N . ARG B 1 177 ? 5.062 -34 -11.117 1 96.44 177 ARG B N 1
AT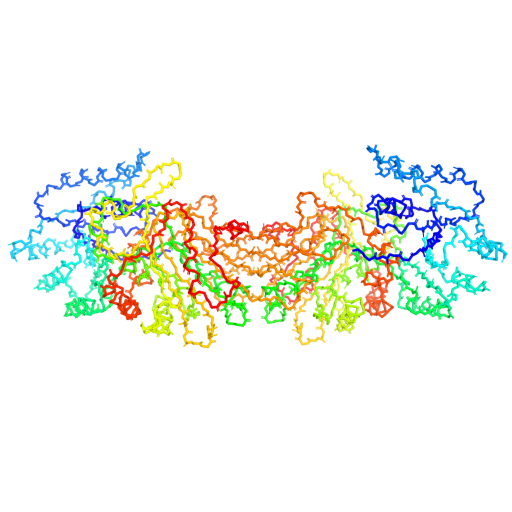OM 5356 C CA . ARG B 1 177 ? 3.617 -33.906 -11.297 1 96.44 177 ARG B CA 1
ATOM 5357 C C . ARG B 1 177 ? 3.203 -32.5 -11.641 1 96.44 177 ARG B C 1
ATOM 5359 O O . ARG B 1 177 ? 3.412 -31.562 -10.844 1 96.44 177 ARG B O 1
ATOM 5366 N N . ILE B 1 178 ? 2.502 -32.312 -12.672 1 94.38 178 ILE B N 1
ATOM 5367 C CA . ILE B 1 178 ? 2.244 -30.969 -13.195 1 94.38 178 ILE B CA 1
ATOM 5368 C C . ILE B 1 178 ? 0.958 -30.406 -12.586 1 94.38 178 ILE B C 1
ATOM 5370 O O . ILE B 1 178 ? -0.068 -31.094 -12.555 1 94.38 178 ILE B O 1
ATOM 5374 N N . ASP B 1 179 ? 1.021 -29.266 -12.125 1 92.25 179 ASP B N 1
ATOM 5375 C CA . ASP B 1 179 ? -0.021 -28.25 -12.016 1 92.25 179 ASP B CA 1
ATOM 5376 C C . ASP B 1 179 ? 0.381 -26.984 -12.75 1 92.25 179 ASP B C 1
ATOM 5378 O O . ASP B 1 179 ? 1.231 -26.219 -12.273 1 92.25 179 ASP B O 1
ATOM 5382 N N . HIS B 1 180 ? -0.259 -26.703 -13.789 1 89.31 180 HIS B N 1
ATOM 5383 C CA . HIS B 1 180 ? 0.254 -25.688 -14.695 1 89.31 180 HIS B CA 1
ATOM 5384 C C . HIS B 1 180 ? 0.086 -24.297 -14.102 1 89.31 180 HIS B C 1
ATOM 5386 O O . HIS B 1 180 ? 0.733 -23.344 -14.539 1 89.31 180 HIS B O 1
ATOM 5392 N N . TYR B 1 181 ? -0.667 -24.109 -13.055 1 88.25 181 TYR B N 1
ATOM 5393 C CA . TYR B 1 181 ? -0.762 -22.812 -12.391 1 88.25 181 TYR B CA 1
ATOM 5394 C C . TYR B 1 181 ? 0.545 -22.469 -11.688 1 88.25 181 TYR B C 1
ATOM 5396 O O . TYR B 1 181 ? 0.885 -21.281 -11.547 1 88.25 181 TYR B O 1
ATOM 5404 N N . LEU B 1 182 ? 1.205 -23.469 -11.281 1 89.81 182 LEU B N 1
ATOM 5405 C CA . LEU B 1 182 ? 2.449 -23.25 -10.547 1 89.81 182 LEU B CA 1
ATOM 5406 C C . LEU B 1 182 ? 3.525 -22.672 -11.469 1 89.81 182 LEU B C 1
ATOM 5408 O O . LEU B 1 182 ? 4.527 -22.125 -10.992 1 89.81 182 LEU B O 1
ATOM 5412 N N . GLY B 1 183 ? 3.264 -22.781 -12.719 1 89.06 183 GLY B N 1
ATOM 5413 C CA . GLY B 1 183 ? 4.203 -22.234 -13.68 1 89.06 183 GLY B CA 1
ATOM 5414 C C . GLY B 1 183 ? 3.967 -20.766 -13.977 1 89.06 183 GLY B C 1
ATOM 5415 O O . GLY B 1 183 ? 4.789 -20.125 -14.633 1 89.06 183 GLY B O 1
ATOM 5416 N N . LYS B 1 184 ? 2.859 -20.25 -13.461 1 87.81 184 LYS B N 1
ATOM 5417 C CA . LYS B 1 184 ? 2.539 -18.844 -13.695 1 87.81 184 LYS B CA 1
ATOM 5418 C C . LYS B 1 184 ? 3.404 -17.938 -12.828 1 87.81 184 LYS B C 1
ATOM 5420 O O . LYS B 1 184 ? 3.488 -18.125 -11.609 1 87.81 184 LYS B O 1
ATOM 5425 N N . SER B 1 185 ? 3.924 -16.922 -13.516 1 88 185 SER B N 1
ATOM 5426 C CA . SER B 1 185 ? 4.801 -15.977 -12.844 1 88 185 SER B CA 1
ATOM 5427 C C . SER B 1 185 ? 4.07 -15.25 -11.719 1 88 185 SER B C 1
ATOM 5429 O O . SER B 1 185 ? 4.648 -14.984 -10.664 1 88 185 SER B O 1
ATOM 5431 N N . ALA B 1 186 ? 2.844 -14.977 -11.945 1 88.25 186 ALA B N 1
ATOM 5432 C CA . ALA B 1 186 ? 2.049 -14.242 -10.961 1 88.25 186 ALA B CA 1
ATOM 5433 C C . ALA B 1 186 ? 1.908 -15.039 -9.664 1 88.25 186 ALA B C 1
ATOM 5435 O O . ALA B 1 186 ? 1.874 -14.453 -8.578 1 88.25 186 ALA B O 1
ATOM 5436 N N . LEU B 1 187 ? 1.814 -16.281 -9.797 1 89.94 187 LEU B N 1
ATOM 5437 C CA . LEU B 1 187 ? 1.69 -17.125 -8.609 1 89.94 187 LEU B CA 1
ATOM 5438 C C . LEU B 1 187 ? 3.006 -17.156 -7.836 1 89.94 187 LEU B C 1
ATOM 5440 O O . LEU B 1 187 ? 3.01 -17.156 -6.605 1 89.94 187 LEU B O 1
ATOM 5444 N N . GLN B 1 188 ? 4.047 -17.234 -8.57 1 88.81 188 GLN B N 1
ATOM 5445 C CA . GLN B 1 188 ? 5.359 -17.188 -7.934 1 88.81 188 GLN B CA 1
ATOM 5446 C C . GLN B 1 188 ? 5.559 -15.859 -7.203 1 88.81 188 GLN B C 1
ATOM 5448 O O . GLN B 1 188 ? 6.242 -15.805 -6.176 1 88.81 188 GLN B O 1
ATOM 5453 N N . ASN B 1 189 ? 5.012 -14.914 -7.711 1 93.94 189 ASN B N 1
ATOM 5454 C CA . ASN B 1 189 ? 5.176 -13.57 -7.16 1 93.94 189 ASN B CA 1
ATOM 5455 C C . ASN B 1 189 ? 4.52 -13.445 -5.785 1 93.94 189 ASN B C 1
ATOM 5457 O O . ASN B 1 189 ? 4.887 -12.578 -4.996 1 93.94 189 ASN B O 1
ATOM 5461 N N . ILE B 1 190 ? 3.553 -14.305 -5.492 1 94.25 190 ILE B N 1
ATOM 5462 C CA . ILE B 1 190 ? 2.895 -14.266 -4.191 1 94.25 190 ILE B CA 1
ATOM 5463 C C . ILE B 1 190 ? 3.928 -14.461 -3.086 1 94.25 190 ILE B C 1
ATOM 5465 O O . ILE B 1 190 ? 3.996 -13.672 -2.143 1 94.25 190 ILE B O 1
ATOM 5469 N N . MET B 1 191 ? 4.73 -15.414 -3.26 1 92.19 191 MET B N 1
ATOM 5470 C CA . MET B 1 191 ? 5.746 -15.727 -2.262 1 92.19 191 MET B CA 1
ATOM 5471 C C . MET B 1 191 ? 6.75 -14.586 -2.131 1 92.19 191 MET B C 1
ATOM 5473 O O . MET B 1 191 ? 7.09 -14.18 -1.02 1 92.19 191 MET B O 1
ATOM 5477 N N . LEU B 1 192 ? 7.16 -14.094 -3.24 1 91.75 192 LEU B N 1
ATOM 5478 C CA . LEU B 1 192 ? 8.164 -13.047 -3.215 1 91.75 192 LEU B CA 1
ATOM 5479 C C . LEU B 1 192 ? 7.602 -11.766 -2.611 1 91.75 192 LEU B C 1
ATOM 5481 O O . LEU B 1 192 ? 8.266 -11.102 -1.809 1 91.75 192 LEU B O 1
ATOM 5485 N N . GLN B 1 193 ? 6.441 -11.43 -2.953 1 93.5 193 GLN B N 1
ATOM 5486 C CA . GLN B 1 193 ? 5.824 -10.219 -2.412 1 93.5 193 GLN B CA 1
ATOM 5487 C C . GLN B 1 193 ? 5.641 -10.328 -0.9 1 93.5 193 GLN B C 1
ATOM 5489 O O . GLN B 1 193 ? 5.773 -9.336 -0.181 1 93.5 193 GLN B O 1
ATOM 5494 N N . ARG B 1 194 ? 5.363 -11.492 -0.454 1 95.06 194 ARG B N 1
ATOM 5495 C CA . ARG B 1 194 ? 5.184 -11.695 0.979 1 95.06 194 ARG B CA 1
ATOM 5496 C C . ARG B 1 194 ? 6.508 -11.547 1.723 1 95.06 194 ARG B C 1
ATOM 5498 O O . ARG B 1 194 ? 6.598 -10.812 2.705 1 95.06 194 ARG B O 1
ATOM 5505 N N . PHE B 1 195 ? 7.566 -12.18 1.162 1 95.31 195 PHE B N 1
ATOM 5506 C CA . PHE B 1 195 ? 8.734 -12.398 2.008 1 95.31 195 PHE B CA 1
ATOM 5507 C C . PHE B 1 195 ? 9.852 -11.43 1.645 1 95.31 195 PHE B C 1
ATOM 5509 O O . PHE B 1 195 ? 10.805 -11.258 2.41 1 95.31 195 PHE B O 1
ATOM 5516 N N . ALA B 1 196 ? 9.734 -10.805 0.475 1 94.69 196 ALA B N 1
ATOM 5517 C CA . ALA B 1 196 ? 10.75 -9.828 0.088 1 94.69 196 ALA B CA 1
ATOM 5518 C C . ALA B 1 196 ? 10.32 -8.414 0.467 1 94.69 196 ALA B C 1
ATOM 5520 O O . ALA B 1 196 ? 10.945 -7.438 0.053 1 94.69 196 ALA B O 1
ATOM 5521 N N . ASN B 1 197 ? 9.273 -8.281 1.218 1 96 197 ASN B N 1
ATOM 5522 C CA . ASN B 1 197 ? 8.773 -6.969 1.618 1 96 197 ASN B CA 1
ATOM 5523 C C . ASN B 1 197 ? 8.477 -6.914 3.113 1 96 197 ASN B C 1
ATOM 5525 O O . ASN B 1 197 ? 7.617 -7.648 3.607 1 96 197 ASN B O 1
ATOM 5529 N N . THR B 1 198 ? 9.055 -5.969 3.762 1 96 198 THR B N 1
ATOM 5530 C CA . THR B 1 198 ? 8.898 -5.789 5.203 1 96 198 THR B CA 1
ATOM 5531 C C . THR B 1 198 ? 7.504 -5.262 5.535 1 96 198 THR B C 1
ATOM 5533 O O . THR B 1 198 ? 6.988 -5.512 6.625 1 96 198 THR B O 1
ATOM 5536 N N . ILE B 1 199 ? 6.836 -4.668 4.648 1 95.62 199 ILE B N 1
ATOM 5537 C CA . ILE B 1 199 ? 5.578 -3.988 4.945 1 95.62 199 ILE B CA 1
ATOM 5538 C C . ILE B 1 199 ? 4.426 -4.984 4.883 1 95.62 199 ILE B C 1
ATOM 5540 O O . ILE B 1 199 ? 3.307 -4.676 5.305 1 95.62 199 ILE B O 1
ATOM 5544 N N . LEU B 1 200 ? 4.66 -6.164 4.406 1 95.31 200 LEU B N 1
ATOM 5545 C CA . LEU B 1 200 ? 3.557 -7.098 4.219 1 95.31 200 LEU B CA 1
ATOM 5546 C C . LEU B 1 200 ? 3.615 -8.227 5.246 1 95.31 200 LEU B C 1
ATOM 5548 O O . LEU B 1 200 ? 2.635 -8.484 5.949 1 95.31 200 LEU B O 1
ATOM 5552 N N . GLU B 1 201 ? 4.73 -8.789 5.426 1 93.44 201 GLU B N 1
ATOM 5553 C CA . GLU B 1 201 ? 4.883 -10.039 6.16 1 93.44 201 GLU B CA 1
ATOM 5554 C C . GLU B 1 201 ? 4.434 -9.891 7.609 1 93.44 201 GLU B C 1
ATOM 5556 O O . GLU B 1 201 ? 3.76 -10.766 8.156 1 93.44 201 GLU B O 1
ATOM 5561 N N . PRO B 1 202 ? 4.68 -8.789 8.258 1 94.62 202 PRO B N 1
ATOM 5562 C CA . PRO B 1 202 ? 4.273 -8.688 9.656 1 94.62 202 PRO B CA 1
ATOM 5563 C C . PRO B 1 202 ? 2.756 -8.633 9.828 1 94.62 202 PRO B C 1
ATOM 5565 O O . PRO B 1 202 ? 2.24 -8.953 10.906 1 94.62 202 PRO B O 1
ATOM 5568 N N . LEU B 1 203 ? 2.061 -8.25 8.852 1 96.81 203 LEU B N 1
ATOM 5569 C CA . LEU B 1 203 ? 0.61 -8.094 8.898 1 96.81 203 LEU B CA 1
ATOM 5570 C C . LEU B 1 203 ? -0.086 -9.398 8.516 1 96.81 203 LEU B C 1
ATOM 5572 O O . LEU B 1 203 ? -1.296 -9.539 8.711 1 96.81 203 LEU B O 1
ATOM 5576 N N . TRP B 1 204 ? 0.674 -10.359 8.047 1 97.25 204 TRP B N 1
ATOM 5577 C CA . TRP B 1 204 ? 0.152 -11.531 7.359 1 97.25 204 TRP B CA 1
ATOM 5578 C C . TRP B 1 204 ? -0.193 -12.633 8.352 1 97.25 204 TRP B C 1
ATOM 5580 O O . TRP B 1 204 ? 0.33 -13.75 8.266 1 97.25 204 TRP B O 1
ATOM 5590 N N . ASN B 1 205 ? -1.142 -12.359 9.312 1 97.88 205 ASN B N 1
ATOM 5591 C CA . ASN B 1 205 ? -1.476 -13.336 10.344 1 97.88 205 ASN B CA 1
ATOM 5592 C C . ASN B 1 205 ? -2.814 -13.016 11.008 1 97.88 205 ASN B C 1
ATOM 5594 O O . ASN B 1 205 ? -3.475 -12.039 10.641 1 97.88 205 ASN B O 1
ATOM 5598 N N . LYS B 1 206 ? -3.113 -13.773 12.031 1 98.25 206 LYS B N 1
ATOM 5599 C CA . LYS B 1 206 ? -4.426 -13.766 12.672 1 98.25 206 LYS B CA 1
ATOM 5600 C C . LYS B 1 206 ? -4.652 -12.477 13.445 1 98.25 206 LYS B C 1
ATOM 5602 O O . LYS B 1 206 ? -5.793 -12.117 13.75 1 98.25 206 LYS B O 1
ATOM 5607 N N . ASP B 1 207 ? -3.635 -11.789 13.797 1 97.75 207 ASP B N 1
ATOM 5608 C CA . ASP B 1 207 ? -3.777 -10.594 14.617 1 97.75 207 ASP B CA 1
ATOM 5609 C C . ASP B 1 207 ? -4.379 -9.445 13.812 1 97.75 207 ASP B C 1
ATOM 5611 O O . ASP B 1 207 ? -5.039 -8.562 14.375 1 97.75 207 ASP B O 1
ATOM 5615 N N . TYR B 1 208 ? -4.195 -9.531 12.492 1 98 208 TYR B N 1
ATOM 5616 C CA . TYR B 1 208 ? -4.594 -8.359 11.719 1 98 208 TYR B CA 1
ATOM 5617 C C . TYR B 1 208 ? -5.562 -8.75 10.609 1 98 208 TYR B C 1
ATOM 5619 O O . TYR B 1 208 ? -6.27 -7.895 10.07 1 98 208 TYR B O 1
ATOM 5627 N N . ILE B 1 209 ? -5.566 -9.969 10.164 1 98.56 209 ILE B N 1
ATOM 5628 C CA . ILE B 1 209 ? -6.367 -10.398 9.031 1 98.56 209 ILE B CA 1
ATOM 5629 C C . ILE B 1 209 ? -7.707 -10.945 9.516 1 98.56 209 ILE B C 1
ATOM 5631 O O . ILE B 1 209 ? -7.746 -11.789 10.422 1 98.56 209 ILE B O 1
ATOM 5635 N N . ASP B 1 210 ? -8.789 -10.406 8.922 1 98.31 210 ASP B N 1
ATOM 5636 C CA . ASP B 1 210 ? -10.141 -10.883 9.188 1 98.31 210 ASP B CA 1
ATOM 5637 C C . ASP B 1 210 ? -10.414 -12.188 8.445 1 98.31 210 ASP B C 1
ATOM 5639 O O . ASP B 1 210 ? -10.883 -13.164 9.047 1 98.31 210 ASP B O 1
ATOM 5643 N N . HIS B 1 211 ? -10.188 -12.211 7.211 1 98.69 211 HIS B N 1
ATOM 5644 C CA . HIS B 1 211 ? -10.32 -13.422 6.41 1 98.69 211 HIS B CA 1
ATOM 5645 C C . HIS B 1 211 ? -9.609 -13.273 5.07 1 98.69 211 HIS B C 1
ATOM 5647 O O . HIS B 1 211 ? -9.234 -12.164 4.68 1 98.69 211 HIS B O 1
ATOM 5653 N N . VAL B 1 212 ? -9.391 -14.391 4.383 1 98.75 212 VAL B N 1
ATOM 5654 C CA . VAL B 1 212 ? -8.758 -14.445 3.072 1 98.75 212 VAL B CA 1
ATOM 5655 C C . VAL B 1 212 ? -9.695 -15.094 2.061 1 98.75 212 VAL B C 1
ATOM 5657 O O . VAL B 1 212 ? -10.344 -16.094 2.363 1 98.75 212 VAL B O 1
ATOM 5660 N N . GLN B 1 213 ? -9.82 -14.516 0.899 1 98.25 213 GLN B N 1
ATOM 5661 C CA . GLN B 1 213 ? -10.594 -15.094 -0.195 1 98.25 213 GLN B CA 1
ATOM 5662 C C . GLN B 1 213 ? -9.695 -15.43 -1.384 1 98.25 213 GLN B C 1
ATOM 5664 O O . GLN B 1 213 ? -8.891 -14.602 -1.811 1 98.25 213 GLN B O 1
ATOM 5669 N N . ILE B 1 214 ? -9.781 -16.578 -1.835 1 98.19 214 ILE B N 1
ATOM 5670 C CA . ILE B 1 214 ? -9.117 -16.984 -3.07 1 98.19 214 ILE B CA 1
ATOM 5671 C C . ILE B 1 214 ? -10.164 -17.328 -4.129 1 98.19 214 ILE B C 1
ATOM 5673 O O . ILE B 1 214 ? -10.977 -18.234 -3.943 1 98.19 214 ILE B O 1
ATOM 5677 N N . THR B 1 215 ? -10.102 -16.594 -5.211 1 96.94 215 THR B N 1
ATOM 5678 C CA . THR B 1 215 ? -11.141 -16.672 -6.238 1 96.94 215 THR B CA 1
ATOM 5679 C C . THR B 1 215 ? -10.547 -17.109 -7.574 1 96.94 215 THR B C 1
ATOM 5681 O O . THR B 1 215 ? -9.5 -16.609 -7.988 1 96.94 215 THR B O 1
ATOM 5684 N N . ASN B 1 216 ? -11.148 -18.031 -8.195 1 96.38 216 ASN B N 1
ATOM 5685 C CA . ASN B 1 216 ? -10.922 -18.406 -9.586 1 96.38 216 ASN B CA 1
ATOM 5686 C C . ASN B 1 216 ? -12.234 -18.578 -10.344 1 96.38 216 ASN B C 1
ATOM 5688 O O . ASN B 1 216 ? -12.859 -19.641 -10.289 1 96.38 216 ASN B O 1
ATOM 5692 N N . THR B 1 217 ? -12.641 -17.562 -11.102 1 95.88 217 THR B N 1
ATOM 5693 C CA . THR B 1 217 ? -13.914 -17.594 -11.812 1 95.88 217 THR B CA 1
ATOM 5694 C C . THR B 1 217 ? -13.703 -17.422 -13.312 1 95.88 217 THR B C 1
ATOM 5696 O O . THR B 1 217 ? -12.695 -16.859 -13.742 1 95.88 217 THR B O 1
ATOM 5699 N N . GLU B 1 218 ? -14.656 -17.953 -14.047 1 95 218 GLU B N 1
ATOM 5700 C CA . GLU B 1 218 ? -14.617 -17.875 -15.508 1 95 218 GLU B CA 1
ATOM 5701 C C . GLU B 1 218 ? -15.945 -17.375 -16.062 1 95 218 GLU B C 1
ATOM 5703 O O . GLU B 1 218 ? -17 -17.562 -15.438 1 95 218 GLU B O 1
ATOM 5708 N N . GLN B 1 219 ? -15.82 -16.812 -17.219 1 94.56 219 GLN B N 1
ATOM 5709 C CA . GLN B 1 219 ? -17.031 -16.469 -17.953 1 94.56 219 GLN B CA 1
ATOM 5710 C C . GLN B 1 219 ? -17.391 -17.578 -18.938 1 94.56 219 GLN B C 1
ATOM 5712 O O . GLN B 1 219 ? -18.531 -17.656 -19.422 1 94.56 219 GLN B O 1
ATOM 5717 N N . LEU B 1 220 ? -16.5 -18.453 -19.219 1 92.56 220 LEU B N 1
ATOM 5718 C CA . LEU B 1 220 ? -16.703 -19.562 -20.141 1 92.56 220 LEU B CA 1
ATOM 5719 C C . LEU B 1 220 ? -17.438 -20.703 -19.453 1 92.56 220 LEU B C 1
ATOM 5721 O O . LEU B 1 220 ? -17.266 -20.953 -18.25 1 92.56 220 LEU B O 1
ATOM 5725 N N . GLY B 1 221 ? -18.234 -21.359 -20.25 1 93.56 221 GLY B N 1
ATOM 5726 C CA . GLY B 1 221 ? -18.891 -22.562 -19.766 1 93.56 221 GLY B CA 1
ATOM 5727 C C . GLY B 1 221 ? -18.094 -23.828 -20.016 1 93.56 221 GLY B C 1
ATOM 5728 O O . GLY B 1 221 ? -16.891 -23.781 -20.203 1 93.56 221 GLY B O 1
ATOM 5729 N N . VAL B 1 222 ? -18.828 -24.953 -19.938 1 92.19 222 VAL B N 1
ATOM 5730 C CA . VAL B 1 222 ? -18.156 -26.25 -20.109 1 92.19 222 VAL B CA 1
ATOM 5731 C C . VAL B 1 222 ? -17.953 -26.516 -21.594 1 92.19 222 VAL B C 1
ATOM 5733 O O . VAL B 1 222 ? -17.078 -27.312 -21.969 1 92.19 222 VAL B O 1
ATOM 5736 N N . GLY B 1 223 ? -18.719 -25.797 -22.375 1 83.38 223 GLY B N 1
ATOM 5737 C CA . GLY B 1 223 ? -18.562 -25.953 -23.812 1 83.38 223 GLY B CA 1
ATOM 5738 C C . GLY B 1 223 ? -18.844 -27.359 -24.297 1 83.38 223 GLY B C 1
ATOM 5739 O O . GLY B 1 223 ? -19.859 -27.953 -23.938 1 83.38 223 GLY B O 1
ATOM 5740 N N . GLU B 1 224 ? -17.828 -27.922 -25.203 1 80.25 224 GLU B N 1
ATOM 5741 C CA . GLU B 1 224 ? -18.047 -29.203 -25.859 1 80.25 224 GLU B CA 1
ATOM 5742 C C . GLU B 1 224 ? -17.609 -30.359 -24.953 1 80.25 224 GLU B C 1
ATOM 5744 O O . GLU B 1 224 ? -17.812 -31.531 -25.297 1 80.25 224 GLU B O 1
ATOM 5749 N N . ARG B 1 225 ? -17.125 -30.078 -23.844 1 84.56 225 ARG B N 1
ATOM 5750 C CA . ARG B 1 225 ? -16.594 -31.109 -22.953 1 84.56 225 ARG B CA 1
ATOM 5751 C C . ARG B 1 225 ? -17.562 -31.406 -21.812 1 84.56 225 ARG B C 1
ATOM 5753 O O . ARG B 1 225 ? -17.141 -31.625 -20.672 1 84.56 225 ARG B O 1
ATOM 5760 N N . THR B 1 226 ? -18.797 -31.406 -22.078 1 88.44 226 THR B N 1
ATOM 5761 C CA . THR B 1 226 ? -19.828 -31.484 -21.047 1 88.44 226 THR B CA 1
ATOM 5762 C C . THR B 1 226 ? -19.797 -32.844 -20.344 1 88.44 226 THR B C 1
ATOM 5764 O O . THR B 1 226 ? -19.875 -32.906 -19.125 1 88.44 226 THR B O 1
ATOM 5767 N N . GLN B 1 227 ? -19.656 -33.875 -21.141 1 86.56 227 GLN B N 1
ATOM 5768 C CA . GLN B 1 227 ? -19.641 -35.219 -20.547 1 86.56 227 GLN B CA 1
ATOM 5769 C C . GLN B 1 227 ? -18.406 -35.406 -19.672 1 86.56 227 GLN B C 1
ATOM 5771 O O . GLN B 1 227 ? -18.516 -35.969 -18.578 1 86.56 227 GLN B O 1
ATOM 5776 N N . PHE B 1 228 ? -17.375 -35.031 -20.094 1 85 228 PHE B N 1
ATOM 5777 C CA . PHE B 1 228 ? -16.125 -35.125 -19.328 1 85 228 PHE B CA 1
ATOM 5778 C C . PHE B 1 228 ? -16.234 -34.312 -18.047 1 85 228 PHE B C 1
ATOM 5780 O O . PHE B 1 228 ? -15.844 -34.781 -16.984 1 85 228 PHE B O 1
ATOM 5787 N N . TYR B 1 229 ? -16.75 -33.156 -18.234 1 92 229 TYR B N 1
ATOM 5788 C CA . TYR B 1 229 ? -16.875 -32.281 -17.078 1 92 229 TYR B CA 1
ATOM 5789 C C . TYR B 1 229 ? -17.797 -32.875 -16.031 1 92 229 TYR B C 1
ATOM 5791 O O . TYR B 1 229 ? -17.547 -32.75 -14.828 1 92 229 TYR B O 1
ATOM 5799 N N . ASP B 1 230 ? -18.859 -33.469 -16.516 1 94.19 230 ASP B N 1
ATOM 5800 C CA . ASP B 1 230 ? -19.844 -34 -15.594 1 94.19 230 ASP B CA 1
ATOM 5801 C C . ASP B 1 230 ? -19.25 -35.156 -14.781 1 94.19 230 ASP B C 1
ATOM 5803 O O . ASP B 1 230 ? -19.766 -35.5 -13.711 1 94.19 230 ASP B O 1
ATOM 5807 N N . ALA B 1 231 ? -18.203 -35.719 -15.266 1 88.81 231 ALA B N 1
ATOM 5808 C CA . ALA B 1 231 ? -17.516 -36.781 -14.523 1 88.81 231 ALA B CA 1
ATOM 5809 C C . ALA B 1 231 ? -16.516 -36.188 -13.523 1 88.81 231 ALA B C 1
ATOM 5811 O O . ALA B 1 231 ? -16.078 -36.875 -12.602 1 88.81 231 ALA B O 1
ATOM 5812 N N . THR B 1 232 ? -16.125 -35.062 -13.602 1 92 232 THR B N 1
ATOM 5813 C CA . THR B 1 232 ? -15.062 -34.438 -12.812 1 92 232 THR B CA 1
ATOM 5814 C C . THR B 1 232 ? -15.641 -33.438 -11.82 1 92 232 THR B C 1
ATOM 5816 O O . THR B 1 232 ? -15.672 -33.688 -10.617 1 92 232 THR B O 1
ATOM 5819 N N . GLY B 1 233 ? -16.281 -32.281 -12.43 1 94.25 233 GLY B N 1
ATOM 5820 C CA . GLY B 1 233 ? -16.828 -31.234 -11.586 1 94.25 233 GLY B CA 1
ATOM 5821 C C . GLY B 1 233 ? -15.797 -30.188 -11.219 1 94.25 233 GLY B C 1
ATOM 5822 O O . GLY B 1 233 ? -14.594 -30.406 -11.391 1 94.25 233 GLY B O 1
ATOM 5823 N N . ALA B 1 234 ? -16.203 -29.125 -10.664 1 95.44 234 ALA B N 1
ATOM 5824 C CA . ALA B 1 234 ? -15.359 -27.984 -10.336 1 95.44 234 ALA B CA 1
ATOM 5825 C C . ALA B 1 234 ? -14.422 -28.297 -9.18 1 95.44 234 ALA B C 1
ATOM 5827 O O . ALA B 1 234 ? -13.289 -27.828 -9.141 1 95.44 234 ALA B O 1
ATOM 5828 N N . LEU B 1 235 ? -14.852 -29.047 -8.25 1 96.12 235 LEU B N 1
ATOM 5829 C CA . LEU B 1 235 ? -14.047 -29.375 -7.074 1 96.12 235 LEU B CA 1
ATOM 5830 C C . LEU B 1 235 ? -12.789 -30.141 -7.473 1 96.12 235 LEU B C 1
ATOM 5832 O O . LEU B 1 235 ? -11.68 -29.766 -7.082 1 96.12 235 LEU B O 1
ATOM 5836 N N . ARG B 1 236 ? -12.938 -31.125 -8.328 1 94.81 236 ARG B N 1
ATOM 5837 C CA . ARG B 1 236 ? -11.805 -31.922 -8.781 1 94.81 236 ARG B CA 1
ATOM 5838 C C . ARG B 1 236 ? -10.945 -31.141 -9.773 1 94.81 236 ARG B C 1
ATOM 5840 O O . ARG B 1 236 ? -9.719 -31.203 -9.711 1 94.81 236 ARG B O 1
ATOM 5847 N N . ASP B 1 237 ? -11.547 -30.422 -10.547 1 92.19 237 ASP B N 1
ATOM 5848 C CA . ASP B 1 237 ? -10.875 -29.797 -11.68 1 92.19 237 ASP B CA 1
ATOM 5849 C C . ASP B 1 237 ? -10.055 -28.578 -11.227 1 92.19 237 ASP B C 1
ATOM 5851 O O . ASP B 1 237 ? -8.977 -28.328 -11.75 1 92.19 237 ASP B O 1
ATOM 5855 N N . MET B 1 238 ? -10.594 -27.859 -10.281 1 95.25 238 MET B N 1
ATOM 5856 C CA . MET B 1 238 ? -10 -26.562 -9.992 1 95.25 238 MET B CA 1
ATOM 5857 C C . MET B 1 238 ? -9.562 -26.469 -8.539 1 95.25 238 MET B C 1
ATOM 5859 O O . MET B 1 238 ? -8.453 -26.016 -8.242 1 95.25 238 MET B O 1
ATOM 5863 N N . ILE B 1 239 ? -10.344 -26.859 -7.625 1 97.19 239 ILE B N 1
ATOM 5864 C CA . ILE B 1 239 ? -10.086 -26.625 -6.207 1 97.19 239 ILE B CA 1
ATOM 5865 C C . ILE B 1 239 ? -9.008 -27.578 -5.711 1 97.19 239 ILE B C 1
ATOM 5867 O O . ILE B 1 239 ? -8.062 -27.172 -5.035 1 97.19 239 ILE B O 1
ATOM 5871 N N . GLN B 1 240 ? -9.117 -28.828 -6.059 1 96.12 240 GLN B N 1
ATOM 5872 C CA . GLN B 1 240 ? -8.242 -29.891 -5.562 1 96.12 240 GLN B CA 1
ATOM 5873 C C . GLN B 1 240 ? -6.781 -29.609 -5.895 1 96.12 240 GLN B C 1
ATOM 5875 O O . GLN B 1 240 ? -5.879 -30.062 -5.191 1 96.12 240 GLN B O 1
ATOM 5880 N N . SER B 1 241 ? -6.5 -28.734 -6.82 1 93.94 241 SER B N 1
ATOM 5881 C CA . SER B 1 241 ? -5.125 -28.469 -7.23 1 93.94 241 SER B CA 1
ATOM 5882 C C . SER B 1 241 ? -4.828 -26.969 -7.246 1 93.94 241 SER B C 1
ATOM 5884 O O . SER B 1 241 ? -4.375 -26.422 -6.246 1 93.94 241 SER B O 1
ATOM 5886 N N . HIS B 1 242 ? -5.328 -26.297 -8.273 1 94.5 242 HIS B N 1
ATOM 5887 C CA . HIS B 1 242 ? -4.973 -24.906 -8.547 1 94.5 242 HIS B CA 1
ATOM 5888 C C . HIS B 1 242 ? -5.289 -24.016 -7.352 1 94.5 242 HIS B C 1
ATOM 5890 O O . HIS B 1 242 ? -4.41 -23.297 -6.852 1 94.5 242 HIS B O 1
ATOM 5896 N N . VAL B 1 243 ? -6.457 -24.094 -6.887 1 97.56 243 VAL B N 1
ATOM 5897 C CA . VAL B 1 243 ? -6.914 -23.172 -5.859 1 97.56 243 VAL B CA 1
ATOM 5898 C C . VAL B 1 243 ? -6.234 -23.484 -4.531 1 97.56 243 VAL B C 1
ATOM 5900 O O . VAL B 1 243 ? -5.801 -22.578 -3.812 1 97.56 243 VAL B O 1
ATOM 5903 N N . LEU B 1 244 ? -6.125 -24.734 -4.223 1 97.94 244 LEU B N 1
ATOM 5904 C CA . LEU B 1 244 ? -5.48 -25.125 -2.973 1 97.94 244 LEU B CA 1
ATOM 5905 C C . LEU B 1 244 ? -3.984 -24.844 -3.021 1 97.94 244 LEU B C 1
ATOM 5907 O O . LEU B 1 244 ? -3.381 -24.5 -2 1 97.94 244 LEU B O 1
ATOM 5911 N N . GLN B 1 245 ? -3.363 -24.953 -4.188 1 96.31 245 GLN B N 1
ATOM 5912 C CA . GLN B 1 245 ? -1.968 -24.547 -4.324 1 96.31 245 GLN B CA 1
ATOM 5913 C C . GLN B 1 245 ? -1.802 -23.047 -4.094 1 96.31 245 GLN B C 1
ATOM 5915 O O . GLN B 1 245 ? -0.854 -22.625 -3.43 1 96.31 245 GLN B O 1
ATOM 5920 N N . THR B 1 246 ? -2.713 -22.297 -4.625 1 97.19 246 THR B N 1
ATOM 5921 C CA . THR B 1 246 ? -2.697 -20.859 -4.387 1 97.19 246 THR B CA 1
ATOM 5922 C C . THR B 1 246 ? -2.848 -20.562 -2.9 1 97.19 246 THR B C 1
ATOM 5924 O O . THR B 1 246 ? -2.154 -19.688 -2.365 1 97.19 246 THR B O 1
ATOM 5927 N N . LEU B 1 247 ? -3.719 -21.297 -2.299 1 98.38 247 LEU B N 1
ATOM 5928 C CA . LEU B 1 247 ? -3.908 -21.156 -0.861 1 98.38 247 LEU B CA 1
ATOM 5929 C C . LEU B 1 247 ? -2.621 -21.469 -0.106 1 98.38 247 LEU B C 1
ATOM 5931 O O . LEU B 1 247 ? -2.24 -20.734 0.811 1 98.38 247 LEU B O 1
ATOM 5935 N N . ALA B 1 248 ? -1.96 -22.516 -0.483 1 97.5 248 ALA B N 1
ATOM 5936 C CA . ALA B 1 248 ? -0.718 -22.906 0.176 1 97.5 248 ALA B CA 1
ATOM 5937 C C . ALA B 1 248 ? 0.338 -21.812 0.059 1 97.5 248 ALA B C 1
ATOM 5939 O O . ALA B 1 248 ? 0.988 -21.453 1.047 1 97.5 248 ALA B O 1
ATOM 5940 N N . LEU B 1 249 ? 0.48 -21.266 -1.096 1 96.19 249 LEU B N 1
ATOM 5941 C CA . LEU B 1 249 ? 1.447 -20.188 -1.325 1 96.19 249 LEU B CA 1
ATOM 5942 C C . LEU B 1 249 ? 1.081 -18.953 -0.525 1 96.19 249 LEU B C 1
ATOM 5944 O O . LEU B 1 249 ? 1.963 -18.234 -0.038 1 96.19 249 LEU B O 1
ATOM 5948 N N . THR B 1 250 ? -0.175 -18.719 -0.36 1 97.88 250 THR B N 1
ATOM 5949 C CA . THR B 1 250 ? -0.679 -17.562 0.36 1 97.88 250 THR B CA 1
ATOM 5950 C C . THR B 1 250 ? -0.455 -17.719 1.862 1 97.88 250 THR B C 1
ATOM 5952 O O . THR B 1 250 ? -0.151 -16.75 2.553 1 97.88 250 THR B O 1
ATOM 5955 N N . ALA B 1 251 ? -0.495 -18.953 2.342 1 98.5 251 ALA B N 1
ATOM 5956 C CA . ALA B 1 251 ? -0.629 -19.125 3.785 1 98.5 251 ALA B CA 1
ATOM 5957 C C . ALA B 1 251 ? 0.64 -19.719 4.387 1 98.5 251 ALA B C 1
ATOM 5959 O O . ALA B 1 251 ? 0.809 -19.734 5.605 1 98.5 251 ALA B O 1
ATOM 5960 N N . MET B 1 252 ? 1.565 -20.203 3.629 1 97.5 252 MET B N 1
ATOM 5961 C CA . MET B 1 252 ? 2.725 -20.938 4.129 1 97.5 252 MET B CA 1
ATOM 5962 C C . MET B 1 252 ? 3.656 -20.016 4.91 1 97.5 252 MET B C 1
ATOM 5964 O O . MET B 1 252 ? 3.553 -18.781 4.809 1 97.5 252 MET B O 1
ATOM 5968 N N . GLU B 1 253 ? 4.488 -20.609 5.695 1 97.06 253 GLU B N 1
ATOM 5969 C CA . GLU B 1 253 ? 5.559 -19.875 6.371 1 97.06 253 GLU B CA 1
ATOM 5970 C C . GLU B 1 253 ? 6.707 -19.578 5.414 1 97.06 253 GLU B C 1
ATOM 5972 O O . GLU B 1 253 ? 6.773 -20.141 4.316 1 97.06 253 GLU B O 1
ATOM 5977 N N . GLN B 1 254 ? 7.516 -18.641 5.805 1 95.06 254 GLN B N 1
ATOM 5978 C CA . GLN B 1 254 ? 8.695 -18.359 5 1 95.06 254 GLN B CA 1
ATOM 5979 C C . GLN B 1 254 ? 9.609 -19.578 4.906 1 95.06 254 GLN B C 1
ATOM 5981 O O . GLN B 1 254 ? 10.023 -20.125 5.93 1 95.06 254 GLN B O 1
ATOM 5986 N N . PRO B 1 255 ? 9.859 -19.984 3.713 1 94.31 255 PRO B N 1
ATOM 5987 C CA . PRO B 1 255 ? 10.797 -21.109 3.592 1 94.31 255 PRO B CA 1
ATOM 5988 C C . PRO B 1 255 ? 12.219 -20.719 4.027 1 94.31 255 PRO B C 1
ATOM 5990 O O . PRO B 1 255 ? 12.594 -19.547 3.977 1 94.31 255 PRO B O 1
ATOM 5993 N N . ALA B 1 256 ? 12.945 -21.672 4.438 1 92.81 256 ALA B N 1
ATOM 5994 C CA . ALA B 1 256 ? 14.32 -21.438 4.871 1 92.81 256 ALA B CA 1
ATOM 5995 C C . ALA B 1 256 ? 15.164 -20.875 3.729 1 92.81 256 ALA B C 1
ATOM 5997 O O . ALA B 1 256 ? 16.094 -20.109 3.959 1 92.81 256 ALA B O 1
ATOM 5998 N N . SER B 1 257 ? 14.82 -21.328 2.564 1 90 257 SER B N 1
ATOM 5999 C CA . SER B 1 257 ? 15.461 -20.859 1.342 1 90 257 SER B CA 1
ATOM 6000 C C . SER B 1 257 ? 14.523 -20.984 0.144 1 90 257 SER B C 1
ATOM 6002 O O . SER B 1 257 ? 13.398 -21.453 0.279 1 90 257 SER B O 1
ATOM 6004 N N . LEU B 1 258 ? 15.062 -20.625 -1.011 1 86.06 258 LEU B N 1
ATOM 6005 C CA . LEU B 1 258 ? 14.25 -20.719 -2.221 1 86.06 258 LEU B CA 1
ATOM 6006 C C . LEU B 1 258 ? 14.508 -22.031 -2.943 1 86.06 258 LEU B C 1
ATOM 6008 O O . LEU B 1 258 ? 14.078 -22.219 -4.082 1 86.06 258 LEU B O 1
ATOM 6012 N N . ASN B 1 259 ? 15.133 -22.844 -2.207 1 89 259 ASN B N 1
ATOM 6013 C CA . ASN B 1 259 ? 15.258 -24.203 -2.75 1 89 259 ASN B CA 1
ATOM 6014 C C . ASN B 1 259 ? 13.914 -24.906 -2.816 1 89 259 ASN B C 1
ATOM 6016 O O . ASN B 1 259 ? 13.086 -24.766 -1.913 1 89 259 ASN B O 1
ATOM 6020 N N . PRO B 1 260 ? 13.773 -25.734 -3.801 1 86.94 260 PRO B N 1
ATOM 6021 C CA . PRO B 1 260 ? 12.484 -26.391 -4.023 1 86.94 260 PRO B CA 1
ATOM 6022 C C . PRO B 1 260 ? 12.023 -27.203 -2.82 1 86.94 260 PRO B C 1
ATOM 6024 O O . PRO B 1 260 ? 10.844 -27.172 -2.461 1 86.94 260 PRO B O 1
ATOM 6027 N N . ASP B 1 261 ? 12.914 -27.859 -2.197 1 91.12 261 ASP B N 1
ATOM 6028 C CA . ASP B 1 261 ? 12.547 -28.719 -1.072 1 91.12 261 ASP B CA 1
ATOM 6029 C C . ASP B 1 261 ? 12.016 -27.891 0.098 1 91.12 261 ASP B C 1
ATOM 6031 O O . ASP B 1 261 ? 11.078 -28.297 0.784 1 91.12 261 ASP B O 1
ATOM 6035 N N . ASP B 1 262 ? 12.641 -26.781 0.311 1 94.31 262 ASP B N 1
ATOM 6036 C CA . ASP B 1 262 ? 12.227 -25.922 1.408 1 94.31 262 ASP B CA 1
ATOM 6037 C C . ASP B 1 262 ? 10.844 -25.312 1.14 1 94.31 262 ASP B C 1
ATOM 6039 O O . ASP B 1 262 ? 10.008 -25.234 2.041 1 94.31 262 ASP B O 1
ATOM 6043 N N . ILE B 1 263 ? 10.633 -24.938 -0.01 1 92.44 263 ILE B N 1
ATOM 6044 C CA . ILE B 1 263 ? 9.344 -24.375 -0.396 1 92.44 263 ILE B CA 1
ATOM 6045 C C . ILE B 1 263 ? 8.258 -25.438 -0.272 1 92.44 263 ILE B C 1
ATOM 6047 O O . ILE B 1 263 ? 7.203 -25.203 0.326 1 92.44 263 ILE B O 1
ATOM 6051 N N . ARG B 1 264 ? 8.547 -26.562 -0.778 1 93.38 264 ARG B N 1
ATOM 6052 C CA . ARG B 1 264 ? 7.617 -27.688 -0.737 1 93.38 264 ARG B CA 1
ATOM 6053 C C . ARG B 1 264 ? 7.258 -28.047 0.7 1 93.38 264 ARG B C 1
ATOM 6055 O O . ARG B 1 264 ? 6.098 -28.328 1.004 1 93.38 264 ARG B O 1
ATOM 6062 N N . ALA B 1 265 ? 8.242 -28.078 1.485 1 95.75 265 ALA B N 1
ATOM 6063 C CA . ALA B 1 265 ? 8.023 -28.438 2.883 1 95.75 265 ALA B CA 1
ATOM 6064 C C . ALA B 1 265 ? 7.012 -27.5 3.543 1 95.75 265 ALA B C 1
ATOM 6066 O O . ALA B 1 265 ? 6.113 -27.953 4.258 1 95.75 265 ALA B O 1
ATOM 6067 N N . GLU B 1 266 ? 7.121 -26.25 3.307 1 96.5 266 GLU B N 1
ATOM 6068 C CA . GLU B 1 266 ? 6.211 -25.281 3.91 1 96.5 266 GLU B CA 1
ATOM 6069 C C . GLU B 1 266 ? 4.812 -25.391 3.314 1 96.5 266 GLU B C 1
ATOM 6071 O O . GLU B 1 266 ? 3.816 -25.203 4.016 1 96.5 266 GLU B O 1
ATOM 6076 N N . LYS B 1 267 ? 4.734 -25.688 2.053 1 96.56 267 LYS B N 1
ATOM 6077 C CA . LYS B 1 267 ? 3.43 -25.906 1.433 1 96.56 267 LYS B CA 1
ATOM 6078 C C . LYS B 1 267 ? 2.721 -27.109 2.043 1 96.56 267 LYS B C 1
ATOM 6080 O O . LYS B 1 267 ? 1.534 -27.047 2.371 1 96.56 267 LYS B O 1
ATOM 6085 N N . ILE B 1 268 ? 3.424 -28.156 2.16 1 97 268 ILE B N 1
ATOM 6086 C CA . ILE B 1 268 ? 2.863 -29.391 2.695 1 97 268 ILE B CA 1
ATOM 6087 C C . ILE B 1 268 ? 2.367 -29.156 4.121 1 97 268 ILE B C 1
ATOM 6089 O O . ILE B 1 268 ? 1.271 -29.594 4.48 1 97 268 ILE B O 1
ATOM 6093 N N . LYS B 1 269 ? 3.152 -28.453 4.898 1 98 269 LYS B N 1
ATOM 6094 C CA . LYS B 1 269 ? 2.785 -28.156 6.281 1 98 269 LYS B CA 1
ATOM 6095 C C . LYS B 1 269 ? 1.43 -27.469 6.355 1 98 269 LYS B C 1
ATOM 6097 O O . LYS B 1 269 ? 0.578 -27.844 7.168 1 98 269 LYS B O 1
ATOM 6102 N N . VAL B 1 270 ? 1.218 -26.531 5.52 1 98.06 270 VAL B N 1
ATOM 6103 C CA . VAL B 1 270 ? -0.028 -25.766 5.543 1 98.06 270 VAL B CA 1
ATOM 6104 C C . VAL B 1 270 ? -1.178 -26.656 5.059 1 98.06 270 VAL B C 1
ATOM 6106 O O . VAL B 1 270 ? -2.254 -26.672 5.66 1 98.06 270 VAL B O 1
ATOM 6109 N N . LEU B 1 271 ? -1.003 -27.359 4.012 1 98.31 271 LEU B N 1
ATOM 6110 C CA . LEU B 1 271 ? -2.051 -28.219 3.457 1 98.31 271 LEU B CA 1
ATOM 6111 C C . LEU B 1 271 ? -2.488 -29.266 4.469 1 98.31 271 LEU B C 1
ATOM 6113 O O . LEU B 1 271 ? -3.684 -29.531 4.609 1 98.31 271 LEU B O 1
ATOM 6117 N N . GLU B 1 272 ? -1.526 -29.781 5.195 1 97.94 272 GLU B N 1
ATOM 6118 C CA . GLU B 1 272 ? -1.819 -30.797 6.195 1 97.94 272 GLU B CA 1
ATOM 6119 C C . GLU B 1 272 ? -2.482 -30.203 7.426 1 97.94 272 GLU B C 1
ATOM 6121 O O . GLU B 1 272 ? -3.139 -30.906 8.195 1 97.94 272 GLU B O 1
ATOM 6126 N N . ALA B 1 273 ? -2.27 -28.922 7.574 1 98.44 273 ALA B N 1
ATOM 6127 C CA . ALA B 1 273 ? -2.801 -28.234 8.758 1 98.44 273 ALA B CA 1
ATOM 6128 C C . ALA B 1 273 ? -4.23 -27.75 8.516 1 98.44 273 ALA B C 1
ATOM 6130 O O . ALA B 1 273 ? -4.891 -27.266 9.438 1 98.44 273 ALA B O 1
ATOM 6131 N N . ILE B 1 274 ? -4.695 -27.844 7.281 1 98.69 274 ILE B N 1
ATOM 6132 C CA . ILE B 1 274 ? -6.074 -27.438 7.012 1 98.69 274 ILE B CA 1
ATOM 6133 C C . ILE B 1 274 ? -7.035 -28.375 7.746 1 98.69 274 ILE B C 1
ATOM 6135 O O . ILE B 1 274 ? -6.953 -29.594 7.605 1 98.69 274 ILE B O 1
ATOM 6139 N N . ARG B 1 275 ? -7.914 -27.859 8.594 1 97.38 275 ARG B N 1
ATOM 6140 C CA . ARG B 1 275 ? -8.906 -28.609 9.352 1 97.38 275 ARG B CA 1
ATOM 6141 C C . ARG B 1 275 ? -9.844 -29.375 8.422 1 97.38 275 ARG B C 1
ATOM 6143 O O . ARG B 1 275 ? -10.398 -28.797 7.484 1 97.38 275 ARG B O 1
ATOM 6150 N N . PRO B 1 276 ? -10.031 -30.594 8.57 1 97.69 276 PRO B N 1
ATOM 6151 C CA . PRO B 1 276 ? -11 -31.328 7.754 1 97.69 276 PRO B CA 1
ATOM 6152 C C . PRO B 1 276 ? -12.398 -30.719 7.801 1 97.69 276 PRO B C 1
ATOM 6154 O O . PRO B 1 276 ? -12.82 -30.203 8.844 1 97.69 276 PRO B O 1
ATOM 6157 N N . ILE B 1 277 ? -13.047 -30.797 6.711 1 97.31 277 ILE B N 1
ATOM 6158 C CA . ILE B 1 277 ? -14.406 -30.266 6.617 1 97.31 277 ILE B CA 1
ATOM 6159 C C . ILE B 1 277 ? -15.391 -31.25 7.258 1 97.31 277 ILE B C 1
ATOM 6161 O O . ILE B 1 277 ? -15.438 -32.406 6.883 1 97.31 277 ILE B O 1
ATOM 6165 N N . PRO B 1 278 ? -16.172 -30.797 8.211 1 96 278 PRO B N 1
ATOM 6166 C CA . PRO B 1 278 ? -17.172 -31.688 8.812 1 96 278 PRO B CA 1
ATOM 6167 C C . PRO B 1 278 ? -18.312 -32.031 7.848 1 96 278 PRO B C 1
ATOM 6169 O O . PRO B 1 278 ? -19.094 -31.141 7.488 1 96 278 PRO B O 1
ATOM 6172 N N . VAL B 1 279 ? -18.516 -33.25 7.59 1 94 279 VAL B N 1
ATOM 6173 C CA . VAL B 1 279 ? -19.5 -33.688 6.59 1 94 279 VAL B CA 1
ATOM 6174 C C . VAL B 1 279 ? -20.906 -33.531 7.141 1 94 279 VAL B C 1
ATOM 6176 O O . VAL B 1 279 ? -21.844 -33.281 6.387 1 94 279 VAL B O 1
ATOM 6179 N N . ASP B 1 280 ? -21 -33.688 8.477 1 94.38 280 ASP B N 1
ATOM 6180 C CA . ASP B 1 280 ? -22.312 -33.562 9.109 1 94.38 280 ASP B CA 1
ATOM 6181 C C . ASP B 1 280 ? -22.812 -32.125 9.078 1 94.38 280 ASP B C 1
ATOM 6183 O O . ASP B 1 280 ? -24.016 -31.891 9.25 1 94.38 280 ASP B O 1
ATOM 6187 N N . GLU B 1 281 ? -21.969 -31.156 8.844 1 96 281 GLU B N 1
ATOM 6188 C CA . GLU B 1 281 ? -22.328 -29.75 8.719 1 96 281 GLU B CA 1
ATOM 6189 C C . GLU B 1 281 ? -21.859 -29.188 7.379 1 96 281 GLU B C 1
ATOM 6191 O O . GLU B 1 281 ? -21.453 -28.031 7.301 1 96 281 GLU B O 1
ATOM 6196 N N . LEU B 1 282 ? -21.922 -29.922 6.469 1 96.19 282 LEU B N 1
ATOM 6197 C CA . LEU B 1 282 ? -21.328 -29.609 5.176 1 96.19 282 LEU B CA 1
ATOM 6198 C C . LEU B 1 282 ? -21.906 -28.297 4.625 1 96.19 282 LEU B C 1
ATOM 6200 O O . LEU B 1 282 ? -21.188 -27.516 3.998 1 96.19 282 LEU B O 1
ATOM 6204 N N . GLU B 1 283 ? -23.141 -28.016 4.887 1 94.56 283 GLU B N 1
ATOM 6205 C CA . GLU B 1 283 ? -23.828 -26.859 4.332 1 94.56 283 GLU B CA 1
ATOM 6206 C C . GLU B 1 283 ? -23.234 -25.562 4.855 1 94.56 283 GLU B C 1
ATOM 6208 O O . GLU B 1 283 ? -23.375 -24.516 4.219 1 94.56 283 GLU B O 1
ATOM 6213 N N . LYS B 1 284 ? -22.547 -25.625 5.926 1 96.75 284 LYS B N 1
ATOM 6214 C CA . LYS B 1 284 ? -21.938 -24.438 6.516 1 96.75 284 LYS B CA 1
ATOM 6215 C C . LYS B 1 284 ? -20.516 -24.234 5.992 1 96.75 284 LYS B C 1
ATOM 6217 O O . LYS B 1 284 ? -19.922 -23.172 6.191 1 96.75 284 LYS B O 1
ATOM 6222 N N . TYR B 1 285 ? -20.016 -25.25 5.32 1 98.12 285 TYR B N 1
ATOM 6223 C CA . TYR B 1 285 ? -18.609 -25.203 4.949 1 98.12 285 TYR B CA 1
ATOM 6224 C C . TYR B 1 285 ? -18.438 -25.312 3.438 1 98.12 285 TYR B C 1
ATOM 6226 O O . TYR B 1 285 ? -17.359 -25.016 2.904 1 98.12 285 TYR B O 1
ATOM 6234 N N . ALA B 1 286 ? -19.453 -25.781 2.795 1 98.06 286 ALA B N 1
ATOM 6235 C CA . ALA B 1 286 ? -19.359 -26.016 1.356 1 98.06 286 ALA B CA 1
ATOM 6236 C C . ALA B 1 286 ? -20.656 -25.656 0.645 1 98.06 286 ALA B C 1
ATOM 6238 O O . ALA B 1 286 ? -21.75 -25.891 1.164 1 98.06 286 ALA B O 1
ATOM 6239 N N . PHE B 1 287 ? -20.531 -25 -0.431 1 97.81 287 PHE B N 1
ATOM 6240 C CA . PHE B 1 287 ? -21.672 -24.625 -1.268 1 97.81 287 PHE B CA 1
ATOM 6241 C C . PHE B 1 287 ? -21.422 -25 -2.723 1 97.81 287 PHE B C 1
ATOM 6243 O O . PHE B 1 287 ? -20.328 -24.766 -3.252 1 97.81 287 PHE B O 1
ATOM 6250 N N . ARG B 1 288 ? -22.359 -25.609 -3.398 1 98.12 288 ARG B N 1
ATOM 6251 C CA . ARG B 1 288 ? -22.266 -25.922 -4.82 1 98.12 288 ARG B CA 1
ATOM 6252 C C . ARG B 1 288 ? -23.469 -25.391 -5.574 1 98.12 288 ARG B C 1
ATOM 6254 O O . ARG B 1 288 ? -24.547 -25.219 -4.996 1 98.12 288 ARG B O 1
ATOM 6261 N N . ALA B 1 289 ? -23.281 -25.109 -6.773 1 98.19 289 ALA B N 1
ATOM 6262 C CA . ALA B 1 289 ? -24.344 -24.656 -7.668 1 98.19 289 ALA B CA 1
ATOM 6263 C C . ALA B 1 289 ? -24.031 -25.016 -9.117 1 98.19 289 ALA B C 1
ATOM 6265 O O . ALA B 1 289 ? -22.969 -25.562 -9.414 1 98.19 289 ALA B O 1
ATOM 6266 N N . GLN B 1 290 ? -25.094 -24.797 -9.984 1 97.81 290 GLN B N 1
ATOM 6267 C CA . GLN B 1 290 ? -24.984 -24.984 -11.422 1 97.81 290 GLN B CA 1
ATOM 6268 C C . GLN B 1 290 ? -25.516 -23.766 -12.18 1 97.81 290 GLN B C 1
ATOM 6270 O O . GLN B 1 290 ? -26.531 -23.188 -11.781 1 97.81 290 GLN B O 1
ATOM 6275 N N . TYR B 1 291 ? -24.734 -23.453 -13.227 1 97.88 291 TYR B N 1
ATOM 6276 C CA . TYR B 1 291 ? -25.266 -22.297 -13.945 1 97.88 291 TYR B CA 1
ATOM 6277 C C . TYR B 1 291 ? -26.469 -22.688 -14.789 1 97.88 291 TYR B C 1
ATOM 6279 O O . TYR B 1 291 ? -26.5 -23.781 -15.367 1 97.88 291 TYR B O 1
ATOM 6287 N N . SER B 1 292 ? -27.547 -21.859 -14.758 1 97.88 292 SER B N 1
ATOM 6288 C CA . SER B 1 292 ? -28.703 -21.938 -15.641 1 97.88 292 SER B CA 1
ATOM 6289 C C . SER B 1 292 ? -28.547 -21.016 -16.844 1 97.88 292 SER B C 1
ATOM 6291 O O . SER B 1 292 ? -27.531 -20.312 -16.969 1 97.88 292 SER B O 1
ATOM 6293 N N . SER B 1 293 ? -29.531 -21.141 -17.703 1 97.75 293 SER B N 1
ATOM 6294 C CA . SER B 1 293 ? -29.484 -20.25 -18.859 1 97.75 293 SER B CA 1
ATOM 6295 C C . SER B 1 293 ? -29.438 -18.797 -18.422 1 97.75 293 SER B C 1
ATOM 6297 O O . SER B 1 293 ? -30.016 -18.422 -17.406 1 97.75 293 SER B O 1
ATOM 6299 N N . GLY B 1 294 ? -28.688 -18.047 -19.156 1 97.12 294 GLY B N 1
ATOM 6300 C CA . GLY B 1 294 ? -28.531 -16.625 -18.891 1 97.12 294 GLY B CA 1
ATOM 6301 C C . GLY B 1 294 ? -27.891 -15.867 -20.031 1 97.12 294 GLY B C 1
ATOM 6302 O O . GLY B 1 294 ? -28.109 -16.188 -21.203 1 97.12 294 GLY B O 1
ATOM 6303 N N . GLU B 1 295 ? -27.266 -14.75 -19.656 1 96.62 295 GLU B N 1
ATOM 6304 C CA . GLU B 1 295 ? -26.641 -13.891 -20.656 1 96.62 295 GLU B CA 1
ATOM 6305 C C . GLU B 1 295 ? -25.219 -13.516 -20.266 1 96.62 295 GLU B C 1
ATOM 6307 O O . GLU B 1 295 ? -24.969 -13.156 -19.109 1 96.62 295 GLU B O 1
ATOM 6312 N N . ILE B 1 296 ? -24.344 -13.68 -21.156 1 94.5 296 ILE B N 1
ATOM 6313 C CA . ILE B 1 296 ? -22.953 -13.266 -20.953 1 94.5 296 ILE B CA 1
ATOM 6314 C C . ILE B 1 296 ? -22.531 -12.336 -22.094 1 94.5 296 ILE B C 1
ATOM 6316 O O . ILE B 1 296 ? -22.609 -12.711 -23.266 1 94.5 296 ILE B O 1
ATOM 6320 N N . LYS B 1 297 ? -22.062 -11.148 -21.734 1 92 297 LYS B N 1
ATOM 6321 C CA . LYS B 1 297 ? -21.625 -10.148 -22.703 1 92 297 LYS B CA 1
ATOM 6322 C C . LYS B 1 297 ? -22.703 -9.922 -23.781 1 92 297 LYS B C 1
ATOM 6324 O O . LYS B 1 297 ? -22.391 -9.891 -24.969 1 92 297 LYS B O 1
ATOM 6329 N N . GLY B 1 298 ? -23.953 -10 -23.453 1 92.31 298 GLY B N 1
ATOM 6330 C CA . GLY B 1 298 ? -25.062 -9.688 -24.328 1 92.31 298 GLY B CA 1
ATOM 6331 C C . GLY B 1 298 ? -25.562 -10.883 -25.109 1 92.31 298 GLY B C 1
ATOM 6332 O O . GLY B 1 298 ? -26.531 -10.781 -25.875 1 92.31 298 GLY B O 1
ATOM 6333 N N . GLU B 1 299 ? -24.953 -12.008 -25 1 95.19 299 GLU B N 1
ATOM 6334 C CA . GLU B 1 299 ? -25.359 -13.203 -25.734 1 95.19 299 GLU B CA 1
ATOM 6335 C C . GLU B 1 299 ? -26.016 -14.227 -24.812 1 95.19 299 GLU B C 1
ATOM 6337 O O . GLU B 1 299 ? -25.516 -14.508 -23.719 1 95.19 299 GLU B O 1
ATOM 6342 N N . LYS B 1 300 ? -27.047 -14.742 -25.344 1 96.56 300 LYS B N 1
ATOM 6343 C CA . LYS B 1 300 ? -27.734 -15.789 -24.578 1 96.56 300 LYS B CA 1
ATOM 6344 C C . LYS B 1 300 ? -26.938 -17.094 -24.609 1 96.56 300 LYS B C 1
ATOM 6346 O O . LYS B 1 300 ? -26.438 -17.5 -25.672 1 96.56 300 LYS B O 1
ATOM 6351 N N . VAL B 1 301 ? -26.781 -17.766 -23.469 1 96.44 301 VAL B N 1
ATOM 6352 C CA . VAL B 1 301 ? -26.047 -19.016 -23.375 1 96.44 301 VAL B CA 1
ATOM 6353 C C . VAL B 1 301 ? -26.891 -20.047 -22.625 1 96.44 301 VAL B C 1
ATOM 6355 O O . VAL B 1 301 ? -27.641 -19.703 -21.719 1 96.44 301 VAL B O 1
ATOM 6358 N N . PRO B 1 302 ? -26.844 -21.297 -23 1 96.06 302 PRO B N 1
ATOM 6359 C CA . PRO B 1 302 ? -27.625 -22.328 -22.344 1 96.06 302 PRO B CA 1
ATOM 6360 C C . PRO B 1 302 ? -27.094 -22.688 -20.953 1 96.06 302 PRO B C 1
ATOM 6362 O O . PRO B 1 302 ? -25.969 -22.328 -20.609 1 96.06 302 PRO B O 1
ATOM 6365 N N . GLY B 1 303 ? -27.969 -23.297 -20.172 1 96.75 303 GLY B N 1
ATOM 6366 C CA . GLY B 1 303 ? -27.562 -23.812 -18.875 1 96.75 303 GLY B CA 1
ATOM 6367 C C . GLY B 1 303 ? -26.781 -25.109 -18.969 1 96.75 303 GLY B C 1
ATOM 6368 O O . GLY B 1 303 ? -26.75 -25.75 -20.016 1 96.75 303 GLY B O 1
ATOM 6369 N N . TYR B 1 304 ? -26.203 -25.438 -17.828 1 97.31 304 TYR B N 1
ATOM 6370 C CA . TYR B 1 304 ? -25.359 -26.625 -17.766 1 97.31 304 TYR B CA 1
ATOM 6371 C C . TYR B 1 304 ? -26.156 -27.875 -18.078 1 97.31 304 TYR B C 1
ATOM 6373 O O . TYR B 1 304 ? -25.734 -28.703 -18.891 1 97.31 304 TYR B O 1
ATOM 6381 N N . LEU B 1 305 ? -27.297 -28.031 -17.422 1 96.5 305 LEU B N 1
ATOM 6382 C CA . LEU B 1 305 ? -28.109 -29.219 -17.609 1 96.5 305 LEU B CA 1
ATOM 6383 C C . LEU B 1 305 ? -28.625 -29.312 -19.047 1 96.5 305 LEU B C 1
ATOM 6385 O O . LEU B 1 305 ? -28.75 -30.406 -19.594 1 96.5 305 LEU B O 1
ATOM 6389 N N . GLU B 1 306 ? -28.859 -28.156 -19.578 1 95.44 306 GLU B N 1
ATOM 6390 C CA . GLU B 1 306 ? -29.281 -28.109 -20.984 1 95.44 306 GLU B CA 1
ATOM 6391 C C . GLU B 1 306 ? -28.172 -28.562 -21.906 1 95.44 306 GLU B C 1
ATOM 6393 O O . GLU B 1 306 ? -28.406 -29.344 -22.844 1 95.44 306 GLU B O 1
ATOM 6398 N N . GLU B 1 307 ? -26.984 -28.078 -21.672 1 95.44 307 GLU B N 1
ATOM 6399 C CA . GLU B 1 307 ? -25.828 -28.469 -22.469 1 95.44 307 GLU B CA 1
ATOM 6400 C C . GLU B 1 307 ? -25.531 -29.969 -22.344 1 95.44 307 GLU B C 1
ATOM 6402 O O . GLU B 1 307 ? -25.172 -30.609 -23.312 1 95.44 307 GLU B O 1
ATOM 6407 N N . LEU B 1 308 ? -25.75 -30.422 -21.188 1 94.75 308 LEU B N 1
ATOM 6408 C CA . LEU B 1 308 ? -25.469 -31.828 -20.891 1 94.75 308 LEU B CA 1
ATOM 6409 C C . LEU B 1 308 ? -26.562 -32.719 -21.469 1 94.75 308 LEU B C 1
ATOM 6411 O O . LEU B 1 308 ? -26.281 -33.875 -21.875 1 94.75 308 LEU B O 1
ATOM 6415 N N . GLY B 1 309 ? -27.75 -32.281 -21.484 1 94.38 309 GLY B N 1
ATOM 6416 C CA . GLY B 1 309 ? -28.906 -33.062 -21.891 1 94.38 309 GLY B CA 1
ATOM 6417 C C . GLY B 1 309 ? -29.344 -34.062 -20.844 1 94.38 309 GLY B C 1
ATOM 6418 O O . GLY B 1 309 ? -29.891 -35.125 -21.156 1 94.38 309 GLY B O 1
ATOM 6419 N N . ASP B 1 310 ? -29.031 -33.844 -19.594 1 94.06 310 ASP B N 1
ATOM 6420 C CA . ASP B 1 310 ? -29.375 -34.719 -18.453 1 94.06 310 ASP B CA 1
ATOM 6421 C C . ASP B 1 310 ? -29.75 -33.875 -17.234 1 94.06 310 ASP B C 1
ATOM 6423 O O . ASP B 1 310 ? -28.859 -33.344 -16.547 1 94.06 310 ASP B O 1
ATOM 6427 N N . ASP B 1 311 ? -30.953 -33.875 -16.844 1 93.56 311 ASP B N 1
ATOM 6428 C CA . ASP B 1 311 ? -31.453 -33 -15.781 1 93.56 311 ASP B CA 1
ATOM 6429 C C . ASP B 1 311 ? -31.203 -33.625 -14.414 1 93.56 311 ASP B C 1
ATOM 6431 O O . ASP B 1 311 ? -31.438 -33 -13.375 1 93.56 311 ASP B O 1
ATOM 6435 N N . SER B 1 312 ? -30.672 -34.719 -14.414 1 94.31 312 SER B N 1
ATOM 6436 C CA . SER B 1 312 ? -30.5 -35.438 -13.141 1 94.31 312 SER B CA 1
ATOM 6437 C C . SER B 1 312 ? -29.109 -35.188 -12.578 1 94.31 312 SER B C 1
ATOM 6439 O O . SER B 1 312 ? -28.828 -35.594 -11.438 1 94.31 312 SER B O 1
ATOM 6441 N N . SER B 1 313 ? -28.219 -34.562 -13.367 1 96.25 313 SER B N 1
ATOM 6442 C CA . SER B 1 313 ? -26.859 -34.375 -12.914 1 96.25 313 SER B CA 1
ATOM 6443 C C . SER B 1 313 ? -26.812 -33.469 -11.688 1 96.25 313 SER B C 1
ATOM 6445 O O . SER B 1 313 ? -27.531 -32.469 -11.625 1 96.25 313 SER B O 1
ATOM 6447 N N . VAL B 1 314 ? -25.953 -33.781 -10.742 1 96.62 314 VAL B N 1
ATOM 6448 C CA . VAL B 1 314 ? -25.781 -32.969 -9.539 1 96.62 314 VAL B CA 1
ATOM 6449 C C . VAL B 1 314 ? -24.375 -32.406 -9.477 1 96.62 314 VAL B C 1
ATOM 6451 O O . VAL B 1 314 ? -23.906 -31.969 -8.422 1 96.62 314 VAL B O 1
ATOM 6454 N N . VAL B 1 315 ? -23.672 -32.469 -10.648 1 96.38 315 VAL B N 1
ATOM 6455 C CA . VAL B 1 315 ? -22.266 -32.031 -10.695 1 96.38 315 VAL B CA 1
ATOM 6456 C C . VAL B 1 315 ? -22.188 -30.516 -10.641 1 96.38 315 VAL B C 1
ATOM 6458 O O . VAL B 1 315 ? -22.969 -29.812 -11.281 1 96.38 315 VAL B O 1
ATOM 6461 N N . GLU B 1 316 ? -21.297 -30.016 -9.859 1 97.25 316 GLU B N 1
ATOM 6462 C CA . GLU B 1 316 ? -21.203 -28.594 -9.586 1 97.25 316 GLU B CA 1
ATOM 6463 C C . GLU B 1 316 ? -20.391 -27.875 -10.672 1 97.25 316 GLU B C 1
ATOM 6465 O O . GLU B 1 316 ? -19.375 -28.391 -11.133 1 97.25 316 GLU B O 1
ATOM 6470 N N . THR B 1 317 ? -20.859 -26.719 -11.117 1 97.62 317 THR B N 1
ATOM 6471 C CA . THR B 1 317 ? -20.109 -25.781 -11.945 1 97.62 317 THR B CA 1
ATOM 6472 C C . THR B 1 317 ? -19.672 -24.562 -11.133 1 97.62 317 THR B C 1
ATOM 6474 O O . THR B 1 317 ? -18.953 -23.703 -11.633 1 97.62 317 THR B O 1
ATOM 6477 N N . TYR B 1 318 ? -20.188 -24.438 -9.945 1 97.88 318 TYR B N 1
ATOM 6478 C CA . TYR B 1 318 ? -19.812 -23.516 -8.883 1 97.88 318 TYR B CA 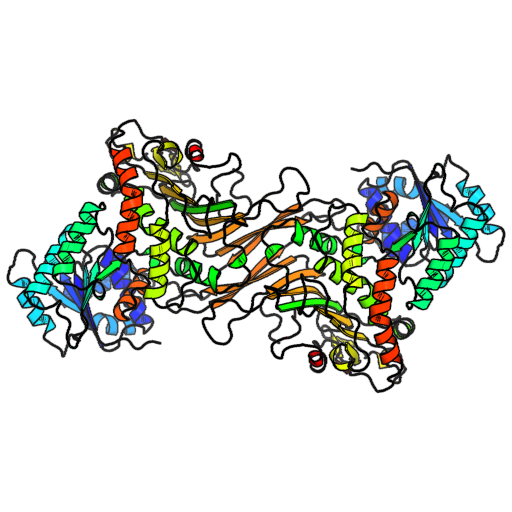1
ATOM 6479 C C . TYR B 1 318 ? -19.5 -24.266 -7.59 1 97.88 318 TYR B C 1
ATOM 6481 O O . TYR B 1 318 ? -20.312 -25.078 -7.125 1 97.88 318 TYR B O 1
ATOM 6489 N N . ALA B 1 319 ? -18.359 -24.031 -7.047 1 98.31 319 ALA B N 1
ATOM 6490 C CA . ALA B 1 319 ? -17.984 -24.641 -5.777 1 98.31 319 ALA B CA 1
ATOM 6491 C C . ALA B 1 319 ? -17.281 -23.641 -4.875 1 98.31 319 ALA B C 1
ATOM 6493 O O . ALA B 1 319 ? -16.375 -22.922 -5.316 1 98.31 319 ALA B O 1
ATOM 6494 N N . ALA B 1 320 ? -17.703 -23.547 -3.656 1 98.38 320 ALA B N 1
ATOM 6495 C CA . ALA B 1 320 ? -17.078 -22.703 -2.639 1 98.38 320 ALA B CA 1
ATOM 6496 C C . ALA B 1 320 ? -16.891 -23.469 -1.333 1 98.38 320 ALA B C 1
ATOM 6498 O O . ALA B 1 320 ? -17.75 -24.266 -0.94 1 98.38 320 ALA B O 1
ATOM 6499 N N . LEU B 1 321 ? -15.789 -23.234 -0.687 1 98.62 321 LEU B N 1
ATOM 6500 C CA . LEU B 1 321 ? -15.477 -23.875 0.587 1 98.62 321 LEU B CA 1
ATOM 6501 C C . LEU B 1 321 ? -15.031 -22.844 1.618 1 98.62 321 LEU B C 1
ATOM 6503 O O . LEU B 1 321 ? -14.383 -21.859 1.273 1 98.62 321 LEU B O 1
ATOM 6507 N N . LYS B 1 322 ? -15.391 -23.031 2.822 1 98.69 322 LYS B N 1
ATOM 6508 C CA . LYS B 1 322 ? -14.828 -22.375 3.994 1 98.69 322 LYS B CA 1
ATOM 6509 C C . LYS B 1 322 ? -13.805 -23.266 4.695 1 98.69 322 LYS B C 1
ATOM 6511 O O . LYS B 1 322 ? -14.125 -24.391 5.09 1 98.69 322 LYS B O 1
ATOM 6516 N N . LEU B 1 323 ? -12.617 -22.797 4.84 1 98.75 323 LEU B N 1
ATOM 6517 C CA . LEU B 1 323 ? -11.539 -23.594 5.418 1 98.75 323 LEU B CA 1
ATOM 6518 C C . LEU B 1 323 ? -10.891 -22.859 6.59 1 98.75 323 LEU B C 1
ATOM 6520 O O . LEU B 1 323 ? -10.914 -21.641 6.652 1 98.75 323 LEU B O 1
ATOM 6524 N N . PHE B 1 324 ? -10.359 -23.641 7.504 1 98.69 324 PHE B N 1
ATOM 6525 C CA . PHE B 1 324 ? -9.531 -23.156 8.602 1 98.69 324 PHE B CA 1
ATOM 6526 C C . PHE B 1 324 ? -8.188 -23.875 8.633 1 98.69 324 PHE B C 1
ATOM 6528 O O . PHE B 1 324 ? -8.109 -25.062 8.32 1 98.69 324 PHE B O 1
ATOM 6535 N N . ILE B 1 325 ? -7.188 -23.188 8.867 1 98.75 325 ILE B N 1
ATOM 6536 C CA . ILE B 1 325 ? -5.852 -23.75 9.023 1 98.75 325 ILE B CA 1
ATOM 6537 C C . ILE B 1 325 ? -5.477 -23.797 10.5 1 98.75 325 ILE B C 1
ATOM 6539 O O . ILE B 1 325 ? -5.418 -22.766 11.164 1 98.75 325 ILE B O 1
ATOM 6543 N N . ASP B 1 326 ? -5.164 -24.953 11.023 1 98.31 326 ASP B N 1
ATOM 6544 C CA . ASP B 1 326 ? -4.883 -25.156 12.445 1 98.31 326 ASP B CA 1
ATOM 6545 C C . ASP B 1 326 ? -3.395 -24.984 12.734 1 98.31 326 ASP B C 1
ATOM 6547 O O . ASP B 1 326 ? -2.693 -25.969 12.992 1 98.31 326 ASP B O 1
ATOM 6551 N N . ASN B 1 327 ? -2.859 -23.859 12.805 1 97.75 327 ASN B N 1
ATOM 6552 C CA . ASN B 1 327 ? -1.525 -23.469 13.25 1 97.75 327 ASN B CA 1
ATOM 6553 C C . ASN B 1 327 ? -1.538 -22.109 13.922 1 97.75 327 ASN B C 1
ATOM 6555 O O . ASN B 1 327 ? -2.561 -21.406 13.914 1 97.75 327 ASN B O 1
ATOM 6559 N N . PRO B 1 328 ? -0.538 -21.734 14.586 1 97.56 328 PRO B N 1
ATOM 6560 C CA . PRO B 1 328 ? -0.535 -20.5 15.375 1 97.56 328 PRO B CA 1
ATOM 6561 C C . PRO B 1 328 ? -0.751 -19.25 14.523 1 97.56 328 PRO B C 1
ATOM 6563 O O . PRO B 1 328 ? -1.382 -18.297 14.977 1 97.56 328 PRO B O 1
ATOM 6566 N N . ARG B 1 329 ? -0.311 -19.172 13.328 1 97.94 329 ARG B N 1
ATOM 6567 C CA . ARG B 1 329 ? -0.379 -18 12.461 1 97.94 329 ARG B CA 1
ATOM 6568 C C . ARG B 1 329 ? -1.82 -17.703 12.062 1 97.94 329 ARG B C 1
ATOM 6570 O O . ARG B 1 329 ? -2.223 -16.547 12.008 1 97.94 329 ARG B O 1
ATOM 6577 N N . TRP B 1 330 ? -2.592 -18.734 11.812 1 98.56 330 TRP B N 1
ATOM 6578 C CA . TRP B 1 330 ? -3.873 -18.547 11.141 1 98.56 330 TRP B CA 1
ATOM 6579 C C . TRP B 1 330 ? -5.031 -18.953 12.047 1 98.56 330 TRP B C 1
ATOM 6581 O O . TRP B 1 330 ? -6.176 -19.031 11.602 1 98.56 330 TRP B O 1
ATOM 6591 N N . GLU B 1 331 ? -4.77 -19.25 13.281 1 98.06 331 GLU B N 1
ATOM 6592 C CA . GLU B 1 331 ? -5.805 -19.719 14.203 1 98.06 331 GLU B CA 1
ATOM 6593 C C . GLU B 1 331 ? -7.031 -18.797 14.156 1 98.06 331 GLU B C 1
ATOM 6595 O O . GLU B 1 331 ? -6.922 -17.594 14.383 1 98.06 331 GLU B O 1
ATOM 6600 N N . GLY B 1 332 ? -8.125 -19.406 13.773 1 97.62 332 GLY B N 1
ATOM 6601 C CA . GLY B 1 332 ? -9.391 -18.688 13.828 1 97.62 332 GLY B CA 1
ATOM 6602 C C . GLY B 1 332 ? -9.672 -17.875 12.57 1 97.62 332 GLY B C 1
ATOM 6603 O O . GLY B 1 332 ? -10.742 -17.281 12.438 1 97.62 332 GLY B O 1
ATOM 6604 N N . VAL B 1 333 ? -8.797 -17.703 11.633 1 98.69 333 VAL B N 1
ATOM 6605 C CA . VAL B 1 333 ? -8.984 -16.938 10.406 1 98.69 333 VAL B CA 1
ATOM 6606 C C . VAL B 1 333 ? -9.625 -17.812 9.328 1 98.69 333 VAL B C 1
ATOM 6608 O O . VAL B 1 333 ? -9.039 -18.812 8.914 1 98.69 333 VAL B O 1
ATOM 6611 N N . PRO B 1 334 ? -10.758 -17.438 8.859 1 98.75 334 PRO B N 1
ATOM 6612 C CA . PRO B 1 334 ? -11.367 -18.234 7.793 1 98.75 334 PRO B CA 1
ATOM 6613 C C . PRO B 1 334 ? -10.727 -17.969 6.43 1 98.75 334 PRO B C 1
ATOM 6615 O O . PRO B 1 334 ? -10.375 -16.844 6.113 1 98.75 334 PRO B O 1
ATOM 6618 N N . PHE B 1 335 ? -10.547 -18.969 5.684 1 98.88 335 PHE B N 1
ATOM 6619 C CA . PHE B 1 335 ? -10.188 -18.938 4.27 1 98.88 335 PHE B CA 1
ATOM 6620 C C . PHE B 1 335 ? -11.375 -19.344 3.4 1 98.88 335 PHE B C 1
ATOM 6622 O O . PHE B 1 335 ? -11.914 -20.438 3.551 1 98.88 335 PHE B O 1
ATOM 6629 N N . TYR B 1 336 ? -11.82 -18.453 2.562 1 98.75 336 TYR B N 1
ATOM 6630 C CA . TYR B 1 336 ? -12.898 -18.75 1.623 1 98.75 336 TYR B CA 1
ATOM 6631 C C . TYR B 1 336 ? -12.352 -18.938 0.212 1 98.75 336 TYR B C 1
ATOM 6633 O O . TYR B 1 336 ? -11.719 -18.047 -0.343 1 98.75 336 TYR B O 1
ATOM 6641 N N . ILE B 1 337 ? -12.602 -20.078 -0.341 1 98.5 337 ILE B N 1
ATOM 6642 C CA . ILE B 1 337 ? -12.133 -20.328 -1.702 1 98.5 337 ILE B CA 1
ATOM 6643 C C . ILE B 1 337 ? -13.328 -20.609 -2.611 1 98.5 337 ILE B C 1
ATOM 6645 O O . ILE B 1 337 ? -14.328 -21.188 -2.172 1 98.5 337 ILE B O 1
ATOM 6649 N N . ARG B 1 338 ? -13.211 -20.203 -3.871 1 97.75 338 ARG B N 1
ATOM 6650 C CA . ARG B 1 338 ? -14.32 -20.453 -4.777 1 97.75 338 ARG B CA 1
ATOM 6651 C C . ARG B 1 338 ? -13.852 -20.531 -6.223 1 97.75 338 ARG B C 1
ATOM 6653 O O . ARG B 1 338 ? -12.852 -19.891 -6.586 1 97.75 338 ARG B O 1
ATOM 6660 N N . THR B 1 339 ? -14.523 -21.281 -6.973 1 97.69 339 THR B N 1
ATOM 6661 C CA . THR B 1 339 ? -14.398 -21.344 -8.422 1 97.69 339 THR B CA 1
ATOM 6662 C C . THR B 1 339 ? -15.773 -21.469 -9.078 1 97.69 339 THR B C 1
ATOM 6664 O O . THR B 1 339 ? -16.719 -21.984 -8.469 1 97.69 339 THR B O 1
ATOM 6667 N N . ALA B 1 340 ? -15.938 -20.891 -10.227 1 97.31 340 ALA B N 1
ATOM 6668 C CA . ALA B 1 340 ? -17.234 -20.922 -10.898 1 97.31 340 ALA B CA 1
ATOM 6669 C C . ALA B 1 340 ? -17.078 -20.703 -12.398 1 97.31 340 ALA B C 1
ATOM 6671 O O . ALA B 1 340 ? -16.219 -19.953 -12.844 1 97.31 340 ALA B O 1
ATOM 6672 N N . LYS B 1 341 ? -17.938 -21.391 -13.102 1 96.88 341 LYS B N 1
ATOM 6673 C CA . LYS B 1 341 ? -18.062 -21.156 -14.539 1 96.88 341 LYS B CA 1
ATOM 6674 C C . LYS B 1 341 ? -19.25 -20.234 -14.836 1 96.88 341 LYS B C 1
ATOM 6676 O O . LYS B 1 341 ? -20.203 -20.172 -14.062 1 96.88 341 LYS B O 1
ATOM 6681 N N . ARG B 1 342 ? -19.188 -19.5 -15.938 1 97.12 342 ARG B N 1
ATOM 6682 C CA . ARG B 1 342 ? -20.234 -18.625 -16.453 1 97.12 342 ARG B CA 1
ATOM 6683 C C . ARG B 1 342 ? -20.656 -17.594 -15.422 1 97.12 342 ARG B C 1
ATOM 6685 O O . ARG B 1 342 ? -21.844 -17.328 -15.242 1 97.12 342 ARG B O 1
ATOM 6692 N N . LEU B 1 343 ? -19.719 -17.109 -14.609 1 95.12 343 LEU B N 1
ATOM 6693 C CA . LEU B 1 343 ? -20 -15.969 -13.734 1 95.12 343 LEU B CA 1
ATOM 6694 C C . LEU B 1 343 ? -19.875 -14.656 -14.492 1 95.12 343 LEU B C 1
ATOM 6696 O O . LEU B 1 343 ? -19.547 -14.641 -15.68 1 95.12 343 LEU B O 1
ATOM 6700 N N . HIS B 1 344 ? -20.141 -13.555 -13.852 1 92.44 344 HIS B N 1
ATOM 6701 C CA . HIS B 1 344 ? -20.234 -12.258 -14.516 1 92.44 344 HIS B CA 1
ATOM 6702 C C . HIS B 1 344 ? -18.844 -11.75 -14.898 1 92.44 344 HIS B C 1
ATOM 6704 O O . HIS B 1 344 ? -18.719 -10.867 -15.758 1 92.44 344 HIS B O 1
ATOM 6710 N N . GLU B 1 345 ? -17.75 -12.273 -14.273 1 92.38 345 GLU B N 1
ATOM 6711 C CA . GLU B 1 345 ? -16.391 -11.852 -14.602 1 92.38 345 GLU B CA 1
ATOM 6712 C C . GLU B 1 345 ? -15.414 -13.008 -14.492 1 92.38 345 GLU B C 1
ATOM 6714 O O . GLU B 1 345 ? -15.594 -13.906 -13.664 1 92.38 345 GLU B O 1
ATOM 6719 N N . ALA B 1 346 ? -14.477 -13.008 -15.367 1 93.81 346 ALA B N 1
ATOM 6720 C CA . ALA B 1 346 ? -13.336 -13.914 -15.25 1 93.81 346 ALA B CA 1
ATOM 6721 C C . ALA B 1 346 ? -12.219 -13.273 -14.43 1 93.81 346 ALA B C 1
ATOM 6723 O O . ALA B 1 346 ? -11.711 -12.203 -14.781 1 93.81 346 ALA B O 1
ATOM 6724 N N . ASP B 1 347 ? -11.914 -14.031 -13.359 1 93.31 347 ASP B N 1
ATOM 6725 C CA . ASP B 1 347 ? -10.961 -13.414 -12.445 1 93.31 347 ASP B CA 1
ATOM 6726 C C . ASP B 1 347 ? -10.266 -14.461 -11.578 1 93.31 347 ASP B C 1
ATOM 6728 O O . ASP B 1 347 ? -10.891 -15.43 -11.141 1 93.31 347 ASP B O 1
ATOM 6732 N N . THR B 1 348 ? -8.984 -14.336 -11.445 1 95.12 348 THR B N 1
ATOM 6733 C CA . THR B 1 348 ? -8.188 -15.055 -10.453 1 95.12 348 THR B CA 1
ATOM 6734 C C . THR B 1 348 ? -7.469 -14.078 -9.531 1 95.12 348 THR B C 1
ATOM 6736 O O . THR B 1 348 ? -6.648 -13.273 -9.984 1 95.12 348 THR B O 1
ATOM 6739 N N . ARG B 1 349 ? -7.746 -14.164 -8.25 1 95.88 349 ARG B N 1
ATOM 6740 C CA . ARG B 1 349 ? -7.176 -13.172 -7.34 1 95.88 349 ARG B CA 1
ATOM 6741 C C . ARG B 1 349 ? -7.18 -13.688 -5.902 1 95.88 349 ARG B C 1
ATOM 6743 O O . ARG B 1 349 ? -7.887 -14.641 -5.582 1 95.88 349 ARG B O 1
ATOM 6750 N N . ILE B 1 350 ? -6.41 -13.062 -5.109 1 97.69 350 ILE B N 1
ATOM 6751 C CA . ILE B 1 350 ? -6.414 -13.195 -3.656 1 97.69 350 ILE B CA 1
ATOM 6752 C C . ILE B 1 350 ? -6.867 -11.883 -3.018 1 97.69 350 ILE B C 1
ATOM 6754 O O . ILE B 1 350 ? -6.305 -10.828 -3.301 1 97.69 350 ILE B O 1
ATO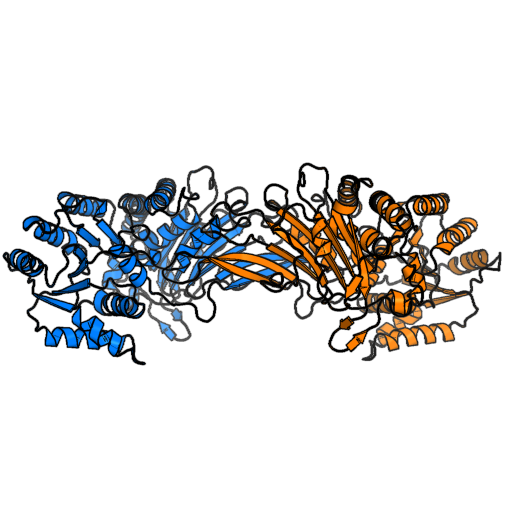M 6758 N N . ALA B 1 351 ? -7.914 -11.93 -2.217 1 97.5 351 ALA B N 1
ATOM 6759 C CA . ALA B 1 351 ? -8.398 -10.758 -1.487 1 97.5 351 ALA B CA 1
ATOM 6760 C C . ALA B 1 351 ? -8.281 -10.969 0.02 1 97.5 351 ALA B C 1
ATOM 6762 O O . ALA B 1 351 ? -8.812 -11.938 0.562 1 97.5 351 ALA B O 1
ATOM 6763 N N . ILE B 1 352 ? -7.621 -10.117 0.682 1 98 352 ILE B N 1
ATOM 6764 C CA . ILE B 1 352 ? -7.41 -10.18 2.123 1 98 352 ILE B CA 1
ATOM 6765 C C . ILE B 1 352 ? -8.094 -8.992 2.797 1 98 352 ILE B C 1
ATOM 6767 O O . ILE B 1 352 ? -7.754 -7.836 2.527 1 98 352 ILE B O 1
ATOM 6771 N N . ARG B 1 353 ? -9.07 -9.281 3.578 1 97.62 353 ARG B N 1
ATOM 6772 C CA . ARG B 1 353 ? -9.68 -8.227 4.387 1 97.62 353 ARG B CA 1
ATOM 6773 C C . ARG B 1 353 ? -9.031 -8.156 5.766 1 97.62 353 ARG B C 1
ATOM 6775 O O . ARG B 1 353 ? -8.852 -9.18 6.426 1 97.62 353 ARG B O 1
ATOM 6782 N N . PHE B 1 354 ? -8.703 -6.961 6.188 1 97.81 354 PHE B N 1
ATOM 6783 C CA . PHE B 1 354 ? -8.086 -6.781 7.496 1 97.81 354 PHE B CA 1
ATOM 6784 C C . PHE B 1 354 ? -9.141 -6.496 8.555 1 97.81 354 PHE B C 1
ATOM 6786 O O . PHE B 1 354 ? -10.273 -6.137 8.227 1 97.81 354 PHE B O 1
ATOM 6793 N N . LYS B 1 355 ? -8.781 -6.77 9.766 1 96.81 355 LYS B N 1
ATOM 6794 C CA . LYS B 1 355 ? -9.656 -6.465 10.898 1 96.81 355 LYS B CA 1
ATOM 6795 C C . LYS B 1 355 ? -9.875 -4.961 11.039 1 96.81 355 LYS B C 1
ATOM 6797 O O . LYS B 1 355 ? -9.172 -4.168 10.406 1 96.81 355 LYS B O 1
ATOM 6802 N N . LYS B 1 356 ? -10.852 -4.633 11.805 1 94.44 356 LYS B N 1
ATOM 6803 C CA . LYS B 1 356 ? -11.195 -3.227 12.008 1 94.44 356 LYS B CA 1
ATOM 6804 C C . LYS B 1 356 ? -10.031 -2.465 12.641 1 94.44 356 LYS B C 1
ATOM 6806 O O . LYS B 1 356 ? -9.336 -2.988 13.516 1 94.44 356 LYS B O 1
ATOM 6811 N N . ALA B 1 357 ? -9.859 -1.258 12.18 1 92.5 357 ALA B N 1
ATOM 6812 C CA . ALA B 1 357 ? -8.805 -0.407 12.719 1 92.5 357 ALA B CA 1
ATOM 6813 C C . ALA B 1 357 ? -9.117 0.014 14.156 1 92.5 357 ALA B C 1
ATOM 6815 O O . ALA B 1 357 ? -10.281 0.01 14.562 1 92.5 357 ALA B O 1
ATOM 6816 N N . PRO B 1 358 ? -8.062 0.377 14.883 1 86.75 358 PRO B N 1
ATOM 6817 C CA . PRO B 1 358 ? -8.289 0.819 16.266 1 86.75 358 PRO B CA 1
ATOM 6818 C C . PRO B 1 358 ? -9.141 2.084 16.344 1 86.75 358 PRO B C 1
ATOM 6820 O O . PRO B 1 358 ? -9.977 2.213 17.25 1 86.75 358 PRO B O 1
ATOM 6823 N N . LEU B 1 359 ? -8.867 3.025 15.477 1 89.19 359 LEU B N 1
ATOM 6824 C CA . LEU B 1 359 ? -9.656 4.246 15.438 1 89.19 359 LEU B CA 1
ATOM 6825 C C . LEU B 1 359 ? -10.836 4.098 14.484 1 89.19 359 LEU B C 1
ATOM 6827 O O . LEU B 1 359 ? -10.648 3.877 13.281 1 89.19 359 LEU B O 1
ATOM 6831 N N . GLN B 1 360 ? -12.008 4.242 15.07 1 87.88 360 GLN B N 1
ATOM 6832 C CA . GLN B 1 360 ? -13.25 4.219 14.297 1 87.88 360 GLN B CA 1
ATOM 6833 C C . GLN B 1 360 ? -13.969 5.562 14.375 1 87.88 360 GLN B C 1
ATOM 6835 O O . GLN B 1 360 ? -14.352 6.004 15.453 1 87.88 360 GLN B O 1
ATOM 6840 N N . LEU B 1 361 ? -13.992 6.379 13.344 1 83.06 361 LEU B N 1
ATOM 6841 C CA . LEU B 1 361 ? -14.617 7.699 13.32 1 83.06 361 LEU B CA 1
ATOM 6842 C C . LEU B 1 361 ? -16.141 7.582 13.258 1 83.06 361 LEU B C 1
ATOM 6844 O O . LEU B 1 361 ? -16.844 8.523 13.617 1 83.06 361 LEU B O 1
ATOM 6848 N N . GLY B 1 362 ? -16.734 6.613 12.859 1 73.12 362 GLY B N 1
ATOM 6849 C CA . GLY B 1 362 ? -18.172 6.414 12.781 1 73.12 362 GLY B CA 1
ATOM 6850 C C . GLY B 1 362 ? -18.562 5.027 12.305 1 73.12 362 GLY B C 1
ATOM 6851 O O . GLY B 1 362 ? -17.703 4.152 12.164 1 73.12 362 GLY B O 1
ATOM 6852 N N . ASN B 1 363 ? -19.844 5.023 12.312 1 67.69 363 ASN B N 1
ATOM 6853 C CA . ASN B 1 363 ? -20.391 3.768 11.82 1 67.69 363 ASN B CA 1
ATOM 6854 C C . ASN B 1 363 ? -20.141 3.584 10.328 1 67.69 363 ASN B C 1
ATOM 6856 O O . ASN B 1 363 ? -20.234 4.543 9.562 1 67.69 363 ASN B O 1
ATOM 6860 N N . GLY B 1 364 ? -19.484 2.504 10.023 1 73 364 GLY B N 1
ATOM 6861 C CA . GLY B 1 364 ? -19.422 2.154 8.617 1 73 364 GLY B CA 1
ATOM 6862 C C . GLY B 1 364 ? -18.031 2.336 8.023 1 73 364 GLY B C 1
ATOM 6863 O O . GLY B 1 364 ? -17.875 2.41 6.801 1 73 364 GLY B O 1
ATOM 6864 N N . GLN B 1 365 ? -17.062 2.709 8.883 1 86.19 365 GLN B N 1
ATOM 6865 C CA . GLN B 1 365 ? -15.711 2.764 8.344 1 86.19 365 GLN B CA 1
ATOM 6866 C C . GLN B 1 365 ? -15.312 1.428 7.727 1 86.19 365 GLN B C 1
ATOM 6868 O O . GLN B 1 365 ? -15.383 0.388 8.383 1 86.19 365 GLN B O 1
ATOM 6873 N N . ASP B 1 366 ? -14.953 1.535 6.484 1 90.75 366 ASP B N 1
ATOM 6874 C CA . ASP B 1 366 ? -14.602 0.321 5.754 1 90.75 366 ASP B CA 1
ATOM 6875 C C . ASP B 1 366 ? -13.273 -0.247 6.242 1 90.75 366 ASP B C 1
ATOM 6877 O O . ASP B 1 366 ? -12.352 0.506 6.574 1 90.75 366 ASP B O 1
ATOM 6881 N N . GLN B 1 367 ? -13.25 -1.536 6.266 1 93.81 367 GLN B N 1
ATOM 6882 C CA . GLN B 1 367 ? -12 -2.213 6.586 1 93.81 367 GLN B CA 1
ATOM 6883 C C . GLN B 1 367 ? -11.023 -2.154 5.41 1 93.81 367 GLN B C 1
ATOM 6885 O O . GLN B 1 367 ? -11.438 -1.923 4.27 1 93.81 367 GLN B O 1
ATOM 6890 N N . ASN B 1 368 ? -9.766 -2.277 5.75 1 96.25 368 ASN B N 1
ATOM 6891 C CA . ASN B 1 368 ? -8.75 -2.293 4.703 1 96.25 368 ASN B CA 1
ATOM 6892 C C . ASN B 1 368 ? -8.781 -3.596 3.91 1 96.25 368 ASN B C 1
ATOM 6894 O O . ASN B 1 368 ? -9.117 -4.648 4.453 1 96.25 368 ASN B O 1
ATOM 6898 N N . TRP B 1 369 ? -8.445 -3.518 2.619 1 96.94 369 TRP B N 1
ATOM 6899 C CA . TRP B 1 369 ? -8.297 -4.688 1.76 1 96.94 369 TRP B CA 1
ATOM 6900 C C . TRP B 1 369 ? -6.926 -4.703 1.094 1 96.94 369 TRP B C 1
ATOM 6902 O O . TRP B 1 369 ? -6.402 -3.654 0.711 1 96.94 369 TRP B O 1
ATOM 6912 N N . LEU B 1 370 ? -6.324 -5.805 1.026 1 97.12 370 LEU B N 1
ATOM 6913 C CA . LEU B 1 370 ? -5.215 -6.113 0.127 1 97.12 370 LEU B CA 1
ATOM 6914 C C . LEU B 1 370 ? -5.656 -7.086 -0.963 1 97.12 370 LEU B C 1
ATOM 6916 O O . LEU B 1 370 ? -6.109 -8.195 -0.667 1 97.12 370 LEU B O 1
ATOM 6920 N N . ILE B 1 371 ? -5.52 -6.699 -2.213 1 97 371 ILE B N 1
ATOM 6921 C CA . ILE B 1 371 ? -5.934 -7.535 -3.334 1 97 371 ILE B CA 1
ATOM 6922 C C . ILE B 1 371 ? -4.734 -7.82 -4.234 1 97 371 ILE B C 1
ATOM 6924 O O . ILE B 1 371 ? -4.035 -6.898 -4.664 1 97 371 ILE B O 1
ATOM 6928 N N . ILE B 1 372 ? -4.473 -9.031 -4.465 1 96.69 372 ILE B N 1
ATOM 6929 C CA . ILE B 1 372 ? -3.453 -9.484 -5.406 1 96.69 372 ILE B CA 1
ATOM 6930 C C . ILE B 1 372 ? -4.121 -10.086 -6.641 1 96.69 372 ILE B C 1
ATOM 6932 O O . ILE B 1 372 ? -4.711 -11.164 -6.57 1 96.69 372 ILE B O 1
ATOM 6936 N N . GLY B 1 373 ? -3.943 -9.359 -7.711 1 95.12 373 GLY B N 1
ATOM 6937 C CA . GLY B 1 373 ? -4.488 -9.852 -8.969 1 95.12 373 GLY B CA 1
ATOM 6938 C C . GLY B 1 373 ? -3.531 -10.758 -9.719 1 95.12 373 GLY B C 1
ATOM 6939 O O . GLY B 1 373 ? -2.363 -10.422 -9.914 1 95.12 373 GLY B O 1
ATOM 6940 N N . ILE B 1 374 ? -4.055 -11.898 -10.125 1 93.62 374 ILE B N 1
ATOM 6941 C CA . ILE B 1 374 ? -3.24 -12.875 -10.836 1 93.62 374 ILE B CA 1
ATOM 6942 C C . ILE B 1 374 ? -3.588 -12.852 -12.328 1 93.62 374 ILE B C 1
ATOM 6944 O O . ILE B 1 374 ? -2.697 -12.766 -13.18 1 93.62 374 ILE B O 1
ATOM 6948 N N . GLN B 1 375 ? -4.867 -12.93 -12.602 1 90.38 375 GLN B N 1
ATOM 6949 C CA . GLN B 1 375 ? -5.402 -12.844 -13.953 1 90.38 375 GLN B CA 1
ATOM 6950 C C . GLN B 1 375 ? -6.809 -12.25 -13.945 1 90.38 375 GLN B C 1
ATOM 6952 O O . GLN B 1 375 ? -7.609 -12.539 -13.055 1 90.38 375 GLN B O 1
ATOM 6957 N N . PRO B 1 376 ? -7.086 -11.469 -14.906 1 90.06 376 PRO B N 1
ATOM 6958 C CA . PRO B 1 376 ? -6.352 -11.062 -16.109 1 90.06 376 PRO B CA 1
ATOM 6959 C C . PRO B 1 376 ? -5.305 -9.984 -15.828 1 90.06 376 PRO B C 1
ATOM 6961 O O . PRO B 1 376 ? -4.371 -9.812 -16.609 1 90.06 376 PRO B O 1
ATOM 6964 N N . ARG B 1 377 ? -5.434 -9.258 -14.82 1 90.88 377 ARG B N 1
ATOM 6965 C CA . ARG B 1 377 ? -4.484 -8.195 -14.508 1 90.88 377 ARG B CA 1
ATOM 6966 C C . ARG B 1 377 ? -3.584 -8.578 -13.344 1 90.88 377 ARG B C 1
ATOM 6968 O O . ARG B 1 377 ? -4.066 -8.82 -12.234 1 90.88 377 ARG B O 1
ATOM 6975 N N . GLU B 1 378 ? -2.332 -8.609 -13.625 1 93.56 378 GLU B N 1
ATOM 6976 C CA . GLU B 1 378 ? -1.366 -8.852 -12.555 1 93.56 378 GLU B CA 1
ATOM 6977 C C . GLU B 1 378 ? -1.064 -7.566 -11.789 1 93.56 378 GLU B C 1
ATOM 6979 O O . GLU B 1 378 ? -0.41 -6.66 -12.312 1 93.56 378 GLU B O 1
ATOM 6984 N N . CYS B 1 379 ? -1.488 -7.539 -10.547 1 94.94 379 CYS B N 1
ATOM 6985 C CA . CYS B 1 379 ? -1.35 -6.297 -9.797 1 94.94 379 CYS B CA 1
ATOM 6986 C C . CYS B 1 379 ? -1.419 -6.555 -8.297 1 94.94 379 CYS B C 1
ATOM 6988 O O . CYS B 1 379 ? -1.723 -7.668 -7.867 1 94.94 379 CYS B O 1
ATOM 6990 N N . ILE B 1 380 ? -1.002 -5.598 -7.559 1 96.19 380 ILE B N 1
ATOM 6991 C CA . ILE B 1 380 ? -1.219 -5.531 -6.117 1 96.19 380 ILE B CA 1
ATOM 6992 C C . ILE B 1 380 ? -1.93 -4.227 -5.766 1 96.19 380 ILE B C 1
ATOM 6994 O O . ILE B 1 380 ? -1.594 -3.166 -6.297 1 96.19 380 ILE B O 1
ATOM 6998 N N . LYS B 1 381 ? -2.947 -4.324 -4.906 1 95.88 381 LYS B N 1
ATOM 6999 C CA . LYS B 1 381 ? -3.775 -3.168 -4.57 1 95.88 381 LYS B CA 1
ATOM 7000 C C . LYS B 1 381 ? -4.07 -3.121 -3.072 1 95.88 381 LYS B C 1
ATOM 7002 O O . LYS B 1 381 ? -4.332 -4.152 -2.453 1 95.88 381 LYS B O 1
ATOM 7007 N N . PHE B 1 382 ? -3.979 -1.925 -2.516 1 96.56 382 PHE B N 1
ATOM 7008 C CA . PHE B 1 382 ? -4.453 -1.648 -1.166 1 96.56 382 PHE B CA 1
ATOM 7009 C C . PHE B 1 382 ? -5.68 -0.74 -1.199 1 96.56 382 PHE B C 1
ATOM 7011 O O . PHE B 1 382 ? -5.742 0.198 -1.997 1 96.56 382 PHE B O 1
ATOM 7018 N N . GLU B 1 383 ? -6.617 -1.019 -0.434 1 96.38 383 GLU B N 1
ATOM 7019 C CA . GLU B 1 383 ? -7.695 -0.087 -0.109 1 96.38 383 GLU B CA 1
ATOM 7020 C C . GLU B 1 383 ? -7.602 0.381 1.34 1 96.38 383 GLU B C 1
ATOM 7022 O O . GLU B 1 383 ? -7.695 -0.427 2.266 1 96.38 383 GLU B O 1
ATOM 7027 N N . ILE B 1 384 ? -7.453 1.66 1.523 1 96.19 384 ILE B N 1
ATOM 7028 C CA . ILE B 1 384 ? -7.242 2.197 2.863 1 96.19 384 ILE B CA 1
ATOM 7029 C C . ILE B 1 384 ? -8.133 3.418 3.076 1 96.19 384 ILE B C 1
ATOM 7031 O O . ILE B 1 384 ? -8.758 3.912 2.133 1 96.19 384 ILE B O 1
ATOM 7035 N N . GLN B 1 385 ? -8.18 3.811 4.305 1 95 385 GLN B N 1
ATOM 7036 C CA . GLN B 1 385 ? -8.953 4.992 4.664 1 95 385 GLN B CA 1
ATOM 7037 C C . GLN B 1 385 ? -8.086 6.25 4.633 1 95 385 GLN B C 1
ATOM 7039 O O . GLN B 1 385 ? -6.93 6.227 5.07 1 95 385 GLN B O 1
ATOM 7044 N N . SER B 1 386 ? -8.625 7.316 4.09 1 94.31 386 SER B N 1
ATOM 7045 C CA . SER B 1 386 ? -7.977 8.625 4.035 1 94.31 386 SER B CA 1
ATOM 7046 C C . SER B 1 386 ? -8.961 9.742 4.359 1 94.31 386 SER B C 1
ATOM 7048 O O . SER B 1 386 ? -10.156 9.625 4.086 1 94.31 386 SER B O 1
ATOM 7050 N N . LYS B 1 387 ? -8.43 10.789 4.891 1 93 387 LYS B N 1
ATOM 7051 C CA . LYS B 1 387 ? -9.273 11.938 5.215 1 93 387 LYS B CA 1
ATOM 7052 C C . LYS B 1 387 ? -9.852 12.57 3.951 1 93 387 LYS B C 1
ATOM 7054 O O . LYS B 1 387 ? -9.141 12.734 2.957 1 93 387 LYS B O 1
ATOM 7059 N N . ILE B 1 388 ? -11.164 12.859 4.023 1 91.75 388 ILE B N 1
ATOM 7060 C CA . ILE B 1 388 ? -11.766 13.695 2.984 1 91.75 388 ILE B CA 1
ATOM 7061 C C . ILE B 1 388 ? -11.344 15.148 3.182 1 91.75 388 ILE B C 1
ATOM 7063 O O . ILE B 1 388 ? -11.578 15.727 4.242 1 91.75 388 ILE B O 1
ATOM 7067 N N . PRO B 1 389 ? -10.648 15.68 2.201 1 88.88 389 PRO B N 1
ATOM 7068 C CA . PRO B 1 389 ? -10.281 17.078 2.371 1 88.88 389 PRO B CA 1
ATOM 7069 C C . PRO B 1 389 ? -11.469 17.969 2.74 1 88.88 389 PRO B C 1
ATOM 7071 O O . PRO B 1 389 ? -12.578 17.766 2.244 1 88.88 389 PRO B O 1
ATOM 7074 N N . GLY B 1 390 ? -11.164 18.984 3.58 1 84.75 390 GLY B N 1
ATOM 7075 C CA . GLY B 1 390 ? -12.227 19.875 4.016 1 84.75 390 GLY B CA 1
ATOM 7076 C C . GLY B 1 390 ? -12.188 20.172 5.504 1 84.75 390 GLY B C 1
ATOM 7077 O O . GLY B 1 390 ? -11.188 19.891 6.172 1 84.75 390 GLY B O 1
ATOM 7078 N N . LEU B 1 391 ? -13.266 20.703 5.984 1 83.94 391 LEU B N 1
ATOM 7079 C CA . LEU B 1 391 ? -13.32 21.203 7.355 1 83.94 391 LEU B CA 1
ATOM 7080 C C . LEU B 1 391 ? -13.742 20.094 8.312 1 83.94 391 LEU B C 1
ATOM 7082 O O . LEU B 1 391 ? -13.359 20.094 9.484 1 83.94 391 LEU B O 1
ATOM 7086 N N . ASP B 1 392 ? -14.391 19.094 7.84 1 83.25 392 ASP B N 1
ATOM 7087 C CA . ASP B 1 392 ? -14.922 18.047 8.695 1 83.25 392 ASP B CA 1
ATOM 7088 C C . ASP B 1 392 ? -13.945 16.859 8.773 1 83.25 392 ASP B C 1
ATOM 7090 O O . ASP B 1 392 ? -13.109 16.688 7.887 1 83.25 392 ASP B O 1
ATOM 7094 N N . ILE B 1 393 ? -14.117 16.141 9.859 1 85.69 393 ILE B N 1
ATOM 7095 C CA . ILE B 1 393 ? -13.32 14.93 10.023 1 85.69 393 ILE B CA 1
ATOM 7096 C C . ILE B 1 393 ? -14.102 13.727 9.5 1 85.69 393 ILE B C 1
ATOM 7098 O O . ILE B 1 393 ? -15.047 13.266 10.148 1 85.69 393 ILE B O 1
ATOM 7102 N N . ALA B 1 394 ? -13.773 13.352 8.391 1 89.12 394 ALA B N 1
ATOM 7103 C CA . ALA B 1 394 ? -14.359 12.172 7.754 1 89.12 394 ALA B CA 1
ATOM 7104 C C . ALA B 1 394 ? -13.344 11.477 6.852 1 89.12 394 ALA B C 1
ATOM 7106 O O . ALA B 1 394 ? -12.383 12.102 6.391 1 89.12 394 ALA B O 1
ATOM 7107 N N . THR B 1 395 ? -13.562 10.227 6.715 1 92.56 395 THR B N 1
ATOM 7108 C CA . THR B 1 395 ? -12.641 9.477 5.867 1 92.56 395 THR B CA 1
ATOM 7109 C C . THR B 1 395 ? -13.375 8.844 4.695 1 92.56 395 THR B C 1
ATOM 7111 O O . THR B 1 395 ? -14.602 8.734 4.715 1 92.56 395 THR B O 1
ATOM 7114 N N . ARG B 1 396 ? -12.688 8.492 3.711 1 93.44 396 ARG B N 1
ATOM 7115 C CA . ARG B 1 396 ? -13.156 7.699 2.58 1 93.44 396 ARG B CA 1
ATOM 7116 C C . ARG B 1 396 ? -12.125 6.641 2.193 1 93.44 396 ARG B C 1
ATOM 7118 O O . ARG B 1 396 ? -10.953 6.754 2.547 1 93.44 396 ARG B O 1
ATOM 7125 N N . THR B 1 397 ? -12.617 5.629 1.475 1 94.31 397 THR B N 1
ATOM 7126 C CA . THR B 1 397 ? -11.711 4.605 0.975 1 94.31 397 THR B CA 1
ATOM 7127 C C . THR B 1 397 ? -10.992 5.086 -0.283 1 94.31 397 THR B C 1
ATOM 7129 O O . THR B 1 397 ? -11.617 5.625 -1.195 1 94.31 397 THR B O 1
ATOM 7132 N N . ILE B 1 398 ? -9.719 4.969 -0.259 1 94.94 398 ILE B N 1
ATOM 7133 C CA . ILE B 1 398 ? -8.945 5.203 -1.471 1 94.94 398 ILE B CA 1
ATOM 7134 C C . ILE B 1 398 ? -8.18 3.934 -1.85 1 94.94 398 ILE B C 1
ATOM 7136 O O . ILE B 1 398 ? -8.086 3.002 -1.049 1 94.94 398 ILE B O 1
ATOM 7140 N N . GLU B 1 399 ? -7.672 3.877 -3.078 1 95.31 399 GLU B N 1
ATOM 7141 C CA . GLU B 1 399 ? -6.953 2.701 -3.557 1 95.31 399 GLU B CA 1
ATOM 7142 C C . GLU B 1 399 ? -5.52 3.053 -3.945 1 95.31 399 GLU B C 1
ATOM 7144 O O . GLU B 1 399 ? -5.27 4.113 -4.523 1 95.31 399 GLU B O 1
ATOM 7149 N N . LEU B 1 400 ? -4.633 2.299 -3.52 1 96.38 400 LEU B N 1
ATOM 7150 C CA . LEU B 1 400 ? -3.258 2.271 -4.012 1 96.38 400 LEU B CA 1
ATOM 7151 C C . LEU B 1 400 ? -3.043 1.093 -4.953 1 96.38 400 LEU B C 1
ATOM 7153 O O . LEU B 1 400 ? -3.131 -0.065 -4.539 1 96.38 400 LEU B O 1
ATOM 7157 N N . ASP B 1 401 ? -2.762 1.387 -6.18 1 94.56 401 ASP B N 1
ATOM 7158 C CA . ASP B 1 401 ? -2.719 0.354 -7.207 1 94.56 401 ASP B CA 1
ATOM 7159 C C . ASP B 1 401 ? -1.326 0.253 -7.824 1 94.56 401 ASP B C 1
ATOM 7161 O O . ASP B 1 401 ? -0.774 1.251 -8.297 1 94.56 401 ASP B O 1
ATOM 7165 N N . GLY B 1 402 ? -0.728 -0.889 -7.801 1 93.75 402 GLY B N 1
ATOM 7166 C CA . GLY B 1 402 ? 0.556 -1.153 -8.43 1 93.75 402 GLY B CA 1
ATOM 7167 C C . GLY B 1 402 ? 0.505 -2.285 -9.438 1 93.75 402 GLY B C 1
ATOM 7168 O O . GLY B 1 402 ? 0.119 -3.406 -9.102 1 93.75 402 GLY B O 1
ATOM 7169 N N . ALA B 1 403 ? 0.936 -2.004 -10.633 1 93 403 ALA B N 1
ATOM 7170 C CA . ALA B 1 403 ? 1.021 -3.02 -11.68 1 93 403 ALA B CA 1
ATOM 7171 C C . ALA B 1 403 ? 2.279 -3.867 -11.523 1 93 403 ALA B C 1
ATOM 7173 O O . ALA B 1 403 ? 3.381 -3.332 -11.375 1 93 403 ALA B O 1
ATOM 7174 N N . ASN B 1 404 ? 2.074 -5.129 -11.578 1 92.69 404 ASN B N 1
ATOM 7175 C CA . ASN B 1 404 ? 3.227 -6.02 -11.5 1 92.69 404 ASN B CA 1
ATOM 7176 C C . ASN B 1 404 ? 3.889 -6.199 -12.867 1 92.69 404 ASN B C 1
ATOM 7178 O O . ASN B 1 404 ? 5.02 -6.68 -12.953 1 92.69 404 ASN B O 1
ATOM 7182 N N . ARG B 1 405 ? 3.176 -5.887 -13.875 1 91.62 405 ARG B N 1
ATOM 7183 C CA . ARG B 1 405 ? 3.705 -5.977 -15.227 1 91.62 405 ARG B CA 1
ATOM 7184 C C . ARG B 1 405 ? 4.008 -4.594 -15.797 1 91.62 405 ARG B C 1
ATOM 7186 O O . ARG B 1 405 ? 3.256 -3.643 -15.562 1 91.62 405 ARG B O 1
ATOM 7193 N N . GLN B 1 406 ? 5.086 -4.477 -16.453 1 89.94 406 GLN B N 1
ATOM 7194 C CA . GLN B 1 406 ? 5.488 -3.252 -17.141 1 89.94 406 GLN B CA 1
ATOM 7195 C C . GLN B 1 406 ? 5.68 -3.494 -18.625 1 89.94 406 GLN B C 1
ATOM 7197 O O . GLN B 1 406 ? 5.734 -4.641 -19.078 1 89.94 406 GLN B O 1
ATOM 7202 N N . GLU B 1 407 ? 5.695 -2.367 -19.281 1 87 407 GLU B N 1
ATOM 7203 C CA . GLU B 1 407 ? 5.953 -2.475 -20.703 1 87 407 GLU B CA 1
ATOM 7204 C C . GLU B 1 407 ? 7.281 -3.176 -20.984 1 87 407 GLU B C 1
ATOM 7206 O O . GLU B 1 407 ? 8.297 -2.865 -20.359 1 87 407 GLU B O 1
ATOM 7211 N N . GLY B 1 408 ? 7.25 -4.168 -21.812 1 85.19 408 GLY B N 1
ATOM 7212 C CA . GLY B 1 408 ? 8.477 -4.855 -22.188 1 85.19 408 GLY B CA 1
ATOM 7213 C C . GLY B 1 408 ? 8.672 -6.168 -21.438 1 85.19 408 GLY B C 1
ATOM 7214 O O . GLY B 1 408 ? 9.547 -6.961 -21.797 1 85.19 408 GLY B O 1
ATOM 7215 N N . ASP B 1 409 ? 7.887 -6.379 -20.453 1 89.12 409 ASP B N 1
ATOM 7216 C CA . ASP B 1 409 ? 8.031 -7.621 -19.703 1 89.12 409 ASP B CA 1
ATOM 7217 C C . ASP B 1 409 ? 7.703 -8.828 -20.578 1 89.12 409 ASP B C 1
ATOM 7219 O O . ASP B 1 409 ? 6.781 -8.781 -21.391 1 89.12 409 ASP B O 1
ATOM 7223 N N . GLU B 1 410 ? 8.398 -9.836 -20.344 1 81.25 410 GLU B N 1
ATOM 7224 C CA . GLU B 1 410 ? 8.172 -11.062 -21.094 1 81.25 410 GLU B CA 1
ATOM 7225 C C . GLU B 1 410 ? 6.891 -11.758 -20.641 1 81.25 410 GLU B C 1
ATOM 7227 O O . GLU B 1 410 ? 6.555 -11.734 -19.453 1 81.25 410 GLU B O 1
ATOM 7232 N N . THR B 1 411 ? 6.25 -12.266 -21.656 1 81.06 411 THR B N 1
ATOM 7233 C CA . THR B 1 411 ? 5.133 -13.141 -21.328 1 81.06 411 THR B CA 1
ATOM 7234 C C . THR B 1 411 ? 5.527 -14.609 -21.5 1 81.06 411 THR B C 1
ATOM 7236 O O . THR B 1 411 ? 5.887 -15.031 -22.609 1 81.06 411 THR B O 1
ATOM 7239 N N . ILE B 1 412 ? 5.617 -15.227 -20.406 1 83.94 412 ILE B N 1
ATOM 7240 C CA . ILE B 1 412 ? 6.008 -16.625 -20.406 1 83.94 412 ILE B CA 1
ATOM 7241 C C . ILE B 1 412 ? 4.801 -17.5 -20.078 1 83.94 412 ILE B C 1
ATOM 7243 O O . ILE B 1 412 ? 4.07 -17.219 -19.125 1 83.94 412 ILE B O 1
ATOM 7247 N N . ASP B 1 413 ? 4.648 -18.422 -20.906 1 87.12 413 ASP B N 1
ATOM 7248 C CA . ASP B 1 413 ? 3.607 -19.406 -20.609 1 87.12 413 ASP B CA 1
ATOM 7249 C C . ASP B 1 413 ? 4.031 -20.328 -19.469 1 87.12 413 ASP B C 1
ATOM 7251 O O . ASP B 1 413 ? 5.223 -20.594 -19.297 1 87.12 413 ASP B O 1
ATOM 7255 N N . ALA B 1 414 ? 3.064 -20.844 -18.797 1 89.81 414 ALA B N 1
ATOM 7256 C CA . ALA B 1 414 ? 3.303 -21.703 -17.656 1 89.81 414 ALA B CA 1
ATOM 7257 C C . ALA B 1 414 ? 4.137 -22.922 -18.047 1 89.81 414 ALA B C 1
ATOM 7259 O O . ALA B 1 414 ? 5.047 -23.312 -17.312 1 89.81 414 ALA B O 1
ATOM 7260 N N . TYR B 1 415 ? 3.891 -23.469 -19.188 1 93.69 415 TYR B N 1
ATOM 7261 C CA . TYR B 1 415 ? 4.555 -24.703 -19.609 1 93.69 415 TYR B CA 1
ATOM 7262 C C . TYR B 1 415 ? 6.008 -24.438 -19.984 1 93.69 415 TYR B C 1
ATOM 7264 O O . TYR B 1 415 ? 6.855 -25.328 -19.891 1 93.69 415 TYR B O 1
ATOM 7272 N N . GLU B 1 416 ? 6.297 -23.234 -20.422 1 93.44 416 GLU B N 1
ATOM 7273 C CA . GLU B 1 416 ? 7.691 -22.875 -20.672 1 93.44 416 GLU B CA 1
ATOM 7274 C C . GLU B 1 416 ? 8.516 -22.953 -19.391 1 93.44 416 GLU B C 1
ATOM 7276 O O . GLU B 1 416 ? 9.594 -23.547 -19.375 1 93.44 416 GLU B O 1
ATOM 7281 N N . ALA B 1 417 ? 7.914 -22.406 -18.391 1 92.25 417 ALA B N 1
ATOM 7282 C CA . ALA B 1 417 ? 8.586 -22.422 -17.094 1 92.25 417 ALA B CA 1
ATOM 7283 C C . ALA B 1 417 ? 8.734 -23.844 -16.562 1 92.25 417 ALA B C 1
ATOM 7285 O O . ALA B 1 417 ? 9.789 -24.219 -16.047 1 92.25 417 ALA B O 1
ATOM 7286 N N . LEU B 1 418 ? 7.738 -24.609 -16.703 1 94.38 418 LEU B N 1
ATOM 7287 C CA . LEU B 1 418 ? 7.738 -25.984 -16.219 1 94.38 418 LEU B CA 1
ATOM 7288 C C . LEU B 1 418 ? 8.75 -26.828 -16.969 1 94.38 418 LEU B C 1
ATOM 7290 O O . LEU B 1 418 ? 9.492 -27.609 -16.359 1 94.38 418 LEU B O 1
ATOM 7294 N N . LEU B 1 419 ? 8.773 -26.656 -18.25 1 95.5 419 LEU B N 1
ATOM 7295 C CA . LEU B 1 419 ? 9.719 -27.406 -19.062 1 95.5 419 LEU B CA 1
ATOM 7296 C C . LEU B 1 419 ? 11.156 -27.047 -18.703 1 95.5 419 LEU B C 1
ATOM 7298 O O . LEU B 1 419 ? 12.016 -27.922 -18.609 1 95.5 419 LEU B O 1
ATOM 7302 N N . LEU B 1 420 ? 11.367 -25.828 -18.547 1 93.44 420 LEU B N 1
ATOM 7303 C CA . LEU B 1 420 ? 12.703 -25.375 -18.156 1 93.44 420 LEU B CA 1
ATOM 7304 C C . LEU B 1 420 ? 13.094 -25.969 -16.812 1 93.44 420 LEU B C 1
ATOM 7306 O O . LEU B 1 420 ? 14.195 -26.484 -16.656 1 93.44 420 LEU B O 1
ATOM 7310 N N . ASN B 1 421 ? 12.18 -25.906 -15.875 1 92.31 421 ASN B N 1
ATOM 7311 C CA . ASN B 1 421 ? 12.422 -26.469 -14.547 1 92.31 421 ASN B CA 1
ATOM 7312 C C . ASN B 1 421 ? 12.719 -27.969 -14.617 1 92.31 421 ASN B C 1
ATOM 7314 O O . ASN B 1 421 ? 13.562 -28.469 -13.875 1 92.31 421 ASN B O 1
ATOM 7318 N N . LEU B 1 422 ? 12.031 -28.594 -15.469 1 94.75 422 LEU B N 1
ATOM 7319 C CA . LEU B 1 422 ? 12.234 -30.031 -15.656 1 94.75 422 LEU B CA 1
ATOM 7320 C C . LEU B 1 422 ? 13.672 -30.312 -16.078 1 94.75 422 LEU B C 1
ATOM 7322 O O . LEU B 1 422 ? 14.336 -31.188 -15.492 1 94.75 422 LEU B O 1
ATOM 7326 N N . MET B 1 423 ? 14.125 -29.609 -16.984 1 94.06 423 MET B N 1
ATOM 7327 C CA . MET B 1 423 ? 15.469 -29.828 -17.531 1 94.06 423 MET B CA 1
ATOM 7328 C C . MET B 1 423 ? 16.531 -29.438 -16.516 1 94.06 423 MET B C 1
ATOM 7330 O O . MET B 1 423 ? 17.609 -30.031 -16.469 1 94.06 423 MET B O 1
ATOM 7334 N N . GLU B 1 424 ? 16.188 -28.484 -15.656 1 91.94 424 GLU B N 1
ATOM 7335 C CA . GLU B 1 424 ? 17.109 -28 -14.641 1 91.94 424 GLU B CA 1
ATOM 7336 C C . GLU B 1 424 ? 17.109 -28.906 -13.414 1 91.94 424 GLU B C 1
ATOM 7338 O O . GLU B 1 424 ? 18 -28.812 -12.562 1 91.94 424 GLU B O 1
ATOM 7343 N N . GLY B 1 425 ? 16.125 -29.75 -13.305 1 91.38 425 GLY B N 1
ATOM 7344 C CA . GLY B 1 425 ? 15.992 -30.578 -12.125 1 91.38 425 GLY B CA 1
ATOM 7345 C C . GLY B 1 425 ? 15.406 -29.844 -10.938 1 91.38 425 GLY B C 1
ATOM 7346 O O . GLY B 1 425 ? 15.68 -30.188 -9.789 1 91.38 425 GLY B O 1
ATOM 7347 N N . ASP B 1 426 ? 14.688 -28.797 -11.234 1 89.75 426 ASP B N 1
ATOM 7348 C CA . ASP B 1 426 ? 14.008 -27.984 -10.219 1 89.75 426 ASP B CA 1
ATOM 7349 C C . ASP B 1 426 ? 12.547 -28.406 -10.078 1 89.75 426 ASP B C 1
ATOM 7351 O O . ASP B 1 426 ? 11.711 -28.062 -10.922 1 89.75 426 ASP B O 1
ATOM 7355 N N . ASN B 1 427 ? 12.219 -29.031 -9.039 1 90 427 ASN B N 1
ATOM 7356 C CA . ASN B 1 427 ? 10.859 -29.547 -8.875 1 90 427 ASN B CA 1
ATOM 7357 C C . ASN B 1 427 ? 10 -28.578 -8.055 1 90 427 ASN B C 1
ATOM 7359 O O . ASN B 1 427 ? 8.977 -28.984 -7.5 1 90 427 ASN B O 1
ATOM 7363 N N . SER B 1 428 ? 10.375 -27.312 -7.902 1 85.06 428 SER B N 1
ATOM 7364 C CA . SER B 1 428 ? 9.664 -26.328 -7.082 1 85.06 428 SER B CA 1
ATOM 7365 C C . SER B 1 428 ? 8.289 -26.016 -7.66 1 85.06 428 SER B C 1
ATOM 7367 O O . SER B 1 428 ? 7.367 -25.656 -6.926 1 85.06 428 SER B O 1
ATOM 7369 N N . LEU B 1 429 ? 8.203 -26.219 -8.945 1 89.38 429 LEU B N 1
ATOM 7370 C CA . LEU B 1 429 ? 6.945 -25.891 -9.609 1 89.38 429 LEU B CA 1
ATOM 7371 C C . LEU B 1 429 ? 6.102 -27.141 -9.844 1 89.38 429 LEU B C 1
ATOM 7373 O O . LEU B 1 429 ? 5.102 -27.078 -10.562 1 89.38 429 LEU B O 1
ATOM 7377 N N . TYR B 1 430 ? 6.527 -28.219 -9.289 1 94.38 430 TYR B N 1
ATOM 7378 C CA . TYR B 1 430 ? 5.809 -29.484 -9.43 1 94.38 430 TYR B CA 1
ATOM 7379 C C . TYR B 1 430 ? 5.254 -29.953 -8.094 1 94.38 430 TYR B C 1
ATOM 7381 O O . TYR B 1 430 ? 5.793 -29.594 -7.035 1 94.38 430 TYR B O 1
ATOM 7389 N N . LEU B 1 431 ? 4.254 -30.734 -8.188 1 95 431 LEU B N 1
ATOM 7390 C CA . LEU B 1 431 ? 3.605 -31.219 -6.969 1 95 431 LEU B CA 1
ATOM 7391 C C . LEU B 1 431 ? 4.336 -32.406 -6.398 1 95 431 LEU B C 1
ATOM 7393 O O . LEU B 1 431 ? 4.77 -33.312 -7.148 1 95 431 LEU B O 1
ATOM 7397 N N . HIS B 1 432 ? 4.5 -32.375 -5.137 1 95 432 HIS B N 1
ATOM 7398 C CA . HIS B 1 432 ? 4.902 -33.594 -4.414 1 95 432 HIS B CA 1
ATOM 7399 C C . HIS B 1 432 ? 3.695 -34.469 -4.109 1 95 432 HIS B C 1
ATOM 7401 O O . HIS B 1 432 ? 2.57 -33.969 -4.004 1 95 432 HIS B O 1
ATOM 7407 N N . ILE B 1 433 ? 3.902 -35.719 -3.922 1 95.94 433 ILE B N 1
ATOM 7408 C CA . ILE B 1 433 ? 2.818 -36.656 -3.666 1 95.94 433 ILE B CA 1
ATOM 7409 C C . ILE B 1 433 ? 2.117 -36.281 -2.359 1 95.94 433 ILE B C 1
ATOM 7411 O O . ILE B 1 433 ? 0.899 -36.438 -2.236 1 95.94 433 ILE B O 1
ATOM 7415 N N . SER B 1 434 ? 2.893 -35.781 -1.424 1 96.31 434 SER B N 1
ATOM 7416 C CA . SER B 1 434 ? 2.311 -35.406 -0.143 1 96.31 434 SER B CA 1
ATOM 7417 C C . SER B 1 434 ? 1.314 -34.25 -0.31 1 96.31 434 SER B C 1
ATOM 7419 O O . SER B 1 434 ? 0.308 -34.188 0.398 1 96.31 434 SER B O 1
ATOM 7421 N N . GLU B 1 435 ? 1.603 -33.344 -1.172 1 96.75 435 GLU B N 1
ATOM 7422 C CA . GLU B 1 435 ? 0.667 -32.281 -1.468 1 96.75 435 GLU B CA 1
ATOM 7423 C C . GLU B 1 435 ? -0.607 -32.812 -2.115 1 96.75 435 GLU B C 1
ATOM 7425 O O . GLU B 1 435 ? -1.714 -32.438 -1.722 1 96.75 435 GLU B O 1
ATOM 7430 N N . VAL B 1 436 ? -0.447 -33.688 -3.068 1 96.69 436 VAL B N 1
ATOM 7431 C CA . VAL B 1 436 ? -1.57 -34.281 -3.785 1 96.69 436 VAL B CA 1
ATOM 7432 C C . VAL B 1 436 ? -2.482 -35 -2.801 1 96.69 436 VAL B C 1
ATOM 7434 O O . VAL B 1 436 ? -3.699 -34.812 -2.814 1 96.69 436 VAL B O 1
ATOM 7437 N N . GLU B 1 437 ? -1.866 -35.812 -1.994 1 97.44 437 GLU B N 1
ATOM 7438 C CA . GLU B 1 437 ? -2.641 -36.594 -1.05 1 97.44 437 GLU B CA 1
ATOM 7439 C C . GLU B 1 437 ? -3.365 -35.719 -0.04 1 97.44 437 GLU B C 1
ATOM 7441 O O . GLU B 1 437 ? -4.531 -35.969 0.282 1 97.44 437 GLU B O 1
ATOM 7446 N N . ALA B 1 438 ? -2.682 -34.719 0.477 1 97.75 438 ALA B N 1
ATOM 7447 C CA . ALA B 1 438 ? -3.309 -33.812 1.417 1 97.75 438 ALA B CA 1
ATOM 7448 C C . ALA B 1 438 ? -4.512 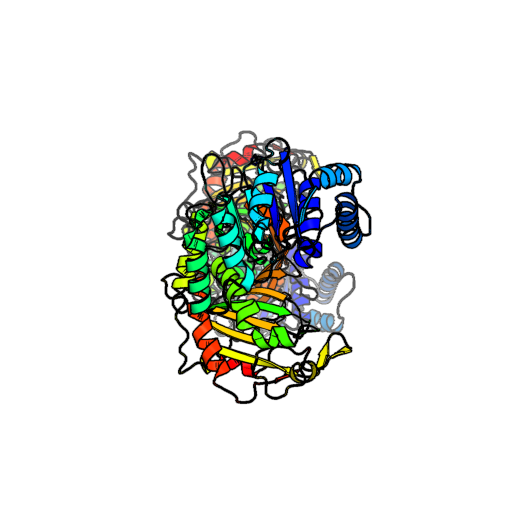-33.125 0.783 1 97.75 438 ALA B C 1
ATOM 7450 O O . ALA B 1 438 ? -5.551 -32.938 1.429 1 97.75 438 ALA B O 1
ATOM 7451 N N . GLN B 1 439 ? -4.359 -32.75 -0.407 1 97.81 439 GLN B N 1
ATOM 7452 C CA . GLN B 1 439 ? -5.426 -32.062 -1.121 1 97.81 439 GLN B CA 1
ATOM 7453 C C . GLN B 1 439 ? -6.621 -32.969 -1.349 1 97.81 439 GLN B C 1
ATOM 7455 O O . GLN B 1 439 ? -7.773 -32.562 -1.177 1 97.81 439 GLN B O 1
ATOM 7460 N N . TRP B 1 440 ? -6.352 -34.25 -1.72 1 97.81 440 TRP B N 1
ATOM 7461 C CA . TRP B 1 440 ? -7.43 -35.219 -1.899 1 97.81 440 TRP B CA 1
ATOM 7462 C C . TRP B 1 440 ? -8.125 -35.5 -0.573 1 97.81 440 TRP B C 1
ATOM 7464 O O . TRP B 1 440 ? -9.352 -35.594 -0.515 1 97.81 440 TRP B O 1
ATOM 7474 N N . ARG B 1 441 ? -7.344 -35.656 0.471 1 97.56 441 ARG B N 1
ATOM 7475 C CA . ARG B 1 441 ? -7.922 -35.906 1.786 1 97.56 441 ARG B CA 1
ATOM 7476 C C . ARG B 1 441 ? -8.914 -34.812 2.176 1 97.56 441 ARG B C 1
ATOM 7478 O O . ARG B 1 441 ? -9.93 -35.094 2.824 1 97.56 441 ARG B O 1
ATOM 7485 N N . LEU B 1 442 ? -8.625 -33.656 1.779 1 97.69 442 LEU B N 1
ATOM 7486 C CA . LEU B 1 442 ? -9.469 -32.531 2.123 1 97.69 442 LEU B CA 1
ATOM 7487 C C . LEU B 1 442 ? -10.758 -32.531 1.305 1 97.69 442 LEU B C 1
ATOM 7489 O O . LEU B 1 442 ? -11.836 -32.281 1.843 1 97.69 442 LEU B O 1
ATOM 7493 N N . VAL B 1 443 ? -10.719 -32.844 0.007 1 97.25 443 VAL B N 1
ATOM 7494 C CA . VAL B 1 443 ? -11.844 -32.594 -0.885 1 97.25 443 VAL B CA 1
ATOM 7495 C C . VAL B 1 443 ? -12.695 -33.844 -1.042 1 97.25 443 VAL B C 1
ATOM 7497 O O . VAL B 1 443 ? -13.898 -33.75 -1.3 1 97.25 443 VAL B O 1
ATOM 7500 N N . ASP B 1 444 ? -12.18 -35.062 -0.88 1 97.25 444 ASP B N 1
ATOM 7501 C CA . ASP B 1 444 ? -12.867 -36.312 -1.135 1 97.25 444 ASP B CA 1
ATOM 7502 C C . ASP B 1 444 ? -14.164 -36.406 -0.33 1 97.25 444 ASP B C 1
ATOM 7504 O O . ASP B 1 444 ? -15.211 -36.75 -0.873 1 97.25 444 ASP B O 1
ATOM 7508 N N . PRO B 1 445 ? -14.055 -36.094 0.957 1 97.44 445 PRO B N 1
ATOM 7509 C CA . PRO B 1 445 ? -15.289 -36.188 1.738 1 97.44 445 PRO B CA 1
ATOM 7510 C C . PRO B 1 445 ? -16.406 -35.281 1.194 1 97.44 445 PRO B C 1
ATOM 7512 O O . PRO B 1 445 ? -17.578 -35.656 1.247 1 97.44 445 PRO B O 1
ATOM 7515 N N . VAL B 1 446 ? -16.078 -34.156 0.717 1 97.69 446 VAL B N 1
ATOM 7516 C CA . VAL B 1 446 ? -17.062 -33.25 0.146 1 97.69 446 VAL B CA 1
ATOM 7517 C C . VAL B 1 446 ? -17.609 -33.812 -1.15 1 97.69 446 VAL B C 1
ATOM 7519 O O . VAL B 1 446 ? -18.828 -33.844 -1.364 1 97.69 446 VAL B O 1
ATOM 7522 N N . ILE B 1 447 ? -16.703 -34.312 -1.996 1 96.62 447 ILE B N 1
ATOM 7523 C CA . ILE B 1 447 ? -17.094 -34.906 -3.273 1 96.62 447 ILE B CA 1
ATOM 7524 C C . ILE B 1 447 ? -18.062 -36.062 -3.033 1 96.62 447 ILE B C 1
ATOM 7526 O O . ILE B 1 447 ? -19.094 -36.188 -3.689 1 96.62 447 ILE B O 1
ATOM 7530 N N . GLU B 1 448 ? -17.781 -36.906 -2.109 1 96.25 448 GLU B N 1
ATOM 7531 C CA . GLU B 1 448 ? -18.609 -38.094 -1.796 1 96.25 448 GLU B CA 1
ATOM 7532 C C . GLU B 1 448 ? -19.969 -37.656 -1.261 1 96.25 448 GLU B C 1
ATOM 7534 O O . GLU B 1 448 ? -21 -38.219 -1.657 1 96.25 448 GLU B O 1
ATOM 7539 N N . ALA B 1 449 ? -19.938 -36.719 -0.407 1 96.88 449 ALA B N 1
ATOM 7540 C CA . ALA B 1 449 ? -21.203 -36.25 0.16 1 96.88 449 ALA B CA 1
ATOM 7541 C C . ALA B 1 449 ? -22.094 -35.625 -0.921 1 96.88 449 ALA B C 1
ATOM 7543 O O . ALA B 1 449 ? -23.297 -35.906 -0.95 1 96.88 449 ALA B O 1
ATOM 7544 N N . TRP B 1 450 ? -21.531 -34.812 -1.787 1 96.38 450 TRP B N 1
ATOM 7545 C CA . TRP B 1 450 ? -22.281 -34.188 -2.861 1 96.38 450 TRP B CA 1
ATOM 7546 C C . TRP B 1 450 ? -22.812 -35.25 -3.842 1 96.38 450 TRP B C 1
ATOM 7548 O O . TRP B 1 450 ? -23.906 -35.094 -4.387 1 96.38 450 TRP B O 1
ATOM 7558 N N . ALA B 1 451 ? -22.016 -36.281 -4.07 1 94.38 451 ALA B N 1
ATOM 7559 C CA . ALA B 1 451 ? -22.422 -37.344 -4.98 1 94.38 451 ALA B CA 1
ATOM 7560 C C . ALA B 1 451 ? -23.609 -38.125 -4.414 1 94.38 451 ALA B C 1
ATOM 7562 O O . ALA B 1 451 ? -24.484 -38.594 -5.164 1 94.38 451 ALA B O 1
ATOM 7563 N N . LYS B 1 452 ? -23.688 -38.281 -3.121 1 94.75 452 LYS B N 1
ATOM 7564 C CA . LYS B 1 452 ? -24.75 -39.031 -2.455 1 94.75 452 LYS B CA 1
ATOM 7565 C C . LYS B 1 452 ? -26.031 -38.188 -2.377 1 94.75 452 LYS B C 1
ATOM 7567 O O . LYS B 1 452 ? -27.141 -38.75 -2.381 1 94.75 452 LYS B O 1
ATOM 7572 N N . ASP B 1 453 ? -25.891 -36.969 -2.281 1 94.38 453 ASP B N 1
ATOM 7573 C CA . ASP B 1 453 ? -27.047 -36.062 -2.227 1 94.38 453 ASP B CA 1
ATOM 7574 C C . ASP B 1 453 ? -27.594 -35.812 -3.623 1 94.38 453 ASP B C 1
ATOM 7576 O O . ASP B 1 453 ? -27.125 -34.906 -4.332 1 94.38 453 ASP B O 1
ATOM 7580 N N . ARG B 1 454 ? -28.688 -36.406 -3.959 1 92.56 454 ARG B N 1
ATOM 7581 C CA . ARG B 1 454 ? -29.203 -36.344 -5.32 1 92.56 454 ARG B CA 1
ATOM 7582 C C . ARG B 1 454 ? -30.297 -35.281 -5.449 1 92.56 454 ARG B C 1
ATOM 7584 O O . ARG B 1 454 ? -30.984 -35.219 -6.469 1 92.56 454 ARG B O 1
ATOM 7591 N N . LYS B 1 455 ? -30.422 -34.438 -4.441 1 92.69 455 LYS B N 1
ATOM 7592 C CA . LYS B 1 455 ? -31.344 -33.312 -4.551 1 92.69 455 LYS B CA 1
ATOM 7593 C C . LYS B 1 455 ? -30.875 -32.312 -5.609 1 92.69 455 LYS B C 1
ATOM 7595 O O . LYS B 1 455 ? -29.672 -32.188 -5.859 1 92.69 455 LYS B O 1
ATOM 7600 N N . PRO B 1 456 ? -31.859 -31.672 -6.219 1 93.75 456 PRO B N 1
ATOM 7601 C CA . PRO B 1 456 ? -31.453 -30.688 -7.227 1 93.75 456 PRO B CA 1
ATOM 7602 C C . PRO B 1 456 ? -30.5 -29.641 -6.672 1 93.75 456 PRO B C 1
ATOM 7604 O O . PRO B 1 456 ? -30.719 -29.109 -5.582 1 93.75 456 PRO B O 1
ATOM 7607 N N . VAL B 1 457 ? -29.5 -29.406 -7.426 1 95.94 457 VAL B N 1
ATOM 7608 C CA . VAL B 1 457 ? -28.469 -28.469 -7.043 1 95.94 457 VAL B CA 1
ATOM 7609 C C . VAL B 1 457 ? -28.938 -27.031 -7.316 1 95.94 457 VAL B C 1
ATOM 7611 O O . VAL B 1 457 ? -29.656 -26.797 -8.281 1 95.94 457 VAL B O 1
ATOM 7614 N N . HIS B 1 458 ? -28.594 -26.094 -6.426 1 96.56 458 HIS B N 1
ATOM 7615 C CA . HIS B 1 458 ? -28.938 -24.688 -6.602 1 96.56 458 HIS B CA 1
ATOM 7616 C C . HIS B 1 458 ? -28.5 -24.188 -7.973 1 96.56 458 HIS B C 1
ATOM 7618 O O . HIS B 1 458 ? -27.406 -24.5 -8.438 1 96.56 458 HIS B O 1
ATOM 7624 N N . GLN B 1 459 ? -29.391 -23.391 -8.609 1 97.44 459 GLN B N 1
ATOM 7625 C CA . GLN B 1 459 ? -29.078 -22.828 -9.914 1 97.44 459 GLN B CA 1
ATOM 7626 C C . GLN B 1 459 ? -28.734 -21.344 -9.812 1 97.44 459 GLN B C 1
ATOM 7628 O O . GLN B 1 459 ? -29.312 -20.625 -8.984 1 97.44 459 GLN B O 1
ATOM 7633 N N . TYR B 1 460 ? -27.766 -20.922 -10.586 1 97.62 460 TYR B N 1
ATOM 7634 C CA . TYR B 1 460 ? -27.484 -19.5 -10.734 1 97.62 460 TYR B CA 1
ATOM 7635 C C . TYR B 1 460 ? -27.438 -19.094 -12.203 1 97.62 460 TYR B C 1
ATOM 7637 O O . TYR B 1 460 ? -26.891 -19.844 -13.039 1 97.62 460 TYR B O 1
ATOM 7645 N N . PRO B 1 461 ? -28.062 -17.953 -12.531 1 97.75 461 PRO B N 1
ATOM 7646 C CA . PRO B 1 461 ? -28.094 -17.547 -13.945 1 97.75 461 PRO B CA 1
ATOM 7647 C C . PRO B 1 461 ? -26.688 -17.266 -14.5 1 97.75 461 PRO B C 1
ATOM 7649 O O . PRO B 1 461 ? -25.891 -16.578 -13.859 1 97.75 461 PRO B O 1
ATOM 7652 N N . ALA B 1 462 ? -26.453 -17.828 -15.734 1 97.5 462 ALA B N 1
ATOM 7653 C CA . ALA B 1 462 ? -25.188 -17.5 -16.406 1 97.5 462 ALA B CA 1
ATOM 7654 C C . ALA B 1 462 ? -25.016 -15.992 -16.547 1 97.5 462 ALA B C 1
ATOM 7656 O O . ALA B 1 462 ? -25.969 -15.289 -16.906 1 97.5 462 ALA B O 1
ATOM 7657 N N . GLY B 1 463 ? -23.781 -15.531 -16.188 1 96.56 463 GLY B N 1
ATOM 7658 C CA . GLY B 1 463 ? -23.516 -14.102 -16.297 1 96.56 463 GLY B CA 1
ATOM 7659 C C . GLY B 1 463 ? -23.812 -13.344 -15.016 1 96.56 463 GLY B C 1
ATOM 7660 O O . GLY B 1 463 ? -23.516 -12.148 -14.914 1 96.56 463 GLY B O 1
ATOM 7661 N N . SER B 1 464 ? -24.359 -13.953 -14.078 1 94.44 464 SER B N 1
ATOM 7662 C CA . SER B 1 464 ? -24.688 -13.297 -12.82 1 94.44 464 SER B CA 1
ATOM 7663 C C . SER B 1 464 ? -23.5 -13.312 -11.859 1 94.44 464 SER B C 1
ATOM 7665 O O . SER B 1 464 ? -22.516 -14.016 -12.102 1 94.44 464 SER B O 1
ATOM 7667 N N . SER B 1 465 ? -23.656 -12.492 -10.852 1 92.25 465 SER B N 1
ATOM 7668 C CA . SER B 1 465 ? -22.703 -12.594 -9.742 1 92.25 465 SER B CA 1
ATOM 7669 C C . SER B 1 465 ? -22.984 -13.828 -8.898 1 92.25 465 SER B C 1
ATOM 7671 O O . SER B 1 465 ? -23.781 -14.688 -9.273 1 92.25 465 SER B O 1
ATOM 7673 N N . ASP B 1 466 ? -22.25 -13.938 -7.797 1 92.94 466 ASP B N 1
ATOM 7674 C CA . ASP B 1 466 ? -22.406 -15.094 -6.918 1 92.94 466 ASP B CA 1
ATOM 7675 C C . ASP B 1 466 ? -23.859 -15.234 -6.453 1 92.94 466 ASP B C 1
ATOM 7677 O O . ASP B 1 466 ? -24.531 -14.234 -6.168 1 92.94 466 ASP B O 1
ATOM 7681 N N . PRO B 1 467 ? -24.375 -16.422 -6.371 1 94.62 467 PRO B N 1
ATOM 7682 C CA . PRO B 1 467 ? -25.688 -16.609 -5.77 1 94.62 467 PRO B CA 1
ATOM 7683 C C . PRO B 1 467 ? -25.75 -16.172 -4.309 1 94.62 467 PRO B C 1
ATOM 7685 O O . PRO B 1 467 ? -24.797 -16.422 -3.551 1 94.62 467 PRO B O 1
ATOM 7688 N N . GLU B 1 468 ? -26.781 -15.562 -3.963 1 93.69 468 GLU B N 1
ATOM 7689 C CA . GLU B 1 468 ? -26.969 -15.109 -2.588 1 93.69 468 GLU B CA 1
ATOM 7690 C C . GLU B 1 468 ? -26.812 -16.266 -1.601 1 93.69 468 GLU B C 1
ATOM 7692 O O . GLU B 1 468 ? -26.328 -16.078 -0.488 1 93.69 468 GLU B O 1
ATOM 7697 N N . ALA B 1 469 ? -27.25 -17.406 -2.059 1 95.38 469 ALA B N 1
ATOM 7698 C CA . ALA B 1 469 ? -27.219 -18.594 -1.209 1 95.38 469 ALA B CA 1
ATOM 7699 C C . ALA B 1 469 ? -25.797 -18.969 -0.837 1 95.38 469 ALA B C 1
ATOM 7701 O O . ALA B 1 469 ? -25.562 -19.672 0.148 1 95.38 469 ALA B O 1
ATOM 7702 N N . SER B 1 470 ? -24.844 -18.578 -1.621 1 95.88 470 SER B N 1
ATOM 7703 C CA . SER B 1 470 ? -23.453 -18.922 -1.356 1 95.88 470 SER B CA 1
ATOM 7704 C C . SER B 1 470 ? -22.953 -18.25 -0.087 1 95.88 470 SER B C 1
ATOM 7706 O O . SER B 1 470 ? -21.906 -18.625 0.458 1 95.88 470 SER B O 1
ATOM 7708 N N . LYS B 1 471 ? -23.641 -17.266 0.501 1 94.94 471 LYS B N 1
ATOM 7709 C CA . LYS B 1 471 ? -23.25 -16.516 1.694 1 94.94 471 LYS B CA 1
ATOM 7710 C C . LYS B 1 471 ? -23.328 -17.391 2.939 1 94.94 471 LYS B C 1
ATOM 7712 O O . LYS B 1 471 ? -22.812 -17.031 4 1 94.94 471 LYS B O 1
ATOM 7717 N N . VAL B 1 472 ? -23.891 -18.516 2.771 1 95.62 472 VAL B N 1
ATOM 7718 C CA . VAL B 1 472 ? -24.156 -19.406 3.895 1 95.62 472 VAL B CA 1
ATOM 7719 C C . VAL B 1 472 ? -22.844 -19.844 4.527 1 95.62 472 VAL B C 1
ATOM 7721 O O . VAL B 1 472 ? -22.781 -20.141 5.723 1 95.62 472 VAL B O 1
ATOM 7724 N N . ILE B 1 473 ? -21.734 -19.75 3.809 1 96.88 473 ILE B N 1
ATOM 7725 C CA . ILE B 1 473 ? -20.5 -20.312 4.332 1 96.88 473 ILE B CA 1
ATOM 7726 C C . ILE B 1 473 ? -19.734 -19.234 5.117 1 96.88 473 ILE B C 1
ATOM 7728 O O . ILE B 1 473 ? -18.781 -19.547 5.828 1 96.88 473 ILE B O 1
ATOM 7732 N N . PHE B 1 474 ? -20.141 -18.016 5.055 1 97.38 474 PHE B N 1
ATOM 7733 C CA . PHE B 1 474 ? -19.406 -16.938 5.73 1 97.38 474 PHE B CA 1
ATOM 7734 C C . PHE B 1 474 ? -19.594 -17.031 7.242 1 97.38 474 PHE B C 1
ATOM 7736 O O . PHE B 1 474 ? -20.703 -17.344 7.719 1 97.38 474 PHE B O 1
ATOM 7743 N N . GLU B 1 475 ? -18.562 -16.719 8 1 96.25 475 GLU B N 1
ATOM 7744 C CA . GLU B 1 475 ? -18.578 -16.766 9.461 1 96.25 475 GLU B CA 1
ATOM 7745 C C . GLU B 1 475 ? -19.406 -15.633 10.039 1 96.25 475 GLU B C 1
ATOM 7747 O O . GLU B 1 475 ? -20 -15.773 11.102 1 96.25 475 GLU B O 1
ATOM 7752 N N . HIS B 1 476 ? -19.328 -14.484 9.375 1 94.88 476 HIS B N 1
ATOM 7753 C CA . HIS B 1 476 ? -19.969 -13.281 9.898 1 94.88 476 HIS B CA 1
ATOM 7754 C C . HIS B 1 476 ? -20.875 -12.641 8.852 1 94.88 476 HIS B C 1
ATOM 7756 O O . HIS B 1 476 ? -20.594 -12.719 7.648 1 94.88 476 HIS B O 1
ATOM 7762 N N . GLU B 1 477 ? -21.828 -11.875 9.305 1 93 477 GLU B N 1
ATOM 7763 C CA . GLU B 1 477 ? -22.859 -11.297 8.43 1 93 477 GLU B CA 1
ATOM 7764 C C . GLU B 1 477 ? -22.281 -10.18 7.57 1 93 477 GLU B C 1
ATOM 7766 O O . GLU B 1 477 ? -22.797 -9.883 6.492 1 93 477 GLU B O 1
ATOM 7771 N N . ASP B 1 478 ? -21.219 -9.594 8.055 1 92.25 478 ASP B N 1
ATOM 7772 C CA . ASP B 1 478 ? -20.672 -8.453 7.32 1 92.25 478 ASP B CA 1
ATOM 7773 C C . ASP B 1 478 ? -19.703 -8.906 6.242 1 92.25 478 ASP B C 1
ATOM 7775 O O . ASP B 1 478 ? -19.156 -8.086 5.496 1 92.25 478 ASP B O 1
ATOM 7779 N N . GLN B 1 479 ? -19.516 -10.195 6.16 1 94.44 479 GLN B N 1
ATOM 7780 C CA . GLN B 1 479 ? -18.609 -10.727 5.141 1 94.44 479 GLN B CA 1
ATOM 7781 C C . GLN B 1 479 ? -19.344 -10.961 3.822 1 94.44 479 GLN B C 1
ATOM 7783 O O . GLN B 1 479 ? -20.547 -11.266 3.818 1 94.44 479 GLN B O 1
ATOM 7788 N N . PHE B 1 480 ? -18.625 -10.727 2.75 1 94.25 480 PHE B N 1
ATOM 7789 C CA . PHE B 1 480 ? -19.172 -10.867 1.401 1 94.25 480 PHE B CA 1
ATOM 7790 C C . PHE B 1 480 ? -18.062 -11.242 0.415 1 94.25 480 PHE B C 1
ATOM 7792 O O . PHE B 1 480 ? -16.891 -11.07 0.707 1 94.25 480 PHE B O 1
ATOM 7799 N N . TRP B 1 481 ? -18.5 -11.82 -0.732 1 94.62 481 TRP B N 1
ATOM 7800 C CA . TRP B 1 481 ? -17.531 -12.109 -1.783 1 94.62 481 TRP B CA 1
ATOM 7801 C C . TRP B 1 481 ? -17.016 -10.812 -2.408 1 94.62 481 TRP B C 1
ATOM 7803 O O . TRP B 1 481 ? -17.797 -9.961 -2.822 1 94.62 481 TRP B O 1
ATOM 7813 N N . ARG B 1 482 ? -15.734 -10.586 -2.322 1 92.56 482 ARG B N 1
ATOM 7814 C CA . ARG B 1 482 ? -15.117 -9.469 -3.025 1 92.56 482 ARG B CA 1
ATOM 7815 C C . ARG B 1 482 ? -15.172 -9.672 -4.535 1 92.56 482 ARG B C 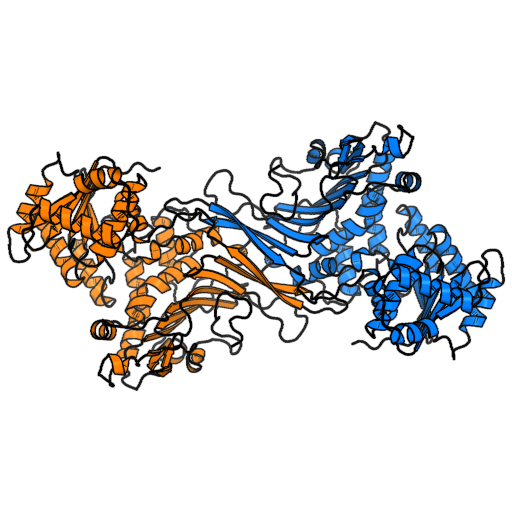1
ATOM 7817 O O . ARG B 1 482 ? -14.68 -10.68 -5.051 1 92.56 482 ARG B O 1
ATOM 7824 N N . TYR B 1 483 ? -15.82 -8.555 -5.113 1 85.44 483 TYR B N 1
ATOM 7825 C CA . TYR B 1 483 ? -15.906 -8.602 -6.566 1 85.44 483 TYR B CA 1
ATOM 7826 C C . TYR B 1 483 ? -14.828 -7.73 -7.203 1 85.44 483 TYR B C 1
ATOM 7828 O O . TYR B 1 483 ? -14.367 -6.758 -6.598 1 85.44 483 TYR B O 1
ATOM 7836 N N . SER B 1 484 ? -14.258 -7.934 -8.25 1 82.38 484 SER B N 1
ATOM 7837 C CA . SER B 1 484 ? -13.336 -7.215 -9.125 1 82.38 484 SER B CA 1
ATOM 7838 C C . SER B 1 484 ? -12.188 -6.602 -8.344 1 82.38 484 SER B C 1
ATOM 7840 O O . SER B 1 484 ? -12.305 -6.383 -7.133 1 82.38 484 SER B O 1
ATOM 7842 N N . ILE B 1 485 ? -11.219 -6.188 -8.914 1 84.56 485 ILE B N 1
ATOM 7843 C CA . ILE B 1 485 ? -10.039 -5.539 -8.352 1 84.56 485 ILE B CA 1
ATOM 7844 C C . ILE B 1 485 ? -10.273 -4.031 -8.266 1 84.56 485 ILE B C 1
ATOM 7846 O O . ILE B 1 485 ? -9.555 -3.328 -7.547 1 84.56 485 ILE B O 1
ATOM 7850 N N . ALA B 1 486 ? -11.352 -3.533 -8.859 1 81.94 486 ALA B N 1
ATOM 7851 C CA . ALA B 1 486 ? -11.633 -2.1 -8.852 1 81.94 486 ALA B CA 1
ATOM 7852 C C . ALA B 1 486 ? -12.141 -1.644 -7.488 1 81.94 486 ALA B C 1
ATOM 7854 O O . ALA B 1 486 ? -12.789 -2.41 -6.773 1 81.94 486 ALA B O 1
ATOM 7855 N N . LEU B 1 487 ? -11.867 -0.455 -7.199 1 81.31 487 LEU B N 1
ATOM 7856 C CA . LEU B 1 487 ? -12.32 0.114 -5.938 1 81.31 487 LEU B CA 1
ATOM 7857 C C . LEU B 1 487 ? -13.836 0.011 -5.805 1 81.31 487 LEU B C 1
ATOM 7859 O O . LEU B 1 487 ? -14.57 0.354 -6.734 1 81.31 487 LEU B O 1
ATOM 7863 N N . GLY B 1 488 ? -14.312 -0.497 -4.668 1 72.31 488 GLY B N 1
ATOM 7864 C CA . GLY B 1 488 ? -15.742 -0.624 -4.402 1 72.31 488 GLY B CA 1
ATOM 7865 C C . GLY B 1 488 ? -16.406 -1.719 -5.215 1 72.31 488 GLY B C 1
ATOM 7866 O O . GLY B 1 488 ? -17.625 -1.75 -5.34 1 72.31 488 GLY B O 1
ATOM 7867 N N . GLY B 1 489 ? -15.617 -2.498 -5.836 1 70.81 489 GLY B N 1
ATOM 7868 C CA . GLY B 1 489 ? -16.156 -3.516 -6.727 1 70.81 489 GLY B CA 1
ATOM 7869 C C . GLY B 1 489 ? -17.031 -4.523 -6.016 1 70.81 489 GLY B C 1
ATOM 7870 O O . GLY B 1 489 ? -17.672 -5.363 -6.656 1 70.81 489 GLY B O 1
ATOM 7871 N N . ASP B 1 490 ? -17.109 -4.52 -4.766 1 67.31 490 ASP B N 1
ATOM 7872 C CA . ASP B 1 490 ? -17.953 -5.461 -4.047 1 67.31 490 ASP B CA 1
ATOM 7873 C C . ASP B 1 490 ? -19.328 -4.859 -3.766 1 67.31 490 ASP B C 1
ATOM 7875 O O . ASP B 1 490 ? -20.188 -5.512 -3.174 1 67.31 490 ASP B O 1
ATOM 7879 N N . LYS B 1 491 ? -19.625 -3.559 -3.947 1 64.06 491 LYS B N 1
ATOM 7880 C CA . LYS B 1 491 ? -20.859 -2.873 -3.627 1 64.06 491 LYS B CA 1
ATOM 7881 C C . LYS B 1 491 ? -21.922 -3.123 -4.699 1 64.06 491 LYS B C 1
ATOM 7883 O O . LYS B 1 491 ? -22.922 -2.41 -4.766 1 64.06 491 LYS B O 1
ATOM 7888 N N . LYS B 1 492 ? -22.062 -4.359 -5.227 1 48.12 492 LYS B N 1
ATOM 7889 C CA . LYS B 1 492 ? -23.219 -4.629 -6.082 1 48.12 492 LYS B CA 1
ATOM 7890 C C . LYS B 1 492 ? -24.406 -5.117 -5.262 1 48.12 492 LYS B C 1
ATOM 7892 O O . LYS B 1 492 ? -24.25 -5.922 -4.344 1 48.12 492 LYS B O 1
#

Foldseek 3Di:
DDAFDEAEEEEEPCLDPCNLAPVLLLVLVCLVVVLDHPRYAYEYEEADDDDLVRVLVSSVVSNCVNCVVDDDVVSSVSSSLRYHYAHQHPPDLCRLVVVVVVCPPCVNGPLQYEYEYPDDLVCQLVVLVSCQVNPSCDDDPHHAAYEDEDDCALFLVSNVVSVVSNCVRHDLLRYFYDDLLLLAPLLVVLLCVQPVDPVHVVCLFDVWFQAKEWEFEEQADPPPCLVVCLVRFCCRPDVLPPRLQSVLSSNFDRFPDPALVRSQVRSLLQLLQKDADDLVPNLQFKAFAWAAWADAPRDTDHTSCVSNVHQQRLGGQKMKGWIFGHDDGGVPHIYIYIYHYLEQDGFTKMKIWTDDDPDDPDPPPGTKIWMAGRPPFGWIKIWDWDADDDDDGDIDIDMDIGGPDDPPDDDRRSVSSVVSCSSRSGSNSGDRSSSSSSSSSRCVSVVVSSVPDRPHHHYHYRNYHDDPSVCSNDPDPPDDDQADPDPPRGVD/DDAFDEAEEEEEPCLDPCNLAPVLLLVLVCLVVVLDHPRYAYEYEEADDDDLVRVLVSSVVSNCVNCVVDDDVVSSVSSSLRYHYAHQHPPDLCRLVVVCVVCPPCVNGPLQYEYEYPDDLVCVLVVLVSCQVNPSCDDDPHHAAYEDEDDCALFLVSNVVSVVSNCVRHDLLRYFYDDLLLLAPLLVVLLCVQPVDPVHVVCLFDVWFQAKEWEFEEQADPPPCLVVCLVRFCCRPDVLPPRLQSVLSSRFDRFPDPALVRSQVRSLLQLLQKDADDLVPNLQFKAFAWAAWADAPRDTDHTSCVSNVHQQRLGGQKMKGWIFGHDPGGVPHIYIYIYHYLEQDGFTKMKIWTDDDPDDPDPPPGTKIWMAGRPPFGWIKIWDWDADDDDDGDIDIDMDIGGPDDPPDDDRRSVSSVVSCSSVSGSNSGDRSSSSSSSSSRCVSVVVSSVPDRPHHHYHYRNYHDDPSVCSNDPDPPDDDDADPDPPRRVD

Nearest PDB structures (foldseek):
  1h93-assembly1_A  TM=9.362E-01  e=3.994E-51  Leuconostoc mesenteroides
  7xhl-assembly2_H  TM=9.364E-01  e=3.601E-47  Zymomonas mobilis
  7toe-assembly1_B  TM=9.204E-01  e=9.386E-46  Homo sapiens
  7zht-assembly2_D  TM=9.077E-01  e=6.333E-46  Leishmania donovani
  7seh-assembly1_A  TM=8.686E-01  e=3.870E-40  Homo sapiens

InterPro domains:
  IPR001282 Glucose-6-phosphate dehydrogenase [MF_00966] (6-482)
  IPR001282 Glucose-6-phosphate dehydrogenase [PIRSF000110] (5-482)
  IPR001282 Glucose-6-phosphate dehydrogenase [PR00079] (145-158)
  IPR001282 Glucose-6-phosphate dehydrogenase [PR00079] (169-197)
  IPR001282 Glucose-6-phosphate dehydrogenase [PR00079] (221-238)
  IPR001282 Glucose-6-phosphate dehydrogenase [PR00079] (239-255)
  IPR001282 Glucose-6-phosphate dehydrogenase [PR00079] (329-355)
  IPR001282 Glucose-6-phosphate dehydrogenase [PTHR23429] (6-477)
  IPR001282 Glucose-6-phosphate dehydrogenase [TIGR00871] (6-482)
  IPR022674 Glucose-6-phosphate dehydrogenase, NAD-binding [PF00479] (10-189)
  IPR022675 Glucose-6-phosphate dehydrogenase, C-terminal [PF02781] (192-482)
  IPR036291 NAD(P)-binding domain superfamily [SSF51735] (3-192)

pLDDT: mean 93.95, std 5.55, range [48.12, 98.88]